Protein 9JF7 (pdb70)

Solvent-accessible surface area: 44446 Å² total; per-residue (Å²): 119,106,138,130,4,57,123,19,30,131,125,3,19,42,8,0,67,81,58,44,122,190,47,90,25,21,24,49,8,42,34,42,124,55,76,40,10,134,13,1,0,0,2,0,0,0,21,6,1,1,46,2,5,64,2,23,113,90,42,115,103,90,0,70,11,106,42,1,16,102,26,0,75,90,78,121,38,92,0,41,108,0,0,65,49,0,25,96,12,0,97,63,75,42,0,27,16,43,66,36,8,4,26,63,19,90,113,176,77,53,69,92,11,145,5,78,42,112,17,50,0,0,0,0,20,0,9,18,0,28,38,148,128,41,22,72,24,27,25,14,33,5,6,0,16,0,8,0,44,26,103,136,111,38,162,59,18,36,0,2,0,4,9,13,8,59,72,38,90,52,20,16,16,1,21,1,2,26,58,0,2,40,0,50,6,5,16,50,2,13,0,0,0,26,6,4,32,50,28,13,45,96,29,118,134,56,60,2,61,145,21,104,77,2,6,100,20,35,10,111,31,2,4,48,52,0,36,118,12,0,41,167,58,89,104,8,31,0,2,5,3,88,92,6,106,127,27,86,79,5,65,67,72,24,1,18,110,0,0,70,67,0,11,124,19,8,44,50,8,32,86,104,115,9,170,28,39,78,34,34,151,17,25,38,22,19,9,4,1,6,12,38,25,56,51,123,52,106,44,0,38,0,26,0,5,4,43,14,8,8,14,25,5,34,24,88,111,90,39,30,93,66,17,5,36,1,11,25,0,0,0,10,3,9,31,39,37,18,2,55,51,74,141,109,120,103,139,130,3,57,126,19,31,130,127,2,18,43,8,1,67,83,57,44,121,188,46,90,23,21,22,49,8,42,35,41,124,55,77,41,11,133,13,0,0,0,2,0,0,0,20,6,2,1,45,2,6,63,3,24,116,89,42,117,102,87,0,69,11,105,41,0,15,102,26,0,75,92,77,120,38,92,0,41,108,0,0,65,50,0,25,96,12,0,97,63,77,42,0,27,15,42,65,37,8,4,26,63,19,91,112,173,76,53,70,92,11,144,5,78,42,112,17,50,0,0,0,0,18,0,10,18,0,28,37,146,130,42,22,71,24,26,25,14,32,5,5,0,16,0,7,0,44,26,103,136,111,38,163,60,18,36,0,2,0,4,8,13,8,60,72,37,90,53,19,17,16,2,20,0,2,24,57,0,2,40,0,51,6,4,16,51,2,12,0,0,0,24,5,3,32,51,29,13,44,99,28,118,134,57,61,2,62,142,21,103,76,1,5,101,20,36,10,112,32,2,5,48,53,0,38,119,12,0,43,167,61,90,104,7,31,0,2,5,2,88,92,7,105,129,28,85,77,5,64,68,72,24,0,17,112,0,0,71,65,0,11,124,19,8,42,50,8,32,86,106,116,8,171,27,38,77,35,34,153,17,25,37,21,18,8,4,1,6,10,39,25,56,52,122,54,106,43,0,38,0,26,0,5,4,42,13,9,8,13,24,5,34,25,87,113,88,37,32,92,68,18,6,37,1,10,25,0,0,0,10,4,10,33,38,36,18,2,56,51,75,141,108,121,104,138,130,3,58,124,19,31,130,124,3,18,44,9,1,66,83,60,44,121,187,46,90,25,22,22,51,7,41,34,41,127,55,77,40,10,133,12,0,0,0,2,0,0,0,20,6,1,1,46,2,6,65,2,24,112,90,44,115,102,90,0,70,12,106,43,0,16,100,26,0,74,93,80,121,38,93,1,41,108,0,0,64,48,0,26,96,12,0,98,64,75,43,0,29,16,42,65,37,9,4,27,63,20,90,112,174,78,53,68,92,11,144,6,78,43,112,18,50,0,0,0,0,18,0,9,20,0,31,38,148,130,40,22,70,24,26,24,12,32,6,5,0,15,0,8,0,45,26,102,134,110,37,164,59,16,35,0,2,0,4,9,12,6,60,70,38,90,53,19,17,16,2,20,0,1,25,58,0,2,42,0,50,6,5,16,51,2,13,0,0,0,24,6,3,33,49,29,13,44,98,29,117,136,57,60,2,59,142,21,103,77,2,6,99,20,36,10,112,31,2,5,47,53,0,36,118,12,0,42,167,62,89,105,8,32,0,3,6,3,87,93,7,107,127,28,86,78,5,65,67,73,25,0,17,109,0,0,70,66,0,11,125,20,8,43,51,7,31,88,106,115,9,170,27,39,77,34,35,152,17,26,37,22,18,9,4,1,5,11,38,24,56,51,122,52,106,42,0,37,0,25,0,5,4,42,13,9,9,13,25,4,34,24,89,114,90,38,32,93,67,17,5,37,1,11,24,0,0,0,10,4,8,33,39,38,17,2,56,50,74,142,108

Secondary structure (DSSP, 8-state):
-HHHHHHHHHHHHHHHHHHHHSSPPEEEEEEE--SEE-PPEEEEEE--GGG-HHHHTTSSS---HHHHHHHHHHTT--HHHHHHHHGGGT-EEEEEEE---SS---SSSSEEP-----EEETTEEEEEE--SSPEE-SS---EEEEEEE-SS--SS-EEEEEEE-GGG-SSSGGGHHHHSEEEETTS-EEEEEEEEEEEPPP-SSS--B-HHHHHHHHHHHHHHHHHHHHHHHTS-B-TT--SSSSSPBP-TTTHHHHHHHHHHHHHS--TTTS----BSEEEEEEEEEEEE-SS--SEEEEEEE--S-EEEEEEE-S--HHHHHHHHHHHHHHHT---HHHH-/-HHHHHHHHHHHHHHHHHHHHSSPPEEEEEEE--SEE-PPEEEEEE--GGG-HHHHTTSSS---HHHHHHHHHHTT--HHHHHHHHGGGT-EEEEEEE---SS---SSSSEEP-----EEETTEEEEEE--SSPEE-SS---EEEEEEE-SS--SS-EEEEEEE-GGG-SSSGGGHHHHSEEEETTS-EEEEEEEEEEEPPP-SSS--B-HHHHHHHHHHHHHHHHHHHHHHHTS-B-TT--SSSSSPBP-TTTHHHHHHHHHHHHHS--TTTS----BSEEEEEEEEEEEE-SS--SEEEEEEE--S-EEEEEEE-S--HHHHHHHHHHHHHHHT---HHHH-/-HHHHHHHHHHHHHHHHHHHHSSPPEEEEEEE--SEE-PPEEEEEE--GGG-HHHHTTSSS---HHHHHHHHHHTT--HHHHHHHHGGGT-EEEEEEE---SS---SSSSEEP-----EEETTEEEEEE--SSPEE-SS---EEEEEEE-SS--SS-EEEEEEE-GGG-SSSGGGHHHHSEEEETTS-EEEEEEEEEEEPPP-SSS--B-HHHHHHHHHHHHHHHHHHHHHHHTS-B-TT--SSSSSPBP-TTTHHHHHHHHHHHHHS--TTTS----BSEEEEEEEEEEEE-SS--SEEEEEEE--S-EEEEEEE-S--HHHHHHHHHHHHHHHT---HHHH-

Sequence (1032 aa):
IIIISCIGMFWNVVENIKLYFYSSPSVKFEYIKNDSLYFPAITICPFLLNWNPFFTESISFFPEMNDIFEIIETNEYDMLYLWNKTDEYFQYDDSYVYQDALIEEDEFDRSSIIPNTEIMSVSGKCHMYSLEEPVYIGNAIPNILIVYNHSKIYKDKWIKVLIHSIEDKLTSHFFAINVGVDSLLQQMTEVNFQVIQKINLNLSNNPCLFPEEVDKCFKKCLDNFMFKDLSRIHKCRLPFMDYPPDIPYCNYTNFPQMYTRFNKILKGFNKTNCLCPRKCRETRYEIQYQFNIGGFNNQTFIKITSRNSITLETEYWSYNFYSLLSDIGGSLGLFLGASILSMCIIIISCIGMFWNVVENIKLYFYSSPSVKFEYIKNDSLYFPAITICPFLLNWNPFFTESISFFPEMNDIFEIIETNEYDMLYLWNKTDEYFQYDDSYVYQDALIEEDEFDRSSIIPNTEIMSVSGKCHMYSLEEPVYIGNAIPNILIVYNHSKIYKDKWIKVLIHSIEDKLTSHFFAINVGVDSLLQQMTEVNFQVIQKINLNLSNNPCLFPEEVDKCFKKCLDNFMFKDLSRIHKCRLPFMDYPPDIPYCNYTNFPQMYTRFNKILKGFNKTNCLCPRKCRETRYEIQYQFNIGGFNNQTFIKITSRNSITLETEYWSYNFYSLLSDIGGSLGLFLGASILSMCIIIISCIGMFWNVVENIKLYFYSSPSVKFEYIKNDSLYFPAITICPFLLNWNPFFTESISFFPEMNDIFEIIETNEYDMLYLWNKTDEYFQYDDSYVYQDALIEEDEFDRSSIIPNTEIMSVSGKCHMYSLEEPVYIGNAIPNILIVYNHSKIYKDKWIKVLIHSIEDKLTSHFFAINVGVDSLLQQMTEVNFQVIQKINLNLSNNPCLFPEEVDKCFKKCLDNFMFKDLSRIHKCRLPFMDYPPDIPYCNYTNFPQMYTRFNKILKGFNKTNCLCPRKCRETRYEIQYQFNIGGFNNQTFIKITSRNSITLETEYWSYNFYSLLSDIGGSLGLFLGASILSMC

B-factor: mean 58.02, std 14.56, range [14.7, 104.11]

Radius of gyration: 32.79 Å; Cα contacts (8 Å, |Δi|>4): 2276; chains: 3; bounding box: 78×84×92 Å

Structure (mmCIF, N/CA/C/O backbone):
data_9JF7
#
_entry.id   9JF7
#
loop_
_atom_site.group_PDB
_atom_site.id
_atom_site.type_symbol
_atom_site.label_atom_id
_atom_site.label_alt_id
_atom_site.label_comp_id
_atom_site.label_asym_id
_atom_site.label_entity_id
_atom_site.label_seq_id
_atom_site.pdbx_PDB_ins_code
_atom_site.Cartn_x
_atom_site.Cartn_y
_atom_site.Cartn_z
_atom_site.occupancy
_atom_site.B_iso_or_equiv
_atom_site.auth_seq_id
_atom_site.auth_comp_id
_atom_site.auth_asym_id
_atom_site.auth_atom_id
_atom_site.pdbx_PDB_model_num
ATOM 1 N N . ILE A 1 46 ? 132.658 107.384 88.535 1.00 30.00 46 ILE A N 1
ATOM 2 C CA . ILE A 1 46 ? 132.193 108.462 89.389 1.00 30.00 46 ILE A CA 1
ATOM 3 C C . ILE A 1 46 ? 130.720 108.360 89.602 1.00 30.00 46 ILE A C 1
ATOM 4 O O . ILE A 1 46 ? 130.200 108.779 90.644 1.00 30.00 46 ILE A O 1
ATOM 9 N N . ILE A 1 47 ? 130.007 107.807 88.640 1.00 30.00 47 ILE A N 1
ATOM 10 C CA . ILE A 1 47 ? 128.582 107.637 88.804 1.00 30.00 47 ILE A CA 1
ATOM 11 C C . ILE A 1 47 ? 128.365 106.506 89.770 1.00 30.00 47 ILE A C 1
ATOM 12 O O . ILE A 1 47 ? 127.475 106.571 90.602 1.00 30.00 47 ILE A O 1
ATOM 17 N N . ILE A 1 48 ? 129.193 105.475 89.687 1.00 30.00 48 ILE A N 1
ATOM 18 C CA . ILE A 1 48 ? 129.022 104.308 90.554 1.00 30.00 48 ILE A CA 1
ATOM 19 C C . ILE A 1 48 ? 129.415 104.601 92.001 1.00 30.00 48 ILE A C 1
ATOM 20 O O . ILE A 1 48 ? 128.740 104.171 92.922 1.00 30.00 48 ILE A O 1
ATOM 25 N N . ILE A 1 49 ? 130.495 105.342 92.200 1.00 30.00 49 ILE A N 1
ATOM 26 C CA . ILE A 1 49 ? 130.916 105.696 93.551 1.00 30.00 49 ILE A CA 1
ATOM 27 C C . ILE A 1 49 ? 129.965 106.717 94.160 1.00 30.00 49 ILE A C 1
ATOM 28 O O . ILE A 1 49 ? 129.645 106.620 95.341 1.00 30.00 49 ILE A O 1
ATOM 33 N N . SER A 1 50 ? 129.503 107.695 93.382 1.00 85.75 50 SER A N 1
ATOM 34 C CA . SER A 1 50 ? 128.504 108.606 93.907 1.00 85.24 50 SER A CA 1
ATOM 35 C C . SER A 1 50 ? 127.161 108.044 94.224 1.00 85.57 50 SER A C 1
ATOM 36 O O . SER A 1 50 ? 126.417 108.607 95.018 1.00 87.56 50 SER A O 1
ATOM 44 N N . CYS A 1 51 ? 126.857 106.916 93.604 1.00 91.54 51 CYS A N 1
ATOM 45 C CA . CYS A 1 51 ? 125.581 106.282 93.842 1.00 92.01 51 CYS A CA 1
ATOM 46 C C . CYS A 1 51 ? 125.693 105.395 95.058 1.00 95.35 51 CYS A C 1
ATOM 47 O O . CYS A 1 51 ? 124.714 105.213 95.775 1.00 96.70 51 CYS A O 1
ATOM 55 N N . ILE A 1 52 ? 126.866 104.817 95.295 1.00 96.15 52 ILE A N 1
ATOM 56 C CA . ILE A 1 52 ? 127.040 104.025 96.508 1.00 95.83 52 ILE A CA 1
ATOM 57 C C . ILE A 1 52 ? 127.048 105.026 97.653 1.00 93.55 52 ILE A C 1
ATOM 58 O O . ILE A 1 52 ? 126.576 104.713 98.740 1.00 90.95 52 ILE A O 1
ATOM 74 N N . GLY A 1 53 ? 127.545 106.241 97.412 1.00 88.97 53 GLY A N 1
ATOM 75 C CA . GLY A 1 53 ? 127.510 107.272 98.443 1.00 90.87 53 GLY A CA 1
ATOM 76 C C . GLY A 1 53 ? 126.115 107.796 98.721 1.00 89.64 53 GLY A C 1
ATOM 77 O O . GLY A 1 53 ? 125.720 107.848 99.867 1.00 89.77 53 GLY A O 1
ATOM 81 N N . MET A 1 54 ? 125.386 108.209 97.697 1.00 84.19 54 MET A N 1
ATOM 82 C CA . MET A 1 54 ? 124.022 108.651 97.846 1.00 81.27 54 MET A CA 1
ATOM 83 C C . MET A 1 54 ? 123.246 107.659 98.662 1.00 82.61 54 MET A C 1
ATOM 84 O O . MET A 1 54 ? 122.565 108.037 99.589 1.00 84.75 54 MET A O 1
ATOM 98 N N . PHE A 1 55 ? 123.336 106.386 98.331 1.00 89.51 55 PHE A N 1
ATOM 99 C CA . PHE A 1 55 ? 122.540 105.378 99.025 1.00 91.18 55 PHE A CA 1
ATOM 100 C C . PHE A 1 55 ? 122.946 105.253 100.479 1.00 89.83 55 PHE A C 1
ATOM 101 O O . PHE A 1 55 ? 122.098 105.037 101.334 1.00 90.46 55 PHE A O 1
ATOM 118 N N . TRP A 1 56 ? 124.233 105.401 100.764 1.00 84.03 56 TRP A N 1
ATOM 119 C CA . TRP A 1 56 ? 124.712 105.300 102.133 1.00 84.76 56 TRP A CA 1
ATOM 120 C C . TRP A 1 56 ? 124.349 106.515 102.985 1.00 85.57 56 TRP A C 1
ATOM 121 O O . TRP A 1 56 ? 124.021 106.361 104.150 1.00 87.45 56 TRP A O 1
ATOM 142 N N . ASN A 1 57 ? 124.379 107.712 102.414 1.00 75.72 57 ASN A N 1
ATOM 143 C CA . ASN A 1 57 ? 123.993 108.897 103.162 1.00 71.41 57 ASN A CA 1
ATOM 144 C C . ASN A 1 57 ? 122.506 108.843 103.356 1.00 74.79 57 ASN A C 1
ATOM 145 O O . ASN A 1 57 ? 122.017 109.385 104.343 1.00 77.57 57 ASN A O 1
ATOM 156 N N . VAL A 1 58 ? 121.766 108.172 102.466 1.00 74.89 58 VAL A N 1
ATOM 157 C CA . VAL A 1 58 ? 120.321 108.074 102.718 1.00 74.39 58 VAL A CA 1
ATOM 158 C C . VAL A 1 58 ? 120.032 107.042 103.810 1.00 78.09 58 VAL A C 1
ATOM 159 O O . VAL A 1 58 ? 119.076 107.199 104.563 1.00 82.51 58 VAL A O 1
ATOM 172 N N . VAL A 1 59 ? 120.860 106.016 103.941 1.00 81.50 59 VAL A N 1
ATOM 173 C CA . VAL A 1 59 ? 120.699 105.028 105.012 1.00 80.90 59 VAL A CA 1
ATOM 174 C C . VAL A 1 59 ? 120.951 105.704 106.344 1.00 79.30 59 VAL A C 1
ATOM 175 O O . VAL A 1 59 ? 120.137 105.619 107.225 1.00 80.27 59 VAL A O 1
ATOM 188 N N . GLU A 1 60 ? 122.072 106.384 106.489 1.00 77.03 60 GLU A N 1
ATOM 189 C CA . GLU A 1 60 ? 122.427 107.051 107.738 1.00 76.57 60 GLU A CA 1
ATOM 190 C C . GLU A 1 60 ? 121.303 107.966 108.201 1.00 77.32 60 GLU A C 1
ATOM 191 O O . GLU A 1 60 ? 120.963 107.997 109.387 1.00 81.01 60 GLU A O 1
ATOM 203 N N . ASN A 1 61 ? 120.714 108.726 107.278 1.00 73.36 61 ASN A N 1
ATOM 204 C CA . ASN A 1 61 ? 119.605 109.600 107.652 1.00 74.42 61 ASN A CA 1
ATOM 205 C C . ASN A 1 61 ? 118.428 108.786 108.178 1.00 78.04 61 ASN A C 1
ATOM 206 O O . ASN A 1 61 ? 117.808 109.144 109.189 1.00 79.61 61 ASN A O 1
ATOM 217 N N . ILE A 1 62 ? 118.024 107.761 107.445 1.00 76.23 62 ILE A N 1
ATOM 218 C CA . ILE A 1 62 ? 116.845 107.000 107.824 1.00 77.37 62 ILE A CA 1
ATOM 219 C C . ILE A 1 62 ? 117.162 106.290 109.109 1.00 79.15 62 ILE A C 1
ATOM 220 O O . ILE A 1 62 ? 116.270 106.008 109.898 1.00 82.35 62 ILE A O 1
ATOM 236 N N . LYS A 1 63 ? 118.431 106.019 109.350 1.00 30.00 63 LYS A N 1
ATOM 237 C CA . LYS A 1 63 ? 118.794 105.437 110.615 1.00 30.00 63 LYS A CA 1
ATOM 238 C C . LYS A 1 63 ? 118.528 106.472 111.669 1.00 30.00 63 LYS A C 1
ATOM 239 O O . LYS A 1 63 ? 117.661 106.291 112.491 1.00 30.00 63 LYS A O 1
ATOM 245 N N . LEU A 1 64 ? 119.245 107.579 111.649 1.00 73.79 64 LEU A N 1
ATOM 246 C CA . LEU A 1 64 ? 119.103 108.570 112.703 1.00 69.79 64 LEU A CA 1
ATOM 247 C C . LEU A 1 64 ? 117.685 109.005 112.945 1.00 70.51 64 LEU A C 1
ATOM 248 O O . LEU A 1 64 ? 117.383 109.446 114.034 1.00 76.44 64 LEU A O 1
ATOM 264 N N . TYR A 1 65 ? 116.810 108.927 111.955 1.00 70.69 65 TYR A N 1
ATOM 265 C CA . TYR A 1 65 ? 115.407 109.260 112.186 1.00 75.70 65 TYR A CA 1
ATOM 266 C C . TYR A 1 65 ? 114.700 108.164 112.973 1.00 73.65 65 TYR A C 1
ATOM 267 O O . TYR A 1 65 ? 114.213 108.396 114.085 1.00 75.68 65 TYR A O 1
ATOM 285 N N . PHE A 1 66 ? 114.632 106.956 112.411 1.00 77.62 66 PHE A N 1
ATOM 286 C CA . PHE A 1 66 ? 113.864 105.888 113.044 1.00 78.56 66 PHE A CA 1
ATOM 287 C C . PHE A 1 66 ? 114.645 105.225 114.171 1.00 79.47 66 PHE A C 1
ATOM 288 O O . PHE A 1 66 ? 114.175 105.168 115.312 1.00 80.11 66 PHE A O 1
ATOM 305 N N . TYR A 1 67 ? 115.840 104.721 113.871 1.00 76.96 67 TYR A N 1
ATOM 306 C CA . TYR A 1 67 ? 116.614 103.940 114.837 1.00 77.88 67 TYR A CA 1
ATOM 307 C C . TYR A 1 67 ? 117.544 104.848 115.646 1.00 77.08 67 TYR A C 1
ATOM 308 O O . TYR A 1 67 ? 118.768 104.808 115.531 1.00 77.30 67 TYR A O 1
ATOM 326 N N . SER A 1 68 ? 116.926 105.680 116.484 1.00 76.85 68 SER A N 1
ATOM 327 C CA . SER A 1 68 ? 117.655 106.556 117.387 1.00 81.49 68 SER A CA 1
ATOM 328 C C . SER A 1 68 ? 116.866 106.698 118.680 1.00 83.03 68 SER A C 1
ATOM 329 O O . SER A 1 68 ? 115.636 106.597 118.698 1.00 79.10 68 SER A O 1
ATOM 337 N N . SER A 1 69 ? 117.592 106.936 119.777 1.00 81.87 69 SER A N 1
ATOM 338 C CA . SER A 1 69 ? 116.939 107.069 121.069 1.00 80.65 69 SER A CA 1
ATOM 339 C C . SER A 1 69 ? 116.257 108.429 121.188 1.00 81.55 69 SER A C 1
ATOM 340 O O . SER A 1 69 ? 116.771 109.433 120.684 1.00 85.23 69 SER A O 1
ATOM 348 N N . PRO A 1 70 ? 115.101 108.501 121.847 1.00 68.96 70 PRO A N 1
ATOM 349 C CA . PRO A 1 70 ? 114.453 109.804 122.030 1.00 66.03 70 PRO A CA 1
ATOM 350 C C . PRO A 1 70 ? 115.294 110.707 122.916 1.00 66.57 70 PRO A C 1
ATOM 351 O O . PRO A 1 70 ? 115.887 110.262 123.902 1.00 67.76 70 PRO A O 1
ATOM 362 N N . SER A 1 71 ? 115.341 111.983 122.555 1.00 67.74 71 SER A N 1
ATOM 363 C CA . SER A 1 71 ? 116.115 112.941 123.324 1.00 65.48 71 SER A CA 1
ATOM 364 C C . SER A 1 71 ? 115.291 113.449 124.509 1.00 63.88 71 SER A C 1
ATOM 365 O O . SER A 1 71 ? 114.071 113.280 124.570 1.00 62.91 71 SER A O 1
ATOM 373 N N . VAL A 1 72 ? 115.977 114.061 125.472 1.00 62.23 72 VAL A N 1
ATOM 374 C CA . VAL A 1 72 ? 115.381 114.432 126.751 1.00 60.70 72 VAL A CA 1
ATOM 375 C C . VAL A 1 72 ? 115.575 115.923 126.985 1.00 59.56 72 VAL A C 1
ATOM 376 O O . VAL A 1 72 ? 116.683 116.448 126.832 1.00 56.33 72 VAL A O 1
ATOM 389 N N . LYS A 1 73 ? 114.495 116.601 127.365 1.00 57.32 73 LYS A N 1
ATOM 390 C CA . LYS A 1 73 ? 114.516 118.009 127.737 1.00 60.39 73 LYS A CA 1
ATOM 391 C C . LYS A 1 73 ? 114.409 118.103 129.252 1.00 61.38 73 LYS A C 1
ATOM 392 O O . LYS A 1 73 ? 113.485 117.539 129.850 1.00 58.48 73 LYS A O 1
ATOM 411 N N . PHE A 1 74 ? 115.350 118.817 129.861 1.00 65.83 74 PHE A N 1
ATOM 412 C CA . PHE A 1 74 ? 115.437 118.962 131.307 1.00 59.63 74 PHE A CA 1
ATOM 413 C C . PHE A 1 74 ? 115.052 120.379 131.709 1.00 63.23 74 PHE A C 1
ATOM 414 O O . PHE A 1 74 ? 115.576 121.353 131.162 1.00 70.22 74 PHE A O 1
ATOM 431 N N . GLU A 1 75 ? 114.134 120.489 132.666 1.00 62.17 75 GLU A N 1
ATOM 432 C CA . GLU A 1 75 ? 113.645 121.783 133.117 1.00 64.47 75 GLU A CA 1
ATOM 433 C C . GLU A 1 75 ? 113.549 121.793 134.634 1.00 65.26 75 GLU A C 1
ATOM 434 O O . GLU A 1 75 ? 113.351 120.757 135.273 1.00 70.52 75 GLU A O 1
ATOM 446 N N . TYR A 1 76 ? 113.680 122.990 135.203 1.00 60.51 76 TYR A N 1
ATOM 447 C CA . TYR A 1 76 ? 113.420 123.234 136.618 1.00 60.69 76 TYR A CA 1
ATOM 448 C C . TYR A 1 76 ? 112.209 124.166 136.696 1.00 57.48 76 TYR A C 1
ATOM 449 O O . TYR A 1 76 ? 112.339 125.390 136.753 1.00 56.28 76 TYR A O 1
ATOM 467 N N . ILE A 1 77 ? 111.017 123.568 136.694 1.00 53.54 77 ILE A N 1
ATOM 468 C CA . ILE A 1 77 ? 109.796 124.342 136.534 1.00 58.50 77 ILE A CA 1
ATOM 469 C C . ILE A 1 77 ? 109.211 124.695 137.896 1.00 55.56 77 ILE A C 1
ATOM 470 O O . ILE A 1 77 ? 109.425 123.998 138.899 1.00 54.79 77 ILE A O 1
ATOM 486 N N . LYS A 1 78 ? 108.457 125.791 137.924 1.00 55.46 78 LYS A N 1
ATOM 487 C CA . LYS A 1 78 ? 107.755 126.266 139.114 1.00 53.47 78 LYS A CA 1
ATOM 488 C C . LYS A 1 78 ? 106.264 126.147 138.812 1.00 57.11 78 LYS A C 1
ATOM 489 O O . LYS A 1 78 ? 105.643 127.096 138.325 1.00 57.38 78 LYS A O 1
ATOM 508 N N . ASN A 1 79 ? 105.691 124.979 139.090 1.00 63.57 79 ASN A N 1
ATOM 509 C CA . ASN A 1 79 ? 104.295 124.704 138.777 1.00 63.79 79 ASN A CA 1
ATOM 510 C C . ASN A 1 79 ? 103.404 125.409 139.792 1.00 62.89 79 ASN A C 1
ATOM 511 O O . ASN A 1 79 ? 103.580 125.242 141.003 1.00 66.57 79 ASN A O 1
ATOM 522 N N . ASP A 1 80 ? 102.444 126.195 139.295 1.00 55.53 80 ASP A N 1
ATOM 523 C CA . ASP A 1 80 ? 101.548 126.924 140.185 1.00 60.16 80 ASP A CA 1
ATOM 524 C C . ASP A 1 80 ? 100.689 125.992 141.026 1.00 64.43 80 ASP A C 1
ATOM 525 O O . ASP A 1 80 ? 100.231 126.391 142.101 1.00 62.81 80 ASP A O 1
ATOM 534 N N . SER A 1 81 ? 100.453 124.767 140.562 1.00 59.28 81 SER A N 1
ATOM 535 C CA . SER A 1 81 ? 99.715 123.763 141.314 1.00 57.20 81 SER A CA 1
ATOM 536 C C . SER A 1 81 ? 100.508 122.465 141.294 1.00 57.98 81 SER A C 1
ATOM 537 O O . SER A 1 81 ? 100.962 122.031 140.231 1.00 60.26 81 SER A O 1
ATOM 545 N N . LEU A 1 82 ? 100.678 121.854 142.463 1.00 52.50 82 LEU A N 1
ATOM 546 C CA . LEU A 1 82 ? 101.484 120.652 142.614 1.00 49.56 82 LEU A CA 1
ATOM 547 C C . LEU A 1 82 ? 100.679 119.577 143.327 1.00 51.63 82 LEU A C 1
ATOM 548 O O . LEU A 1 82 ? 99.959 119.861 144.289 1.00 60.51 82 LEU A O 1
ATOM 564 N N . TYR A 1 83 ? 100.808 118.340 142.851 1.00 42.51 83 TYR A N 1
ATOM 565 C CA . TYR A 1 83 ? 100.190 117.192 143.504 1.00 46.68 83 TYR A CA 1
ATOM 566 C C . TYR A 1 83 ? 101.063 116.782 144.684 1.00 48.97 83 TYR A C 1
ATOM 567 O O . TYR A 1 83 ? 102.186 116.304 144.496 1.00 46.93 83 TYR A O 1
ATOM 585 N N . PHE A 1 84 ? 100.557 116.969 145.899 1.00 40.31 84 PHE A N 1
ATOM 586 C CA . PHE A 1 84 ? 101.321 116.573 147.069 1.00 35.36 84 PHE A CA 1
ATOM 587 C C . PHE A 1 84 ? 101.451 115.052 147.137 1.00 42.67 84 PHE A C 1
ATOM 588 O O . PHE A 1 84 ? 100.553 114.322 146.710 1.00 43.34 84 PHE A O 1
ATOM 605 N N . PRO A 1 85 ? 102.562 114.552 147.670 1.00 40.50 85 PRO A N 1
ATOM 606 C CA . PRO A 1 85 ? 102.746 113.104 147.771 1.00 37.63 85 PRO A CA 1
ATOM 607 C C . PRO A 1 85 ? 101.881 112.500 148.863 1.00 37.12 85 PRO A C 1
ATOM 608 O O . PRO A 1 85 ? 101.428 113.168 149.794 1.00 45.28 85 PRO A O 1
ATOM 619 N N . ALA A 1 86 ? 101.652 111.203 148.728 1.00 28.61 86 ALA A N 1
ATOM 620 C CA . ALA A 1 86 ? 101.163 110.401 149.832 1.00 29.35 86 ALA A CA 1
ATOM 621 C C . ALA A 1 86 ? 102.287 110.181 150.838 1.00 36.56 86 ALA A C 1
ATOM 622 O O . ALA A 1 86 ? 103.456 110.004 150.480 1.00 46.89 86 ALA A O 1
ATOM 629 N N . ILE A 1 87 ? 101.918 110.215 152.114 1.00 37.75 87 ILE A N 1
ATOM 630 C CA . ILE A 1 87 ? 102.852 110.034 153.217 1.00 38.91 87 ILE A CA 1
ATOM 631 C C . ILE A 1 87 ? 102.413 108.793 153.975 1.00 36.70 87 ILE A C 1
ATOM 632 O O . ILE A 1 87 ? 101.316 108.767 154.544 1.00 45.32 87 ILE A O 1
ATOM 648 N N . THR A 1 88 ? 103.256 107.766 153.980 1.00 30.16 88 THR A N 1
ATOM 649 C CA . THR A 1 88 ? 102.974 106.541 154.713 1.00 30.40 88 THR A CA 1
ATOM 650 C C . THR A 1 88 ? 103.780 106.542 156.006 1.00 32.60 88 THR A C 1
ATOM 651 O O . THR A 1 88 ? 105.016 106.570 155.974 1.00 43.42 88 THR A O 1
ATOM 662 N N . ILE A 1 89 ? 103.079 106.531 157.132 1.00 31.74 89 ILE A N 1
ATOM 663 C CA . ILE A 1 89 ? 103.689 106.414 158.448 1.00 31.69 89 ILE A CA 1
ATOM 664 C C . ILE A 1 89 ? 103.608 104.947 158.840 1.00 37.24 89 ILE A C 1
ATOM 665 O O . ILE A 1 89 ? 102.514 104.383 158.961 1.00 42.65 89 ILE A O 1
ATOM 681 N N . CYS A 1 90 ? 104.768 104.330 159.024 1.00 38.44 90 CYS A N 1
ATOM 682 C CA . CYS A 1 90 ? 104.890 102.923 159.338 1.00 36.68 90 CYS A CA 1
ATOM 683 C C . CYS A 1 90 ? 105.592 102.734 160.677 1.00 34.65 90 CYS A C 1
ATOM 684 O O . CYS A 1 90 ? 106.428 103.555 161.065 1.00 43.56 90 CYS A O 1
ATOM 691 N N . PRO A 1 91 ? 105.273 101.675 161.413 1.00 29.66 91 PRO A N 1
ATOM 692 C CA . PRO A 1 91 ? 106.040 101.376 162.623 1.00 37.86 91 PRO A CA 1
ATOM 693 C C . PRO A 1 91 ? 107.439 100.897 162.278 1.00 48.82 91 PRO A C 1
ATOM 694 O O . PRO A 1 91 ? 107.688 100.342 161.206 1.00 45.81 91 PRO A O 1
ATOM 705 N N . PHE A 1 92 ? 108.362 101.125 163.205 1.00 51.69 92 PHE A N 1
ATOM 706 C CA . PHE A 1 92 ? 109.736 100.697 163.019 1.00 48.60 92 PHE A CA 1
ATOM 707 C C . PHE A 1 92 ? 109.830 99.179 163.192 1.00 50.63 92 PHE A C 1
ATOM 708 O O . PHE A 1 92 ? 108.833 98.494 163.432 1.00 48.39 92 PHE A O 1
ATOM 725 N N . LEU A 1 93 ? 111.048 98.653 163.055 1.00 49.75 93 LEU A N 1
ATOM 726 C CA . LEU A 1 93 ? 111.307 97.220 163.141 1.00 48.50 93 LEU A CA 1
ATOM 727 C C . LEU A 1 93 ? 110.504 96.560 164.256 1.00 48.32 93 LEU A C 1
ATOM 728 O O . LEU A 1 93 ? 110.393 97.108 165.356 1.00 53.13 93 LEU A O 1
ATOM 744 N N . LEU A 1 94 ? 109.940 95.384 163.979 1.00 49.77 94 LEU A N 1
ATOM 745 C CA . LEU A 1 94 ? 109.185 94.651 164.988 1.00 50.67 94 LEU A CA 1
ATOM 746 C C . LEU A 1 94 ? 110.022 94.295 166.206 1.00 54.29 94 LEU A C 1
ATOM 747 O O . LEU A 1 94 ? 109.457 94.107 167.288 1.00 51.70 94 LEU A O 1
ATOM 754 N N . ASN A 1 95 ? 111.319 94.570 166.229 1.00 66.35 95 ASN A N 1
ATOM 755 C CA . ASN A 1 95 ? 112.080 94.374 167.487 1.00 61.07 95 ASN A CA 1
ATOM 756 C C . ASN A 1 95 ? 112.017 95.587 168.372 1.00 58.31 95 ASN A C 1
ATOM 757 O O . ASN A 1 95 ? 112.499 95.550 169.493 1.00 66.04 95 ASN A O 1
ATOM 762 N N . TRP A 1 96 ? 111.500 96.687 167.853 1.00 65.64 96 TRP A N 1
ATOM 763 C CA . TRP A 1 96 ? 111.487 97.936 168.588 1.00 69.48 96 TRP A CA 1
ATOM 764 C C . TRP A 1 96 ? 110.088 98.418 168.878 1.00 68.86 96 TRP A C 1
ATOM 765 O O . TRP A 1 96 ? 109.929 99.525 169.373 1.00 75.53 96 TRP A O 1
ATOM 776 N N . ASN A 1 97 ? 109.068 97.624 168.590 1.00 64.47 97 ASN A N 1
ATOM 777 C CA . ASN A 1 97 ? 107.711 98.089 168.768 1.00 64.94 97 ASN A CA 1
ATOM 778 C C . ASN A 1 97 ? 107.486 98.135 170.237 1.00 71.39 97 ASN A C 1
ATOM 779 O O . ASN A 1 97 ? 107.873 97.217 170.939 1.00 79.20 97 ASN A O 1
ATOM 784 N N . PRO A 1 98 ? 106.876 99.218 170.725 1.00 30.00 98 PRO A N 1
ATOM 785 C CA . PRO A 1 98 ? 106.717 99.354 172.160 1.00 30.00 98 PRO A CA 1
ATOM 786 C C . PRO A 1 98 ? 105.742 98.339 172.716 1.00 30.00 98 PRO A C 1
ATOM 787 O O . PRO A 1 98 ? 105.593 98.271 173.927 1.00 30.00 98 PRO A O 1
ATOM 791 N N . PHE A 1 99 ? 105.101 97.552 171.865 1.00 30.00 99 PHE A N 1
ATOM 792 C CA . PHE A 1 99 ? 104.179 96.503 172.293 1.00 30.00 99 PHE A CA 1
ATOM 793 C C . PHE A 1 99 ? 104.990 95.325 172.767 1.00 30.00 99 PHE A C 1
ATOM 794 O O . PHE A 1 99 ? 104.551 94.570 173.621 1.00 30.00 99 PHE A O 1
ATOM 802 N N . PHE A 1 100 ? 106.223 95.232 172.292 1.00 30.00 100 PHE A N 1
ATOM 803 C CA . PHE A 1 100 ? 107.125 94.189 172.720 1.00 30.00 100 PHE A CA 1
ATOM 804 C C . PHE A 1 100 ? 108.136 94.839 173.637 1.00 30.00 100 PHE A C 1
ATOM 805 O O . PHE A 1 100 ? 108.311 94.401 174.767 1.00 30.00 100 PHE A O 1
ATOM 813 N N . THR A 1 101 ? 108.853 95.844 173.167 1.00 30.00 101 THR A N 1
ATOM 814 C CA . THR A 1 101 ? 109.925 96.407 173.970 1.00 30.00 101 THR A CA 1
ATOM 815 C C . THR A 1 101 ? 109.511 96.775 175.366 1.00 30.00 101 THR A C 1
ATOM 816 O O . THR A 1 101 ? 110.210 96.451 176.323 1.00 30.00 101 THR A O 1
ATOM 820 N N . GLU A 1 102 ? 108.382 97.443 175.510 1.00 30.00 102 GLU A N 1
ATOM 821 C CA . GLU A 1 102 ? 107.989 97.929 176.822 1.00 30.00 102 GLU A CA 1
ATOM 822 C C . GLU A 1 102 ? 107.723 96.870 177.861 1.00 30.00 102 GLU A C 1
ATOM 823 O O . GLU A 1 102 ? 108.150 97.004 179.004 1.00 30.00 102 GLU A O 1
ATOM 829 N N . SER A 1 103 ? 107.036 95.814 177.480 1.00 90.92 103 SER A N 1
ATOM 830 C CA . SER A 1 103 ? 106.676 94.817 178.461 1.00 92.20 103 SER A CA 1
ATOM 831 C C . SER A 1 103 ? 107.897 94.166 179.061 1.00 93.91 103 SER A C 1
ATOM 832 O O . SER A 1 103 ? 108.104 94.236 180.266 1.00 93.34 103 SER A O 1
ATOM 835 N N . ILE A 1 104 ? 108.709 93.534 178.236 1.00 93.59 104 ILE A N 1
ATOM 836 C CA . ILE A 1 104 ? 109.888 92.834 178.708 1.00 90.35 104 ILE A CA 1
ATOM 837 C C . ILE A 1 104 ? 110.968 93.728 179.287 1.00 90.30 104 ILE A C 1
ATOM 838 O O . ILE A 1 104 ? 110.881 94.944 179.219 1.00 90.74 104 ILE A O 1
ATOM 843 N N . SER A 1 105 ? 112.003 93.128 179.850 1.00 94.46 105 SER A N 1
ATOM 844 C CA . SER A 1 105 ? 113.045 93.904 180.511 1.00 97.51 105 SER A CA 1
ATOM 845 C C . SER A 1 105 ? 114.157 94.414 179.608 1.00 97.39 105 SER A C 1
ATOM 846 O O . SER A 1 105 ? 114.454 95.606 179.614 1.00 95.61 105 SER A O 1
ATOM 849 N N . PHE A 1 106 ? 114.783 93.523 178.849 1.00 90.88 106 PHE A N 1
ATOM 850 C CA . PHE A 1 106 ? 115.895 93.910 177.987 1.00 88.25 106 PHE A CA 1
ATOM 851 C C . PHE A 1 106 ? 115.419 94.604 176.724 1.00 89.84 106 PHE A C 1
ATOM 852 O O . PHE A 1 106 ? 114.225 94.788 176.527 1.00 90.40 106 PHE A O 1
ATOM 860 N N . PHE A 1 107 ? 116.350 94.999 175.866 1.00 76.63 107 PHE A N 1
ATOM 861 C CA . PHE A 1 107 ? 115.946 95.584 174.602 1.00 73.02 107 PHE A CA 1
ATOM 862 C C . PHE A 1 107 ? 115.832 94.412 173.667 1.00 72.47 107 PHE A C 1
ATOM 863 O O . PHE A 1 107 ? 116.842 93.824 173.306 1.00 75.37 107 PHE A O 1
ATOM 871 N N . PRO A 1 108 ? 114.598 94.055 173.274 1.00 30.00 108 PRO A N 1
ATOM 872 C CA . PRO A 1 108 ? 114.480 92.848 172.478 1.00 30.00 108 PRO A CA 1
ATOM 873 C C . PRO A 1 108 ? 115.352 92.860 171.268 1.00 30.00 108 PRO A C 1
ATOM 874 O O . PRO A 1 108 ? 115.583 93.911 170.693 1.00 30.00 108 PRO A O 1
ATOM 878 N N . GLU A 1 109 ? 115.829 91.685 170.884 1.00 74.90 109 GLU A N 1
ATOM 879 C CA . GLU A 1 109 ? 116.267 91.443 169.527 1.00 71.70 109 GLU A CA 1
ATOM 880 C C . GLU A 1 109 ? 115.236 90.650 168.733 1.00 71.77 109 GLU A C 1
ATOM 881 O O . GLU A 1 109 ? 114.277 90.201 169.305 1.00 72.83 109 GLU A O 1
ATOM 887 N N . MET A 1 110 ? 115.432 90.443 167.447 1.00 58.16 110 MET A N 1
ATOM 888 C CA . MET A 1 110 ? 114.442 89.820 166.574 1.00 55.99 110 MET A CA 1
ATOM 889 C C . MET A 1 110 ? 114.162 88.382 166.995 1.00 57.20 110 MET A C 1
ATOM 890 O O . MET A 1 110 ? 113.008 87.940 166.987 1.00 63.54 110 MET A O 1
ATOM 904 N N . ASN A 1 111 ? 115.201 87.632 167.366 1.00 63.18 111 ASN A N 1
ATOM 905 C CA . ASN A 1 111 ? 114.983 86.268 167.839 1.00 66.04 111 ASN A CA 1
ATOM 906 C C . ASN A 1 111 ? 114.197 86.249 169.144 1.00 66.06 111 ASN A C 1
ATOM 907 O O . ASN A 1 111 ? 113.360 85.363 169.347 1.00 69.21 111 ASN A O 1
ATOM 918 N N . ASP A 1 112 ? 114.452 87.205 170.038 1.00 63.91 112 ASP A N 1
ATOM 919 C CA . ASP A 1 112 ? 113.649 87.303 171.252 1.00 66.65 112 ASP A CA 1
ATOM 920 C C . ASP A 1 112 ? 112.192 87.590 170.917 1.00 65.99 112 ASP A C 1
ATOM 921 O O . ASP A 1 112 ? 111.283 87.055 171.560 1.00 63.29 112 ASP A O 1
ATOM 930 N N . ILE A 1 113 ? 111.952 88.432 169.913 1.00 65.89 113 ILE A N 1
ATOM 931 C CA . ILE A 1 113 ? 110.584 88.709 169.487 1.00 63.41 113 ILE A CA 1
ATOM 932 C C . ILE A 1 113 ? 109.934 87.448 168.932 1.00 65.35 113 ILE A C 1
ATOM 933 O O . ILE A 1 113 ? 108.753 87.185 169.181 1.00 67.72 113 ILE A O 1
ATOM 949 N N . PHE A 1 114 ? 110.685 86.660 168.158 1.00 61.67 114 PHE A N 1
ATOM 950 C CA . PHE A 1 114 ? 110.139 85.410 167.639 1.00 56.96 114 PHE A CA 1
ATOM 951 C C . PHE A 1 114 ? 109.796 84.451 168.772 1.00 55.83 114 PHE A C 1
ATOM 952 O O . PHE A 1 114 ? 108.757 83.783 168.734 1.00 62.91 114 PHE A O 1
ATOM 969 N N . GLU A 1 115 ? 110.659 84.365 169.785 1.00 58.37 115 GLU A N 1
ATOM 970 C CA . GLU A 1 115 ? 110.357 83.522 170.936 1.00 64.89 115 GLU A CA 1
ATOM 971 C C . GLU A 1 115 ? 109.108 84.010 171.661 1.00 65.68 115 GLU A C 1
ATOM 972 O O . GLU A 1 115 ? 108.260 83.205 172.067 1.00 68.83 115 GLU A O 1
ATOM 984 N N . ILE A 1 116 ? 108.976 85.326 171.829 1.00 64.03 116 ILE A N 1
ATOM 985 C CA . ILE A 1 116 ? 107.792 85.882 172.481 1.00 67.81 116 ILE A CA 1
ATOM 986 C C . ILE A 1 116 ? 106.540 85.535 171.687 1.00 67.40 116 ILE A C 1
ATOM 987 O O . ILE A 1 116 ? 105.509 85.160 172.255 1.00 68.99 116 ILE A O 1
ATOM 1003 N N . ILE A 1 117 ? 106.598 85.685 170.352 1.00 61.76 117 ILE A N 1
ATOM 1004 C CA . ILE A 1 117 ? 105.464 85.340 169.472 1.00 60.33 117 ILE A CA 1
ATOM 1005 C C . ILE A 1 117 ? 105.173 83.845 169.560 1.00 65.90 117 ILE A C 1
ATOM 1006 O O . ILE A 1 117 ? 104.035 83.429 169.382 1.00 69.57 117 ILE A O 1
ATOM 1022 N N . GLU A 1 118 ? 106.177 83.029 169.848 1.00 68.70 118 GLU A N 1
ATOM 1023 C CA . GLU A 1 118 ? 105.950 81.602 170.046 1.00 64.21 118 GLU A CA 1
ATOM 1024 C C . GLU A 1 118 ? 105.369 81.333 171.4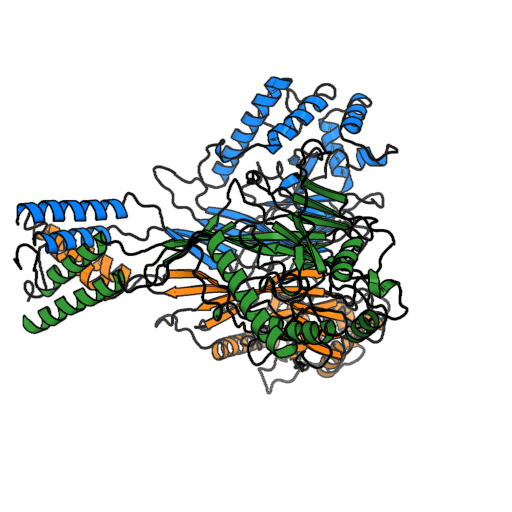20 1.00 67.39 118 GLU A C 1
ATOM 1025 O O . GLU A 1 118 ? 104.543 80.440 171.557 1.00 74.10 118 GLU A O 1
ATOM 1037 N N . THR A 1 119 ? 105.769 82.090 172.434 1.00 68.02 119 THR A N 1
ATOM 1038 C CA . THR A 1 119 ? 105.288 81.855 173.787 1.00 72.98 119 THR A CA 1
ATOM 1039 C C . THR A 1 119 ? 103.849 82.286 173.891 1.00 72.42 119 THR A C 1
ATOM 1040 O O . THR A 1 119 ? 102.972 81.445 174.054 1.00 72.42 119 THR A O 1
ATOM 1051 N N . ASN A 1 120 ? 103.587 83.578 173.809 1.00 74.11 120 ASN A N 1
ATOM 1052 C CA . ASN A 1 120 ? 102.225 84.048 173.806 1.00 75.10 120 ASN A CA 1
ATOM 1053 C C . ASN A 1 120 ? 101.849 83.709 172.407 1.00 74.01 120 ASN A C 1
ATOM 1054 O O . ASN A 1 120 ? 102.497 84.176 171.487 1.00 73.72 120 ASN A O 1
ATOM 1065 N N . GLU A 1 121 ? 100.825 82.902 172.209 1.00 76.21 121 GLU A N 1
ATOM 1066 C CA . GLU A 1 121 ? 100.481 82.456 170.870 1.00 80.82 121 GLU A CA 1
ATOM 1067 C C . GLU A 1 121 ? 99.615 83.452 170.116 1.00 78.54 121 GLU A C 1
ATOM 1068 O O . GLU A 1 121 ? 98.400 83.315 170.076 1.00 77.86 121 GLU A O 1
ATOM 1080 N N . TYR A 1 122 ? 100.235 84.461 169.515 1.00 67.24 122 TYR A N 1
ATOM 1081 C CA . TYR A 1 122 ? 99.482 85.432 168.723 1.00 65.66 122 TYR A CA 1
ATOM 1082 C C . TYR A 1 122 ? 98.953 85.156 167.350 1.00 67.96 122 TYR A C 1
ATOM 1083 O O . TYR A 1 122 ? 99.642 84.543 166.541 1.00 74.76 122 TYR A O 1
ATOM 1101 N N . ASP A 1 123 ? 97.735 85.594 167.077 1.00 63.11 123 ASP A N 1
ATOM 1102 C CA . ASP A 1 123 ? 97.211 85.491 165.731 1.00 62.68 123 ASP A CA 1
ATOM 1103 C C . ASP A 1 123 ? 98.065 86.533 165.075 1.00 63.57 123 ASP A C 1
ATOM 1104 O O . ASP A 1 123 ? 98.219 87.599 165.629 1.00 65.39 123 ASP A O 1
ATOM 1113 N N . MET A 1 124 ? 98.649 86.253 163.924 1.00 62.15 124 MET A N 1
ATOM 1114 C CA . MET A 1 124 ? 99.571 87.203 163.321 1.00 64.14 124 MET A CA 1
ATOM 1115 C C . MET A 1 124 ? 98.807 88.418 162.864 1.00 65.56 124 MET A C 1
ATOM 1116 O O . MET A 1 124 ? 99.399 89.454 162.632 1.00 65.98 124 MET A O 1
ATOM 1130 N N . LEU A 1 125 ? 97.500 88.304 162.711 1.00 57.91 125 LEU A N 1
ATOM 1131 C CA . LEU A 1 125 ? 96.700 89.476 162.415 1.00 52.93 125 LEU A CA 1
ATOM 1132 C C . LEU A 1 125 ? 96.377 90.318 163.605 1.00 57.95 125 LEU A C 1
ATOM 1133 O O . LEU A 1 125 ? 96.182 91.498 163.468 1.00 61.30 125 LEU A O 1
ATOM 1149 N N . TYR A 1 126 ? 96.349 89.714 164.786 1.00 56.62 126 TYR A N 1
ATOM 1150 C CA . TYR A 1 126 ? 96.180 90.464 166.015 1.00 57.34 126 TYR A CA 1
ATOM 1151 C C . TYR A 1 126 ? 97.484 91.155 166.230 1.00 58.12 126 TYR A C 1
ATOM 1152 O O . TYR A 1 126 ? 97.503 92.295 166.603 1.00 62.46 126 TYR A O 1
ATOM 1170 N N . LEU A 1 127 ? 98.591 90.478 165.969 1.00 61.49 127 LEU A N 1
ATOM 1171 C CA . LEU A 1 127 ? 99.876 91.069 166.226 1.00 63.06 127 LEU A CA 1
ATOM 1172 C C . LEU A 1 127 ? 100.079 92.235 165.288 1.00 64.39 127 LEU A C 1
ATOM 1173 O O . LEU A 1 127 ? 100.593 93.244 165.727 1.00 68.11 127 LEU A O 1
ATOM 1189 N N . TRP A 1 128 ? 99.661 92.149 164.030 1.00 51.78 128 TRP A N 1
ATOM 1190 C CA . TRP A 1 128 ? 99.776 93.299 163.133 1.00 51.10 128 TRP A CA 1
ATOM 1191 C C . TRP A 1 128 ? 98.896 94.465 163.586 1.00 51.76 128 TRP A C 1
ATOM 1192 O O . TRP A 1 128 ? 99.278 95.610 163.443 1.00 52.22 128 TRP A O 1
ATOM 1213 N N . ASN A 1 129 ? 97.705 94.191 164.089 1.00 52.33 129 ASN A N 1
ATOM 1214 C CA . ASN A 1 129 ? 96.836 95.245 164.621 1.00 54.57 129 ASN A CA 1
ATOM 1215 C C . ASN A 1 129 ? 97.441 95.947 165.816 1.00 51.84 129 ASN A C 1
ATOM 1216 O O . ASN A 1 129 ? 97.349 97.152 165.914 1.00 48.63 129 ASN A O 1
ATOM 1227 N N . LYS A 1 130 ? 98.051 95.203 166.730 1.00 52.91 130 LYS A N 1
ATOM 1228 C CA . LYS A 1 130 ? 98.575 95.822 167.958 1.00 53.32 130 LYS A CA 1
ATOM 1229 C C . LYS A 1 130 ? 99.797 96.721 167.765 1.00 54.65 130 LYS A C 1
ATOM 1230 O O . LYS A 1 130 ? 100.117 97.496 168.641 1.00 53.08 130 LYS A O 1
ATOM 1249 N N . THR A 1 131 ? 100.494 96.631 166.650 1.00 55.46 131 THR A N 1
ATOM 1250 C CA . THR A 1 131 ? 101.721 97.389 166.420 1.00 58.71 131 THR A CA 1
ATOM 1251 C C . THR A 1 131 ? 101.436 98.876 166.236 1.00 59.80 131 THR A C 1
ATOM 1252 O O . THR A 1 131 ? 102.154 99.725 166.774 1.00 61.24 131 THR A O 1
ATOM 1263 N N . ASP A 1 132 ? 100.390 99.211 165.478 1.00 56.98 132 ASP A N 1
ATOM 1264 C CA . ASP A 1 132 ? 100.127 100.608 165.146 1.00 44.16 132 ASP A CA 1
ATOM 1265 C C . ASP A 1 132 ? 99.651 101.417 166.343 1.00 49.96 132 ASP A C 1
ATOM 1266 O O . ASP A 1 132 ? 99.544 102.645 166.244 1.00 51.03 132 ASP A O 1
ATOM 1275 N N . GLU A 1 133 ? 99.362 100.765 167.468 1.00 56.47 133 GLU A N 1
ATOM 1276 C CA . GLU A 1 133 ? 98.709 101.454 168.575 1.00 56.88 133 GLU A CA 1
ATOM 1277 C C . GLU A 1 133 ? 99.592 102.534 169.188 1.00 59.88 133 GLU A C 1
ATOM 1278 O O . GLU A 1 133 ? 99.101 103.354 169.973 1.00 63.17 133 GLU A O 1
ATOM 1284 N N . TYR A 1 134 ? 100.883 102.561 168.856 1.00 53.75 134 TYR A N 1
ATOM 1285 C CA . TYR A 1 134 ? 101.793 103.426 169.594 1.00 49.30 134 TYR A CA 1
ATOM 1286 C C . TYR A 1 134 ? 102.007 104.793 168.951 1.00 52.84 134 TYR A C 1
ATOM 1287 O O . TYR A 1 134 ? 102.822 105.568 169.460 1.00 60.15 134 TYR A O 1
ATOM 1296 N N . PHE A 1 135 ? 101.312 105.118 167.858 1.00 47.87 135 PHE A N 1
ATOM 1297 C CA . PHE A 1 135 ? 101.323 106.515 167.429 1.00 48.42 135 PHE A CA 1
ATOM 1298 C C . PHE A 1 135 ? 99.949 107.167 167.539 1.00 52.76 135 PHE A C 1
ATOM 1299 O O . PHE A 1 135 ? 99.863 108.375 167.775 1.00 59.22 135 PHE A O 1
ATOM 1307 N N . GLN A 1 136 ? 98.872 106.398 167.365 1.00 49.31 136 GLN A N 1
ATOM 1308 C CA . GLN A 1 136 ? 97.529 106.872 167.686 1.00 47.91 136 GLN A CA 1
ATOM 1309 C C . GLN A 1 136 ? 97.241 108.221 167.032 1.00 50.24 136 GLN A C 1
ATOM 1310 O O . GLN A 1 136 ? 97.162 109.246 167.716 1.00 58.36 136 GLN A O 1
ATOM 1316 N N . TYR A 1 137 ? 97.136 108.234 165.704 1.00 49.33 137 TYR A N 1
ATOM 1317 C CA . TYR A 1 137 ? 96.872 109.464 164.964 1.00 49.17 137 TYR A CA 1
ATOM 1318 C C . TYR A 1 137 ? 95.829 110.320 165.671 1.00 45.81 137 TYR A C 1
ATOM 1319 O O . TYR A 1 137 ? 94.761 109.829 166.048 1.00 45.59 137 TYR A O 1
ATOM 1328 N N . ASP A 1 138 ? 96.139 111.603 165.850 1.00 51.51 138 ASP A N 1
ATOM 1329 C CA . ASP A 1 138 ? 95.236 112.559 166.475 1.00 50.84 138 ASP A CA 1
ATOM 1330 C C . ASP A 1 138 ? 94.740 113.633 165.522 1.00 52.05 138 ASP A C 1
ATOM 1331 O O . ASP A 1 138 ? 93.583 114.045 165.616 1.00 64.17 138 ASP A O 1
ATOM 1336 N N . ASP A 1 139 ? 95.585 114.099 164.605 1.00 41.82 139 ASP A N 1
ATOM 1337 C CA . ASP A 1 139 ? 95.169 115.125 163.659 1.00 45.75 139 ASP A CA 1
ATOM 1338 C C . ASP A 1 139 ? 96.173 115.274 162.523 1.00 45.83 139 ASP A C 1
ATOM 1339 O O . ASP A 1 139 ? 97.385 115.176 162.737 1.00 54.42 139 ASP A O 1
ATOM 1344 N N . SER A 1 140 ? 95.673 115.507 161.314 1.00 36.85 140 SER A N 1
ATOM 1345 C CA . SER A 1 140 ? 96.505 115.762 160.147 1.00 35.16 140 SER A CA 1
ATOM 1346 C C . SER A 1 140 ? 95.783 116.756 159.254 1.00 41.31 140 SER A C 1
ATOM 1347 O O . SER A 1 140 ? 94.600 116.576 158.954 1.00 54.34 140 SER A O 1
ATOM 1350 N N . TYR A 1 141 ? 96.488 117.798 158.826 1.00 38.75 141 TYR A N 1
ATOM 1351 C CA . TYR A 1 141 ? 95.861 118.813 157.994 1.00 33.96 141 TYR A CA 1
ATOM 1352 C C . TYR A 1 141 ? 96.903 119.493 157.122 1.00 34.47 141 TYR A C 1
ATOM 1353 O O . TYR A 1 141 ? 98.069 119.620 157.498 1.00 43.35 141 TYR A O 1
ATOM 1362 N N . VAL A 1 142 ? 96.457 119.923 155.948 1.00 39.52 142 VAL A N 1
ATOM 1363 C CA . VAL A 1 142 ? 97.241 120.783 155.072 1.00 36.12 142 VAL A CA 1
ATOM 1364 C C . VAL A 1 142 ? 96.973 122.225 155.477 1.00 40.85 142 VAL A C 1
ATOM 1365 O O . VAL A 1 142 ? 95.820 122.671 155.492 1.00 50.99 142 VAL A O 1
ATOM 1369 N N . TYR A 1 143 ? 98.035 122.949 155.816 1.00 39.77 143 TYR A N 1
ATOM 1370 C CA . TYR A 1 143 ? 97.938 124.338 156.230 1.00 41.66 143 TYR A CA 1
ATOM 1371 C C . TYR A 1 143 ? 99.049 125.144 155.577 1.00 44.84 143 TYR A C 1
ATOM 1372 O O . TYR A 1 143 ? 100.109 124.612 155.238 1.00 45.61 143 TYR A O 1
ATOM 1381 N N . GLN A 1 144 ? 98.792 126.434 155.403 1.00 56.27 144 GLN A N 1
ATOM 1382 C CA . GLN A 1 144 ? 99.754 127.359 154.827 1.00 48.69 144 GLN A CA 1
ATOM 1383 C C . GLN A 1 144 ? 100.428 128.169 155.925 1.00 53.75 144 GLN A C 1
ATOM 1384 O O . GLN A 1 144 ? 99.861 128.411 156.992 1.00 61.86 144 GLN A O 1
ATOM 1390 N N . ASP A 1 145 ? 101.661 128.584 155.651 1.00 50.87 145 ASP A N 1
ATOM 1391 C CA . ASP A 1 145 ? 102.407 129.449 156.561 1.00 49.50 145 ASP A CA 1
ATOM 1392 C C . ASP A 1 145 ? 102.069 130.890 156.205 1.00 47.86 145 ASP A C 1
ATOM 1393 O O . ASP A 1 145 ? 102.704 131.495 155.339 1.00 52.17 145 ASP A O 1
ATOM 1398 N N . ALA A 1 146 ? 101.061 131.440 156.872 1.00 39.48 146 ALA A N 1
ATOM 1399 C CA . ALA A 1 146 ? 100.575 132.785 156.617 1.00 41.17 146 ALA A CA 1
ATOM 1400 C C . ALA A 1 146 ? 100.965 133.705 157.773 1.00 47.23 146 ALA A C 1
ATOM 1401 O O . ALA A 1 146 ? 101.518 133.268 158.788 1.00 49.89 146 ALA A O 1
ATOM 1403 N N . LEU A 1 147 ? 100.672 134.995 157.612 1.00 49.87 147 LEU A N 1
ATOM 1404 C CA . LEU A 1 147 ? 100.958 135.992 158.635 1.00 46.35 147 LEU A CA 1
ATOM 1405 C C . LEU A 1 147 ? 99.930 136.004 159.758 1.00 49.20 147 LEU A C 1
ATOM 1406 O O . LEU A 1 147 ? 100.152 136.674 160.772 1.00 53.60 147 LEU A O 1
ATOM 1411 N N . ILE A 1 148 ? 98.819 135.290 159.601 1.00 44.03 148 ILE A N 1
ATOM 1412 C CA . ILE A 1 148 ? 97.856 135.056 160.672 1.00 46.09 148 ILE A CA 1
ATOM 1413 C C . ILE A 1 148 ? 97.644 133.548 160.705 1.00 49.60 148 ILE A C 1
ATOM 1414 O O . ILE A 1 148 ? 96.984 132.989 159.823 1.00 52.23 148 ILE A O 1
ATOM 1419 N N . GLU A 1 149 ? 98.204 132.884 161.717 1.00 63.78 149 GLU A N 1
ATOM 1420 C CA . GLU A 1 149 ? 98.237 131.429 161.737 1.00 66.23 149 GLU A CA 1
ATOM 1421 C C . GLU A 1 149 ? 96.835 130.846 161.608 1.00 71.19 149 GLU A C 1
ATOM 1422 O O . GLU A 1 149 ? 95.896 131.285 162.277 1.00 73.78 149 GLU A O 1
ATOM 1428 N N . GLU A 1 150 ? 96.708 129.858 160.727 1.00 68.84 150 GLU A N 1
ATOM 1429 C CA . GLU A 1 150 ? 95.427 129.208 160.493 1.00 68.17 150 GLU A CA 1
ATOM 1430 C C . GLU A 1 150 ? 95.012 128.396 161.714 1.00 70.04 150 GLU A C 1
ATOM 1431 O O . GLU A 1 150 ? 95.837 127.759 162.374 1.00 65.71 150 GLU A O 1
ATOM 1437 N N . ASP A 1 151 ? 93.707 128.421 162.018 1.00 88.39 151 ASP A N 1
ATOM 1438 C CA . ASP A 1 151 ? 93.209 127.737 163.214 1.00 90.49 151 ASP A CA 1
ATOM 1439 C C . ASP A 1 151 ? 91.896 127.026 162.865 1.00 89.99 151 ASP A C 1
ATOM 1440 O O . ASP A 1 151 ? 90.803 127.591 162.942 1.00 91.69 151 ASP A O 1
ATOM 1445 N N . GLU A 1 152 ? 92.020 125.766 162.455 1.00 84.64 152 GLU A N 1
ATOM 1446 C CA . GLU A 1 152 ? 90.955 124.773 162.317 1.00 83.20 152 GLU A CA 1
ATOM 1447 C C . GLU A 1 152 ? 89.860 125.185 161.339 1.00 86.14 152 GLU A C 1
ATOM 1448 O O . GLU A 1 152 ? 88.890 124.434 161.183 1.00 86.49 152 GLU A O 1
ATOM 1454 N N . PHE A 1 153 ? 89.970 126.333 160.679 1.00 97.79 153 PHE A N 1
ATOM 1455 C CA . PHE A 1 153 ? 88.975 126.761 159.704 1.00 96.64 153 PHE A CA 1
ATOM 1456 C C . PHE A 1 153 ? 89.501 126.814 158.280 1.00 94.70 153 PHE A C 1
ATOM 1457 O O . PHE A 1 153 ? 88.735 126.566 157.347 1.00 93.27 153 PHE A O 1
ATOM 1465 N N . ASP A 1 154 ? 90.780 127.129 158.089 1.00 85.15 154 ASP A N 1
ATOM 1466 C CA . ASP A 1 154 ? 91.371 127.194 156.748 1.00 83.24 154 ASP A CA 1
ATOM 1467 C C . ASP A 1 154 ? 92.061 125.875 156.412 1.00 85.62 154 ASP A C 1
ATOM 1468 O O . ASP A 1 154 ? 91.923 125.356 155.302 1.00 85.08 154 ASP A O 1
ATOM 1473 N N . ARG A 1 155 ? 92.804 125.325 157.371 1.00 69.01 155 ARG A N 1
ATOM 1474 C CA . ARG A 1 155 ? 93.518 124.073 157.161 1.00 61.98 155 ARG A CA 1
ATOM 1475 C C . ARG A 1 155 ? 92.557 122.961 156.763 1.00 63.22 155 ARG A C 1
ATOM 1476 O O . ARG A 1 155 ? 91.497 122.791 157.370 1.00 61.00 155 ARG A O 1
ATOM 1484 N N . SER A 1 156 ? 92.935 122.206 155.736 1.00 60.29 156 SER A N 1
ATOM 1485 C CA . SER A 1 156 ? 92.104 121.109 155.262 1.00 61.28 156 SER A CA 1
ATOM 1486 C C . SER A 1 156 ? 92.478 119.814 155.972 1.00 59.51 156 SER A C 1
ATOM 1487 O O . SER A 1 156 ? 93.646 119.428 156.022 1.00 54.24 156 SER A O 1
ATOM 1490 N N . SER A 1 157 ? 91.471 119.132 156.508 1.00 60.37 157 SER A N 1
ATOM 1491 C CA . SER A 1 157 ? 91.674 117.979 157.378 1.00 58.43 157 SER A CA 1
ATOM 1492 C C . SER A 1 157 ? 91.780 116.715 156.534 1.00 50.91 157 SER A C 1
ATOM 1493 O O . SER A 1 157 ? 90.905 116.442 155.707 1.00 49.92 157 SER A O 1
ATOM 1501 N N . ILE A 1 158 ? 92.852 115.946 156.751 1.00 46.51 158 ILE A N 1
ATOM 1502 C CA . ILE A 1 158 ? 93.077 114.674 156.073 1.00 47.35 158 ILE A CA 1
ATOM 1503 C C . ILE A 1 158 ? 92.627 113.546 156.987 1.00 47.00 158 ILE A C 1
ATOM 1504 O O . ILE A 1 158 ? 92.697 113.644 158.217 1.00 47.06 158 ILE A O 1
ATOM 1520 N N . ILE A 1 159 ? 92.162 112.460 156.379 1.00 44.71 159 ILE A N 1
ATOM 1521 C CA . ILE A 1 159 ? 91.793 111.249 157.108 1.00 48.76 159 ILE A CA 1
ATOM 1522 C C . ILE A 1 159 ? 92.677 110.114 156.596 1.00 49.76 159 ILE A C 1
ATOM 1523 O O . ILE A 1 159 ? 92.479 109.643 155.468 1.00 48.85 159 ILE A O 1
ATOM 1539 N N . PRO A 1 160 ? 93.659 109.652 157.369 1.00 41.81 160 PRO A N 1
ATOM 1540 C CA . PRO A 1 160 ? 94.545 108.594 156.872 1.00 34.85 160 PRO A CA 1
ATOM 1541 C C . PRO A 1 160 ? 93.802 107.290 156.639 1.00 45.20 160 PRO A C 1
ATOM 1542 O O . PRO A 1 160 ? 92.752 107.019 157.225 1.00 44.85 160 PRO A O 1
ATOM 1553 N N . ASN A 1 161 ? 94.454 106.423 155.831 1.00 46.66 161 ASN A N 1
ATOM 1554 C CA . ASN A 1 161 ? 93.960 105.070 155.594 1.00 44.17 161 ASN A CA 1
ATOM 1555 C C . ASN A 1 161 ? 94.006 104.178 156.801 1.00 44.06 161 ASN A C 1
ATOM 1556 O O . ASN A 1 161 ? 93.063 103.465 157.077 1.00 53.75 161 ASN A O 1
ATOM 1567 N N . THR A 1 162 ? 95.100 104.224 157.530 1.00 30.00 162 THR A N 1
ATOM 1568 C CA . THR A 1 162 ? 95.226 103.490 158.774 1.00 30.00 162 THR A CA 1
ATOM 1569 C C . THR A 1 162 ? 95.133 101.993 158.771 1.00 30.00 162 THR A C 1
ATOM 1570 O O . THR A 1 162 ? 95.318 101.398 159.821 1.00 30.00 162 THR A O 1
ATOM 1574 N N . GLU A 1 163 ? 94.923 101.378 157.622 1.00 51.43 163 GLU A N 1
ATOM 1575 C CA . GLU A 1 163 ? 94.727 99.939 157.532 1.00 46.97 163 GLU A CA 1
ATOM 1576 C C . GLU A 1 163 ? 95.662 99.322 156.515 1.00 47.38 163 GLU A C 1
ATOM 1577 O O . GLU A 1 163 ? 95.382 98.254 156.004 1.00 47.45 163 GLU A O 1
ATOM 1589 N N . ILE A 1 164 ? 96.786 99.970 156.236 1.00 45.92 164 ILE A N 1
ATOM 1590 C CA . ILE A 1 164 ? 97.754 99.362 155.330 1.00 44.63 164 ILE A CA 1
ATOM 1591 C C . ILE A 1 164 ? 98.515 98.287 156.086 1.00 51.49 164 ILE A C 1
ATOM 1592 O O . ILE A 1 164 ? 98.829 98.448 157.267 1.00 58.01 164 ILE A O 1
ATOM 1608 N N . MET A 1 165 ? 98.808 97.179 155.417 1.00 55.22 165 MET A N 1
ATOM 1609 C CA . MET A 1 165 ? 99.631 96.121 155.984 1.00 51.37 165 MET A CA 1
ATOM 1610 C C . MET A 1 165 ? 100.980 96.129 155.283 1.00 54.16 165 MET A C 1
ATOM 1611 O O . MET A 1 165 ? 101.045 96.037 154.053 1.00 62.27 165 MET A O 1
ATOM 1625 N N . SER A 1 166 ? 102.052 96.246 156.065 1.00 35.31 166 SER A N 1
ATOM 1626 C CA . SER A 1 166 ? 103.393 96.393 155.534 1.00 38.74 166 SER A CA 1
ATOM 1627 C C . SER A 1 166 ? 104.331 95.507 156.340 1.00 49.84 166 SER A C 1
ATOM 1628 O O . SER A 1 166 ? 103.962 94.957 157.383 1.00 55.43 166 SER A O 1
ATOM 1636 N N . VAL A 1 167 ? 105.573 95.414 155.864 1.00 41.71 167 VAL A N 1
ATOM 1637 C CA . VAL A 1 167 ? 106.518 94.443 156.403 1.00 39.60 167 VAL A CA 1
ATOM 1638 C C . VAL A 1 167 ? 106.707 94.621 157.903 1.00 46.91 167 VAL A C 1
ATOM 1639 O O . VAL A 1 167 ? 107.042 93.662 158.609 1.00 48.95 167 VAL A O 1
ATOM 1652 N N . SER A 1 168 ? 106.496 95.832 158.417 1.00 43.45 168 SER A N 1
ATOM 1653 C CA . SER A 1 168 ? 106.739 96.129 159.821 1.00 36.06 168 SER A CA 1
ATOM 1654 C C . SER A 1 168 ? 105.476 96.145 160.670 1.00 45.09 168 SER A C 1
ATOM 1655 O O . SER A 1 168 ? 105.583 96.186 161.900 1.00 46.19 168 SER A O 1
ATOM 1663 N N . GLY A 1 169 ? 104.296 96.116 160.063 1.00 47.37 169 GLY A N 1
ATOM 1664 C CA . GLY A 1 169 ? 103.062 96.157 160.814 1.00 38.91 169 GLY A CA 1
ATOM 1665 C C . GLY A 1 169 ? 102.008 96.941 160.068 1.00 40.79 169 GLY A C 1
ATOM 1666 O O . GLY A 1 169 ? 101.978 96.962 158.841 1.00 47.86 169 GLY A O 1
ATOM 1670 N N . LYS A 1 170 ? 101.128 97.596 160.816 1.00 45.56 170 LYS A N 1
ATOM 1671 C CA . LYS A 1 170 ? 100.039 98.354 160.217 1.00 43.47 170 LYS A CA 1
ATOM 1672 C C . LYS A 1 170 ? 100.464 99.806 160.032 1.00 43.64 170 LYS A C 1
ATOM 1673 O O . LYS A 1 170 ? 100.909 100.459 160.981 1.00 53.97 170 LYS A O 1
ATOM 1692 N N . CYS A 1 171 ? 100.321 100.300 158.807 1.00 37.34 171 CYS A N 1
ATOM 1693 C CA . CYS A 1 171 ? 100.757 101.624 158.396 1.00 38.88 171 CYS A CA 1
ATOM 1694 C C . CYS A 1 171 ? 99.563 102.483 158.000 1.00 49.66 171 CYS A C 1
ATOM 1695 O O . CYS A 1 171 ? 98.508 101.985 157.587 1.00 55.69 171 CYS A O 1
ATOM 1702 N N . HIS A 1 172 ? 99.759 103.798 158.124 1.00 43.39 172 HIS A N 1
ATOM 1703 C CA . HIS A 1 172 ? 98.734 104.797 157.838 1.00 36.02 172 HIS A CA 1
ATOM 1704 C C . HIS A 1 172 ? 99.181 105.610 156.631 1.00 40.42 172 HIS A C 1
ATOM 1705 O O . HIS A 1 172 ? 100.283 106.162 156.634 1.00 52.48 172 HIS A O 1
ATOM 1719 N N . MET A 1 173 ? 98.330 105.710 155.614 1.00 35.50 173 MET A N 1
ATOM 1720 C CA . MET A 1 173 ? 98.624 106.530 154.445 1.00 31.51 173 MET A CA 1
ATOM 1721 C C . MET A 1 173 ? 97.783 107.801 154.479 1.00 42.22 173 MET A C 1
ATOM 1722 O O . MET A 1 173 ? 96.557 107.738 154.617 1.00 50.00 173 MET A O 1
ATOM 1736 N N . TYR A 1 174 ? 98.445 108.946 154.351 1.00 37.96 174 TYR A N 1
ATOM 1737 C CA . TYR A 1 174 ? 97.793 110.238 154.201 1.00 31.05 174 TYR A CA 1
ATOM 1738 C C . TYR A 1 174 ? 97.964 110.707 152.765 1.00 37.96 174 TYR A C 1
ATOM 1739 O O . TYR A 1 174 ? 99.050 110.585 152.193 1.00 35.20 174 TYR A O 1
ATOM 1757 N N . SER A 1 175 ? 96.896 111.243 152.183 1.00 44.82 175 SER A N 1
ATOM 1758 C CA . SER A 1 175 ? 96.947 111.669 150.793 1.00 39.85 175 SER A CA 1
ATOM 1759 C C . SER A 1 175 ? 95.950 112.795 150.570 1.00 47.78 175 SER A C 1
ATOM 1760 O O . SER A 1 175 ? 95.019 112.993 151.355 1.00 46.97 175 SER A O 1
ATOM 1768 N N . LEU A 1 176 ? 96.162 113.529 149.482 1.00 51.52 176 LEU A N 1
ATOM 1769 C CA . LEU A 1 176 ? 95.267 114.588 149.043 1.00 45.32 176 LEU A CA 1
ATOM 1770 C C . LEU A 1 176 ? 94.636 114.208 147.711 1.00 48.10 176 LEU A C 1
ATOM 1771 O O . LEU A 1 176 ? 95.245 113.514 146.893 1.00 52.91 176 LEU A O 1
ATOM 1787 N N . GLU A 1 177 ? 93.406 114.671 147.502 1.00 66.18 177 GLU A N 1
ATOM 1788 C CA . GLU A 1 177 ? 92.670 114.342 146.288 1.00 69.61 177 GLU A CA 1
ATOM 1789 C C . GLU A 1 177 ? 92.817 115.330 145.136 1.00 66.66 177 GLU A C 1
ATOM 1790 O O . GLU A 1 177 ? 92.602 114.945 143.981 1.00 68.65 177 GLU A O 1
ATOM 1802 N N . GLU A 1 178 ? 93.180 116.584 145.415 1.00 59.75 178 GLU A N 1
ATOM 1803 C CA . GLU A 1 178 ? 93.310 117.601 144.385 1.00 60.26 178 GLU A CA 1
ATOM 1804 C C . GLU A 1 178 ? 94.509 118.484 144.712 1.00 60.59 178 GLU A C 1
ATOM 1805 O O . GLU A 1 178 ? 94.781 118.742 145.893 1.00 61.12 178 GLU A O 1
ATOM 1817 N N . PRO A 1 179 ? 95.239 118.962 143.702 1.00 58.41 179 PRO A N 1
ATOM 1818 C CA . PRO A 1 179 ? 96.437 119.765 143.983 1.00 53.29 179 PRO A CA 1
ATOM 1819 C C . PRO A 1 179 ? 96.270 121.076 144.742 1.00 50.79 179 PRO A C 1
ATOM 1820 O O . PRO A 1 179 ? 95.245 121.754 144.646 1.00 54.99 179 PRO A O 1
ATOM 1831 N N . VAL A 1 180 ? 97.300 121.416 145.510 1.00 50.13 180 VAL A N 1
ATOM 1832 C CA . VAL A 1 180 ? 97.346 122.674 146.238 1.00 53.12 180 VAL A CA 1
ATOM 1833 C C . VAL A 1 180 ? 98.015 123.730 145.367 1.00 53.58 180 VAL A C 1
ATOM 1834 O O . VAL A 1 180 ? 98.678 123.423 144.374 1.00 53.08 180 VAL A O 1
ATOM 1847 N N . TYR A 1 181 ? 97.838 124.994 145.744 1.00 51.97 181 TYR A N 1
ATOM 1848 C CA . TYR A 1 181 ? 98.364 126.121 144.979 1.00 54.98 181 TYR A CA 1
ATOM 1849 C C . TYR A 1 181 ? 99.774 126.434 145.475 1.00 56.94 181 TYR A C 1
ATOM 1850 O O . TYR A 1 181 ? 99.994 126.592 146.679 1.00 59.50 181 TYR A O 1
ATOM 1868 N N . ILE A 1 182 ? 100.724 126.528 144.544 1.00 56.45 182 ILE A N 1
ATOM 1869 C CA . ILE A 1 182 ? 102.135 126.708 144.876 1.00 56.93 182 ILE A CA 1
ATOM 1870 C C . ILE A 1 182 ? 102.615 128.086 144.438 1.00 58.04 182 ILE A C 1
ATOM 1871 O O . ILE A 1 182 ? 103.817 128.372 144.467 1.00 59.65 182 ILE A O 1
ATOM 1887 N N . GLY A 1 183 ? 101.689 128.954 144.034 1.00 54.80 183 GLY A N 1
ATOM 1888 C CA . GLY A 1 183 ? 102.095 130.231 143.471 1.00 56.52 183 GLY A CA 1
ATOM 1889 C C . GLY A 1 183 ? 102.955 131.049 144.412 1.00 58.17 183 GLY A C 1
ATOM 1890 O O . GLY A 1 183 ? 104.003 131.569 144.019 1.00 59.95 183 GLY A O 1
ATOM 1894 N N . ASN A 1 184 ? 102.535 131.168 145.671 1.00 61.61 184 ASN A N 1
ATOM 1895 C CA . ASN A 1 184 ? 103.274 131.957 146.647 1.00 58.09 184 ASN A CA 1
ATOM 1896 C C . ASN A 1 184 ? 104.276 131.115 147.426 1.00 58.90 184 ASN A C 1
ATOM 1897 O O . ASN A 1 184 ? 105.427 131.526 147.603 1.00 58.27 184 ASN A O 1
ATOM 1908 N N . ALA A 1 185 ? 103.856 129.943 147.890 1.00 57.81 185 ALA A N 1
ATOM 1909 C CA . ALA A 1 185 ? 104.721 129.037 148.631 1.00 51.97 185 ALA A CA 1
ATOM 1910 C C . ALA A 1 185 ? 104.069 127.663 148.609 1.00 57.31 185 ALA A C 1
ATOM 1911 O O . ALA A 1 185 ? 102.919 127.507 148.195 1.00 63.01 185 ALA A O 1
ATOM 1918 N N . ILE A 1 186 ? 104.822 126.665 149.059 1.00 58.27 186 ILE A N 1
ATOM 1919 C CA . ILE A 1 186 ? 104.344 125.291 149.127 1.00 52.67 186 ILE A CA 1
ATOM 1920 C C . ILE A 1 186 ? 103.699 125.086 150.496 1.00 53.06 186 ILE A C 1
ATOM 1921 O O . ILE A 1 186 ? 104.386 125.246 151.516 1.00 55.77 186 ILE A O 1
ATOM 1937 N N . PRO A 1 187 ? 102.404 124.745 150.569 1.00 42.44 187 PRO A N 1
ATOM 1938 C CA . PRO A 1 187 ? 101.778 124.548 151.884 1.00 45.80 187 PRO A CA 1
ATOM 1939 C C . PRO A 1 187 ? 102.406 123.395 152.650 1.00 44.78 187 PRO A C 1
ATOM 1940 O O . PRO A 1 187 ? 103.180 122.616 152.088 1.00 43.71 187 PRO A O 1
ATOM 1951 N N . ASN A 1 188 ? 102.076 123.282 153.932 1.00 45.58 188 ASN A N 1
ATOM 1952 C CA . ASN A 1 188 ? 102.680 122.303 154.823 1.00 35.38 188 ASN A CA 1
ATOM 1953 C C . ASN A 1 188 ? 101.630 121.290 155.256 1.00 43.44 188 ASN A C 1
ATOM 1954 O O . ASN A 1 188 ? 100.520 121.667 155.640 1.00 56.61 188 ASN A O 1
ATOM 1965 N N . ILE A 1 189 ? 101.976 120.008 155.193 1.00 31.82 189 ILE A N 1
ATOM 1966 C CA . ILE A 1 189 ? 101.157 118.963 155.796 1.00 32.65 189 ILE A CA 1
ATOM 1967 C C . ILE A 1 189 ? 101.685 118.701 157.195 1.00 34.21 189 ILE A C 1
ATOM 1968 O O . ILE A 1 189 ? 102.895 118.592 157.402 1.00 41.36 189 ILE A O 1
ATOM 1984 N N . LEU A 1 190 ? 100.781 118.605 158.166 1.00 35.96 190 LEU A N 1
ATOM 1985 C CA . LEU A 1 190 ? 101.156 118.367 159.558 1.00 35.29 190 LEU A CA 1
ATOM 1986 C C . LEU A 1 190 ? 100.383 117.155 160.062 1.00 42.01 190 LEU A C 1
ATOM 1987 O O . LEU A 1 190 ? 99.151 117.181 160.133 1.00 46.36 190 LEU A O 1
ATOM 2003 N N . ILE A 1 191 ? 101.106 116.096 160.414 1.00 46.67 191 ILE A N 1
ATOM 2004 C CA . ILE A 1 191 ? 100.509 114.889 160.972 1.00 42.40 191 ILE A CA 1
ATOM 2005 C C . ILE A 1 191 ? 100.828 114.867 162.462 1.00 42.66 191 ILE A C 1
ATOM 2006 O O . ILE A 1 191 ? 101.994 114.941 162.858 1.00 48.54 191 ILE A O 1
ATOM 2022 N N . VAL A 1 192 ? 99.794 114.765 163.288 1.00 37.62 192 VAL A N 1
ATOM 2023 C CA . VAL A 1 192 ? 99.938 114.775 164.738 1.00 35.13 192 VAL A CA 1
ATOM 2024 C C . VAL A 1 192 ? 99.631 113.385 165.274 1.00 39.75 192 VAL A C 1
ATOM 2025 O O . VAL A 1 192 ? 98.630 112.757 164.911 1.00 53.73 192 VAL A O 1
ATOM 2038 N N . TYR A 1 193 ? 100.503 112.899 166.153 1.00 35.56 193 TYR A N 1
ATOM 2039 C CA . TYR A 1 193 ? 100.352 111.580 166.745 1.00 35.66 193 TYR A CA 1
ATOM 2040 C C . TYR A 1 193 ? 100.416 111.694 168.260 1.00 42.06 193 TYR A C 1
ATOM 2041 O O . TYR A 1 193 ? 101.247 112.430 168.800 1.00 52.16 193 TYR A O 1
ATOM 2059 N N . ASN A 1 194 ? 99.537 110.962 168.937 1.00 46.65 194 ASN A N 1
ATOM 2060 C CA . ASN A 1 194 ? 99.473 110.929 170.390 1.00 52.46 194 ASN A CA 1
ATOM 2061 C C . ASN A 1 194 ? 99.948 109.578 170.911 1.00 48.93 194 ASN A C 1
ATOM 2062 O O . ASN A 1 194 ? 99.791 108.542 170.261 1.00 55.07 194 ASN A O 1
ATOM 2073 N N . HIS A 1 195 ? 100.532 109.599 172.107 1.00 50.93 195 HIS A N 1
ATOM 2074 C CA . HIS A 1 195 ? 101.047 108.389 172.733 1.00 56.69 195 HIS A CA 1
ATOM 2075 C C . HIS A 1 195 ? 100.543 108.332 174.169 1.00 58.24 195 HIS A C 1
ATOM 2076 O O . HIS A 1 195 ? 100.041 109.318 174.714 1.00 58.11 195 HIS A O 1
ATOM 2090 N N . SER A 1 196 ? 100.683 107.157 174.784 1.00 56.84 196 SER A N 1
ATOM 2091 C CA . SER A 1 196 ? 100.257 106.941 176.162 1.00 58.58 196 SER A CA 1
ATOM 2092 C C . SER A 1 196 ? 101.379 107.241 177.152 1.00 63.29 196 SER A C 1
ATOM 2093 O O . SER A 1 196 ? 101.218 108.079 178.043 1.00 62.62 196 SER A O 1
ATOM 2101 N N . LYS A 1 197 ? 102.515 106.567 177.008 1.00 59.38 197 LYS A N 1
ATOM 2102 C CA . LYS A 1 197 ? 103.659 106.799 177.871 1.00 57.49 197 LYS A CA 1
ATOM 2103 C C . LYS A 1 197 ? 104.634 107.774 177.210 1.00 59.77 197 LYS A C 1
ATOM 2104 O O . LYS A 1 197 ? 104.548 108.069 176.015 1.00 60.42 197 LYS A O 1
ATOM 2110 N N . ILE A 1 198 ? 105.565 108.287 178.009 1.00 59.01 198 ILE A N 1
ATOM 2111 C CA . ILE A 1 198 ? 106.633 109.158 177.489 1.00 56.39 198 ILE A CA 1
ATOM 2112 C C . ILE A 1 198 ? 107.696 108.215 176.937 1.00 60.90 198 ILE A C 1
ATOM 2113 O O . ILE A 1 198 ? 108.628 107.787 177.622 1.00 61.17 198 ILE A O 1
ATOM 2129 N N . TYR A 1 199 ? 107.542 107.872 175.662 1.00 60.42 199 TYR A N 1
ATOM 2130 C CA . TYR A 1 199 ? 108.411 106.880 175.044 1.00 56.98 199 TYR A CA 1
ATOM 2131 C C . TYR A 1 199 ? 109.805 107.449 174.819 1.00 56.62 199 TYR A C 1
ATOM 2132 O O . TYR A 1 199 ? 109.964 108.612 174.434 1.00 57.45 199 TYR A O 1
ATOM 2150 N N . LYS A 1 200 ? 110.818 106.621 175.060 1.00 60.33 200 LYS A N 1
ATOM 2151 C CA . LYS A 1 200 ? 112.217 106.990 174.881 1.00 66.26 200 LYS A CA 1
ATOM 2152 C C . LYS A 1 200 ? 112.809 106.094 173.798 1.00 63.52 200 LYS A C 1
ATOM 2153 O O . LYS A 1 200 ? 112.637 104.872 173.837 1.00 62.04 200 LYS A O 1
ATOM 2172 N N . ASP A 1 201 ? 113.501 106.708 172.832 1.00 61.26 201 ASP A N 1
ATOM 2173 C CA . ASP A 1 201 ? 114.169 105.985 171.743 1.00 59.96 201 ASP A CA 1
ATOM 2174 C C . ASP A 1 201 ? 113.192 105.116 170.956 1.00 61.56 201 ASP A C 1
ATOM 2175 O O . ASP A 1 201 ? 113.516 103.995 170.565 1.00 62.23 201 ASP A O 1
ATOM 2184 N N . LYS A 1 202 ? 111.993 105.637 170.713 1.00 61.62 202 LYS A N 1
ATOM 2185 C CA . LYS A 1 202 ? 111.004 104.981 169.872 1.00 60.08 202 LYS A CA 1
ATOM 2186 C C . LYS A 1 202 ? 110.869 105.753 168.568 1.00 61.33 202 LYS A C 1
ATOM 2187 O O . LYS A 1 202 ? 110.788 106.985 168.571 1.00 64.75 202 LYS A O 1
ATOM 2206 N N . TRP A 1 203 ? 110.846 105.024 167.455 1.00 56.15 203 TRP A N 1
ATOM 2207 C CA . TRP A 1 203 ? 110.927 105.613 166.128 1.00 52.92 203 TRP A CA 1
ATOM 2208 C C . TRP A 1 203 ? 109.783 105.111 165.259 1.00 52.33 203 TRP A C 1
ATOM 2209 O O . TRP A 1 203 ? 109.190 104.059 165.511 1.00 53.38 203 TRP A O 1
ATOM 2230 N N . ILE A 1 204 ? 109.476 105.892 164.226 1.00 55.05 204 ILE A N 1
ATOM 2231 C CA . ILE A 1 204 ? 108.554 105.512 163.167 1.00 49.66 204 ILE A CA 1
ATOM 2232 C C . ILE A 1 204 ? 109.211 105.865 161.839 1.00 50.16 204 ILE A C 1
ATOM 2233 O O . ILE A 1 204 ? 110.291 106.458 161.799 1.00 54.33 204 ILE A O 1
ATOM 2249 N N . LYS A 1 205 ? 108.557 105.501 160.739 1.00 39.72 205 LYS A N 1
ATOM 2250 C CA . LYS A 1 205 ? 109.121 105.715 159.410 1.00 37.08 205 LYS A CA 1
ATOM 2251 C C . LYS A 1 205 ? 108.127 106.504 158.574 1.00 34.14 205 LYS A C 1
ATOM 2252 O O . LYS A 1 205 ? 106.983 106.077 158.402 1.00 49.06 205 LYS A O 1
ATOM 2271 N N . VAL A 1 206 ? 108.565 107.645 158.052 1.00 33.41 206 VAL A N 1
ATOM 2272 C CA . VAL A 1 206 ? 107.760 108.487 157.178 1.00 32.92 206 VAL A CA 1
ATOM 2273 C C . VAL A 1 206 ? 108.283 108.294 155.762 1.00 37.11 206 VAL A C 1
ATOM 2274 O O . VAL A 1 206 ? 109.399 108.717 155.441 1.00 50.47 206 VAL A O 1
ATOM 2287 N N . LEU A 1 207 ? 107.482 107.665 154.906 1.00 33.65 207 LEU A N 1
ATOM 2288 C CA . LEU A 1 207 ? 107.855 107.418 153.520 1.00 31.84 207 LEU A CA 1
ATOM 2289 C C . LEU A 1 207 ? 107.019 108.323 152.627 1.00 34.35 207 LEU A C 1
ATOM 2290 O O . LEU A 1 207 ? 105.786 108.288 152.680 1.00 31.77 207 LEU A O 1
ATOM 2306 N N . ILE A 1 208 ? 107.689 109.131 151.812 1.00 37.86 208 ILE A N 1
ATOM 2307 C CA . ILE A 1 208 ? 107.029 110.036 150.880 1.00 39.25 208 ILE A CA 1
ATOM 2308 C C . ILE A 1 208 ? 107.018 109.368 149.513 1.00 40.26 208 ILE A C 1
ATOM 2309 O O . ILE A 1 208 ? 108.077 109.035 148.968 1.00 36.00 208 ILE A O 1
ATOM 2314 N N . HIS A 1 209 ? 105.826 109.167 148.958 1.00 32.35 209 HIS A N 1
ATOM 2315 C CA . HIS A 1 209 ? 105.699 108.484 147.680 1.00 41.30 209 HIS A CA 1
ATOM 2316 C C . HIS A 1 209 ? 104.560 109.117 146.898 1.00 37.62 209 HIS A C 1
ATOM 2317 O O . HIS A 1 209 ? 103.890 110.036 147.369 1.00 35.86 209 HIS A O 1
ATOM 2324 N N . SER A 1 210 ? 104.358 108.625 145.682 1.00 46.67 210 SER A N 1
ATOM 2325 C CA . SER A 1 210 ? 103.252 109.072 144.851 1.00 45.06 210 SER A CA 1
ATOM 2326 C C . SER A 1 210 ? 102.022 108.216 145.115 1.00 44.66 210 SER A C 1
ATOM 2327 O O . SER A 1 210 ? 102.121 107.012 145.364 1.00 51.32 210 SER A O 1
ATOM 2330 N N . ILE A 1 211 ? 100.850 108.854 145.062 1.00 43.53 211 ILE A N 1
ATOM 2331 C CA . ILE A 1 211 ? 99.606 108.121 145.251 1.00 46.70 211 ILE A CA 1
ATOM 2332 C C . ILE A 1 211 ? 99.431 107.051 144.187 1.00 49.93 211 ILE A C 1
ATOM 2333 O O . ILE A 1 211 ? 98.780 106.031 144.435 1.00 52.37 211 ILE A O 1
ATOM 2338 N N . GLU A 1 212 ? 100.005 107.255 143.003 1.00 57.54 212 GLU A N 1
ATOM 2339 C CA . GLU A 1 212 ? 99.969 106.268 141.933 1.00 52.71 212 GLU A CA 1
ATOM 2340 C C . GLU A 1 212 ? 100.898 105.093 142.190 1.00 57.88 212 GLU A C 1
ATOM 2341 O O . GLU A 1 212 ? 101.000 104.199 141.344 1.00 64.90 212 GLU A O 1
ATOM 2347 N N . ASP A 1 213 ? 101.579 105.080 143.334 1.00 56.31 213 ASP A N 1
ATOM 2348 C CA . ASP A 1 213 ? 102.452 103.984 143.732 1.00 57.19 213 ASP A CA 1
ATOM 2349 C C . ASP A 1 213 ? 102.120 103.543 145.150 1.00 50.54 213 ASP A C 1
ATOM 2350 O O . ASP A 1 213 ? 102.999 103.151 145.922 1.00 48.21 213 ASP A O 1
ATOM 2355 N N . LYS A 1 214 ? 100.838 103.596 145.507 1.00 49.96 214 LYS A N 1
ATOM 2356 C CA . LYS A 1 214 ? 100.387 103.313 146.862 1.00 46.28 214 LYS A CA 1
ATOM 2357 C C . LYS A 1 214 ? 100.227 101.825 147.139 1.00 49.99 214 LYS A C 1
ATOM 2358 O O . LYS A 1 214 ? 99.870 101.456 148.263 1.00 52.23 214 LYS A O 1
ATOM 2364 N N . LEU A 1 215 ? 100.478 100.969 146.152 1.00 52.28 215 LEU A N 1
ATOM 2365 C CA . LEU A 1 215 ? 100.345 99.529 146.318 1.00 50.46 215 LEU A CA 1
ATOM 2366 C C . LEU A 1 215 ? 101.664 98.816 146.558 1.00 47.69 215 LEU A C 1
ATOM 2367 O O . LEU A 1 215 ? 101.667 97.736 147.152 1.00 44.90 215 LEU A O 1
ATOM 2372 N N . THR A 1 216 ? 102.783 99.390 146.117 1.00 50.19 216 THR A N 1
ATOM 2373 C CA . THR A 1 216 ? 104.087 98.744 146.206 1.00 56.97 216 THR A CA 1
ATOM 2374 C C . THR A 1 216 ? 105.137 99.675 146.799 1.00 53.00 216 THR A C 1
ATOM 2375 O O . THR A 1 216 ? 106.333 99.513 146.548 1.00 54.29 216 THR A O 1
ATOM 2379 N N . SER A 1 217 ? 104.710 100.654 147.589 1.00 40.19 217 SER A N 1
ATOM 2380 C CA . SER A 1 217 ? 105.615 101.643 148.160 1.00 41.09 217 SER A CA 1
ATOM 2381 C C . SER A 1 217 ? 105.898 101.424 149.635 1.00 48.97 217 SER A C 1
ATOM 2382 O O . SER A 1 217 ? 107.043 101.576 150.065 1.00 56.53 217 SER A O 1
ATOM 2385 N N . HIS A 1 218 ? 104.885 101.068 150.428 1.00 51.85 218 HIS A N 1
ATOM 2386 C CA . HIS A 1 218 ? 105.094 100.874 151.857 1.00 47.04 218 HIS A CA 1
ATOM 2387 C C . HIS A 1 218 ? 106.043 99.721 152.159 1.00 54.51 218 HIS A C 1
ATOM 2388 O O . HIS A 1 218 ? 106.724 99.753 153.188 1.00 60.54 218 HIS A O 1
ATOM 2395 N N . PHE A 1 219 ? 106.110 98.712 151.286 1.00 48.18 219 PHE A N 1
ATOM 2396 C CA . PHE A 1 219 ? 106.973 97.566 151.554 1.00 43.06 219 PHE A CA 1
ATOM 2397 C C . PHE A 1 219 ? 108.422 97.985 151.750 1.00 46.98 219 PHE A C 1
ATOM 2398 O O . PHE A 1 219 ? 109.139 97.374 152.549 1.00 53.99 219 PHE A O 1
ATOM 2406 N N . PHE A 1 220 ? 108.869 99.020 151.041 1.00 40.23 220 PHE A N 1
ATOM 2407 C CA . PHE A 1 220 ? 110.243 99.496 151.131 1.00 41.55 220 PHE A CA 1
ATOM 2408 C C . PHE A 1 220 ? 110.374 100.697 152.059 1.00 46.75 220 PHE A C 1
ATOM 2409 O O . PHE A 1 220 ? 111.443 101.312 152.125 1.00 54.95 220 PHE A O 1
ATOM 2417 N N . ALA A 1 221 ? 109.308 101.032 152.790 1.00 44.77 221 ALA A N 1
ATOM 2418 C CA . ALA A 1 221 ? 109.360 102.176 153.692 1.00 37.91 221 ALA A CA 1
ATOM 2419 C C . ALA A 1 221 ? 110.513 102.061 154.679 1.00 40.23 221 ALA A C 1
ATOM 2420 O O . ALA A 1 221 ? 111.101 103.075 155.067 1.00 40.44 221 ALA A O 1
ATOM 2422 N N . ILE A 1 222 ? 110.863 100.837 155.083 1.00 43.01 222 ILE A N 1
ATOM 2423 C CA . ILE A 1 222 ? 111.934 100.655 156.055 1.00 39.87 222 ILE A CA 1
ATOM 2424 C C . ILE A 1 222 ? 113.266 101.131 155.487 1.00 43.72 222 ILE A C 1
ATOM 2425 O O . ILE A 1 222 ? 114.114 101.654 156.220 1.00 46.29 222 ILE A O 1
ATOM 2430 N N . ASN A 1 223 ? 113.482 100.948 154.185 1.00 31.36 223 ASN A N 1
ATOM 2431 C CA . ASN A 1 223 ? 114.744 101.362 153.583 1.00 31.97 223 ASN A CA 1
ATOM 2432 C C . ASN A 1 223 ? 114.631 102.687 152.839 1.00 42.98 223 ASN A C 1
ATOM 2433 O O . ASN A 1 223 ? 115.579 103.479 152.841 1.00 49.57 223 ASN A O 1
ATOM 2438 N N . VAL A 1 224 ? 113.487 102.950 152.200 1.00 35.49 224 VAL A N 1
ATOM 2439 C CA . VAL A 1 224 ? 113.293 104.211 151.490 1.00 27.86 224 VAL A CA 1
ATOM 2440 C C . VAL A 1 224 ? 112.649 105.283 152.356 1.00 32.02 224 VAL A C 1
ATOM 2441 O O . VAL A 1 224 ? 112.548 106.439 151.919 1.00 37.55 224 VAL A O 1
ATOM 2445 N N . GLY A 1 225 ? 112.219 104.945 153.569 1.00 36.36 225 GLY A N 1
ATOM 2446 C CA . GLY A 1 225 ? 111.585 105.904 154.444 1.00 34.31 225 GLY A CA 1
ATOM 2447 C C . GLY A 1 225 ? 112.584 106.782 155.173 1.00 42.29 225 GLY A C 1
ATOM 2448 O O . GLY A 1 225 ? 113.800 106.680 155.011 1.00 48.21 225 GLY A O 1
ATOM 2449 N N . VAL A 1 226 ? 112.041 107.670 155.998 1.00 39.46 226 VAL A N 1
ATOM 2450 C CA . VAL A 1 226 ? 112.823 108.606 156.796 1.00 31.69 226 VAL A CA 1
ATOM 2451 C C . VAL A 1 226 ? 112.483 108.346 158.256 1.00 42.00 226 VAL A C 1
ATOM 2452 O O . VAL A 1 226 ? 111.305 108.321 158.629 1.00 49.30 226 VAL A O 1
ATOM 2456 N N . ASP A 1 227 ? 113.505 108.144 159.080 1.00 49.10 227 ASP A N 1
ATOM 2457 C CA . ASP A 1 227 ? 113.276 107.866 160.491 1.00 47.64 227 ASP A CA 1
ATOM 2458 C C . ASP A 1 227 ? 112.797 109.115 161.214 1.00 44.50 227 ASP A C 1
ATOM 2459 O O . ASP A 1 227 ? 113.443 110.165 161.158 1.00 43.10 227 ASP A O 1
ATOM 2464 N N . SER A 1 228 ? 111.660 109.000 161.894 1.00 38.71 228 SER A N 1
ATOM 2465 C CA . SER A 1 228 ? 111.095 110.084 162.682 1.00 44.19 228 SER A CA 1
ATOM 2466 C C . SER A 1 228 ? 111.043 109.663 164.142 1.00 49.09 228 SER A C 1
ATOM 2467 O O . SER A 1 228 ? 110.472 108.619 164.473 1.00 55.52 228 SER A O 1
ATOM 2470 N N . LEU A 1 229 ? 111.638 110.474 165.010 1.00 46.18 229 LEU A N 1
ATOM 2471 C CA . LEU A 1 229 ? 111.656 110.171 166.431 1.00 45.57 229 LEU A CA 1
ATOM 2472 C C . LEU A 1 229 ? 110.317 110.527 167.066 1.00 44.25 229 LEU A C 1
ATOM 2473 O O . LEU A 1 229 ? 109.731 111.576 166.787 1.00 52.38 229 LEU A O 1
ATOM 2478 N N . LEU A 1 230 ? 109.835 109.636 167.925 1.00 45.60 230 LEU A N 1
ATOM 2479 C CA . LEU A 1 230 ? 108.561 109.858 168.590 1.00 51.07 230 LEU A CA 1
ATOM 2480 C C . LEU A 1 230 ? 108.647 111.043 169.544 1.00 49.81 230 LEU A C 1
ATOM 2481 O O . LEU A 1 230 ? 109.705 111.345 170.103 1.00 51.03 230 LEU A O 1
ATOM 2486 N N . GLN A 1 231 ? 107.514 111.717 169.724 1.00 46.59 231 GLN A N 1
ATOM 2487 C CA . GLN A 1 231 ? 107.409 112.849 170.641 1.00 50.03 231 GLN A CA 1
ATOM 2488 C C . GLN A 1 231 ? 108.452 113.917 170.321 1.00 48.70 231 GLN A C 1
ATOM 2489 O O . GLN A 1 231 ? 109.100 114.478 171.206 1.00 49.81 231 GLN A O 1
ATOM 2495 N N . GLN A 1 232 ? 108.612 114.197 169.030 1.00 47.82 232 GLN A N 1
ATOM 2496 C CA . GLN A 1 232 ? 109.565 115.204 168.584 1.00 50.77 232 GLN A CA 1
ATOM 2497 C C . GLN A 1 232 ? 109.221 115.690 167.184 1.00 53.18 232 GLN A C 1
ATOM 2498 O O . GLN A 1 232 ? 109.229 114.905 166.230 1.00 53.14 232 GLN A O 1
ATOM 2504 N N . MET A 1 233 ? 108.921 116.979 167.047 1.00 46.72 233 MET A N 1
ATOM 2505 C CA . MET A 1 233 ? 108.606 117.549 165.742 1.00 44.18 233 MET A CA 1
ATOM 2506 C C . MET A 1 233 ? 109.703 117.371 164.698 1.00 47.55 233 MET A C 1
ATOM 2507 O O . MET A 1 233 ? 110.879 117.631 164.966 1.00 51.98 233 MET A O 1
ATOM 2521 N N . THR A 1 234 ? 109.309 116.928 163.510 1.00 42.07 234 THR A N 1
ATOM 2522 C CA . THR A 1 234 ? 110.228 116.724 162.403 1.00 41.06 234 THR A CA 1
ATOM 2523 C C . THR A 1 234 ? 109.662 117.362 161.141 1.00 41.07 234 THR A C 1
ATOM 2524 O O . THR A 1 234 ? 108.448 117.425 160.934 1.00 51.46 234 THR A O 1
ATOM 2535 N N . GLU A 1 235 ? 110.570 117.840 160.296 1.00 36.21 235 GLU A N 1
ATOM 2536 C CA . GLU A 1 235 ? 110.233 118.441 159.017 1.00 31.86 235 GLU A CA 1
ATOM 2537 C C . GLU A 1 235 ? 110.907 117.622 157.931 1.00 35.38 235 GLU A C 1
ATOM 2538 O O . GLU A 1 235 ? 112.123 117.427 157.974 1.00 53.49 235 GLU A O 1
ATOM 2550 N N . VAL A 1 236 ? 110.129 117.138 156.969 1.00 20.19 236 VAL A N 1
ATOM 2551 C CA . VAL A 1 236 ? 110.647 116.332 155.867 1.00 25.62 236 VAL A CA 1
ATOM 2552 C C . VAL A 1 236 ? 110.339 117.095 154.587 1.00 28.41 236 VAL A C 1
ATOM 2553 O O . VAL A 1 236 ? 109.241 116.974 154.035 1.00 39.27 236 VAL A O 1
ATOM 2566 N N . ASN A 1 237 ? 111.299 117.880 154.109 1.00 29.40 237 ASN A N 1
ATOM 2567 C CA . ASN A 1 237 ? 111.132 118.653 152.887 1.00 35.43 237 ASN A CA 1
ATOM 2568 C C . ASN A 1 237 ? 111.530 117.774 151.710 1.00 33.73 237 ASN A C 1
ATOM 2569 O O . ASN A 1 237 ? 112.672 117.307 151.639 1.00 40.72 237 ASN A O 1
ATOM 2580 N N . PHE A 1 238 ? 110.588 117.543 150.801 1.00 27.84 238 PHE A N 1
ATOM 2581 C CA . PHE A 1 238 ? 110.786 116.664 149.660 1.00 28.19 238 PHE A CA 1
ATOM 2582 C C . PHE A 1 238 ? 111.012 117.473 148.388 1.00 34.75 238 PHE A C 1
ATOM 2583 O O . PHE A 1 238 ? 110.865 118.697 148.358 1.00 39.65 238 PHE A O 1
ATOM 2600 N N . GLN A 1 239 ? 111.379 116.763 147.325 1.00 28.48 239 GLN A N 1
ATOM 2601 C CA . GLN A 1 239 ? 111.550 117.340 146.000 1.00 33.33 239 GLN A CA 1
ATOM 2602 C C . GLN A 1 239 ? 110.834 116.458 144.989 1.00 39.44 239 GLN A C 1
ATOM 2603 O O . GLN A 1 239 ? 110.787 115.236 145.146 1.00 51.33 239 GLN A O 1
ATOM 2617 N N . VAL A 1 240 ? 110.282 117.081 143.951 1.00 42.74 240 VAL A N 1
ATOM 2618 C CA . VAL A 1 240 ? 109.411 116.409 142.993 1.00 40.33 240 VAL A CA 1
ATOM 2619 C C . VAL A 1 240 ? 110.144 116.255 141.669 1.00 38.16 240 VAL A C 1
ATOM 2620 O O . VAL A 1 240 ? 110.725 117.216 141.151 1.00 41.62 240 VAL A O 1
ATOM 2633 N N . ILE A 1 241 ? 110.110 115.040 141.123 1.00 39.78 241 ILE A N 1
ATOM 2634 C CA . ILE A 1 241 ? 110.751 114.732 139.850 1.00 47.35 241 ILE A CA 1
ATOM 2635 C C . ILE A 1 241 ? 109.719 114.150 138.893 1.00 46.33 241 ILE A C 1
ATOM 2636 O O . ILE A 1 241 ? 109.389 112.961 138.963 1.00 51.24 241 ILE A O 1
ATOM 2652 N N . GLN A 1 242 ? 109.208 114.981 137.990 1.00 45.30 242 GLN A N 1
ATOM 2653 C CA . GLN A 1 242 ? 108.298 114.512 136.959 1.00 54.74 242 GLN A CA 1
ATOM 2654 C C . GLN A 1 242 ? 109.077 114.074 135.721 1.00 60.90 242 GLN A C 1
ATOM 2655 O O . GLN A 1 242 ? 110.062 114.697 135.317 1.00 58.03 242 GLN A O 1
ATOM 2669 N N . LYS A 1 243 ? 108.611 112.987 135.110 1.00 59.33 243 LYS A N 1
ATOM 2670 C CA . LYS A 1 243 ? 109.258 112.457 133.913 1.00 52.34 243 LYS A CA 1
ATOM 2671 C C . LYS A 1 243 ? 108.177 112.012 132.943 1.00 52.39 243 LYS A C 1
ATOM 2672 O O . LYS A 1 243 ? 107.432 111.072 133.235 1.00 57.99 243 LYS A O 1
ATOM 2691 N N . ILE A 1 244 ? 108.093 112.684 131.800 1.00 54.66 244 ILE A N 1
ATOM 2692 C CA . ILE A 1 244 ? 107.116 112.374 130.764 1.00 56.37 244 ILE A CA 1
ATOM 2693 C C . ILE A 1 244 ? 107.819 111.480 129.751 1.00 60.10 244 ILE A C 1
ATOM 2694 O O . ILE A 1 244 ? 108.660 111.939 128.972 1.00 62.16 244 ILE A O 1
ATOM 2710 N N . ASN A 1 245 ? 107.482 110.195 129.765 1.00 58.11 245 ASN A N 1
ATOM 2711 C CA . ASN A 1 245 ? 108.050 109.257 128.812 1.00 58.25 245 ASN A CA 1
ATOM 2712 C C . ASN A 1 245 ? 107.190 109.193 127.553 1.00 66.32 245 ASN A C 1
ATOM 2713 O O . ASN A 1 245 ? 105.985 109.457 127.574 1.00 70.05 245 ASN A O 1
ATOM 2724 N N . LEU A 1 246 ? 107.831 108.841 126.442 1.00 64.98 246 LEU A N 1
ATOM 2725 C CA . LEU A 1 246 ? 107.144 108.692 125.169 1.00 66.03 246 LEU A CA 1
ATOM 2726 C C . LEU A 1 246 ? 106.683 107.251 125.005 1.00 64.32 246 LEU A C 1
ATOM 2727 O O . LEU A 1 246 ? 107.452 106.315 125.246 1.00 62.31 246 LEU A O 1
ATOM 2743 N N . ASN A 1 247 ? 105.429 107.075 124.596 1.00 65.86 247 ASN A N 1
ATOM 2744 C CA . ASN A 1 247 ? 104.909 105.742 124.329 1.00 68.64 247 ASN A CA 1
ATOM 2745 C C . ASN A 1 247 ? 105.545 105.206 123.052 1.00 68.53 247 ASN A C 1
ATOM 2746 O O . ASN A 1 247 ? 105.361 105.775 121.972 1.00 68.17 247 ASN A O 1
ATOM 2757 N N . LEU A 1 248 ? 106.295 104.116 123.179 1.00 72.89 248 LEU A N 1
ATOM 2758 C CA . LEU A 1 248 ? 107.027 103.526 122.069 1.00 72.92 248 LEU A CA 1
ATOM 2759 C C . LEU A 1 248 ? 106.452 102.153 121.759 1.00 73.74 248 LEU A C 1
ATOM 2760 O O . LEU A 1 248 ? 105.999 101.442 122.660 1.00 75.02 248 LEU A O 1
ATOM 2776 N N . SER A 1 249 ? 106.468 101.783 120.477 1.00 76.70 249 SER A N 1
ATOM 2777 C CA . SER A 1 249 ? 105.939 100.481 120.084 1.00 77.57 249 SER A CA 1
ATOM 2778 C C . SER A 1 249 ? 106.690 99.355 120.786 1.00 79.78 249 SER A C 1
ATOM 2779 O O . SER A 1 249 ? 106.079 98.428 121.328 1.00 76.52 249 SER A O 1
ATOM 2787 N N . ASN A 1 250 ? 108.023 99.424 120.786 1.00 82.81 250 ASN A N 1
ATOM 2788 C CA . ASN A 1 250 ? 108.813 98.402 121.465 1.00 85.15 250 ASN A CA 1
ATOM 2789 C C . ASN A 1 250 ? 108.662 98.489 122.978 1.00 85.46 250 ASN A C 1
ATOM 2790 O O . ASN A 1 250 ? 108.614 97.458 123.658 1.00 83.70 250 ASN A O 1
ATOM 2801 N N . ASN A 1 251 ? 108.586 99.703 123.522 1.00 77.97 251 ASN A N 1
ATOM 2802 C CA . ASN A 1 251 ? 108.473 99.925 124.965 1.00 73.32 251 ASN A CA 1
ATOM 2803 C C . ASN A 1 251 ? 107.295 100.851 125.228 1.00 76.44 251 ASN A C 1
ATOM 2804 O O . ASN A 1 251 ? 107.465 102.047 125.492 1.00 74.88 251 ASN A O 1
ATOM 2815 N N . PRO A 1 252 ? 106.070 100.327 125.165 1.00 82.40 252 PRO A N 1
ATOM 2816 C CA . PRO A 1 252 ? 104.887 101.182 125.350 1.00 79.92 252 PRO A CA 1
ATOM 2817 C C . PRO A 1 252 ? 104.645 101.468 126.824 1.00 77.92 252 PRO A C 1
ATOM 2818 O O . PRO A 1 252 ? 104.456 100.550 127.624 1.00 77.60 252 PRO A O 1
ATOM 2829 N N . CYS A 1 253 ? 104.651 102.750 127.179 1.00 69.57 253 CYS A N 1
ATOM 2830 C CA . CYS A 1 253 ? 104.369 103.147 128.548 1.00 65.35 253 CYS A CA 1
ATOM 2831 C C . CYS A 1 253 ? 102.880 102.972 128.839 1.00 67.55 253 CYS A C 1
ATOM 2832 O O . CYS A 1 253 ? 102.036 102.964 127.938 1.00 73.94 253 CYS A O 1
ATOM 2839 N N . LEU A 1 254 ? 102.553 102.838 130.122 1.00 64.70 254 LEU A N 1
ATOM 2840 C CA . LEU A 1 254 ? 101.179 102.667 130.568 1.00 65.65 254 LEU A CA 1
ATOM 2841 C C . LEU A 1 254 ? 100.869 103.715 131.625 1.00 61.05 254 LEU A C 1
ATOM 2842 O O . LEU A 1 254 ? 101.755 104.420 132.113 1.00 62.69 254 LEU A O 1
ATOM 2858 N N . PHE A 1 255 ? 99.591 103.813 131.976 1.00 63.52 255 PHE A N 1
ATOM 2859 C CA . PHE A 1 255 ? 99.184 104.729 133.024 1.00 64.73 255 PHE A CA 1
ATOM 2860 C C . PHE A 1 255 ? 99.783 104.292 134.361 1.00 67.95 255 PHE A C 1
ATOM 2861 O O . PHE A 1 255 ? 100.016 103.101 134.585 1.00 73.83 255 PHE A O 1
ATOM 2878 N N . PRO A 1 256 ? 100.044 105.237 135.268 1.00 67.13 256 PRO A N 1
ATOM 2879 C CA . PRO A 1 256 ? 100.642 104.851 136.557 1.00 66.67 256 PRO A CA 1
ATOM 2880 C C . PRO A 1 256 ? 99.846 103.797 137.303 1.00 66.77 256 PRO A C 1
ATOM 2881 O O . PRO A 1 256 ? 100.433 102.971 138.012 1.00 66.19 256 PRO A O 1
ATOM 2892 N N . GLU A 1 257 ? 98.520 103.801 137.166 1.00 71.47 257 GLU A N 1
ATOM 2893 C CA . GLU A 1 257 ? 97.697 102.794 137.825 1.00 71.40 257 GLU A CA 1
ATOM 2894 C C . GLU A 1 257 ? 98.086 101.390 137.370 1.00 69.64 257 GLU A C 1
ATOM 2895 O O . GLU A 1 257 ? 98.278 100.484 138.189 1.00 68.87 257 GLU A O 1
ATOM 2907 N N . GLU A 1 258 ? 98.221 101.199 136.056 1.00 70.50 258 GLU A N 1
ATOM 2908 C CA . GLU A 1 258 ? 98.531 99.872 135.536 1.00 67.60 258 GLU A CA 1
ATOM 2909 C C . GLU A 1 258 ? 99.958 99.453 135.865 1.00 63.87 258 GLU A C 1
ATOM 2910 O O . GLU A 1 258 ? 100.204 98.275 136.137 1.00 66.22 258 GLU A O 1
ATOM 2922 N N . VAL A 1 259 ? 100.907 100.388 135.843 1.00 57.82 259 VAL A N 1
ATOM 2923 C CA . VAL A 1 259 ? 102.274 100.049 136.223 1.00 60.41 259 VAL A CA 1
ATOM 2924 C C . VAL A 1 259 ? 102.332 99.654 137.693 1.00 67.22 259 VAL A C 1
ATOM 2925 O O . VAL A 1 259 ? 103.026 98.701 138.070 1.00 74.80 259 VAL A O 1
ATOM 2938 N N . ASP A 1 260 ? 101.613 100.383 138.548 1.00 67.81 260 ASP A N 1
ATOM 2939 C CA . ASP A 1 260 ? 101.566 100.033 139.962 1.00 64.02 260 ASP A CA 1
ATOM 2940 C C . ASP A 1 260 ? 100.926 98.667 140.169 1.00 57.70 260 ASP A C 1
ATOM 2941 O O . ASP A 1 260 ? 101.392 97.878 140.997 1.00 57.21 260 ASP A O 1
ATOM 2950 N N . LYS A 1 261 ? 99.852 98.372 139.432 1.00 61.77 261 LYS A N 1
ATOM 2951 C CA . LYS A 1 261 ? 99.240 97.050 139.525 1.00 60.66 261 LYS A CA 1
ATOM 2952 C C . LYS A 1 261 ? 100.193 95.955 139.066 1.00 66.37 261 LYS A C 1
ATOM 2953 O O . LYS A 1 261 ? 100.262 94.893 139.694 1.00 73.57 261 LYS A O 1
ATOM 2972 N N . CYS A 1 262 ? 100.929 96.189 137.977 1.00 63.44 262 CYS A N 1
ATOM 2973 C CA . CYS A 1 262 ? 101.902 95.206 137.512 1.00 58.94 262 CYS A CA 1
ATOM 2974 C C . CYS A 1 262 ? 102.978 94.966 138.559 1.00 62.38 262 CYS A C 1
ATOM 2975 O O . CYS A 1 262 ? 103.345 93.815 138.830 1.00 69.00 262 CYS A O 1
ATOM 2982 N N . PHE A 1 263 ? 103.495 96.038 139.160 1.00 61.45 263 PHE A N 1
ATOM 2983 C CA . PHE A 1 263 ? 104.519 95.878 140.186 1.00 60.80 263 PHE A CA 1
ATOM 2984 C C . PHE A 1 263 ? 103.973 95.159 141.411 1.00 62.89 263 PHE A C 1
ATOM 2985 O O . PHE A 1 263 ? 104.666 94.316 141.987 1.00 66.70 263 PHE A O 1
ATOM 3002 N N . LYS A 1 264 ? 102.743 95.473 141.823 1.00 60.40 264 LYS A N 1
ATOM 3003 C CA . LYS A 1 264 ? 102.142 94.775 142.954 1.00 54.33 264 LYS A CA 1
ATOM 3004 C C . LYS A 1 264 ? 101.980 93.291 142.659 1.00 58.39 264 LYS A C 1
ATOM 3005 O O . LYS A 1 264 ? 102.296 92.447 143.506 1.00 66.98 264 LYS A O 1
ATOM 3024 N N . LYS A 1 265 ? 101.498 92.952 141.463 1.00 58.60 265 LYS A N 1
ATOM 3025 C CA . LYS A 1 265 ? 101.328 91.547 141.113 1.00 59.61 265 LYS A CA 1
ATOM 3026 C C . LYS A 1 265 ? 102.670 90.827 141.101 1.00 62.08 265 LYS A C 1
ATOM 3027 O O . LYS A 1 265 ? 102.800 89.721 141.640 1.00 65.14 265 LYS A O 1
ATOM 3046 N N . CYS A 1 266 ? 103.685 91.443 140.489 1.00 63.93 266 CYS A N 1
ATOM 3047 C CA . CYS A 1 266 ? 104.996 90.808 140.430 1.00 62.18 266 CYS A CA 1
ATOM 3048 C C . CYS A 1 266 ? 105.581 90.625 141.822 1.00 60.51 266 CYS A C 1
ATOM 3049 O O . CYS A 1 266 ? 106.152 89.573 142.126 1.00 67.98 266 CYS A O 1
ATOM 3056 N N . LEU A 1 267 ? 105.449 91.636 142.683 1.00 51.34 267 LEU A N 1
ATOM 3057 C CA . LEU A 1 267 ? 105.931 91.506 144.052 1.00 52.21 267 LEU A CA 1
ATOM 3058 C C . LEU A 1 267 ? 105.209 90.381 144.775 1.00 53.20 267 LEU A C 1
ATOM 3059 O O . LEU A 1 267 ? 105.829 89.614 145.517 1.00 57.34 267 LEU A O 1
ATOM 3075 N N . ASP A 1 268 ? 103.896 90.266 144.573 1.00 58.65 268 ASP A N 1
ATOM 3076 C CA . ASP A 1 268 ? 103.145 89.216 145.249 1.00 59.10 268 ASP A CA 1
ATOM 3077 C C . ASP A 1 268 ? 103.589 87.834 144.790 1.00 59.81 268 ASP A C 1
ATOM 3078 O O . ASP A 1 268 ? 103.812 86.944 145.618 1.00 59.39 268 ASP A O 1
ATOM 3087 N N . ASN A 1 269 ? 103.732 87.630 143.476 1.00 60.89 269 ASN A N 1
ATOM 3088 C CA . ASN A 1 269 ? 104.195 86.328 142.999 1.00 57.29 269 ASN A CA 1
ATOM 3089 C C . ASN A 1 269 ? 105.609 86.029 143.478 1.00 59.94 269 ASN A C 1
ATOM 3090 O O . ASN A 1 269 ? 105.905 84.893 143.867 1.00 63.43 269 ASN A O 1
ATOM 3101 N N . PHE A 1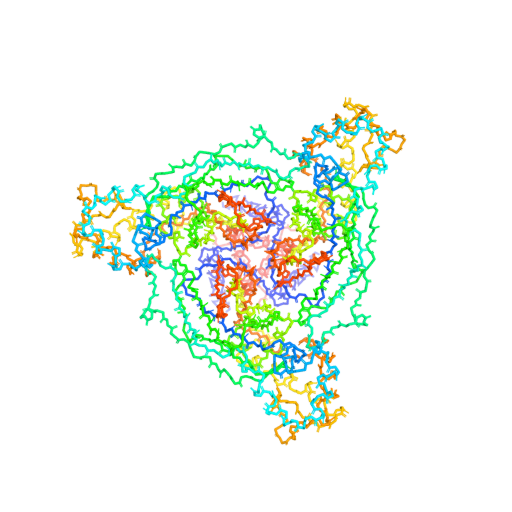 270 ? 106.494 87.025 143.457 1.00 58.79 270 PHE A N 1
ATOM 3102 C CA . PHE A 1 270 ? 107.880 86.831 143.853 1.00 58.17 270 PHE A CA 1
ATOM 3103 C C . PHE A 1 270 ? 108.020 86.561 145.345 1.00 57.11 270 PHE A C 1
ATOM 3104 O O . PHE A 1 270 ? 108.920 85.815 145.748 1.00 57.73 270 PHE A O 1
ATOM 3121 N N . MET A 1 271 ? 107.155 87.150 146.170 1.00 57.83 271 MET A N 1
ATOM 3122 C CA . MET A 1 271 ? 107.109 86.790 147.582 1.00 52.22 271 MET A CA 1
ATOM 3123 C C . MET A 1 271 ? 106.579 85.375 147.760 1.00 53.08 271 MET A C 1
ATOM 3124 O O . MET A 1 271 ? 107.171 84.562 148.482 1.00 61.74 271 MET A O 1
ATOM 3129 N N . PHE A 1 272 ? 105.460 85.063 147.097 1.00 53.41 272 PHE A N 1
ATOM 3130 C CA . PHE A 1 272 ? 104.782 83.797 147.344 1.00 58.55 272 PHE A CA 1
ATOM 3131 C C . PHE A 1 272 ? 105.611 82.610 146.883 1.00 62.23 272 PHE A C 1
ATOM 3132 O O . PHE A 1 272 ? 105.549 81.538 147.485 1.00 62.68 272 PHE A O 1
ATOM 3140 N N . LYS A 1 273 ? 106.389 82.770 145.812 1.00 58.95 273 LYS A N 1
ATOM 3141 C CA . LYS A 1 273 ? 107.227 81.664 145.365 1.00 53.38 273 LYS A CA 1
ATOM 3142 C C . LYS A 1 273 ? 108.168 81.212 146.478 1.00 60.63 273 LYS A C 1
ATOM 3143 O O . LYS A 1 273 ? 108.176 80.041 146.878 1.00 67.96 273 LYS A O 1
ATOM 3149 N N . ASP A 1 274 ? 108.940 82.154 147.023 1.00 64.69 274 ASP A N 1
ATOM 3150 C CA . ASP A 1 274 ? 109.879 81.816 148.086 1.00 69.07 274 ASP A CA 1
ATOM 3151 C C . ASP A 1 274 ? 109.160 81.399 149.362 1.00 68.84 274 ASP A C 1
ATOM 3152 O O . ASP A 1 274 ? 109.621 80.490 150.061 1.00 73.64 274 ASP A O 1
ATOM 3157 N N . LEU A 1 275 ? 108.037 82.041 149.682 1.00 53.51 275 LEU A N 1
ATOM 3158 C CA . LEU A 1 275 ? 107.338 81.736 150.920 1.00 52.97 275 LEU A CA 1
ATOM 3159 C C . LEU A 1 275 ? 106.581 80.416 150.858 1.00 58.78 275 LEU A C 1
ATOM 3160 O O . LEU A 1 275 ? 106.242 79.861 151.908 1.00 65.44 275 LEU A O 1
ATOM 3165 N N . SER A 1 276 ? 106.304 79.908 149.656 1.00 55.83 276 SER A N 1
ATOM 3166 C CA . SER A 1 276 ? 105.781 78.558 149.508 1.00 57.97 276 SER A CA 1
ATOM 3167 C C . SER A 1 276 ? 106.914 77.546 149.492 1.00 57.42 276 SER A C 1
ATOM 3168 O O . SER A 1 276 ? 106.747 76.413 149.954 1.00 58.64 276 SER A O 1
ATOM 3171 N N . ARG A 1 277 ? 108.073 77.939 148.959 1.00 68.42 277 ARG A N 1
ATOM 3172 C CA . ARG A 1 277 ? 109.267 77.125 149.141 1.00 69.01 277 ARG A CA 1
ATOM 3173 C C . ARG A 1 277 ? 109.526 76.887 150.624 1.00 69.60 277 ARG A C 1
ATOM 3174 O O . ARG A 1 277 ? 109.842 75.768 151.043 1.00 69.83 277 ARG A O 1
ATOM 3182 N N . ILE A 1 278 ? 109.385 77.936 151.435 1.00 67.45 278 ILE A N 1
ATOM 3183 C CA . ILE A 1 278 ? 109.702 77.824 152.857 1.00 65.52 278 ILE A CA 1
ATOM 3184 C C . ILE A 1 278 ? 108.621 77.034 153.587 1.00 66.07 278 ILE A C 1
ATOM 3185 O O . ILE A 1 278 ? 108.861 75.923 154.072 1.00 67.06 278 ILE A O 1
ATOM 3190 N N . HIS A 1 279 ? 107.406 77.595 153.674 1.00 69.56 279 HIS A N 1
ATOM 3191 C CA . HIS A 1 279 ? 106.371 76.908 154.438 1.00 66.55 279 HIS A CA 1
ATOM 3192 C C . HIS A 1 279 ? 104.969 76.978 153.839 1.00 65.07 279 HIS A C 1
ATOM 3193 O O . HIS A 1 279 ? 104.035 76.463 154.467 1.00 65.03 279 HIS A O 1
ATOM 3200 N N . LYS A 1 280 ? 104.773 77.581 152.669 1.00 59.13 280 LYS A N 1
ATOM 3201 C CA . LYS A 1 280 ? 103.491 77.511 151.968 1.00 59.61 280 LYS A CA 1
ATOM 3202 C C . LYS A 1 280 ? 102.386 78.222 152.756 1.00 60.93 280 LYS A C 1
ATOM 3203 O O . LYS A 1 280 ? 101.340 77.648 153.061 1.00 57.28 280 LYS A O 1
ATOM 3209 N N . CYS A 1 281 ? 102.630 79.484 153.107 1.00 63.08 281 CYS A N 1
ATOM 3210 C CA . CYS A 1 281 ? 101.633 80.327 153.756 1.00 57.06 281 CYS A CA 1
ATOM 3211 C C . CYS A 1 281 ? 101.964 81.778 153.449 1.00 56.58 281 CYS A C 1
ATOM 3212 O O . CYS A 1 281 ? 103.029 82.088 152.908 1.00 60.06 281 CYS A O 1
ATOM 3219 N N . ARG A 1 282 ? 101.049 82.681 153.797 1.00 55.57 282 ARG A N 1
ATOM 3220 C CA . ARG A 1 282 ? 101.236 84.098 153.515 1.00 59.90 282 ARG A CA 1
ATOM 3221 C C . ARG A 1 282 ? 101.242 84.917 154.798 1.00 56.56 282 ARG A C 1
ATOM 3222 O O . ARG A 1 282 ? 100.442 84.681 155.707 1.00 50.68 282 ARG A O 1
ATOM 3243 N N . LEU A 1 283 ? 102.157 85.884 154.854 1.00 49.69 283 LEU A N 1
ATOM 3244 C CA . LEU A 1 283 ? 102.284 86.795 155.978 1.00 51.32 283 LEU A CA 1
ATOM 3245 C C . LEU A 1 283 ? 101.185 87.853 155.947 1.00 58.70 283 LEU A C 1
ATOM 3246 O O . LEU A 1 283 ? 100.517 88.043 154.929 1.00 61.66 283 LEU A O 1
ATOM 3262 N N . PRO A 1 284 ? 100.981 88.565 157.060 1.00 56.75 284 PRO A N 1
ATOM 3263 C CA . PRO A 1 284 ? 99.869 89.528 157.128 1.00 53.75 284 PRO A CA 1
ATOM 3264 C C . PRO A 1 284 ? 99.945 90.656 156.112 1.00 49.76 284 PRO A C 1
ATOM 3265 O O . PRO A 1 284 ? 98.931 91.331 155.899 1.00 56.48 284 PRO A O 1
ATOM 3276 N N . PHE A 1 285 ? 101.098 90.895 155.488 1.00 46.02 285 PHE A N 1
ATOM 3277 C CA . PHE A 1 285 ? 101.274 92.035 154.597 1.00 49.99 285 PHE A CA 1
ATOM 3278 C C . PHE A 1 285 ? 101.205 91.660 153.122 1.00 54.07 285 PHE A C 1
ATOM 3279 O O . PHE A 1 285 ? 101.552 92.487 152.272 1.00 54.39 285 PHE A O 1
ATOM 3296 N N . MET A 1 286 ? 100.781 90.444 152.791 1.00 56.11 286 MET A N 1
ATOM 3297 C CA . MET A 1 286 ? 100.629 90.027 151.401 1.00 54.24 286 MET A CA 1
ATOM 3298 C C . MET A 1 286 ? 99.190 89.596 151.161 1.00 59.70 286 MET A C 1
ATOM 3299 O O . MET A 1 286 ? 98.671 88.725 151.867 1.00 54.64 286 MET A O 1
ATOM 3313 N N . ASP A 1 287 ? 98.594 90.038 150.053 1.00 62.77 287 ASP A N 1
ATOM 3314 C CA . ASP A 1 287 ? 97.207 89.704 149.759 1.00 61.21 287 ASP A CA 1
ATOM 3315 C C . ASP A 1 287 ? 97.010 88.752 148.593 1.00 60.52 287 ASP A C 1
ATOM 3316 O O . ASP A 1 287 ? 95.891 88.347 148.342 1.00 60.66 287 ASP A O 1
ATOM 3325 N N . TYR A 1 288 ? 98.070 88.373 147.888 1.00 62.22 288 TYR A N 1
ATOM 3326 C CA . TYR A 1 288 ? 97.906 87.570 146.649 1.00 61.49 288 TYR A CA 1
ATOM 3327 C C . TYR A 1 288 ? 97.408 86.177 146.537 1.00 60.21 288 TYR A C 1
ATOM 3328 O O . TYR A 1 288 ? 96.571 85.974 145.705 1.00 63.59 288 TYR A O 1
ATOM 3346 N N . PRO A 1 289 ? 97.913 85.226 147.324 1.00 30.00 289 PRO A N 1
ATOM 3347 C CA . PRO A 1 289 ? 97.316 83.907 147.138 1.00 30.00 289 PRO A CA 1
ATOM 3348 C C . PRO A 1 289 ? 96.138 84.060 148.045 1.00 30.00 289 PRO A C 1
ATOM 3349 O O . PRO A 1 289 ? 96.332 84.041 149.241 1.00 30.00 289 PRO A O 1
ATOM 3353 N N . PRO A 1 290 ? 94.911 84.144 147.496 1.00 54.33 290 PRO A N 1
ATOM 3354 C CA . PRO A 1 290 ? 93.827 84.518 148.407 1.00 56.57 290 PRO A CA 1
ATOM 3355 C C . PRO A 1 290 ? 93.339 83.364 149.210 1.00 55.83 290 PRO A C 1
ATOM 3356 O O . PRO A 1 290 ? 92.984 83.555 150.362 1.00 58.32 290 PRO A O 1
ATOM 3367 N N . ASP A 1 291 ? 93.249 82.193 148.612 1.00 61.63 291 ASP A N 1
ATOM 3368 C CA . ASP A 1 291 ? 92.891 81.015 149.370 1.00 62.08 291 ASP A CA 1
ATOM 3369 C C . ASP A 1 291 ? 93.961 80.629 150.363 1.00 63.00 291 ASP A C 1
ATOM 3370 O O . ASP A 1 291 ? 93.650 80.245 151.485 1.00 61.75 291 ASP A O 1
ATOM 3379 N N . ILE A 1 292 ? 95.224 80.739 149.972 1.00 61.54 292 ILE A N 1
ATOM 3380 C CA . ILE A 1 292 ? 96.301 80.259 150.831 1.00 58.59 292 ILE A CA 1
ATOM 3381 C C . ILE A 1 292 ? 96.257 80.876 152.222 1.00 60.17 292 ILE A C 1
ATOM 3382 O O . ILE A 1 292 ? 96.389 82.057 152.343 1.00 64.33 292 ILE A O 1
ATOM 3398 N N . PRO A 1 293 ? 96.081 80.073 153.279 1.00 55.55 293 PRO A N 1
ATOM 3399 C CA . PRO A 1 293 ? 95.924 80.644 154.628 1.00 53.41 293 PRO A CA 1
ATOM 3400 C C . PRO A 1 293 ? 97.011 81.541 155.196 1.00 55.92 293 PRO A C 1
ATOM 3401 O O . PRO A 1 293 ? 98.156 81.331 154.846 1.00 64.53 293 PRO A O 1
ATOM 3412 N N . TYR A 1 294 ? 96.689 82.497 156.074 1.00 56.42 294 TYR A N 1
ATOM 3413 C CA . TYR A 1 294 ? 97.722 83.285 156.730 1.00 56.21 294 TYR A CA 1
ATOM 3414 C C . TYR A 1 294 ? 98.590 82.401 157.617 1.00 59.00 294 TYR A C 1
ATOM 3415 O O . TYR A 1 294 ? 98.133 81.399 158.174 1.00 56.71 294 TYR A O 1
ATOM 3433 N N . CYS A 1 295 ? 99.858 82.785 157.749 1.00 64.05 295 CYS A N 1
ATOM 3434 C CA . CYS A 1 295 ? 100.780 82.043 158.592 1.00 62.11 295 CYS A CA 1
ATOM 3435 C C . CYS A 1 295 ? 100.415 82.208 160.064 1.00 64.90 295 CYS A C 1
ATOM 3436 O O . CYS A 1 295 ? 99.791 83.189 160.475 1.00 66.94 295 CYS A O 1
ATOM 3443 N N . ASN A 1 296 ? 100.813 81.223 160.860 1.00 63.03 296 ASN A N 1
ATOM 3444 C CA . ASN A 1 296 ? 100.594 81.225 162.298 1.00 63.49 296 ASN A CA 1
ATOM 3445 C C . ASN A 1 296 ? 101.909 81.495 163.019 1.00 65.63 296 ASN A C 1
ATOM 3446 O O . ASN A 1 296 ? 102.960 81.683 162.402 1.00 67.85 296 ASN A O 1
ATOM 3457 N N . TYR A 1 297 ? 101.837 81.513 164.352 1.00 66.13 297 TYR A N 1
ATOM 3458 C CA . TYR A 1 297 ? 103.012 81.851 165.148 1.00 62.94 297 TYR A CA 1
ATOM 3459 C C . TYR A 1 297 ? 104.133 80.835 164.966 1.00 65.42 297 TYR A C 1
ATOM 3460 O O . TYR A 1 297 ? 105.312 81.194 165.057 1.00 69.59 297 TYR A O 1
ATOM 3478 N N . THR A 1 298 ? 103.795 79.567 164.720 1.00 62.98 298 THR A N 1
ATOM 3479 C CA . THR A 1 298 ? 104.833 78.557 164.541 1.00 62.43 298 THR A CA 1
ATOM 3480 C C . THR A 1 298 ? 105.662 78.831 163.293 1.00 62.35 298 THR A C 1
ATOM 3481 O O . THR A 1 298 ? 106.891 78.694 163.316 1.00 67.35 298 THR A O 1
ATOM 3492 N N . ASN A 1 299 ? 105.014 79.218 162.197 1.00 61.37 299 ASN A N 1
ATOM 3493 C CA . ASN A 1 299 ? 105.693 79.396 160.922 1.00 61.82 299 ASN A CA 1
ATOM 3494 C C . ASN A 1 299 ? 106.120 80.833 160.660 1.00 58.77 299 ASN A C 1
ATOM 3495 O O . ASN A 1 299 ? 106.958 81.061 159.781 1.00 60.66 299 ASN A O 1
ATOM 3506 N N . PHE A 1 300 ? 105.569 81.803 161.387 1.00 57.62 300 PHE A N 1
ATOM 3507 C CA . PHE A 1 300 ? 105.888 83.200 161.104 1.00 56.56 300 PHE A CA 1
ATOM 3508 C C . PHE A 1 300 ? 107.371 83.509 161.254 1.00 54.37 300 PHE A C 1
ATOM 3509 O O . PHE A 1 300 ? 107.912 84.239 160.407 1.00 57.72 300 PHE A O 1
ATOM 3526 N N . PRO A 1 301 ? 108.070 83.045 162.292 1.00 47.80 301 PRO A N 1
ATOM 3527 C CA . PRO A 1 301 ? 109.499 83.390 162.409 1.00 52.46 301 PRO A CA 1
ATOM 3528 C C . PRO A 1 301 ? 110.321 83.016 161.187 1.00 54.83 301 PRO A C 1
ATOM 3529 O O . PRO A 1 301 ? 111.071 83.850 160.664 1.00 52.14 301 PRO A O 1
ATOM 3540 N N . GLN A 1 302 ? 110.200 81.772 160.717 1.00 53.32 302 GLN A N 1
ATOM 3541 C CA . GLN A 1 302 ? 110.975 81.338 159.560 1.00 49.74 302 GLN A CA 1
ATOM 3542 C C . GLN A 1 302 ? 110.623 82.160 158.330 1.00 50.26 302 GLN A C 1
ATOM 3543 O O . GLN A 1 302 ? 111.506 82.581 157.575 1.00 57.63 302 GLN A O 1
ATOM 3557 N N . MET A 1 303 ? 109.330 82.398 158.112 1.00 47.25 303 MET A N 1
ATOM 3558 C CA . MET A 1 303 ? 108.899 83.145 156.936 1.00 49.23 303 MET A CA 1
ATOM 3559 C C . MET A 1 303 ? 109.436 84.570 156.965 1.00 52.89 303 MET A C 1
ATOM 3560 O O . MET A 1 303 ? 109.934 85.078 155.955 1.00 52.63 303 MET A O 1
ATOM 3574 N N . TYR A 1 304 ? 109.339 85.230 158.119 1.00 53.25 304 TYR A N 1
ATOM 3575 C CA . TYR A 1 304 ? 109.822 86.602 158.235 1.00 48.27 304 TYR A CA 1
ATOM 3576 C C . TYR A 1 304 ? 111.330 86.670 158.046 1.00 51.87 304 TYR A C 1
ATOM 3577 O O . TYR A 1 304 ? 111.841 87.568 157.362 1.00 50.32 304 TYR A O 1
ATOM 3595 N N . THR A 1 305 ? 112.062 85.730 158.647 1.00 56.28 305 THR A N 1
ATOM 3596 C CA . THR A 1 305 ? 113.511 85.704 158.478 1.00 47.80 305 THR A CA 1
ATOM 3597 C C . THR A 1 305 ? 113.877 85.498 157.016 1.00 52.84 305 THR A C 1
ATOM 3598 O O . THR A 1 305 ? 114.806 86.130 156.501 1.00 59.85 305 THR A O 1
ATOM 3609 N N . ARG A 1 306 ? 113.149 84.677 156.306 1.00 49.18 306 ARG A N 1
ATOM 3610 C CA . ARG A 1 306 ? 113.420 84.506 154.905 1.00 49.09 306 ARG A CA 1
ATOM 3611 C C . ARG A 1 306 ? 113.066 85.754 154.185 1.00 47.24 306 ARG A C 1
ATOM 3612 O O . ARG A 1 306 ? 113.891 86.283 153.498 1.00 51.56 306 ARG A O 1
ATOM 3620 N N . PHE A 1 307 ? 111.854 86.244 154.358 1.00 41.45 307 PHE A N 1
ATOM 3621 C CA . PHE A 1 307 ? 111.394 87.420 153.636 1.00 43.67 307 PHE A CA 1
ATOM 3622 C C . PHE A 1 307 ? 112.270 88.654 153.805 1.00 50.40 307 PHE A C 1
ATOM 3623 O O . PHE A 1 307 ? 112.342 89.464 152.907 1.00 52.98 307 PHE A O 1
ATOM 3640 N N . ASN A 1 308 ? 112.922 88.835 154.937 1.00 49.93 308 ASN A N 1
ATOM 3641 C CA . ASN A 1 308 ? 113.859 89.944 155.083 1.00 46.46 308 ASN A CA 1
ATOM 3642 C C . ASN A 1 308 ? 114.990 89.832 154.065 1.00 49.16 308 ASN A C 1
ATOM 3643 O O . ASN A 1 308 ? 115.284 90.781 153.328 1.00 51.25 308 ASN A O 1
ATOM 3654 N N . LYS A 1 309 ? 115.622 88.658 154.000 1.00 50.88 309 LYS A N 1
ATOM 3655 C CA . LYS A 1 309 ? 116.688 88.437 153.031 1.00 50.13 309 LYS A CA 1
ATOM 3656 C C . LYS A 1 309 ? 116.164 88.528 151.605 1.00 47.67 309 LYS A C 1
ATOM 3657 O O . LYS A 1 309 ? 116.838 89.063 150.717 1.00 51.40 309 LYS A O 1
ATOM 3676 N N . ILE A 1 310 ? 114.962 88.002 151.365 1.00 48.99 310 ILE A N 1
ATOM 3677 C CA . ILE A 1 310 ? 114.371 88.068 150.030 1.00 50.43 310 ILE A CA 1
ATOM 3678 C C . ILE A 1 310 ? 114.224 89.519 149.587 1.00 46.26 310 ILE A C 1
ATOM 3679 O O . ILE A 1 310 ? 114.577 89.883 148.459 1.00 52.50 310 ILE A O 1
ATOM 3695 N N . LEU A 1 311 ? 113.708 90.370 150.472 1.00 40.07 311 LEU A N 1
ATOM 3696 C CA . LEU A 1 311 ? 113.498 91.776 150.157 1.00 41.34 311 LEU A CA 1
ATOM 3697 C C . LEU A 1 311 ? 114.796 92.565 150.088 1.00 43.01 311 LEU A C 1
ATOM 3698 O O . LEU A 1 311 ? 114.831 93.612 149.435 1.00 38.53 311 LEU A O 1
ATOM 3714 N N . LYS A 1 312 ? 115.858 92.097 150.748 1.00 53.85 312 LYS A N 1
ATOM 3715 C CA . LYS A 1 312 ? 117.125 92.817 150.674 1.00 47.46 312 LYS A CA 1
ATOM 3716 C C . LYS A 1 312 ? 117.635 92.905 149.242 1.00 52.11 312 LYS A C 1
ATOM 3717 O O . LYS A 1 312 ? 118.119 93.962 148.821 1.00 54.69 312 LYS A O 1
ATOM 3736 N N . GLY A 1 313 ? 117.535 91.817 148.479 1.00 54.37 313 GLY A N 1
ATOM 3737 C CA . GLY A 1 313 ? 118.016 91.779 147.112 1.00 55.80 313 GLY A CA 1
ATOM 3738 C C . GLY A 1 313 ? 116.964 91.880 146.032 1.00 54.25 313 GLY A C 1
ATOM 3739 O O . GLY A 1 313 ? 117.304 91.740 144.849 1.00 55.75 313 GLY A O 1
ATOM 3743 N N . PHE A 1 314 ? 115.699 92.117 146.377 1.00 51.64 314 PHE A N 1
ATOM 3744 C CA . PHE A 1 314 ? 114.662 92.227 145.361 1.00 49.00 314 PHE A CA 1
ATOM 3745 C C . PHE A 1 314 ? 114.969 93.388 144.426 1.00 54.43 314 PHE A C 1
ATOM 3746 O O . PHE A 1 314 ? 115.193 94.518 144.873 1.00 56.21 314 PHE A O 1
ATOM 3763 N N . ASN A 1 315 ? 114.977 93.110 143.125 1.00 60.47 315 ASN A N 1
ATOM 3764 C CA . ASN A 1 315 ? 115.287 94.106 142.107 1.00 63.39 315 ASN A CA 1
ATOM 3765 C C . ASN A 1 315 ? 114.114 94.223 141.146 1.00 59.26 315 ASN A C 1
ATOM 3766 O O . ASN A 1 315 ? 113.575 93.211 140.686 1.00 56.96 315 ASN A O 1
ATOM 3777 N N . LYS A 1 316 ? 113.719 95.463 140.852 1.00 64.99 316 LYS A N 1
ATOM 3778 C CA . LYS A 1 316 ? 112.566 95.706 139.996 1.00 63.40 316 LYS A CA 1
ATOM 3779 C C . LYS A 1 316 ? 112.855 95.410 138.531 1.00 69.66 316 LYS A C 1
ATOM 3780 O O . LYS A 1 316 ? 111.913 95.240 137.749 1.00 72.07 316 LYS A O 1
ATOM 3799 N N . THR A 1 317 ? 114.129 95.346 138.138 1.00 70.33 317 THR A N 1
ATOM 3800 C CA . THR A 1 317 ? 114.452 95.048 136.747 1.00 69.69 317 THR A CA 1
ATOM 3801 C C . THR A 1 317 ? 113.935 93.670 136.352 1.00 67.77 317 THR A C 1
ATOM 3802 O O . THR A 1 317 ? 113.416 93.488 135.244 1.00 69.83 317 THR A O 1
ATOM 3813 N N . ASN A 1 318 ? 114.068 92.687 137.245 1.00 66.51 318 ASN A N 1
ATOM 3814 C CA . ASN A 1 318 ? 113.536 91.359 136.961 1.00 66.10 318 ASN A CA 1
ATOM 3815 C C . ASN A 1 318 ? 112.032 91.414 136.730 1.00 69.57 318 ASN A C 1
ATOM 3816 O O . ASN A 1 318 ? 111.503 90.710 135.861 1.00 74.37 318 ASN A O 1
ATOM 3827 N N . CYS A 1 319 ? 111.327 92.243 137.498 1.00 75.18 319 CYS A N 1
ATOM 3828 C CA . CYS A 1 319 ? 109.895 92.460 137.297 1.00 75.61 319 CYS A CA 1
ATOM 3829 C C . CYS A 1 319 ? 109.722 93.332 136.059 1.00 77.21 319 CYS A C 1
ATOM 3830 O O . CYS A 1 319 ? 109.651 94.562 136.121 1.00 79.85 319 CYS A O 1
ATOM 3837 N N . LEU A 1 320 ? 109.655 92.671 134.905 1.00 71.22 320 LEU A N 1
ATOM 3838 C CA . LEU A 1 320 ? 109.506 93.379 133.642 1.00 69.97 320 LEU A CA 1
ATOM 3839 C C . LEU A 1 320 ? 108.096 93.938 133.508 1.00 71.57 320 LEU A C 1
ATOM 3840 O O . LEU A 1 320 ? 107.189 93.245 133.039 1.00 71.00 320 LEU A O 1
ATOM 3856 N N . CYS A 1 321 ? 107.909 95.190 133.919 1.00 73.19 321 CYS A N 1
ATOM 3857 C CA . CYS A 1 321 ? 106.644 95.887 133.779 1.00 71.96 321 CYS A CA 1
ATOM 3858 C C . CYS A 1 321 ? 106.828 97.117 132.898 1.00 72.06 321 CYS A C 1
ATOM 3859 O O . CYS A 1 321 ? 107.922 97.688 132.844 1.00 69.89 321 CYS A O 1
ATOM 3866 N N . PRO A 1 322 ? 105.784 97.547 132.196 1.00 71.92 322 PRO A N 1
ATOM 3867 C CA . PRO A 1 322 ? 105.917 98.715 131.322 1.00 69.73 322 PRO A CA 1
ATOM 3868 C C . PRO A 1 322 ? 106.160 99.990 132.114 1.00 69.86 322 PRO A C 1
ATOM 3869 O O . PRO A 1 322 ? 105.771 100.124 133.276 1.00 74.93 322 PRO A O 1
ATOM 3880 N N . ARG A 1 323 ? 106.826 100.937 131.460 1.00 64.06 323 ARG A N 1
ATOM 3881 C CA . ARG A 1 323 ? 107.115 102.221 132.074 1.00 63.49 323 ARG A CA 1
ATOM 3882 C C . ARG A 1 323 ? 105.830 103.029 132.231 1.00 61.49 323 ARG A C 1
ATOM 3883 O O . ARG A 1 323 ? 104.738 102.602 131.846 1.00 68.76 323 ARG A O 1
ATOM 3904 N N . LYS A 1 324 ? 105.966 104.218 132.810 1.00 56.15 324 LYS A N 1
ATOM 3905 C CA . LYS A 1 324 ? 104.847 105.125 133.024 1.00 58.77 324 LYS A CA 1
ATOM 3906 C C . LYS A 1 324 ? 104.960 106.302 132.067 1.00 60.12 324 LYS A C 1
ATOM 3907 O O . LYS A 1 324 ? 106.018 106.932 131.973 1.00 66.79 324 LYS A O 1
ATOM 3926 N N . CYS A 1 325 ? 103.869 106.597 131.357 1.00 67.70 325 CYS A N 1
ATOM 3927 C CA . CYS A 1 325 ? 103.884 107.729 130.436 1.00 70.01 325 CYS A CA 1
ATOM 3928 C C . CYS A 1 325 ? 104.072 109.042 131.184 1.00 69.82 325 CYS A C 1
ATOM 3929 O O . CYS A 1 325 ? 104.821 109.918 130.735 1.00 74.09 325 CYS A O 1
ATOM 3936 N N . ARG A 1 326 ? 103.402 109.198 132.327 1.00 60.60 326 ARG A N 1
ATOM 3937 C CA . ARG A 1 326 ? 103.534 110.397 133.160 1.00 62.04 326 ARG A CA 1
ATOM 3938 C C . ARG A 1 326 ? 103.777 109.926 134.593 1.00 63.69 326 ARG A C 1
ATOM 3939 O O . ARG A 1 326 ? 102.833 109.630 135.331 1.00 64.98 326 ARG A O 1
ATOM 3960 N N . GLU A 1 327 ? 105.047 109.862 134.978 1.00 58.72 327 GLU A N 1
ATOM 3961 C CA . GLU A 1 327 ? 105.436 109.411 136.305 1.00 59.32 327 GLU A CA 1
ATOM 3962 C C . GLU A 1 327 ? 105.914 110.579 137.157 1.00 58.27 327 GLU A C 1
ATOM 3963 O O . GLU A 1 327 ? 106.657 111.446 136.690 1.00 48.17 327 GLU A O 1
ATOM 3975 N N . THR A 1 328 ? 105.461 110.604 138.408 1.00 54.04 328 THR A N 1
ATOM 3976 C CA . THR A 1 328 ? 105.854 111.622 139.371 1.00 49.90 328 THR A CA 1
ATOM 3977 C C . THR A 1 328 ? 106.510 110.941 140.561 1.00 46.46 328 THR A C 1
ATOM 3978 O O . THR A 1 328 ? 105.904 110.071 141.193 1.00 53.92 328 THR A O 1
ATOM 3989 N N . ARG A 1 329 ? 107.744 111.337 140.859 1.00 42.56 329 ARG A N 1
ATOM 3990 C CA . ARG A 1 329 ? 108.483 110.821 141.998 1.00 40.90 329 ARG A CA 1
ATOM 3991 C C . ARG A 1 329 ? 108.718 111.939 143.002 1.00 45.89 329 ARG A C 1
ATOM 3992 O O . ARG A 1 329 ? 108.773 113.121 142.649 1.00 52.83 329 ARG A O 1
ATOM 4013 N N . TYR A 1 330 ? 108.856 111.549 144.263 1.00 39.63 330 TYR A N 1
ATOM 4014 C CA . TYR A 1 330 ? 109.107 112.482 145.351 1.00 37.24 330 TYR A CA 1
ATOM 4015 C C . TYR A 1 330 ? 110.297 111.990 146.158 1.00 45.63 330 TYR A C 1
ATOM 4016 O O . TYR A 1 330 ? 110.202 110.972 146.851 1.00 55.02 330 TYR A O 1
ATOM 4034 N N . GLU A 1 331 ? 111.407 112.706 146.062 1.00 37.89 331 GLU A N 1
ATOM 4035 C CA . GLU A 1 331 ? 112.605 112.421 146.834 1.00 34.24 331 GLU A CA 1
ATOM 4036 C C . GLU A 1 331 ? 112.658 113.346 148.044 1.00 38.05 331 GLU A C 1
ATOM 4037 O O . GLU A 1 331 ? 112.037 114.412 148.071 1.00 46.50 331 GLU A O 1
ATOM 4043 N N . ILE A 1 332 ? 113.409 112.927 149.056 1.00 28.58 332 ILE A N 1
ATOM 4044 C CA . ILE A 1 332 ? 113.554 113.685 150.292 1.00 35.09 332 ILE A CA 1
ATOM 4045 C C . ILE A 1 332 ? 114.683 114.689 150.116 1.00 31.21 332 ILE A C 1
ATOM 4046 O O . ILE A 1 332 ? 115.860 114.311 150.080 1.00 37.77 332 ILE A O 1
ATOM 4051 N N . GLN A 1 333 ? 114.326 115.966 149.997 1.00 33.90 333 GLN A N 1
ATOM 4052 C CA . GLN A 1 333 ? 115.305 117.038 149.886 1.00 21.67 333 GLN A CA 1
ATOM 4053 C C . GLN A 1 333 ? 116.138 117.203 151.145 1.00 24.90 333 GLN A C 1
ATOM 4054 O O . GLN A 1 333 ? 117.360 117.349 151.059 1.00 39.05 333 GLN A O 1
ATOM 4060 N N . TYR A 1 334 ? 115.506 117.184 152.314 1.00 14.70 334 TYR A N 1
ATOM 4061 C CA . TYR A 1 334 ? 116.248 117.197 153.568 1.00 17.83 334 TYR A CA 1
ATOM 4062 C C . TYR A 1 334 ? 115.277 116.995 154.725 1.00 19.55 334 TYR A C 1
ATOM 4063 O O . TYR A 1 334 ? 114.055 117.020 154.555 1.00 21.08 334 TYR A O 1
ATOM 4072 N N . GLN A 1 335 ? 115.848 116.763 155.904 1.00 33.97 335 GLN A N 1
ATOM 4073 C CA . GLN A 1 335 ? 115.090 116.506 157.120 1.00 25.74 335 GLN A CA 1
ATOM 4074 C C . GLN A 1 335 ? 115.641 117.389 158.227 1.00 28.92 335 GLN A C 1
ATOM 4075 O O . GLN A 1 335 ? 116.859 117.452 158.427 1.00 41.58 335 GLN A O 1
ATOM 4081 N N . PHE A 1 336 ? 114.749 118.064 158.941 1.00 24.23 336 PHE A N 1
ATOM 4082 C CA . PHE A 1 336 ? 115.104 118.999 159.993 1.00 37.31 336 PHE A CA 1
ATOM 4083 C C . PHE A 1 336 ? 114.375 118.623 161.276 1.00 42.67 336 PHE A C 1
ATOM 4084 O O . PHE A 1 336 ? 113.274 118.068 161.241 1.00 50.15 336 PHE A O 1
ATOM 4092 N N . ASN A 1 337 ? 114.998 118.916 162.410 1.00 40.84 337 ASN A N 1
ATOM 4093 C CA . ASN A 1 337 ? 114.414 118.640 163.715 1.00 40.49 337 ASN A CA 1
ATOM 4094 C C . ASN A 1 337 ? 114.116 119.958 164.415 1.00 48.03 337 ASN A C 1
ATOM 4095 O O . ASN A 1 337 ? 115.006 120.803 164.560 1.00 54.37 337 ASN A O 1
ATOM 4100 N N . ILE A 1 338 ? 112.869 120.132 164.843 1.00 41.61 338 ILE A N 1
ATOM 4101 C CA . ILE A 1 338 ? 112.410 121.371 165.461 1.00 46.32 338 ILE A CA 1
ATOM 4102 C C . ILE A 1 338 ? 112.119 121.096 166.929 1.00 48.49 338 ILE A C 1
ATOM 4103 O O . ILE A 1 338 ? 111.312 120.218 167.257 1.00 50.98 338 ILE A O 1
ATOM 4108 N N . GLY A 1 339 ? 112.772 121.847 167.808 1.00 50.69 339 GLY A N 1
ATOM 4109 C CA . GLY A 1 339 ? 112.502 121.745 169.225 1.00 48.22 339 GLY A CA 1
ATOM 4110 C C . GLY A 1 339 ? 113.053 120.472 169.846 1.00 50.53 339 GLY A C 1
ATOM 4111 O O . GLY A 1 339 ? 113.794 119.701 169.237 1.00 52.18 339 GLY A O 1
ATOM 4112 N N . GLY A 1 340 ? 112.662 120.267 171.101 1.00 58.69 340 GLY A N 1
ATOM 4113 C CA . GLY A 1 340 ? 113.080 119.096 171.844 1.00 62.03 340 GLY A CA 1
ATOM 4114 C C . GLY A 1 340 ? 111.944 118.130 172.104 1.00 60.37 340 GLY A C 1
ATOM 4115 O O . GLY A 1 340 ? 111.133 117.859 171.212 1.00 59.34 340 GLY A O 1
ATOM 4116 N N . PHE A 1 341 ? 111.873 117.604 173.323 1.00 63.54 341 PHE A N 1
ATOM 4117 C CA . PHE A 1 341 ? 110.822 116.655 173.660 1.00 62.08 341 PHE A CA 1
ATOM 4118 C C . PHE A 1 341 ? 109.453 117.315 173.564 1.00 63.11 341 PHE A C 1
ATOM 4119 O O . PHE A 1 341 ? 109.291 118.501 173.861 1.00 62.34 341 PHE A O 1
ATOM 4127 N N . ASN A 1 342 ? 108.465 116.534 173.139 1.00 59.12 342 ASN A N 1
ATOM 4128 C CA . ASN A 1 342 ? 107.083 116.976 173.057 1.00 56.86 342 ASN A CA 1
ATOM 4129 C C . ASN A 1 342 ? 106.170 115.839 173.490 1.00 60.05 342 ASN A C 1
ATOM 4130 O O . ASN A 1 342 ? 106.552 114.667 173.462 1.00 63.90 342 ASN A O 1
ATOM 4135 N N . ASN A 1 343 ? 104.958 116.196 173.900 1.00 60.24 343 ASN A N 1
ATOM 4136 C CA . ASN A 1 343 ? 103.949 115.207 174.252 1.00 56.72 343 ASN A CA 1
ATOM 4137 C C . ASN A 1 343 ? 103.243 114.634 173.031 1.00 55.77 343 ASN A C 1
ATOM 4138 O O . ASN A 1 343 ? 102.442 113.706 173.173 1.00 59.24 343 ASN A O 1
ATOM 4143 N N . GLN A 1 344 ? 103.522 115.165 171.843 1.00 48.02 344 GLN A N 1
ATOM 4144 C CA . GLN A 1 344 ? 102.923 114.685 170.611 1.00 40.56 344 GLN A CA 1
ATOM 4145 C C . GLN A 1 344 ? 103.997 114.636 169.536 1.00 42.56 344 GLN A C 1
ATOM 4146 O O . GLN A 1 344 ? 104.930 115.442 169.539 1.00 52.02 344 GLN A O 1
ATOM 4160 N N . THR A 1 345 ? 103.858 113.687 168.618 1.00 37.10 345 THR A N 1
ATOM 4161 C CA . THR A 1 345 ? 104.763 113.579 167.483 1.00 41.54 345 THR A CA 1
ATOM 4162 C C . THR A 1 345 ? 104.190 114.383 166.324 1.00 42.89 345 THR A C 1
ATOM 4163 O O . THR A 1 345 ? 103.141 114.029 165.777 1.00 49.62 345 THR A O 1
ATOM 4174 N N . PHE A 1 346 ? 104.866 115.469 165.965 1.00 41.47 346 PHE A N 1
ATOM 4175 C CA . PHE A 1 346 ? 104.476 116.299 164.835 1.00 37.40 346 PHE A CA 1
ATOM 4176 C C . PHE A 1 346 ? 105.392 115.993 163.660 1.00 38.05 346 PHE A C 1
ATOM 4177 O O . PHE A 1 346 ? 106.614 116.132 163.769 1.00 46.23 346 PHE A O 1
ATOM 4194 N N . ILE A 1 347 ? 104.802 115.579 162.546 1.00 36.54 347 ILE A N 1
ATOM 4195 C CA . ILE A 1 347 ? 105.540 115.267 161.329 1.00 36.69 347 ILE A CA 1
ATOM 4196 C C . ILE A 1 347 ? 105.120 116.306 160.300 1.00 39.25 347 ILE A C 1
ATOM 4197 O O . ILE A 1 347 ? 103.955 116.347 159.887 1.00 50.45 347 ILE A O 1
ATOM 4213 N N . LYS A 1 348 ? 106.058 117.154 159.891 1.00 39.47 348 LYS A N 1
ATOM 4214 C CA . LYS A 1 348 ? 105.768 118.185 158.909 1.00 41.79 348 LYS A CA 1
ATOM 4215 C C . LYS A 1 348 ? 106.362 117.807 157.560 1.00 38.48 348 LYS A C 1
ATOM 4216 O O . LYS A 1 348 ? 107.559 117.528 157.444 1.00 50.61 348 LYS A O 1
ATOM 4235 N N . ILE A 1 349 ? 105.511 117.797 156.540 1.00 31.87 349 ILE A N 1
ATOM 4236 C CA . ILE A 1 349 ? 105.894 117.459 155.177 1.00 32.64 349 ILE A CA 1
ATOM 4237 C C . ILE A 1 349 ? 105.752 118.714 154.329 1.00 36.23 349 ILE A C 1
ATOM 4238 O O . ILE A 1 349 ? 104.710 119.380 154.361 1.00 45.86 349 ILE A O 1
ATOM 4254 N N . THR A 1 350 ? 106.801 119.041 153.580 1.00 34.77 350 THR A N 1
ATOM 4255 C CA . THR A 1 350 ? 106.850 120.288 152.830 1.00 35.99 350 THR A CA 1
ATOM 4256 C C . THR A 1 350 ? 107.757 120.114 151.622 1.00 43.41 350 THR A C 1
ATOM 4257 O O . THR A 1 350 ? 108.370 119.062 151.420 1.00 51.59 350 THR A O 1
ATOM 4268 N N . SER A 1 351 ? 107.826 121.165 150.810 1.00 37.09 351 SER A N 1
ATOM 4269 C CA . SER A 1 351 ? 108.816 121.286 149.753 1.00 40.74 351 SER A CA 1
ATOM 4270 C C . SER A 1 351 ? 109.287 122.732 149.734 1.00 42.43 351 SER A C 1
ATOM 4271 O O . SER A 1 351 ? 108.486 123.649 149.924 1.00 45.47 351 SER A O 1
ATOM 4279 N N . ARG A 1 352 ? 110.582 122.977 149.690 1.00 45.50 352 ARG A N 1
ATOM 4280 C CA . ARG A 1 352 ? 111.105 124.321 149.575 1.00 41.51 352 ARG A CA 1
ATOM 4281 C C . ARG A 1 352 ? 111.689 124.445 148.202 1.00 41.97 352 ARG A C 1
ATOM 4282 O O . ARG A 1 352 ? 112.311 125.440 147.888 1.00 50.57 352 ARG A O 1
ATOM 4303 N N . ASN A 1 353 ? 111.473 123.449 147.362 1.00 40.61 353 ASN A N 1
ATOM 4304 C CA . ASN A 1 353 ? 112.050 123.426 146.038 1.00 44.14 353 ASN A CA 1
ATOM 4305 C C . ASN A 1 353 ? 111.143 123.437 144.827 1.00 47.55 353 ASN A C 1
ATOM 4306 O O . ASN A 1 353 ? 109.935 123.416 145.001 1.00 49.30 353 ASN A O 1
ATOM 4317 N N . SER A 1 354 ? 111.702 123.441 143.624 1.00 50.86 354 SER A N 1
ATOM 4318 C CA . SER A 1 354 ? 110.918 123.423 142.412 1.00 49.94 354 SER A CA 1
ATOM 4319 C C . SER A 1 354 ? 110.878 122.048 141.803 1.00 55.00 354 SER A C 1
ATOM 4320 O O . SER A 1 354 ? 111.607 121.176 142.251 1.00 56.64 354 SER A O 1
ATOM 4328 N N . ILE A 1 355 ? 110.041 121.841 140.794 1.00 51.05 355 ILE A N 1
ATOM 4329 C CA . ILE A 1 355 ? 109.847 120.520 140.208 1.00 46.08 355 ILE A CA 1
ATOM 4330 C C . ILE A 1 355 ? 110.877 120.305 139.110 1.00 49.41 355 ILE A C 1
ATOM 4331 O O . ILE A 1 355 ? 111.206 121.218 138.350 1.00 52.06 355 ILE A O 1
ATOM 4347 N N . THR A 1 356 ? 111.399 119.085 139.028 1.00 51.38 356 THR A N 1
ATOM 4348 C CA . THR A 1 356 ? 112.376 118.717 138.013 1.00 47.93 356 THR A CA 1
ATOM 4349 C C . THR A 1 356 ? 111.681 117.925 136.916 1.00 47.94 356 THR A C 1
ATOM 4350 O O . THR A 1 356 ? 111.256 116.791 137.143 1.00 52.08 356 THR A O 1
ATOM 4361 N N . LEU A 1 357 ? 111.577 118.517 135.729 1.00 57.06 357 LEU A N 1
ATOM 4362 C CA . LEU A 1 357 ? 110.811 117.950 134.629 1.00 56.30 357 LEU A CA 1
ATOM 4363 C C . LEU A 1 357 ? 111.758 117.358 133.596 1.00 59.55 357 LEU A C 1
ATOM 4364 O O . LEU A 1 357 ? 112.687 118.033 133.141 1.00 66.84 357 LEU A O 1
ATOM 4380 N N . GLU A 1 358 ? 111.522 116.101 133.229 1.00 53.03 358 GLU A N 1
ATOM 4381 C CA . GLU A 1 358 ? 112.296 115.399 132.205 1.00 55.55 358 GLU A CA 1
ATOM 4382 C C . GLU A 1 358 ? 111.319 114.922 131.136 1.00 56.98 358 GLU A C 1
ATOM 4383 O O . GLU A 1 358 ? 110.640 113.910 131.316 1.00 53.98 358 GLU A O 1
ATOM 4395 N N . THR A 1 359 ? 111.253 115.639 130.019 1.00 62.57 359 THR A N 1
ATOM 4396 C CA . THR A 1 359 ? 110.298 115.327 128.962 1.00 61.12 359 THR A CA 1
ATOM 4397 C C . THR A 1 359 ? 111.020 114.656 127.799 1.00 58.34 359 THR A C 1
ATOM 4398 O O . THR A 1 359 ? 112.005 115.192 127.285 1.00 54.71 359 THR A O 1
ATOM 4409 N N . GLU A 1 360 ? 110.529 113.494 127.377 1.00 59.67 360 GLU A N 1
ATOM 4410 C CA . GLU A 1 360 ? 111.102 112.835 126.212 1.00 59.36 360 GLU A CA 1
ATOM 4411 C C . GLU A 1 360 ? 110.447 113.353 124.938 1.00 62.58 360 GLU A C 1
ATOM 4412 O O . GLU A 1 360 ? 109.219 113.413 124.828 1.00 60.51 360 GLU A O 1
ATOM 4424 N N . TYR A 1 361 ? 111.280 113.732 123.974 1.00 67.02 361 TYR A N 1
ATOM 4425 C CA . TYR A 1 361 ? 110.811 114.249 122.698 1.00 65.09 361 TYR A CA 1
ATOM 4426 C C . TYR A 1 361 ? 111.773 113.837 121.595 1.00 64.63 361 TYR A C 1
ATOM 4427 O O . TYR A 1 361 ? 112.940 113.518 121.848 1.00 65.27 361 TYR A O 1
ATOM 4445 N N . TRP A 1 362 ? 111.255 113.825 120.367 1.00 68.14 362 TRP A N 1
ATOM 4446 C CA . TRP A 1 362 ? 112.031 113.465 119.188 1.00 69.34 362 TRP A CA 1
ATOM 4447 C C . TRP A 1 362 ? 112.622 114.727 118.575 1.00 70.13 362 TRP A C 1
ATOM 4448 O O . TRP A 1 362 ? 111.883 115.634 118.175 1.00 67.62 362 TRP A O 1
ATOM 4469 N N . SER A 1 363 ? 113.953 114.787 118.500 1.00 65.06 363 SER A N 1
ATOM 4470 C CA . SER A 1 363 ? 114.601 115.939 117.886 1.00 67.82 363 SER A CA 1
ATOM 4471 C C . SER A 1 363 ? 114.500 115.898 116.367 1.00 71.38 363 SER A C 1
ATOM 4472 O O . SER A 1 363 ? 114.591 116.944 115.714 1.00 69.63 363 SER A O 1
ATOM 4480 N N . TYR A 1 364 ? 114.258 114.724 115.765 1.00 75.45 364 TYR A N 1
ATOM 4481 C CA . TYR A 1 364 ? 114.168 114.581 114.308 1.00 70.57 364 TYR A CA 1
ATOM 4482 C C . TYR A 1 364 ? 112.722 114.429 113.865 1.00 70.99 364 TYR A C 1
ATOM 4483 O O . TYR A 1 364 ? 112.053 113.510 114.314 1.00 72.62 364 TYR A O 1
ATOM 4501 N N . ASN A 1 365 ? 112.239 115.311 112.994 1.00 67.03 365 ASN A N 1
ATOM 4502 C CA . ASN A 1 365 ? 110.875 115.220 112.452 1.00 68.25 365 ASN A CA 1
ATOM 4503 C C . ASN A 1 365 ? 110.915 114.614 111.054 1.00 72.61 365 ASN A C 1
ATOM 4504 O O . ASN A 1 365 ? 111.966 114.599 110.427 1.00 72.81 365 ASN A O 1
ATOM 4515 N N . PHE A 1 366 ? 109.786 114.098 110.560 1.00 69.51 366 PHE A N 1
ATOM 4516 C CA . PHE A 1 366 ? 109.735 113.472 109.230 1.00 67.74 366 PHE A CA 1
ATOM 4517 C C . PHE A 1 366 ? 110.036 114.471 108.170 1.00 69.68 366 PHE A C 1
ATOM 4518 O O . PHE A 1 366 ? 110.696 114.157 107.208 1.00 71.54 366 PHE A O 1
ATOM 4535 N N . TYR A 1 367 ? 109.602 115.702 108.372 1.00 71.48 367 TYR A N 1
ATOM 4536 C CA . TYR A 1 367 ? 109.822 116.758 107.393 1.00 72.29 367 TYR A CA 1
ATOM 4537 C C . TYR A 1 367 ? 111.266 117.200 107.329 1.00 68.97 367 TYR A C 1
ATOM 4538 O O . TYR A 1 367 ? 111.581 118.004 106.492 1.00 73.43 367 TYR A O 1
ATOM 4556 N N . SER A 1 368 ? 112.119 116.747 108.236 1.00 62.43 368 SER A N 1
ATOM 4557 C CA . SER A 1 368 ? 113.550 117.035 108.177 1.00 66.27 368 SER A CA 1
ATOM 4558 C C . SER A 1 368 ? 114.234 115.817 107.591 1.00 67.88 368 SER A C 1
ATOM 4559 O O . SER A 1 368 ? 115.258 115.960 106.960 1.00 70.81 368 SER A O 1
ATOM 4567 N N . LEU A 1 369 ? 113.719 114.617 107.815 1.00 67.93 369 LEU A N 1
ATOM 4568 C CA . LEU A 1 369 ? 114.234 113.414 107.168 1.00 68.67 369 LEU A CA 1
ATOM 4569 C C . LEU A 1 369 ? 114.124 113.521 105.654 1.00 70.32 369 LEU A C 1
ATOM 4570 O O . LEU A 1 369 ? 115.072 113.208 104.923 1.00 73.39 369 LEU A O 1
ATOM 4586 N N . LEU A 1 370 ? 112.960 113.951 105.163 1.00 67.94 370 LEU A N 1
ATOM 4587 C CA . LEU A 1 370 ? 112.781 114.103 103.723 1.00 65.69 370 LEU A CA 1
ATOM 4588 C C . LEU A 1 370 ? 113.729 115.156 103.167 1.00 64.25 370 LEU A C 1
ATOM 4589 O O . LEU A 1 370 ? 114.316 114.976 102.094 1.00 66.90 370 LEU A O 1
ATOM 4605 N N . SER A 1 371 ? 113.894 116.266 103.889 1.00 57.79 371 SER A N 1
ATOM 4606 C CA . SER A 1 371 ? 114.796 117.315 103.428 1.00 57.99 371 SER A CA 1
ATOM 4607 C C . SER A 1 371 ? 116.233 116.814 103.360 1.00 61.47 371 SER A C 1
ATOM 4608 O O . SER A 1 371 ? 116.959 117.122 102.410 1.00 68.89 371 SER A O 1
ATOM 4616 N N . ASP A 1 372 ? 116.662 116.038 104.356 1.00 65.18 372 ASP A N 1
ATOM 4617 C CA . ASP A 1 372 ? 118.027 115.521 104.351 1.00 70.12 372 ASP A CA 1
ATOM 4618 C C . ASP A 1 372 ? 118.233 114.485 103.254 1.00 71.69 372 ASP A C 1
ATOM 4619 O O . ASP A 1 372 ? 119.295 114.459 102.621 1.00 70.21 372 ASP A O 1
ATOM 4628 N N . ILE A 1 373 ? 117.243 113.624 103.010 1.00 70.05 373 ILE A N 1
ATOM 4629 C CA . ILE A 1 373 ? 117.356 112.681 101.902 1.00 72.00 373 ILE A CA 1
ATOM 4630 C C . ILE A 1 373 ? 117.437 113.429 100.578 1.00 71.43 373 ILE A C 1
ATOM 4631 O O . ILE A 1 373 ? 118.237 113.084 99.700 1.00 74.76 373 ILE A O 1
ATOM 4647 N N . GLY A 1 374 ? 116.608 114.460 100.409 1.00 64.71 374 GLY A N 1
ATOM 4648 C CA . GLY A 1 374 ? 116.685 115.266 99.205 1.00 66.10 374 GLY A CA 1
ATOM 4649 C C . GLY A 1 374 ? 118.030 115.949 99.050 1.00 67.66 374 GLY A C 1
ATOM 4650 O O . GLY A 1 374 ? 118.558 116.053 97.944 1.00 70.64 374 GLY A O 1
ATOM 4654 N N . GLY A 1 375 ? 118.596 116.432 100.155 1.00 66.57 375 GLY A N 1
ATOM 4655 C CA . GLY A 1 375 ? 119.915 117.038 100.092 1.00 65.40 375 GLY A CA 1
ATOM 4656 C C . GLY A 1 375 ? 120.987 116.043 99.696 1.00 70.63 375 GLY A C 1
ATOM 4657 O O . GLY A 1 375 ? 121.883 116.360 98.909 1.00 75.74 375 GLY A O 1
ATOM 4661 N N . SER A 1 376 ? 120.914 114.825 100.236 1.00 71.72 376 SER A N 1
ATOM 4662 C CA . SER A 1 376 ? 121.857 113.786 99.837 1.00 73.64 376 SER A CA 1
ATOM 4663 C C . SER A 1 376 ? 121.732 113.484 98.350 1.00 78.81 376 SER A C 1
ATOM 4664 O O . SER A 1 376 ? 122.739 113.358 97.639 1.00 80.35 376 SER A O 1
ATOM 4672 N N . LEU A 1 377 ? 120.496 113.370 97.858 1.00 78.03 377 LEU A N 1
ATOM 4673 C CA . LEU A 1 377 ? 120.284 113.105 96.438 1.00 71.07 377 LEU A CA 1
ATOM 4674 C C . LEU A 1 377 ? 120.807 114.250 95.579 1.00 72.63 377 LEU A C 1
ATOM 4675 O O . LEU A 1 377 ? 121.427 114.020 94.535 1.00 78.22 377 LEU A O 1
ATOM 4691 N N . GLY A 1 378 ? 120.564 115.490 96.001 1.00 70.08 378 GLY A N 1
ATOM 4692 C CA . GLY A 1 378 ? 121.005 116.652 95.256 1.00 71.39 378 GLY A CA 1
ATOM 4693 C C . GLY A 1 378 ? 122.485 116.925 95.331 1.00 70.18 378 GLY A C 1
ATOM 4694 O O . GLY A 1 378 ? 123.008 117.679 94.506 1.00 71.79 378 GLY A O 1
ATOM 4698 N N . LEU A 1 379 ? 123.171 116.341 96.313 1.00 66.23 379 LEU A N 1
ATOM 4699 C CA . LEU A 1 379 ? 124.623 116.447 96.391 1.00 72.83 379 LEU A CA 1
ATOM 4700 C C . LEU A 1 379 ? 125.298 115.345 95.579 1.00 75.86 379 LEU A C 1
ATOM 4701 O O . LEU A 1 379 ? 126.160 115.624 94.738 1.00 76.42 379 LEU A O 1
ATOM 4717 N N . PHE A 1 380 ? 124.915 114.089 95.818 1.00 75.62 380 PHE A N 1
ATOM 4718 C CA . PHE A 1 380 ? 125.615 112.974 95.181 1.00 76.85 380 PHE A CA 1
ATOM 4719 C C . PHE A 1 380 ? 125.281 112.802 93.699 1.00 77.68 380 PHE A C 1
ATOM 4720 O O . PHE A 1 380 ? 126.170 112.535 92.883 1.00 79.20 380 PHE A O 1
ATOM 4737 N N . LEU A 1 381 ? 124.004 112.949 93.331 1.00 78.55 381 LEU A N 1
ATOM 4738 C CA . LEU A 1 381 ? 123.577 112.703 91.959 1.00 78.69 381 LEU A CA 1
ATOM 4739 C C . LEU A 1 381 ? 122.721 113.805 91.355 1.00 76.38 381 LEU A C 1
ATOM 4740 O O . LEU A 1 381 ? 122.447 113.748 90.151 1.00 80.26 381 LEU A O 1
ATOM 4756 N N . GLY A 1 382 ? 122.290 114.795 92.131 1.00 72.95 382 GLY A N 1
ATOM 4757 C CA . GLY A 1 382 ? 121.357 115.772 91.599 1.00 76.65 382 GLY A CA 1
ATOM 4758 C C . GLY A 1 382 ? 120.033 115.164 91.199 1.00 78.98 382 GLY A C 1
ATOM 4759 O O . GLY A 1 382 ? 119.404 115.632 90.244 1.00 79.08 382 GLY A O 1
ATOM 4763 N N . ALA A 1 383 ? 119.591 114.131 91.910 1.00 77.12 383 ALA A N 1
ATOM 4764 C CA . ALA A 1 383 ? 118.378 113.411 91.564 1.00 78.26 383 ALA A CA 1
ATOM 4765 C C . ALA A 1 383 ? 117.175 114.074 92.233 1.00 79.65 383 ALA A C 1
ATOM 4766 O O . ALA A 1 383 ? 117.290 115.117 92.881 1.00 78.88 383 ALA A O 1
ATOM 4773 N N . SER A 1 384 ? 116.003 113.468 92.078 1.00 83.80 384 SER A N 1
ATOM 4774 C CA . SER A 1 384 ? 114.768 113.993 92.648 1.00 82.20 384 SER A CA 1
ATOM 4775 C C . SER A 1 384 ? 113.672 112.964 92.414 1.00 83.99 384 SER A C 1
ATOM 4776 O O . SER A 1 384 ? 113.902 111.907 91.819 1.00 86.17 384 SER A O 1
ATOM 4784 N N . ILE A 1 385 ? 112.492 113.239 92.968 1.00 92.38 385 ILE A N 1
ATOM 4785 C CA . ILE A 1 385 ? 111.376 112.326 92.788 1.00 94.29 385 ILE A CA 1
ATOM 4786 C C . ILE A 1 385 ? 111.127 112.351 91.308 1.00 95.34 385 ILE A C 1
ATOM 4787 O O . ILE A 1 385 ? 111.235 111.326 90.670 1.00 94.78 385 ILE A O 1
ATOM 4803 N N . LEU A 1 386 ? 110.858 113.529 90.760 1.00 95.61 386 LEU A N 1
ATOM 4804 C CA . LEU A 1 386 ? 110.590 113.643 89.341 1.00 95.54 386 LEU A CA 1
ATOM 4805 C C . LEU A 1 386 ? 111.664 112.897 88.603 1.00 97.12 386 LEU A C 1
ATOM 4806 O O . LEU A 1 386 ? 111.345 112.027 87.827 1.00 98.19 386 LEU A O 1
ATOM 4822 N N . SER A 1 387 ? 112.936 113.189 88.850 1.00 89.92 387 SER A N 1
ATOM 4823 C CA . SER A 1 387 ? 114.008 112.555 88.067 1.00 88.91 387 SER A CA 1
ATOM 4824 C C . SER A 1 387 ? 113.892 111.069 88.097 1.00 93.27 387 SER A C 1
ATOM 4825 O O . SER A 1 387 ? 113.719 110.442 87.061 1.00 95.02 387 SER A O 1
ATOM 4833 N N . MET A 1 388 ? 113.979 110.492 89.275 1.00 99.12 388 MET A N 1
ATOM 4834 C CA . MET A 1 388 ? 113.968 109.049 89.374 1.00 98.90 388 MET A CA 1
ATOM 4835 C C . MET A 1 388 ? 112.784 108.514 88.600 1.00 99.53 388 MET A C 1
ATOM 4836 O O . MET A 1 388 ? 112.940 107.668 87.703 1.00 98.72 388 MET A O 1
ATOM 4850 N N . CYS A 1 389 ? 111.605 109.038 88.907 1.00 99.48 389 CYS A N 1
ATOM 4851 C CA . CYS A 1 389 ? 110.393 108.573 88.258 1.00 100.77 389 CYS A CA 1
ATOM 4852 C C . CYS A 1 389 ? 110.530 108.569 86.748 1.00 101.12 389 CYS A C 1
ATOM 4853 O O . CYS A 1 389 ? 110.450 107.510 86.140 1.00 98.87 389 CYS A O 1
ATOM 4861 N N . ILE B 1 46 ? 101.988 113.071 88.537 1.00 30.00 46 ILE B N 1
ATOM 4862 C CA . ILE B 1 46 ? 103.155 112.933 89.390 1.00 30.00 46 ILE B CA 1
ATOM 4863 C C . ILE B 1 46 ? 103.805 114.261 89.602 1.00 30.00 46 ILE B C 1
ATOM 4864 O O . ILE B 1 46 ? 104.429 114.501 90.643 1.00 30.00 46 ILE B O 1
ATOM 4869 N N . ILE B 1 47 ? 103.710 115.145 88.629 1.00 30.00 47 ILE B N 1
ATOM 4870 C CA . ILE B 1 47 ? 104.290 116.449 88.799 1.00 30.00 47 ILE B CA 1
ATOM 4871 C C . ILE B 1 47 ? 103.409 117.197 89.762 1.00 30.00 47 ILE B C 1
ATOM 4872 O O . ILE B 1 47 ? 103.902 117.942 90.594 1.00 30.00 47 ILE B O 1
ATOM 4877 N N . ILE B 1 48 ? 102.103 116.978 89.681 1.00 30.00 48 ILE B N 1
ATOM 4878 C CA . ILE B 1 48 ? 101.168 117.708 90.542 1.00 30.00 48 ILE B CA 1
ATOM 4879 C C . ILE B 1 48 ? 101.210 117.232 91.994 1.00 30.00 48 ILE B C 1
ATOM 4880 O O . ILE B 1 48 ? 101.134 118.036 92.911 1.00 30.00 48 ILE B O 1
ATOM 4885 N N . ILE B 1 49 ? 101.342 115.931 92.206 1.00 30.00 49 ILE B N 1
ATOM 4886 C CA . ILE B 1 49 ? 101.416 115.407 93.561 1.00 30.00 49 ILE B CA 1
ATOM 4887 C C . ILE B 1 49 ? 102.771 115.721 94.170 1.00 30.00 49 ILE B C 1
ATOM 4888 O O . ILE B 1 49 ? 102.852 116.024 95.357 1.00 30.00 49 ILE B O 1
ATOM 4893 N N . SER B 1 50 ? 103.842 115.648 93.382 1.00 85.75 50 SER B N 1
ATOM 4894 C CA . SER B 1 50 ? 105.131 116.057 93.905 1.00 85.24 50 SER B CA 1
ATOM 4895 C C . SER B 1 50 ? 105.316 117.502 94.222 1.00 85.57 50 SER B C 1
ATOM 4896 O O . SER B 1 50 ? 106.177 117.863 95.015 1.00 87.56 50 SER B O 1
ATOM 4904 N N . CYS B 1 51 ? 104.492 118.329 93.602 1.00 91.54 51 CYS B N 1
ATOM 4905 C CA . CYS B 1 51 ? 104.583 119.751 93.839 1.00 92.01 51 CYS B CA 1
ATOM 4906 C C . CYS B 1 51 ? 103.759 120.097 95.057 1.00 95.35 51 CYS B C 1
ATOM 4907 O O . CYS B 1 51 ? 104.093 121.037 95.773 1.00 96.70 51 CYS B O 1
ATOM 4915 N N . ILE B 1 52 ? 102.672 119.372 95.295 1.00 96.15 52 ILE B N 1
ATOM 4916 C CA . ILE B 1 52 ? 101.900 119.618 96.509 1.00 95.83 52 ILE B CA 1
ATOM 4917 C C . ILE B 1 52 ? 102.764 119.110 97.653 1.00 93.55 52 ILE B C 1
ATOM 4918 O O . ILE B 1 52 ? 102.730 119.676 98.740 1.00 90.95 52 ILE B O 1
ATOM 4934 N N . GLY B 1 53 ? 103.566 118.071 97.411 1.00 88.97 53 GLY B N 1
ATOM 4935 C CA . GLY B 1 53 ? 104.478 117.586 98.441 1.00 90.87 53 GLY B CA 1
ATOM 4936 C C . GLY B 1 53 ? 105.630 118.531 98.718 1.00 89.64 53 GLY B C 1
ATOM 4937 O O . GLY B 1 53 ? 105.874 118.848 99.863 1.00 89.77 53 GLY B O 1
ATOM 4941 N N . MET B 1 54 ? 106.352 118.956 97.694 1.00 84.19 54 MET B N 1
ATOM 4942 C CA . MET B 1 54 ? 107.417 119.916 97.841 1.00 81.27 54 MET B CA 1
ATOM 4943 C C . MET B 1 54 ? 106.948 121.084 98.658 1.00 82.61 54 MET B C 1
ATOM 4944 O O . MET B 1 54 ? 107.616 121.485 99.583 1.00 84.75 54 MET B O 1
ATOM 4958 N N . PHE B 1 55 ? 105.800 121.644 98.327 1.00 89.51 55 PHE B N 1
ATOM 4959 C CA . PHE B 1 55 ? 105.327 122.837 99.021 1.00 91.18 55 PHE B CA 1
ATOM 4960 C C . PHE B 1 55 ? 105.016 122.548 100.476 1.00 89.83 55 PHE B C 1
ATOM 4961 O O . PHE B 1 55 ? 105.255 123.390 101.330 1.00 90.46 55 PHE B O 1
ATOM 4978 N N . TRP B 1 56 ? 104.501 121.359 100.762 1.00 84.03 56 TRP B N 1
ATOM 4979 C CA . TRP B 1 56 ? 104.175 120.997 102.131 1.00 84.76 56 TRP B CA 1
ATOM 4980 C C . TRP B 1 56 ? 105.410 120.702 102.981 1.00 85.57 56 TRP B C 1
ATOM 4981 O O . TRP B 1 56 ? 105.441 121.064 104.147 1.00 87.45 56 TRP B O 1
ATOM 5002 N N . ASN B 1 57 ? 106.430 120.078 102.410 1.00 75.72 57 ASN B N 1
ATOM 5003 C CA . ASN B 1 57 ? 107.649 119.818 103.157 1.00 71.41 57 ASN B CA 1
ATOM 5004 C C . ASN B 1 57 ? 108.348 121.133 103.349 1.00 74.79 57 ASN B C 1
ATOM 5005 O O . ASN B 1 57 ? 109.062 121.285 104.336 1.00 77.57 57 ASN B O 1
ATOM 5016 N N . VAL B 1 58 ? 108.136 122.109 102.460 1.00 74.89 58 VAL B N 1
ATOM 5017 C CA . VAL B 1 58 ? 108.774 123.409 102.712 1.00 74.39 58 VAL B CA 1
ATOM 5018 C C . VAL B 1 58 ? 108.027 124.176 103.803 1.00 78.09 58 VAL B C 1
ATOM 5019 O O . VAL B 1 58 ? 108.643 124.925 104.556 1.00 82.51 58 VAL B O 1
ATOM 5032 N N . VAL B 1 59 ? 106.724 123.973 103.936 1.00 81.50 59 VAL B N 1
ATOM 5033 C CA . VAL B 1 59 ? 105.950 124.607 105.008 1.00 80.90 59 VAL B CA 1
ATOM 5034 C C . VAL B 1 59 ? 106.410 124.051 106.339 1.00 79.30 59 VAL B C 1
ATOM 5035 O O . VAL B 1 59 ? 106.746 124.798 107.219 1.00 80.27 59 VAL B O 1
ATOM 5048 N N . GLU B 1 60 ? 106.439 122.741 106.485 1.00 77.03 60 GLU B N 1
ATOM 5049 C CA . GLU B 1 60 ? 106.839 122.100 107.733 1.00 76.57 60 GLU B CA 1
ATOM 5050 C C . GLU B 1 60 ? 108.195 122.614 108.195 1.00 77.32 60 GLU B C 1
ATOM 5051 O O . GLU B 1 60 ? 108.393 122.894 109.381 1.00 81.01 60 GLU B O 1
ATOM 5063 N N . ASN B 1 61 ? 109.147 122.743 107.271 1.00 73.36 61 ASN B N 1
ATOM 5064 C CA . ASN B 1 61 ? 110.458 123.266 107.644 1.00 74.42 61 ASN B CA 1
ATOM 5065 C C . ASN B 1 61 ? 110.344 124.693 108.170 1.00 78.04 61 ASN B C 1
ATOM 5066 O O . ASN B 1 61 ? 110.965 125.051 109.180 1.00 79.61 61 ASN B O 1
ATOM 5077 N N . ILE B 1 62 ? 109.657 125.556 107.437 1.00 76.23 62 ILE B N 1
ATOM 5078 C CA . ILE B 1 62 ? 109.589 126.957 107.815 1.00 77.37 62 ILE B CA 1
ATOM 5079 C C . ILE B 1 62 ? 108.817 127.039 109.101 1.00 79.15 62 ILE B C 1
ATOM 5080 O O . ILE B 1 62 ? 109.021 127.952 109.890 1.00 82.35 62 ILE B O 1
ATOM 5096 N N . LYS B 1 63 ? 107.948 126.076 109.343 1.00 30.00 63 LYS B N 1
ATOM 5097 C CA . LYS B 1 63 ? 107.263 126.053 110.609 1.00 30.00 63 LYS B CA 1
ATOM 5098 C C . LYS B 1 63 ? 108.293 125.765 111.661 1.00 30.00 63 LYS B C 1
ATOM 5099 O O . LYS B 1 63 ? 108.571 126.606 112.484 1.00 30.00 63 LYS B O 1
ATOM 5105 N N . LEU B 1 64 ? 108.893 124.591 111.642 1.00 73.79 64 LEU B N 1
ATOM 5106 C CA . LEU B 1 64 ? 109.823 124.218 112.695 1.00 69.79 64 LEU B CA 1
ATOM 5107 C C . LEU B 1 64 ? 110.909 125.228 112.936 1.00 70.51 64 LEU B C 1
ATOM 5108 O O . LEU B 1 64 ? 111.443 125.269 114.024 1.00 76.44 64 LEU B O 1
ATOM 5124 N N . TYR B 1 65 ? 111.279 126.023 111.945 1.00 70.69 65 TYR B N 1
ATOM 5125 C CA . TYR B 1 65 ? 112.270 127.071 112.175 1.00 75.70 65 TYR B CA 1
ATOM 5126 C C . TYR B 1 65 ? 111.676 128.232 112.963 1.00 73.65 65 TYR B C 1
ATOM 5127 O O . TYR B 1 65 ? 112.121 128.538 114.074 1.00 75.68 65 TYR B O 1
ATOM 5145 N N . PHE B 1 66 ? 110.663 128.896 112.401 1.00 77.62 66 PHE B N 1
ATOM 5146 C CA . PHE B 1 66 ? 110.124 130.096 113.034 1.00 78.56 66 PHE B CA 1
ATOM 5147 C C . PHE B 1 66 ? 109.161 129.751 114.163 1.00 79.47 66 PHE B C 1
ATOM 5148 O O . PHE B 1 66 ? 109.347 130.187 115.303 1.00 80.11 66 PHE B O 1
ATOM 5165 N N . TYR B 1 67 ? 108.124 128.969 113.864 1.00 76.96 67 TYR B N 1
ATOM 5166 C CA . TYR B 1 67 ? 107.062 128.690 114.831 1.00 77.88 67 TYR B CA 1
ATOM 5167 C C . TYR B 1 67 ? 107.384 127.432 115.639 1.00 77.08 67 TYR B C 1
ATOM 5168 O O . TYR B 1 67 ? 106.736 126.392 115.525 1.00 77.30 67 TYR B O 1
ATOM 5186 N N . SER B 1 68 ? 108.414 127.550 116.476 1.00 76.85 68 SER B N 1
ATOM 5187 C CA . SER B 1 68 ? 108.809 126.480 117.379 1.00 81.49 68 SER B CA 1
ATOM 5188 C C . SER B 1 68 ? 109.328 127.093 118.671 1.00 83.03 68 SER B C 1
ATOM 5189 O O . SER B 1 68 ? 109.857 128.208 118.689 1.00 79.10 68 SER B O 1
ATOM 5197 N N . SER B 1 69 ? 109.172 126.346 119.769 1.00 81.87 69 SER B N 1
ATOM 5198 C CA . SER B 1 69 ? 109.615 126.845 121.060 1.00 80.65 69 SER B CA 1
ATOM 5199 C C . SER B 1 69 ? 111.133 126.754 121.178 1.00 81.55 69 SER B C 1
ATOM 5200 O O . SER B 1 69 ? 111.745 125.806 120.674 1.00 85.23 69 SER B O 1
ATOM 5208 N N . PRO B 1 70 ? 111.776 127.718 121.836 1.00 68.96 70 PRO B N 1
ATOM 5209 C CA . PRO B 1 70 ? 113.228 127.627 122.018 1.00 66.03 70 PRO B CA 1
ATOM 5210 C C . PRO B 1 70 ? 113.589 126.448 122.904 1.00 66.57 70 PRO B C 1
ATOM 5211 O O . PRO B 1 70 ? 112.909 126.157 123.890 1.00 67.76 70 PRO B O 1
ATOM 5222 N N . SER B 1 71 ? 114.670 125.768 122.542 1.00 67.74 71 SER B N 1
ATOM 5223 C CA . SER B 1 71 ? 115.112 124.619 123.311 1.00 65.48 71 SER B CA 1
ATOM 5224 C C . SER B 1 71 ? 115.966 125.078 124.495 1.00 63.88 71 SER B C 1
ATOM 5225 O O . SER B 1 71 ? 116.430 126.219 124.556 1.00 62.91 71 SER B O 1
ATOM 5233 N N . VAL B 1 72 ? 116.153 124.178 125.459 1.00 62.23 72 VAL B N 1
ATOM 5234 C CA . VAL B 1 72 ? 116.774 124.510 126.737 1.00 60.70 72 VAL B CA 1
ATOM 5235 C C . VAL B 1 72 ? 117.968 123.595 126.970 1.00 59.56 72 VAL B C 1
ATOM 5236 O O . VAL B 1 72 ? 117.867 122.373 126.817 1.00 56.33 72 VAL B O 1
ATOM 5249 N N . LYS B 1 73 ? 119.096 124.191 127.348 1.00 57.32 73 LYS B N 1
ATOM 5250 C CA . LYS B 1 73 ? 120.304 123.467 127.720 1.00 60.39 73 LYS B CA 1
ATOM 5251 C C . LYS B 1 73 ? 120.441 123.514 129.234 1.00 61.38 73 LYS B C 1
ATOM 5252 O O . LYS B 1 73 ? 120.416 124.596 129.832 1.00 58.48 73 LYS B O 1
ATOM 5271 N N . PHE B 1 74 ? 120.588 122.341 129.844 1.00 65.83 74 PHE B N 1
ATOM 5272 C CA . PHE B 1 74 ? 120.672 122.194 131.289 1.00 59.63 74 PHE B CA 1
ATOM 5273 C C . PHE B 1 74 ? 122.092 121.818 131.689 1.00 63.23 74 PHE B C 1
ATOM 5274 O O . PHE B 1 74 ? 122.672 120.876 131.143 1.00 70.22 74 PHE B O 1
ATOM 5291 N N . GLU B 1 75 ? 122.647 122.557 132.646 1.00 62.17 75 GLU B N 1
ATOM 5292 C CA . GLU B 1 75 ? 124.013 122.333 133.096 1.00 64.47 75 GLU B CA 1
ATOM 5293 C C . GLU B 1 75 ? 124.071 122.412 134.613 1.00 65.26 75 GLU B C 1
ATOM 5294 O O . GLU B 1 75 ? 123.274 123.102 135.252 1.00 70.52 75 GLU B O 1
ATOM 5306 N N . TYR B 1 76 ? 125.041 121.700 135.182 1.00 60.51 76 TYR B N 1
ATOM 5307 C CA . TYR B 1 76 ? 125.384 121.803 136.596 1.00 60.69 76 TYR B CA 1
ATOM 5308 C C . TYR B 1 76 ? 126.798 122.384 136.672 1.00 57.48 76 TYR B C 1
ATOM 5309 O O . TYR B 1 76 ? 127.792 121.660 136.728 1.00 56.28 76 TYR B O 1
ATOM 5327 N N . ILE B 1 77 ? 126.877 123.716 136.670 1.00 53.54 77 ILE B N 1
ATOM 5328 C CA . ILE B 1 77 ? 128.158 124.385 136.508 1.00 58.50 77 ILE B CA 1
ATOM 5329 C C . ILE B 1 77 ? 128.758 124.715 137.870 1.00 55.56 77 ILE B C 1
ATOM 5330 O O . ILE B 1 77 ? 128.048 124.880 138.874 1.00 54.79 77 ILE B O 1
ATOM 5346 N N . LYS B 1 78 ? 130.085 124.820 137.897 1.00 55.46 78 LYS B N 1
ATOM 5347 C CA . LYS B 1 78 ? 130.847 125.190 139.086 1.00 53.47 78 LYS B CA 1
ATOM 5348 C C . LYS B 1 78 ? 131.490 126.540 138.782 1.00 57.11 78 LYS B C 1
ATOM 5349 O O . LYS B 1 78 ? 132.623 126.603 138.295 1.00 57.38 78 LYS B O 1
ATOM 5368 N N . ASN B 1 79 ? 130.766 127.620 139.062 1.00 63.57 79 ASN B N 1
ATOM 5369 C CA . ASN B 1 79 ? 131.227 128.967 138.748 1.00 63.79 79 ASN B CA 1
ATOM 5370 C C . ASN B 1 79 ? 132.285 129.386 139.761 1.00 62.89 79 ASN B C 1
ATOM 5371 O O . ASN B 1 79 ? 132.053 129.317 140.973 1.00 66.57 79 ASN B O 1
ATOM 5382 N N . ASP B 1 80 ? 133.444 129.823 139.264 1.00 55.53 80 ASP B N 1
ATOM 5383 C CA . ASP B 1 80 ? 134.526 130.234 140.152 1.00 60.16 80 ASP B CA 1
ATOM 5384 C C . ASP B 1 80 ? 134.149 131.445 140.993 1.00 64.43 80 ASP B C 1
ATOM 5385 O O . ASP B 1 80 ? 134.724 131.641 142.069 1.00 62.81 80 ASP B O 1
ATOM 5394 N N . SER B 1 81 ? 133.206 132.261 140.529 1.00 59.28 81 SER B N 1
ATOM 5395 C CA . SER B 1 81 ? 132.707 133.404 141.283 1.00 57.20 81 SER B CA 1
ATOM 5396 C C . SER B 1 81 ? 131.187 133.366 141.264 1.00 57.98 81 SER B C 1
ATOM 5397 O O . SER B 1 81 ? 130.584 133.191 140.201 1.00 60.26 81 SER B O 1
ATOM 5405 N N . LEU B 1 82 ? 130.574 133.526 142.434 1.00 52.50 82 LEU B N 1
ATOM 5406 C CA . LEU B 1 82 ? 129.130 133.430 142.585 1.00 49.56 82 LEU B CA 1
ATOM 5407 C C . LEU B 1 82 ? 128.603 134.664 143.299 1.00 51.63 82 LEU B C 1
ATOM 5408 O O . LEU B 1 82 ? 129.209 135.146 144.260 1.00 60.51 82 LEU B O 1
ATOM 5424 N N . TYR B 1 83 ? 127.468 135.172 142.824 1.00 42.51 83 TYR B N 1
ATOM 5425 C CA . TYR B 1 83 ? 126.783 136.282 143.478 1.00 46.68 83 TYR B CA 1
ATOM 5426 C C . TYR B 1 83 ? 125.993 135.732 144.658 1.00 48.97 83 TYR B C 1
ATOM 5427 O O . TYR B 1 83 ? 125.017 134.998 144.471 1.00 46.93 83 TYR B O 1
ATOM 5445 N N . PHE B 1 84 ? 126.409 136.077 145.873 1.00 40.31 84 PHE B N 1
ATOM 5446 C CA . PHE B 1 84 ? 125.684 135.613 147.043 1.00 35.36 84 PHE B CA 1
ATOM 5447 C C . PHE B 1 84 ? 124.303 136.262 147.113 1.00 42.67 84 PHE B C 1
ATOM 5448 O O . PHE B 1 84 ? 124.120 137.405 146.686 1.00 43.34 84 PHE B O 1
ATOM 5465 N N . PRO B 1 85 ? 123.314 135.551 147.646 1.00 40.50 85 PRO B N 1
ATOM 5466 C CA . PRO B 1 85 ? 121.969 136.117 147.748 1.00 37.63 85 PRO B CA 1
ATOM 5467 C C . PRO B 1 85 ? 121.880 137.168 148.840 1.00 37.12 85 PRO B C 1
ATOM 5468 O O . PRO B 1 85 ? 122.686 137.226 149.770 1.00 45.28 85 PRO B O 1
ATOM 5479 N N . ALA B 1 86 ? 120.872 138.016 148.706 1.00 28.61 86 ALA B N 1
ATOM 5480 C CA . ALA B 1 86 ? 120.423 138.840 149.811 1.00 29.35 86 ALA B CA 1
ATOM 5481 C C . ALA B 1 86 ? 119.670 137.977 150.817 1.00 36.56 86 ALA B C 1
ATOM 5482 O O . ALA B 1 86 ? 118.932 137.053 150.461 1.00 46.89 86 ALA B O 1
ATOM 5489 N N . ILE B 1 87 ? 119.886 138.280 152.093 1.00 37.75 87 ILE B N 1
ATOM 5490 C CA . ILE B 1 87 ? 119.262 137.563 153.197 1.00 38.91 87 ILE B CA 1
ATOM 5491 C C . ILE B 1 87 ? 118.409 138.564 153.956 1.00 36.70 87 ILE B C 1
ATOM 5492 O O . ILE B 1 87 ? 118.936 139.527 154.523 1.00 45.32 87 ILE B O 1
ATOM 5508 N N . THR B 1 88 ? 117.098 138.349 153.962 1.00 30.16 88 THR B N 1
ATOM 5509 C CA . THR B 1 88 ? 116.180 139.206 154.695 1.00 30.40 88 THR B CA 1
ATOM 5510 C C . THR B 1 88 ? 115.778 138.508 155.989 1.00 32.60 88 THR B C 1
ATOM 5511 O O . THR B 1 88 ? 115.184 137.424 155.959 1.00 43.42 88 THR B O 1
ATOM 5522 N N . ILE B 1 89 ? 116.121 139.121 157.114 1.00 31.74 89 ILE B N 1
ATOM 5523 C CA . ILE B 1 89 ? 115.715 138.651 158.431 1.00 31.69 89 ILE B CA 1
ATOM 5524 C C . ILE B 1 89 ? 114.486 139.455 158.823 1.00 37.24 89 ILE B C 1
ATOM 5525 O O . ILE B 1 89 ? 114.546 140.685 158.945 1.00 42.65 89 ILE B O 1
ATOM 5541 N N . CYS B 1 90 ? 113.372 138.761 159.009 1.00 38.44 90 CYS B N 1
ATOM 5542 C CA . CYS B 1 90 ? 112.093 139.359 159.324 1.00 36.68 90 CYS B CA 1
ATOM 5543 C C . CYS B 1 90 ? 111.579 138.846 160.663 1.00 34.65 90 CYS B C 1
ATOM 5544 O O . CYS B 1 90 ? 111.871 137.712 161.052 1.00 43.56 90 CYS B O 1
ATOM 5551 N N . PRO B 1 91 ? 110.822 139.653 161.401 1.00 29.66 91 PRO B N 1
ATOM 5552 C CA . PRO B 1 91 ? 110.181 139.139 162.611 1.00 37.86 91 PRO B CA 1
ATOM 5553 C C . PRO B 1 91 ? 109.065 138.167 162.267 1.00 48.82 91 PRO B C 1
ATOM 5554 O O . PRO B 1 91 ? 108.459 138.229 161.196 1.00 45.81 91 PRO B O 1
ATOM 5565 N N . PHE B 1 92 ? 108.801 137.254 163.195 1.00 51.69 92 PHE B N 1
ATOM 5566 C CA . PHE B 1 92 ? 107.744 136.279 163.011 1.00 48.60 92 PHE B CA 1
ATOM 5567 C C . PHE B 1 92 ? 106.382 136.957 163.185 1.00 50.63 92 PHE B C 1
ATOM 5568 O O . PHE B 1 92 ? 106.288 138.164 163.424 1.00 48.39 92 PHE B O 1
ATOM 5585 N N . LEU B 1 93 ? 105.317 136.167 163.048 1.00 49.75 93 LEU B N 1
ATOM 5586 C CA . LEU B 1 93 ? 103.947 136.660 163.136 1.00 48.50 93 LEU B CA 1
ATOM 5587 C C . LEU B 1 93 ? 103.778 137.686 164.251 1.00 48.32 93 LEU B C 1
ATOM 5588 O O . LEU B 1 93 ? 104.310 137.508 165.351 1.00 53.13 93 LEU B O 1
ATOM 5604 N N . LEU B 1 94 ? 103.043 138.762 163.974 1.00 49.77 94 LEU B N 1
ATOM 5605 C CA . LEU B 1 94 ? 102.787 139.783 164.983 1.00 50.67 94 LEU B CA 1
ATOM 5606 C C . LEU B 1 94 ? 102.061 139.237 166.202 1.00 54.29 94 LEU B C 1
ATOM 5607 O O . LEU B 1 94 ? 102.182 139.820 167.283 1.00 51.70 94 LEU B O 1
ATOM 5614 N N . ASN B 1 95 ? 101.649 137.977 166.226 1.00 66.35 95 ASN B N 1
ATOM 5615 C CA . ASN B 1 95 ? 101.101 137.416 167.484 1.00 61.07 95 ASN B CA 1
ATOM 5616 C C . ASN B 1 95 ? 102.183 136.864 168.368 1.00 58.31 95 ASN B C 1
ATOM 5617 O O . ASN B 1 95 ? 101.910 136.465 169.490 1.00 66.04 95 ASN B O 1
ATOM 5622 N N . TRP B 1 96 ? 103.394 136.760 167.848 1.00 65.64 96 TRP B N 1
ATOM 5623 C CA . TRP B 1 96 ? 104.482 136.147 168.581 1.00 69.48 96 TRP B CA 1
ATOM 5624 C C . TRP B 1 96 ? 105.600 137.117 168.871 1.00 68.86 96 TRP B C 1
ATOM 5625 O O . TRP B 1 96 ? 106.638 136.700 169.365 1.00 75.53 96 TRP B O 1
ATOM 5636 N N . ASN B 1 97 ? 105.423 138.396 168.583 1.00 64.47 97 ASN B N 1
ATOM 5637 C CA . ASN B 1 97 ? 106.505 139.338 168.760 1.00 64.94 97 ASN B CA 1
ATOM 5638 C C . ASN B 1 97 ? 106.659 139.511 170.229 1.00 71.39 97 ASN B C 1
ATOM 5639 O O . ASN B 1 97 ? 105.670 139.636 170.931 1.00 79.20 97 ASN B O 1
ATOM 5644 N N . PRO B 1 98 ? 107.902 139.497 170.715 1.00 30.00 98 PRO B N 1
ATOM 5645 C CA . PRO B 1 98 ? 108.101 139.567 172.150 1.00 30.00 98 PRO B CA 1
ATOM 5646 C C . PRO B 1 98 ? 107.710 140.919 172.707 1.00 30.00 98 PRO B C 1
ATOM 5647 O O . PRO B 1 98 ? 107.727 141.083 173.917 1.00 30.00 98 PRO B O 1
ATOM 5651 N N . PHE B 1 99 ? 107.350 141.868 171.855 1.00 30.00 99 PHE B N 1
ATOM 5652 C CA . PHE B 1 99 ? 106.903 143.191 172.283 1.00 30.00 99 PHE B CA 1
ATOM 5653 C C . PHE B 1 99 ? 105.477 143.080 172.759 1.00 30.00 99 PHE B C 1
ATOM 5654 O O . PHE B 1 99 ? 105.045 143.837 173.613 1.00 30.00 99 PHE B O 1
ATOM 5662 N N . PHE B 1 100 ? 104.780 142.058 172.285 1.00 30.00 100 PHE B N 1
ATOM 5663 C CA . PHE B 1 100 ? 103.426 141.799 172.714 1.00 30.00 100 PHE B CA 1
ATOM 5664 C C . PHE B 1 100 ? 103.482 140.599 173.632 1.00 30.00 100 PHE B C 1
ATOM 5665 O O . PHE B 1 100 ? 103.018 140.667 174.761 1.00 30.00 100 PHE B O 1
ATOM 5673 N N . THR B 1 101 ? 103.994 139.475 173.160 1.00 30.00 101 THR B N 1
ATOM 5674 C CA . THR B 1 101 ? 103.946 138.266 173.964 1.00 30.00 101 THR B CA 1
ATOM 5675 C C . THR B 1 101 ? 104.472 138.440 175.360 1.00 30.00 101 THR B C 1
ATOM 5676 O O . THR B 1 101 ? 103.844 137.997 176.317 1.00 30.00 101 THR B O 1
ATOM 5680 N N . GLU B 1 102 ? 105.615 139.082 175.502 1.00 30.00 102 GLU B N 1
ATOM 5681 C CA . GLU B 1 102 ? 106.234 139.180 176.814 1.00 30.00 102 GLU B CA 1
ATOM 5682 C C . GLU B 1 102 ? 105.452 139.941 177.854 1.00 30.00 102 GLU B C 1
ATOM 5683 O O . GLU B 1 102 ? 105.354 139.504 178.996 1.00 30.00 102 GLU B O 1
ATOM 5689 N N . SER B 1 103 ? 104.881 141.065 177.472 1.00 90.92 103 SER B N 1
ATOM 5690 C CA . SER B 1 103 ? 104.199 141.875 178.454 1.00 92.20 103 SER B CA 1
ATOM 5691 C C . SER B 1 103 ? 103.026 141.144 179.055 1.00 93.91 103 SER B C 1
ATOM 5692 O O . SER B 1 103 ? 102.983 140.929 180.261 1.00 93.34 103 SER B O 1
ATOM 5695 N N . ILE B 1 104 ? 102.070 140.757 178.232 1.00 93.59 104 ILE B N 1
ATOM 5696 C CA . ILE B 1 104 ? 100.875 140.087 178.705 1.00 90.35 104 ILE B CA 1
ATOM 5697 C C . ILE B 1 104 ? 101.109 138.705 179.284 1.00 90.30 104 ILE B C 1
ATOM 5698 O O . ILE B 1 104 ? 102.205 138.172 179.215 1.00 90.74 104 ILE B O 1
ATOM 5703 N N . SER B 1 105 ? 100.072 138.108 179.848 1.00 94.46 105 SER B N 1
ATOM 5704 C CA . SER B 1 105 ? 100.223 136.819 180.509 1.00 97.51 105 SER B CA 1
ATOM 5705 C C . SER B 1 105 ? 100.106 135.601 179.607 1.00 97.39 105 SER B C 1
ATOM 5706 O O . SER B 1 105 ? 100.989 134.747 179.611 1.00 95.61 105 SER B O 1
ATOM 5709 N N . PHE B 1 106 ? 99.021 135.505 178.848 1.00 90.88 106 PHE B N 1
ATOM 5710 C CA . PHE B 1 106 ? 98.799 134.348 177.988 1.00 88.25 106 PHE B CA 1
ATOM 5711 C C . PHE B 1 106 ? 99.637 134.413 176.723 1.00 89.84 106 PHE B C 1
ATOM 5712 O O . PHE B 1 106 ? 100.395 135.354 176.526 1.00 90.40 106 PHE B O 1
ATOM 5720 N N . PHE B 1 107 ? 99.512 133.409 175.865 1.00 76.63 107 PHE B N 1
ATOM 5721 C CA . PHE B 1 107 ? 100.219 133.465 174.601 1.00 73.02 107 PHE B CA 1
ATOM 5722 C C . PHE B 1 107 ? 99.261 134.150 173.667 1.00 72.47 107 PHE B C 1
ATOM 5723 O O . PHE B 1 107 ? 98.246 133.569 173.307 1.00 75.37 107 PHE B O 1
ATOM 5731 N N . PRO B 1 108 ? 99.570 135.398 173.273 1.00 30.00 108 PRO B N 1
ATOM 5732 C CA . PRO B 1 108 ? 98.583 136.103 172.479 1.00 30.00 108 PRO B CA 1
ATOM 5733 C C . PRO B 1 108 ? 98.155 135.342 171.268 1.00 30.00 108 PRO B C 1
ATOM 5734 O O . PRO B 1 108 ? 98.950 134.615 170.693 1.00 30.00 108 PRO B O 1
ATOM 5738 N N . GLU B 1 109 ? 96.899 135.518 170.885 1.00 74.90 109 GLU B N 1
ATOM 5739 C CA . GLU B 1 109 ? 96.470 135.259 169.529 1.00 71.70 109 GLU B CA 1
ATOM 5740 C C . GLU B 1 109 ? 96.298 136.549 168.735 1.00 71.77 109 GLU B C 1
ATOM 5741 O O . GLU B 1 109 ? 96.390 137.603 169.307 1.00 72.83 109 GLU B O 1
ATOM 5747 N N . MET B 1 110 ? 96.019 136.481 167.449 1.00 58.16 110 MET B N 1
ATOM 5748 C CA . MET B 1 110 ? 95.975 137.650 166.576 1.00 55.99 110 MET B CA 1
ATOM 5749 C C . MET B 1 110 ? 94.870 138.613 166.998 1.00 57.20 110 MET B C 1
ATOM 5750 O O . MET B 1 110 ? 95.066 139.834 166.989 1.00 63.54 110 MET B O 1
ATOM 5764 N N . ASN B 1 111 ? 93.701 138.088 167.369 1.00 63.18 111 ASN B N 1
ATOM 5765 C CA . ASN B 1 111 ? 92.631 138.960 167.844 1.00 66.04 111 ASN B CA 1
ATOM 5766 C C . ASN B 1 111 ? 93.008 139.650 169.148 1.00 66.06 111 ASN B C 1
ATOM 5767 O O . ASN B 1 111 ? 92.661 140.819 169.352 1.00 69.21 111 ASN B O 1
ATOM 5778 N N . ASP B 1 112 ? 93.709 138.952 170.042 1.00 63.91 112 ASP B N 1
ATOM 5779 C CA . ASP B 1 112 ? 94.197 139.598 171.255 1.00 66.65 112 ASP B CA 1
ATOM 5780 C C . ASP B 1 112 ? 95.174 140.716 170.919 1.00 65.99 112 ASP B C 1
ATOM 5781 O O . ASP B 1 112 ? 95.167 141.771 171.562 1.00 63.29 112 ASP B O 1
ATOM 5790 N N . ILE B 1 113 ? 96.023 140.502 169.914 1.00 65.89 113 ILE B N 1
ATOM 5791 C CA . ILE B 1 113 ? 96.946 141.547 169.486 1.00 63.41 113 ILE B CA 1
ATOM 5792 C C . ILE B 1 113 ? 96.181 142.740 168.932 1.00 65.35 113 ILE B C 1
ATOM 5793 O O . ILE B 1 113 ? 96.543 143.895 169.181 1.00 67.72 113 ILE B O 1
ATOM 5809 N N . PHE B 1 114 ? 95.122 142.485 168.160 1.00 61.67 114 PHE B N 1
ATOM 5810 C CA . PHE B 1 114 ? 94.312 143.583 167.641 1.00 56.96 114 PHE B CA 1
ATOM 5811 C C . PHE B 1 114 ? 93.655 144.360 168.774 1.00 55.83 114 PHE B C 1
ATOM 5812 O O . PHE B 1 114 ? 93.596 145.595 168.736 1.00 62.91 114 PHE B O 1
ATOM 5829 N N . GLU B 1 115 ? 93.149 143.657 169.788 1.00 58.37 115 GLU B N 1
ATOM 5830 C CA . GLU B 1 115 ? 92.571 144.341 170.939 1.00 64.89 115 GLU B CA 1
ATOM 5831 C C . GLU B 1 115 ? 93.620 145.178 171.664 1.00 65.68 115 GLU B C 1
ATOM 5832 O O . GLU B 1 115 ? 93.348 146.314 172.069 1.00 68.83 115 GLU B O 1
ATOM 5844 N N . ILE B 1 116 ? 94.826 144.633 171.831 1.00 64.03 116 ILE B N 1
ATOM 5845 C CA . ILE B 1 116 ? 95.900 145.380 172.481 1.00 67.81 116 ILE B CA 1
ATOM 5846 C C . ILE B 1 116 ? 96.226 146.637 171.686 1.00 67.40 116 ILE B C 1
ATOM 5847 O O . ILE B 1 116 ? 96.417 147.719 172.255 1.00 68.99 116 ILE B O 1
ATOM 5863 N N . ILE B 1 117 ? 96.326 146.511 170.352 1.00 61.76 117 ILE B N 1
ATOM 5864 C CA . ILE B 1 117 ? 96.593 147.666 169.471 1.00 60.33 117 ILE B CA 1
ATOM 5865 C C . ILE B 1 117 ? 95.444 148.666 169.560 1.00 65.90 117 ILE B C 1
ATOM 5866 O O . ILE B 1 117 ? 95.654 149.860 169.382 1.00 69.57 117 ILE B O 1
ATOM 5882 N N . GLU B 1 118 ? 94.236 148.205 169.850 1.00 68.70 118 GLU B N 1
ATOM 5883 C CA . GLU B 1 118 ? 93.115 149.116 170.048 1.00 64.21 118 GLU B CA 1
ATOM 5884 C C . GLU B 1 118 ? 93.175 149.754 171.421 1.00 67.39 118 GLU B C 1
ATOM 5885 O O . GLU B 1 118 ? 92.814 150.916 171.559 1.00 74.10 118 GLU B O 1
ATOM 5897 N N . THR B 1 119 ? 93.630 149.029 172.435 1.00 68.02 119 THR B N 1
ATOM 5898 C CA . THR B 1 119 ? 93.668 149.564 173.789 1.00 72.98 119 THR B CA 1
ATOM 5899 C C . THR B 1 119 ? 94.762 150.594 173.891 1.00 72.42 119 THR B C 1
ATOM 5900 O O . THR B 1 119 ? 94.473 151.774 174.054 1.00 72.42 119 THR B O 1
ATOM 5911 N N . ASN B 1 120 ? 96.011 150.173 173.808 1.00 74.11 120 ASN B N 1
ATOM 5912 C CA . ASN B 1 120 ? 97.101 151.118 173.804 1.00 75.10 120 ASN B CA 1
ATOM 5913 C C . ASN B 1 120 ? 96.994 151.612 172.404 1.00 74.01 120 ASN B C 1
ATOM 5914 O O . ASN B 1 120 ? 97.072 150.819 171.485 1.00 73.72 120 ASN B O 1
ATOM 5925 N N . GLU B 1 121 ? 96.807 152.903 172.207 1.00 76.21 121 GLU B N 1
ATOM 5926 C CA . GLU B 1 121 ? 96.591 153.423 170.868 1.00 80.82 121 GLU B CA 1
ATOM 5927 C C . GLU B 1 121 ? 97.887 153.675 170.112 1.00 78.54 121 GLU B C 1
ATOM 5928 O O . GLU B 1 121 ? 98.377 154.795 170.072 1.00 77.86 121 GLU B O 1
ATOM 5940 N N . TYR B 1 122 ? 98.450 152.633 169.512 1.00 67.24 122 TYR B N 1
ATOM 5941 C CA . TYR B 1 122 ? 99.667 152.799 168.718 1.00 65.66 122 TYR B CA 1
ATOM 5942 C C . TYR B 1 122 ? 99.691 153.395 167.345 1.00 67.96 122 TYR B C 1
ATOM 5943 O O . TYR B 1 122 ? 98.815 153.104 166.537 1.00 74.76 122 TYR B O 1
ATOM 5961 N N . ASP B 1 123 ? 100.680 154.230 167.071 1.00 63.11 123 ASP B N 1
ATOM 5962 C CA . ASP B 1 123 ? 100.852 154.734 165.725 1.00 62.68 123 ASP B CA 1
ATOM 5963 C C . ASP B 1 123 ? 101.326 153.473 165.068 1.00 63.57 123 ASP B C 1
ATOM 5964 O O . ASP B 1 123 ? 102.172 152.807 165.621 1.00 65.39 123 ASP B O 1
ATOM 5973 N N . MET B 1 124 ? 100.790 153.108 163.917 1.00 62.15 124 MET B N 1
ATOM 5974 C CA . MET B 1 124 ? 101.150 151.834 163.315 1.00 64.14 124 MET B CA 1
ATOM 5975 C C . MET B 1 124 ? 102.583 151.887 162.857 1.00 65.56 124 MET B C 1
ATOM 5976 O O . MET B 1 124 ? 103.184 150.856 162.624 1.00 65.98 124 MET B O 1
ATOM 5990 N N . LEU B 1 125 ? 103.139 153.075 162.702 1.00 57.91 125 LEU B N 1
ATOM 5991 C CA . LEU B 1 125 ? 104.555 153.181 162.405 1.00 52.93 125 LEU B CA 1
ATOM 5992 C C . LEU B 1 125 ? 105.447 153.039 163.595 1.00 57.95 125 LEU B C 1
ATOM 5993 O O . LEU B 1 125 ? 106.565 152.618 163.456 1.00 61.30 125 LEU B O 1
ATOM 6009 N N . TYR B 1 126 ? 104.938 153.367 164.775 1.00 56.62 126 TYR B N 1
ATOM 6010 C CA . TYR B 1 126 ? 105.674 153.138 166.004 1.00 57.34 126 TYR B CA 1
ATOM 6011 C C . TYR B 1 126 ? 105.618 151.662 166.219 1.00 58.12 126 TYR B C 1
ATOM 6012 O O . TYR B 1 126 ? 106.596 151.076 166.591 1.00 62.46 126 TYR B O 1
ATOM 6030 N N . LEU B 1 127 ? 104.479 151.043 165.960 1.00 61.49 127 LEU B N 1
ATOM 6031 C CA . LEU B 1 127 ? 104.347 149.635 166.218 1.00 63.06 127 LEU B CA 1
ATOM 6032 C C . LEU B 1 127 ? 105.254 148.875 165.278 1.00 64.39 127 LEU B C 1
ATOM 6033 O O . LEU B 1 127 ? 105.871 147.925 165.717 1.00 68.11 127 LEU B O 1
ATOM 6049 N N . TRP B 1 128 ? 105.387 149.280 164.020 1.00 51.78 128 TRP B N 1
ATOM 6050 C CA . TRP B 1 128 ? 106.325 148.604 163.122 1.00 51.10 128 TRP B CA 1
ATOM 6051 C C . TRP B 1 128 ? 107.775 148.782 163.575 1.00 51.76 128 TRP B C 1
ATOM 6052 O O . TRP B 1 128 ? 108.574 147.879 163.431 1.00 52.22 128 TRP B O 1
ATOM 6073 N N . ASN B 1 129 ? 108.134 149.951 164.077 1.00 52.33 129 ASN B N 1
ATOM 6074 C CA . ASN B 1 129 ? 109.482 150.176 164.607 1.00 54.57 129 ASN B CA 1
ATOM 6075 C C . ASN B 1 129 ? 109.787 149.301 165.802 1.00 51.84 129 ASN B C 1
ATOM 6076 O O . ASN B 1 129 ? 110.878 148.777 165.899 1.00 48.63 129 ASN B O 1
ATOM 6087 N N . LYS B 1 130 ? 108.839 149.145 166.717 1.00 52.91 130 LYS B N 1
ATOM 6088 C CA . LYS B 1 130 ? 109.115 148.383 167.946 1.00 53.32 130 LYS B CA 1
ATOM 6089 C C . LYS B 1 130 ? 109.281 146.874 167.752 1.00 54.65 130 LYS B C 1
ATOM 6090 O O . LYS B 1 130 ? 109.793 146.210 168.628 1.00 53.08 130 LYS B O 1
ATOM 6109 N N . THR B 1 131 ? 108.853 146.317 166.637 1.00 55.46 131 THR B N 1
ATOM 6110 C CA . THR B 1 131 ? 108.895 144.874 166.408 1.00 58.71 131 THR B CA 1
ATOM 6111 C C . THR B 1 131 ? 110.325 144.377 166.223 1.00 59.80 131 THR B C 1
ATOM 6112 O O . THR B 1 131 ? 110.700 143.330 166.761 1.00 61.24 131 THR B O 1
ATOM 6123 N N . ASP B 1 132 ? 111.137 145.114 165.464 1.00 56.98 132 ASP B N 1
ATOM 6124 C CA . ASP B 1 132 ? 112.479 144.642 165.130 1.00 44.16 132 ASP B CA 1
ATOM 6125 C C . ASP B 1 132 ? 113.418 144.650 166.326 1.00 49.96 132 ASP B C 1
ATOM 6126 O O . ASP B 1 132 ? 114.534 144.128 166.227 1.00 51.03 132 ASP B O 1
ATOM 6135 N N . GLU B 1 133 ? 112.999 145.227 167.452 1.00 56.47 133 GLU B N 1
ATOM 6136 C CA . GLU B 1 133 ? 113.924 145.448 168.558 1.00 56.88 133 GLU B CA 1
ATOM 6137 C C . GLU B 1 133 ? 114.418 144.142 169.171 1.00 59.88 133 GLU B C 1
ATOM 6138 O O . GLU B 1 133 ? 115.373 144.157 169.955 1.00 63.17 133 GLU B O 1
ATOM 6144 N N . TYR B 1 134 ? 113.794 143.011 168.839 1.00 53.75 134 TYR B N 1
ATOM 6145 C CA . TYR B 1 134 ? 114.088 141.791 169.578 1.00 49.30 134 TYR B CA 1
ATOM 6146 C C . TYR B 1 134 ? 115.163 140.922 168.934 1.00 52.84 134 TYR B C 1
ATOM 6147 O O . TYR B 1 134 ? 115.427 139.828 169.444 1.00 60.15 134 TYR B O 1
ATOM 6156 N N . PHE B 1 135 ? 115.792 141.360 167.840 1.00 47.87 135 PHE B N 1
ATOM 6157 C CA . PHE B 1 135 ? 116.995 140.651 167.410 1.00 48.42 135 PHE B CA 1
ATOM 6158 C C . PHE B 1 135 ? 118.248 141.514 167.519 1.00 52.76 135 PHE B C 1
ATOM 6159 O O . PHE B 1 135 ? 119.337 140.984 167.754 1.00 59.22 135 PHE B O 1
ATOM 6167 N N . GLN B 1 136 ? 118.121 142.831 167.345 1.00 49.31 136 GLN B N 1
ATOM 6168 C CA . GLN B 1 136 ? 119.204 143.756 167.665 1.00 47.91 136 GLN B CA 1
ATOM 6169 C C . GLN B 1 136 ? 120.516 143.331 167.010 1.00 50.24 136 GLN B C 1
ATOM 6170 O O . GLN B 1 136 ? 121.442 142.887 167.693 1.00 58.36 136 GLN B O 1
ATOM 6176 N N . TYR B 1 137 ? 120.578 143.414 165.682 1.00 49.33 137 TYR B N 1
ATOM 6177 C CA . TYR B 1 137 ? 121.773 143.027 164.941 1.00 49.17 137 TYR B CA 1
ATOM 6178 C C . TYR B 1 137 ? 123.037 143.503 165.646 1.00 45.81 137 TYR B C 1
ATOM 6179 O O . TYR B 1 137 ? 123.148 144.673 166.023 1.00 45.59 137 TYR B O 1
ATOM 6188 N N . ASP B 1 138 ? 123.993 142.591 165.825 1.00 51.51 138 ASP B N 1
ATOM 6189 C CA . ASP B 1 138 ? 125.274 142.895 166.448 1.00 50.84 138 ASP B CA 1
ATOM 6190 C C . ASP B 1 138 ? 126.451 142.787 165.494 1.00 52.05 138 ASP B C 1
ATOM 6191 O O . ASP B 1 138 ? 127.387 143.582 165.586 1.00 64.17 138 ASP B O 1
ATOM 6196 N N . ASP B 1 139 ? 126.431 141.821 164.578 1.00 41.82 139 ASP B N 1
ATOM 6197 C CA . ASP B 1 139 ? 127.526 141.668 163.630 1.00 45.75 139 ASP B CA 1
ATOM 6198 C C . ASP B 1 139 ? 127.151 140.724 162.495 1.00 45.83 139 ASP B C 1
ATOM 6199 O O . ASP B 1 139 ? 126.460 139.724 162.710 1.00 54.42 139 ASP B O 1
ATOM 6204 N N . SER B 1 140 ? 127.602 141.040 161.286 1.00 36.85 140 SER B N 1
ATOM 6205 C CA . SER B 1 140 ? 127.406 140.192 160.118 1.00 35.16 140 SER B CA 1
ATOM 6206 C C . SER B 1 140 ? 128.627 140.319 159.224 1.00 41.31 140 SER B C 1
ATOM 6207 O O . SER B 1 140 ? 129.063 141.433 158.924 1.00 54.34 140 SER B O 1
ATOM 6210 N N . TYR B 1 141 ? 129.176 139.186 158.796 1.00 38.75 141 TYR B N 1
ATOM 6211 C CA . TYR B 1 141 ? 130.367 139.222 157.963 1.00 33.96 141 TYR B CA 1
ATOM 6212 C C . TYR B 1 141 ? 130.433 137.979 157.091 1.00 34.47 141 TYR B C 1
ATOM 6213 O O . TYR B 1 141 ? 129.960 136.906 157.468 1.00 43.35 141 TYR B O 1
ATOM 6222 N N . VAL B 1 142 ? 131.028 138.149 155.917 1.00 39.52 142 VAL B N 1
ATOM 6223 C CA . VAL B 1 142 ? 131.379 137.041 155.041 1.00 36.12 142 VAL B CA 1
ATOM 6224 C C . VAL B 1 142 ? 132.761 136.551 155.445 1.00 40.85 142 VAL B C 1
ATOM 6225 O O . VAL B 1 142 ? 133.725 137.325 155.458 1.00 50.99 142 VAL B O 1
ATOM 6229 N N . TYR B 1 143 ? 132.857 135.269 155.784 1.00 39.77 143 TYR B N 1
ATOM 6230 C CA . TYR B 1 143 ? 134.108 134.658 156.197 1.00 41.66 143 TYR B CA 1
ATOM 6231 C C . TYR B 1 143 ? 134.250 133.292 155.544 1.00 44.84 143 TYR B C 1
ATOM 6232 O O . TYR B 1 143 ? 133.258 132.640 155.206 1.00 45.61 143 TYR B O 1
ATOM 6241 N N . GLN B 1 144 ? 135.495 132.868 155.369 1.00 56.27 144 GLN B N 1
ATOM 6242 C CA . GLN B 1 144 ? 135.813 131.573 154.792 1.00 48.69 144 GLN B CA 1
ATOM 6243 C C . GLN B 1 144 ? 136.179 130.584 155.891 1.00 53.75 144 GLN B C 1
ATOM 6244 O O . GLN B 1 144 ? 136.673 130.955 156.958 1.00 61.86 144 GLN B O 1
ATOM 6250 N N . ASP B 1 145 ? 135.920 129.309 155.617 1.00 50.87 145 ASP B N 1
ATOM 6251 C CA . ASP B 1 145 ? 136.297 128.231 156.527 1.00 49.50 145 ASP B CA 1
ATOM 6252 C C . ASP B 1 145 ? 137.713 127.801 156.170 1.00 47.86 145 ASP B C 1
ATOM 6253 O O . ASP B 1 145 ? 137.918 126.948 155.304 1.00 52.17 145 ASP B O 1
ATOM 6258 N N . ALA B 1 146 ? 138.694 128.399 156.836 1.00 39.48 146 ALA B N 1
ATOM 6259 C CA . ALA B 1 146 ? 140.102 128.146 156.580 1.00 41.17 146 ALA B CA 1
ATOM 6260 C C . ALA B 1 146 ? 140.704 127.348 157.735 1.00 47.23 146 ALA B C 1
ATOM 6261 O O . ALA B 1 146 ? 140.049 127.088 158.750 1.00 49.89 146 ALA B O 1
ATOM 6263 N N . LEU B 1 147 ? 141.968 126.957 157.573 1.00 49.87 147 LEU B N 1
ATOM 6264 C CA . LEU B 1 147 ? 142.688 126.210 158.596 1.00 46.35 147 LEU B CA 1
ATOM 6265 C C . LEU B 1 147 ? 143.214 127.094 159.718 1.00 49.20 147 LEU B C 1
ATOM 6266 O O . LEU B 1 147 ? 143.684 126.567 160.731 1.00 53.60 147 LEU B O 1
ATOM 6271 N N . ILE B 1 148 ? 143.152 128.413 159.561 1.00 44.03 148 ILE B N 1
ATOM 6272 C CA . ILE B 1 148 ? 143.432 129.364 160.631 1.00 46.09 148 ILE B CA 1
ATOM 6273 C C . ILE B 1 148 ? 142.233 130.302 160.666 1.00 49.60 148 ILE B C 1
ATOM 6274 O O . ILE B 1 148 ? 142.078 131.154 159.783 1.00 52.23 148 ILE B O 1
ATOM 6279 N N . GLU B 1 149 ? 141.379 130.151 161.677 1.00 63.78 149 GLU B N 1
ATOM 6280 C CA . GLU B 1 149 ? 140.103 130.851 161.699 1.00 66.23 149 GLU B CA 1
ATOM 6281 C C . GLU B 1 149 ? 140.300 132.356 161.570 1.00 71.19 149 GLU B C 1
ATOM 6282 O O . GLU B 1 149 ? 141.150 132.949 162.237 1.00 73.78 149 GLU B O 1
ATOM 6288 N N . GLU B 1 150 ? 139.507 132.960 160.689 1.00 68.84 150 GLU B N 1
ATOM 6289 C CA . GLU B 1 150 ? 139.586 134.395 160.454 1.00 68.17 150 GLU B CA 1
ATOM 6290 C C . GLU B 1 150 ? 139.091 135.160 161.676 1.00 70.04 150 GLU B C 1
ATOM 6291 O O . GLU B 1 150 ? 138.128 134.765 162.338 1.00 65.71 150 GLU B O 1
ATOM 6297 N N . ASP B 1 151 ? 139.767 136.278 161.980 1.00 88.39 151 ASP B N 1
ATOM 6298 C CA . ASP B 1 151 ? 139.425 137.052 163.175 1.00 90.49 151 ASP B CA 1
ATOM 6299 C C . ASP B 1 151 ? 139.466 138.544 162.825 1.00 89.99 151 ASP B C 1
ATOM 6300 O O . ASP B 1 151 ? 140.503 139.207 162.902 1.00 91.69 151 ASP B O 1
ATOM 6305 N N . GLU B 1 152 ? 138.312 139.067 162.417 1.00 84.64 152 GLU B N 1
ATOM 6306 C CA . GLU B 1 152 ? 137.987 140.487 162.279 1.00 83.20 152 GLU B CA 1
ATOM 6307 C C . GLU B 1 152 ? 138.891 141.227 161.300 1.00 86.14 152 GLU B C 1
ATOM 6308 O O . GLU B 1 152 ? 138.726 142.443 161.144 1.00 86.49 152 GLU B O 1
ATOM 6314 N N . PHE B 1 153 ? 139.828 140.558 160.639 1.00 97.79 153 PHE B N 1
ATOM 6315 C CA . PHE B 1 153 ? 140.696 141.204 159.663 1.00 96.64 153 PHE B CA 1
ATOM 6316 C C . PHE B 1 153 ? 140.478 140.722 158.240 1.00 94.70 153 PHE B C 1
ATOM 6317 O O . PHE B 1 153 ? 140.645 141.509 157.306 1.00 93.27 153 PHE B O 1
ATOM 6325 N N . ASP B 1 154 ? 140.109 139.457 158.048 1.00 85.15 154 ASP B N 1
ATOM 6326 C CA . ASP B 1 154 ? 139.869 138.913 156.708 1.00 83.24 154 ASP B CA 1
ATOM 6327 C C . ASP B 1 154 ? 138.381 138.976 156.374 1.00 85.62 154 ASP B C 1
ATOM 6328 O O . ASP B 1 154 ? 138.000 139.355 155.264 1.00 85.08 154 ASP B O 1
ATOM 6333 N N . ARG B 1 155 ? 137.534 138.608 157.334 1.00 69.01 155 ARG B N 1
ATOM 6334 C CA . ARG B 1 155 ? 136.093 138.617 157.125 1.00 61.98 155 ARG B CA 1
ATOM 6335 C C . ARG B 1 155 ? 135.611 140.006 156.727 1.00 63.22 155 ARG B C 1
ATOM 6336 O O . ARG B 1 155 ? 135.994 141.008 157.334 1.00 61.00 155 ARG B O 1
ATOM 6344 N N . SER B 1 156 ? 134.766 140.055 155.700 1.00 60.29 156 SER B N 1
ATOM 6345 C CA . SER B 1 156 ? 134.233 141.324 155.227 1.00 61.28 156 SER B CA 1
ATOM 6346 C C . SER B 1 156 ? 132.925 141.648 155.938 1.00 59.51 156 SER B C 1
ATOM 6347 O O . SER B 1 156 ? 132.006 140.830 155.989 1.00 54.24 156 SER B O 1
ATOM 6350 N N . SER B 1 157 ? 132.839 142.862 156.474 1.00 60.37 157 SER B N 1
ATOM 6351 C CA . SER B 1 157 ? 131.740 143.264 157.345 1.00 58.43 157 SER B CA 1
ATOM 6352 C C . SER B 1 157 ? 130.592 143.804 156.503 1.00 50.91 157 SER B C 1
ATOM 6353 O O . SER B 1 157 ? 130.793 144.698 155.674 1.00 49.92 157 SER B O 1
ATOM 6361 N N . ILE B 1 158 ? 129.390 143.262 156.720 1.00 46.51 158 ILE B N 1
ATOM 6362 C CA . ILE B 1 158 ? 128.175 143.702 156.044 1.00 47.35 158 ILE B CA 1
ATOM 6363 C C . ILE B 1 158 ? 127.425 144.657 156.958 1.00 47.00 158 ILE B C 1
ATOM 6364 O O . ILE B 1 158 ? 127.476 144.548 158.188 1.00 47.06 158 ILE B O 1
ATOM 6380 N N . ILE B 1 159 ? 126.717 145.603 156.350 1.00 44.71 159 ILE B N 1
ATOM 6381 C CA . ILE B 1 159 ? 125.854 146.529 157.080 1.00 48.76 159 ILE B CA 1
ATOM 6382 C C . ILE B 1 159 ? 124.429 146.333 156.570 1.00 49.76 159 ILE B C 1
ATOM 6383 O O . ILE B 1 159 ? 124.119 146.738 155.441 1.00 48.85 159 ILE B O 1
ATOM 6399 N N . PRO B 1 160 ? 123.538 145.714 157.343 1.00 41.81 160 PRO B N 1
ATOM 6400 C CA . PRO B 1 160 ? 122.178 145.475 156.847 1.00 34.85 160 PRO B CA 1
ATOM 6401 C C . PRO B 1 160 ? 121.420 146.771 156.615 1.00 45.20 160 PRO B C 1
ATOM 6402 O O . PRO B 1 160 ? 121.712 147.816 157.201 1.00 44.85 160 PRO B O 1
ATOM 6413 N N . ASN B 1 161 ? 120.343 146.641 155.809 1.00 46.66 161 ASN B N 1
ATOM 6414 C CA . ASN B 1 161 ? 119.419 147.746 155.572 1.00 44.17 161 ASN B CA 1
ATOM 6415 C C . ASN B 1 161 ? 118.624 148.152 156.779 1.00 44.06 161 ASN B C 1
ATOM 6416 O O . ASN B 1 161 ? 118.479 149.326 157.054 1.00 53.75 161 ASN B O 1
ATOM 6427 N N . THR B 1 162 ? 118.117 147.183 157.509 1.00 30.00 162 THR B N 1
ATOM 6428 C CA . THR B 1 162 ? 117.420 147.442 158.754 1.00 30.00 162 THR B CA 1
ATOM 6429 C C . THR B 1 162 ? 116.171 148.271 158.751 1.00 30.00 162 THR B C 1
ATOM 6430 O O . THR B 1 162 ? 115.564 148.409 159.801 1.00 30.00 162 THR B O 1
ATOM 6434 N N . GLU B 1 163 ? 115.743 148.761 157.602 1.00 51.43 163 GLU B N 1
ATOM 6435 C CA . GLU B 1 163 ? 114.595 149.650 157.513 1.00 46.97 163 GLU B CA 1
ATOM 6436 C C . GLU B 1 163 ? 113.592 149.150 156.497 1.00 47.38 163 GLU B C 1
ATOM 6437 O O . GLU B 1 163 ? 112.806 149.927 155.987 1.00 47.45 163 GLU B O 1
ATOM 6449 N N . ILE B 1 164 ? 113.590 147.852 156.219 1.00 45.92 164 ILE B N 1
ATOM 6450 C CA . ILE B 1 164 ? 112.578 147.319 155.315 1.00 44.63 164 ILE B CA 1
ATOM 6451 C C . ILE B 1 164 ? 111.266 147.198 156.071 1.00 51.49 164 ILE B C 1
ATOM 6452 O O . ILE B 1 164 ? 111.251 146.845 157.252 1.00 58.01 164 ILE B O 1
ATOM 6468 N N . MET B 1 165 ? 110.161 147.499 155.403 1.00 55.22 165 MET B N 1
ATOM 6469 C CA . MET B 1 165 ? 108.833 147.316 155.971 1.00 51.37 165 MET B CA 1
ATOM 6470 C C . MET B 1 165 ? 108.165 146.144 155.271 1.00 54.16 165 MET B C 1
ATOM 6471 O O . MET B 1 165 ? 108.051 146.134 154.041 1.00 62.27 165 MET B O 1
ATOM 6485 N N . SER B 1 166 ? 107.730 145.158 156.054 1.00 35.31 166 SER B N 1
ATOM 6486 C CA . SER B 1 166 ? 107.186 143.923 155.524 1.00 38.74 166 SER B CA 1
ATOM 6487 C C . SER B 1 166 ? 105.950 143.555 156.330 1.00 49.84 166 SER B C 1
ATOM 6488 O O . SER B 1 166 ? 105.659 144.149 157.374 1.00 55.43 166 SER B O 1
ATOM 6496 N N . VAL B 1 167 ? 105.247 142.526 155.856 1.00 41.71 167 VAL B N 1
ATOM 6497 C CA . VAL B 1 167 ? 103.933 142.194 156.397 1.00 39.60 167 VAL B CA 1
ATOM 6498 C C . VAL B 1 167 ? 103.994 141.941 157.896 1.00 46.91 167 VAL B C 1
ATOM 6499 O O . VAL B 1 167 ? 102.997 142.132 158.604 1.00 48.95 167 VAL B O 1
ATOM 6512 N N . SER B 1 168 ? 105.149 141.518 158.409 1.00 43.45 168 SER B N 1
ATOM 6513 C CA . SER B 1 168 ? 105.286 141.159 159.813 1.00 36.06 168 SER B CA 1
ATOM 6514 C C . SER B 1 168 ? 105.933 142.245 160.661 1.00 45.09 168 SER B C 1
ATOM 6515 O O . SER B 1 168 ? 105.917 142.132 161.891 1.00 46.19 168 SER B O 1
ATOM 6523 N N . GLY B 1 169 ? 106.498 143.281 160.053 1.00 47.37 169 GLY B N 1
ATOM 6524 C CA . GLY B 1 169 ? 107.151 144.330 160.805 1.00 38.91 169 GLY B CA 1
ATOM 6525 C C . GLY B 1 169 ? 108.358 144.849 160.057 1.00 40.79 169 GLY B C 1
ATOM 6526 O O . GLY B 1 169 ? 108.389 144.864 158.830 1.00 47.86 169 GLY B O 1
ATOM 6530 N N . LYS B 1 170 ? 109.366 145.283 160.804 1.00 45.56 170 LYS B N 1
ATOM 6531 C CA . LYS B 1 170 ? 110.567 145.846 160.203 1.00 43.47 170 LYS B CA 1
ATOM 6532 C C . LYS B 1 170 ? 111.611 144.751 160.018 1.00 43.64 170 LYS B C 1
ATOM 6533 O O . LYS B 1 170 ? 111.954 144.040 160.967 1.00 53.97 170 LYS B O 1
ATOM 6552 N N . CYS B 1 171 ? 112.109 144.628 158.793 1.00 37.34 171 CYS B N 1
ATOM 6553 C CA . CYS B 1 171 ? 113.036 143.587 158.381 1.00 38.88 171 CYS B CA 1
ATOM 6554 C C . CYS B 1 171 ? 114.377 144.191 157.983 1.00 49.66 171 CYS B C 1
ATOM 6555 O O . CYS B 1 171 ? 114.474 145.353 157.570 1.00 55.69 171 CYS B O 1
ATOM 6562 N N . HIS B 1 172 ? 115.417 143.363 158.107 1.00 43.39 172 HIS B N 1
ATOM 6563 C CA . HIS B 1 172 ? 116.795 143.751 157.818 1.00 36.02 172 HIS B CA 1
ATOM 6564 C C . HIS B 1 172 ? 117.274 142.956 156.612 1.00 40.42 172 HIS B C 1
ATOM 6565 O O . HIS B 1 172 ? 117.200 141.725 156.614 1.00 52.48 172 HIS B O 1
ATOM 6579 N N . MET B 1 173 ? 117.786 143.642 155.594 1.00 35.50 173 MET B N 1
ATOM 6580 C CA . MET B 1 173 ? 118.347 142.977 154.424 1.00 31.51 173 MET B CA 1
ATOM 6581 C C . MET B 1 173 ? 119.868 143.070 154.457 1.00 42.22 173 MET B C 1
ATOM 6582 O O . MET B 1 173 ? 120.428 144.162 154.594 1.00 50.00 173 MET B O 1
ATOM 6596 N N . TYR B 1 174 ? 120.528 141.922 154.329 1.00 37.96 174 TYR B N 1
ATOM 6597 C CA . TYR B 1 174 ? 121.972 141.841 154.177 1.00 31.05 174 TYR B CA 1
ATOM 6598 C C . TYR B 1 174 ? 122.292 141.457 152.742 1.00 37.96 174 TYR B C 1
ATOM 6599 O O . TYR B 1 174 ? 121.642 140.579 152.170 1.00 35.20 174 TYR B O 1
ATOM 6617 N N . SER B 1 175 ? 123.290 142.114 152.158 1.00 44.82 175 SER B N 1
ATOM 6618 C CA . SER B 1 175 ? 123.633 141.856 150.767 1.00 39.85 175 SER B CA 1
ATOM 6619 C C . SER B 1 175 ? 125.106 142.155 150.544 1.00 47.78 175 SER B C 1
ATOM 6620 O O . SER B 1 175 ? 125.743 142.862 151.328 1.00 46.97 175 SER B O 1
ATOM 6628 N N . LEU B 1 176 ? 125.633 141.604 149.455 1.00 51.52 176 LEU B N 1
ATOM 6629 C CA . LEU B 1 176 ? 126.998 141.848 149.014 1.00 45.32 176 LEU B CA 1
ATOM 6630 C C . LEU B 1 176 ? 126.983 142.585 147.683 1.00 48.10 176 LEU B C 1
ATOM 6631 O O . LEU B 1 176 ? 126.078 142.405 146.865 1.00 52.91 176 LEU B O 1
ATOM 6647 N N . GLU B 1 177 ? 128.000 143.417 147.473 1.00 66.18 177 GLU B N 1
ATOM 6648 C CA . GLU B 1 177 ? 128.083 144.219 146.258 1.00 69.61 177 GLU B CA 1
ATOM 6649 C C . GLU B 1 177 ? 128.862 143.597 145.106 1.00 66.66 177 GLU B C 1
ATOM 6650 O O . GLU B 1 177 ? 128.637 143.977 143.951 1.00 68.65 177 GLU B O 1
ATOM 6662 N N . GLU B 1 178 ? 129.767 142.655 145.384 1.00 59.75 178 GLU B N 1
ATOM 6663 C CA . GLU B 1 178 ? 130.582 142.033 144.354 1.00 60.26 178 GLU B CA 1
ATOM 6664 C C . GLU B 1 178 ? 130.746 140.554 144.681 1.00 60.59 178 GLU B C 1
ATOM 6665 O O . GLU B 1 178 ? 130.835 140.189 145.862 1.00 61.12 178 GLU B O 1
ATOM 6677 N N . PRO B 1 179 ? 130.794 139.682 143.671 1.00 58.41 179 PRO B N 1
ATOM 6678 C CA . PRO B 1 179 ? 130.889 138.243 143.952 1.00 53.29 179 PRO B CA 1
ATOM 6679 C C . PRO B 1 179 ? 132.108 137.732 144.709 1.00 50.79 179 PRO B C 1
ATOM 6680 O O . PRO B 1 179 ? 133.209 138.279 144.614 1.00 54.99 179 PRO B O 1
ATOM 6691 N N . VAL B 1 180 ? 131.889 136.670 145.479 1.00 50.13 180 VAL B N 1
ATOM 6692 C CA . VAL B 1 180 ? 132.956 136.000 146.206 1.00 53.12 180 VAL B CA 1
ATOM 6693 C C . VAL B 1 180 ? 133.533 134.892 145.334 1.00 53.58 180 VAL B C 1
ATOM 6694 O O . VAL B 1 180 ? 132.935 134.472 144.342 1.00 53.08 180 VAL B O 1
ATOM 6707 N N . TYR B 1 181 ? 134.717 134.413 145.710 1.00 51.97 181 TYR B N 1
ATOM 6708 C CA . TYR B 1 181 ? 135.428 133.393 144.945 1.00 54.98 181 TYR B CA 1
ATOM 6709 C C . TYR B 1 181 ? 134.994 132.017 145.441 1.00 56.94 181 TYR B C 1
ATOM 6710 O O . TYR B 1 181 ? 135.022 131.747 146.646 1.00 59.50 181 TYR B O 1
ATOM 6728 N N . ILE B 1 182 ? 134.600 131.147 144.512 1.00 56.45 182 ILE B N 1
ATOM 6729 C CA . ILE B 1 182 ? 134.049 129.835 144.844 1.00 56.93 182 ILE B CA 1
ATOM 6730 C C . ILE B 1 182 ? 135.001 128.730 144.405 1.00 58.04 182 ILE B C 1
ATOM 6731 O O . ILE B 1 182 ? 134.646 127.546 144.434 1.00 59.65 182 ILE B O 1
ATOM 6747 N N . GLY B 1 183 ? 136.215 129.097 144.000 1.00 54.80 183 GLY B N 1
ATOM 6748 C CA . GLY B 1 183 ? 137.117 128.106 143.436 1.00 56.52 183 GLY B CA 1
ATOM 6749 C C . GLY B 1 183 ? 137.396 126.952 144.377 1.00 58.17 183 GLY B C 1
ATOM 6750 O O . GLY B 1 183 ? 137.321 125.785 143.985 1.00 59.95 183 GLY B O 1
ATOM 6754 N N . ASN B 1 184 ? 137.710 127.256 145.636 1.00 61.61 184 ASN B N 1
ATOM 6755 C CA . ASN B 1 184 ? 138.024 126.222 146.612 1.00 58.09 184 ASN B CA 1
ATOM 6756 C C . ASN B 1 184 ? 136.794 125.777 147.392 1.00 58.90 184 ASN B C 1
ATOM 6757 O O . ASN B 1 184 ? 136.575 124.574 147.570 1.00 58.27 184 ASN B O 1
ATOM 6768 N N . ALA B 1 185 ? 135.991 126.726 147.856 1.00 57.81 185 ALA B N 1
ATOM 6769 C CA . ALA B 1 185 ? 134.774 126.432 148.599 1.00 51.97 185 ALA B CA 1
ATOM 6770 C C . ALA B 1 185 ? 133.911 127.683 148.577 1.00 57.31 185 ALA B C 1
ATOM 6771 O O . ALA B 1 185 ? 134.351 128.757 148.163 1.00 63.01 185 ALA B O 1
ATOM 6778 N N . ILE B 1 186 ? 132.671 127.531 149.030 1.00 58.27 186 ILE B N 1
ATOM 6779 C CA . ILE B 1 186 ? 131.720 128.632 149.098 1.00 52.67 186 ILE B CA 1
ATOM 6780 C C . ILE B 1 186 ? 131.867 129.294 150.466 1.00 53.06 186 ILE B C 1
ATOM 6781 O O . ILE B 1 186 ? 131.663 128.620 151.487 1.00 55.77 186 ILE B O 1
ATOM 6797 N N . PRO B 1 187 ? 132.220 130.586 150.539 1.00 42.44 187 PRO B N 1
ATOM 6798 C CA . PRO B 1 187 ? 132.364 131.227 151.853 1.00 45.80 187 PRO B CA 1
ATOM 6799 C C . PRO B 1 187 ? 131.053 131.261 152.620 1.00 44.78 187 PRO B C 1
ATOM 6800 O O . PRO B 1 187 ? 129.9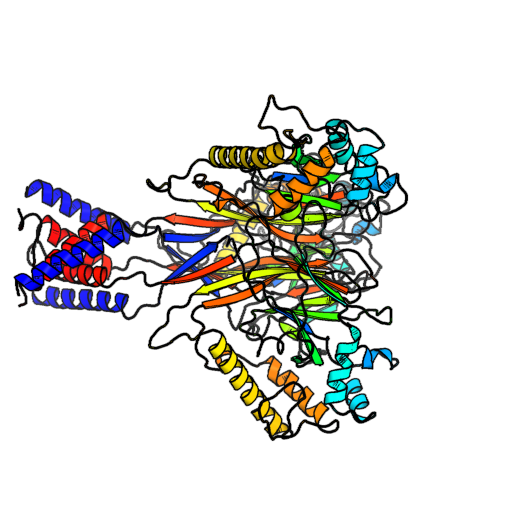90 130.980 152.060 1.00 43.71 187 PRO B O 1
ATOM 6811 N N . ASN B 1 188 ? 131.121 131.603 153.902 1.00 45.58 188 ASN B N 1
ATOM 6812 C CA . ASN B 1 188 ? 129.972 131.570 154.794 1.00 35.38 188 ASN B CA 1
ATOM 6813 C C . ASN B 1 188 ? 129.622 132.986 155.227 1.00 43.44 188 ASN B C 1
ATOM 6814 O O . ASN B 1 188 ? 130.503 133.760 155.611 1.00 56.61 188 ASN B O 1
ATOM 6825 N N . ILE B 1 189 ? 128.337 133.328 155.166 1.00 31.82 189 ILE B N 1
ATOM 6826 C CA . ILE B 1 189 ? 127.844 134.561 155.769 1.00 32.65 189 ILE B CA 1
ATOM 6827 C C . ILE B 1 189 ? 127.354 134.236 157.168 1.00 34.21 189 ILE B C 1
ATOM 6828 O O . ILE B 1 189 ? 126.654 133.242 157.376 1.00 41.36 189 ILE B O 1
ATOM 6844 N N . LEU B 1 190 ? 127.724 135.067 158.139 1.00 35.96 190 LEU B N 1
ATOM 6845 C CA . LEU B 1 190 ? 127.332 134.861 159.532 1.00 35.29 190 LEU B CA 1
ATOM 6846 C C . LEU B 1 190 ? 126.670 136.137 160.036 1.00 42.01 190 LEU B C 1
ATOM 6847 O O . LEU B 1 190 ? 127.310 137.190 160.105 1.00 46.36 190 LEU B O 1
ATOM 6863 N N . ILE B 1 191 ? 125.392 136.041 160.388 1.00 46.67 191 ILE B N 1
ATOM 6864 C CA . ILE B 1 191 ? 124.647 137.162 160.947 1.00 42.40 191 ILE B CA 1
ATOM 6865 C C . ILE B 1 191 ? 124.469 136.898 162.437 1.00 42.66 191 ILE B C 1
ATOM 6866 O O . ILE B 1 191 ? 123.949 135.852 162.834 1.00 48.54 191 ILE B O 1
ATOM 6882 N N . VAL B 1 192 ? 124.899 137.844 163.262 1.00 37.62 192 VAL B N 1
ATOM 6883 C CA . VAL B 1 192 ? 124.837 137.715 164.713 1.00 35.13 192 VAL B CA 1
ATOM 6884 C C . VAL B 1 192 ? 123.787 138.676 165.249 1.00 39.75 192 VAL B C 1
ATOM 6885 O O . VAL B 1 192 ? 123.745 139.857 164.886 1.00 53.73 192 VAL B O 1
ATOM 6898 N N . TYR B 1 193 ? 122.931 138.164 166.130 1.00 35.56 193 TYR B N 1
ATOM 6899 C CA . TYR B 1 193 ? 121.865 138.956 166.722 1.00 35.66 193 TYR B CA 1
ATOM 6900 C C . TYR B 1 193 ? 121.933 138.844 168.237 1.00 42.06 193 TYR B C 1
ATOM 6901 O O . TYR B 1 193 ? 122.156 137.757 168.778 1.00 52.16 193 TYR B O 1
ATOM 6919 N N . ASN B 1 194 ? 121.741 139.972 168.914 1.00 46.65 194 ASN B N 1
ATOM 6920 C CA . ASN B 1 194 ? 121.745 140.044 170.367 1.00 52.46 194 ASN B CA 1
ATOM 6921 C C . ASN B 1 194 ? 120.338 140.309 170.890 1.00 48.93 194 ASN B C 1
ATOM 6922 O O . ASN B 1 194 ? 119.520 140.963 170.240 1.00 55.07 194 ASN B O 1
ATOM 6933 N N . HIS B 1 195 ? 120.066 139.793 172.086 1.00 50.93 195 HIS B N 1
ATOM 6934 C CA . HIS B 1 195 ? 118.761 139.953 172.713 1.00 56.69 195 HIS B CA 1
ATOM 6935 C C . HIS B 1 195 ? 118.965 140.418 174.149 1.00 58.24 195 HIS B C 1
ATOM 6936 O O . HIS B 1 195 ? 120.071 140.359 174.692 1.00 58.11 195 HIS B O 1
ATOM 6950 N N . SER B 1 196 ? 117.879 140.885 174.765 1.00 56.84 196 SER B N 1
ATOM 6951 C CA . SER B 1 196 ? 117.906 141.363 176.143 1.00 58.58 196 SER B CA 1
ATOM 6952 C C . SER B 1 196 ? 117.605 140.242 177.132 1.00 63.29 196 SER B C 1
ATOM 6953 O O . SER B 1 196 ? 118.412 139.961 178.023 1.00 62.62 196 SER B O 1
ATOM 6961 N N . LYS B 1 197 ? 116.453 139.596 176.990 1.00 59.38 197 LYS B N 1
ATOM 6962 C CA . LYS B 1 197 ? 116.082 138.489 177.855 1.00 57.49 197 LYS B CA 1
ATOM 6963 C C . LYS B 1 197 ? 116.437 137.157 177.192 1.00 59.77 197 LYS B C 1
ATOM 6964 O O . LYS B 1 197 ? 116.734 137.084 175.998 1.00 60.42 197 LYS B O 1
ATOM 6970 N N . ILE B 1 198 ? 116.416 136.094 177.992 1.00 59.01 198 ILE B N 1
ATOM 6971 C CA . ILE B 1 198 ? 116.634 134.734 177.473 1.00 56.39 198 ILE B CA 1
ATOM 6972 C C . ILE B 1 198 ? 115.285 134.285 176.922 1.00 60.90 198 ILE B C 1
ATOM 6973 O O . ILE B 1 198 ? 114.449 133.693 177.607 1.00 61.17 198 ILE B O 1
ATOM 6989 N N . TYR B 1 199 ? 115.065 134.589 175.646 1.00 60.42 199 TYR B N 1
ATOM 6990 C CA . TYR B 1 199 ? 113.771 134.333 175.031 1.00 56.98 199 TYR B CA 1
ATOM 6991 C C . TYR B 1 199 ? 113.565 132.842 174.806 1.00 56.62 199 TYR B C 1
ATOM 6992 O O . TYR B 1 199 ? 114.493 132.123 174.420 1.00 57.45 199 TYR B O 1
ATOM 7010 N N . LYS B 1 200 ? 112.341 132.381 175.048 1.00 60.33 200 LYS B N 1
ATOM 7011 C CA . LYS B 1 200 ? 111.961 130.984 174.869 1.00 66.26 200 LYS B CA 1
ATOM 7012 C C . LYS B 1 200 ? 110.887 130.920 173.788 1.00 63.52 200 LYS B C 1
ATOM 7013 O O . LYS B 1 200 ? 109.916 131.681 173.827 1.00 62.04 200 LYS B O 1
ATOM 7032 N N . ASP B 1 201 ? 111.071 130.014 172.821 1.00 61.26 201 ASP B N 1
ATOM 7033 C CA . ASP B 1 201 ? 110.110 129.796 171.733 1.00 59.96 201 ASP B CA 1
ATOM 7034 C C . ASP B 1 201 ? 109.846 131.077 170.946 1.00 61.56 201 ASP B C 1
ATOM 7035 O O . ASP B 1 201 ? 108.713 131.358 170.557 1.00 62.23 201 ASP B O 1
ATOM 7044 N N . LYS B 1 202 ? 110.897 131.854 170.702 1.00 61.62 202 LYS B N 1
ATOM 7045 C CA . LYS B 1 202 ? 110.823 133.039 169.861 1.00 60.08 202 LYS B CA 1
ATOM 7046 C C . LYS B 1 202 ? 111.558 132.769 168.556 1.00 61.33 202 LYS B C 1
ATOM 7047 O O . LYS B 1 202 ? 112.666 132.222 168.558 1.00 64.75 202 LYS B O 1
ATOM 7066 N N . TRP B 1 203 ? 110.937 133.153 167.444 1.00 56.15 203 TRP B N 1
ATOM 7067 C CA . TRP B 1 203 ? 111.406 132.788 166.116 1.00 52.92 203 TRP B CA 1
ATOM 7068 C C . TRP B 1 203 ? 111.543 134.029 165.247 1.00 52.33 203 TRP B C 1
ATOM 7069 O O . TRP B 1 203 ? 110.930 135.069 165.500 1.00 53.38 203 TRP B O 1
ATOM 7090 N N . ILE B 1 204 ? 112.372 133.904 164.213 1.00 55.05 204 ILE B N 1
ATOM 7091 C CA . ILE B 1 204 ? 112.504 134.892 163.155 1.00 49.66 204 ILE B CA 1
ATOM 7092 C C . ILE B 1 204 ? 112.479 134.146 161.826 1.00 50.16 204 ILE B C 1
ATOM 7093 O O . ILE B 1 204 ? 112.452 132.914 161.787 1.00 54.33 204 ILE B O 1
ATOM 7109 N N . LYS B 1 205 ? 112.490 134.894 160.727 1.00 39.72 205 LYS B N 1
ATOM 7110 C CA . LYS B 1 205 ? 112.392 134.299 159.397 1.00 37.08 205 LYS B CA 1
ATOM 7111 C C . LYS B 1 205 ? 113.572 134.764 158.560 1.00 34.14 205 LYS B C 1
ATOM 7112 O O . LYS B 1 205 ? 113.775 135.969 158.388 1.00 49.06 205 LYS B O 1
ATOM 7131 N N . VAL B 1 206 ? 114.339 133.814 158.037 1.00 33.41 206 VAL B N 1
ATOM 7132 C CA . VAL B 1 206 ? 115.471 134.090 157.162 1.00 32.92 206 VAL B CA 1
ATOM 7133 C C . VAL B 1 206 ? 115.041 133.733 155.747 1.00 37.11 206 VAL B C 1
ATOM 7134 O O . VAL B 1 206 ? 114.849 132.555 155.427 1.00 50.47 206 VAL B O 1
ATOM 7147 N N . LEU B 1 207 ? 114.896 134.740 154.891 1.00 33.65 207 LEU B N 1
ATOM 7148 C CA . LEU B 1 207 ? 114.494 134.541 153.506 1.00 31.84 207 LEU B CA 1
ATOM 7149 C C . LEU B 1 207 ? 115.695 134.811 152.611 1.00 34.35 207 LEU B C 1
ATOM 7150 O O . LEU B 1 207 ? 116.282 135.897 152.663 1.00 31.77 207 LEU B O 1
ATOM 7166 N N . ILE B 1 208 ? 116.058 133.827 151.796 1.00 37.86 208 ILE B N 1
ATOM 7167 C CA . ILE B 1 208 ? 117.171 133.945 150.862 1.00 39.25 208 ILE B CA 1
ATOM 7168 C C . ILE B 1 208 ? 116.598 134.289 149.496 1.00 40.26 208 ILE B C 1
ATOM 7169 O O . ILE B 1 208 ? 115.779 133.538 148.952 1.00 36.00 208 ILE B O 1
ATOM 7174 N N . HIS B 1 209 ? 117.020 135.422 148.940 1.00 32.35 209 HIS B N 1
ATOM 7175 C CA . HIS B 1 209 ? 116.491 135.873 147.663 1.00 41.30 209 HIS B CA 1
ATOM 7176 C C . HIS B 1 209 ? 117.608 136.542 146.880 1.00 37.62 209 HIS B C 1
ATOM 7177 O O . HIS B 1 209 ? 118.740 136.662 147.350 1.00 35.86 209 HIS B O 1
ATOM 7184 N N . SER B 1 210 ? 117.282 136.963 145.664 1.00 46.67 210 SER B N 1
ATOM 7185 C CA . SER B 1 210 ? 118.222 137.697 144.832 1.00 45.06 210 SER B CA 1
ATOM 7186 C C . SER B 1 210 ? 118.097 139.189 145.096 1.00 44.66 210 SER B C 1
ATOM 7187 O O . SER B 1 210 ? 117.006 139.706 145.346 1.00 51.32 210 SER B O 1
ATOM 7190 N N . ILE B 1 211 ? 119.236 139.885 145.041 1.00 43.53 211 ILE B N 1
ATOM 7191 C CA . ILE B 1 211 ? 119.224 141.328 145.230 1.00 46.70 211 ILE B CA 1
ATOM 7192 C C . ILE B 1 211 ? 118.385 142.016 144.167 1.00 49.93 211 ILE B C 1
ATOM 7193 O O . ILE B 1 211 ? 117.827 143.089 144.415 1.00 52.37 211 ILE B O 1
ATOM 7198 N N . GLU B 1 212 ? 118.272 141.416 142.983 1.00 57.54 212 GLU B N 1
ATOM 7199 C CA . GLU B 1 212 ? 117.435 141.940 141.914 1.00 52.71 212 GLU B CA 1
ATOM 7200 C C . GLU B 1 212 ? 115.954 141.725 142.173 1.00 57.88 212 GLU B C 1
ATOM 7201 O O . GLU B 1 212 ? 115.127 142.084 141.327 1.00 64.90 212 GLU B O 1
ATOM 7207 N N . ASP B 1 213 ? 115.603 141.142 143.317 1.00 56.31 213 ASP B N 1
ATOM 7208 C CA . ASP B 1 213 ? 114.216 140.935 143.716 1.00 57.19 213 ASP B CA 1
ATOM 7209 C C . ASP B 1 213 ? 114.003 141.444 145.134 1.00 50.54 213 ASP B C 1
ATOM 7210 O O . ASP B 1 213 ? 113.224 140.879 145.907 1.00 48.21 213 ASP B O 1
ATOM 7215 N N . LYS B 1 214 ? 114.690 142.527 145.490 1.00 49.96 214 LYS B N 1
ATOM 7216 C CA . LYS B 1 214 ? 114.673 143.060 146.845 1.00 46.28 214 LYS B CA 1
ATOM 7217 C C . LYS B 1 214 ? 113.465 143.943 147.124 1.00 49.99 214 LYS B C 1
ATOM 7218 O O . LYS B 1 214 ? 113.325 144.437 148.246 1.00 52.23 214 LYS B O 1
ATOM 7224 N N . LEU B 1 215 ? 112.597 144.153 146.137 1.00 52.28 215 LEU B N 1
ATOM 7225 C CA . LEU B 1 215 ? 111.418 144.991 146.303 1.00 50.46 215 LEU B CA 1
ATOM 7226 C C . LEU B 1 215 ? 110.139 144.205 146.545 1.00 47.69 215 LEU B C 1
ATOM 7227 O O . LEU B 1 215 ? 109.203 144.743 147.139 1.00 44.90 215 LEU B O 1
ATOM 7232 N N . THR B 1 216 ? 110.076 142.949 146.105 1.00 50.19 216 THR B N 1
ATOM 7233 C CA . THR B 1 216 ? 108.865 142.143 146.195 1.00 56.97 216 THR B CA 1
ATOM 7234 C C . THR B 1 216 ? 109.145 140.768 146.788 1.00 53.00 216 THR B C 1
ATOM 7235 O O . THR B 1 216 ? 108.407 139.814 146.537 1.00 54.29 216 THR B O 1
ATOM 7239 N N . SER B 1 217 ? 110.208 140.648 147.577 1.00 40.19 217 SER B N 1
ATOM 7240 C CA . SER B 1 217 ? 110.611 139.370 148.148 1.00 41.09 217 SER B CA 1
ATOM 7241 C C . SER B 1 217 ? 110.281 139.234 149.623 1.00 48.97 217 SER B C 1
ATOM 7242 O O . SER B 1 217 ? 109.840 138.168 150.054 1.00 56.53 217 SER B O 1
ATOM 7245 N N . HIS B 1 218 ? 110.481 140.290 150.416 1.00 51.85 218 HIS B N 1
ATOM 7246 C CA . HIS B 1 218 ? 110.209 140.206 151.845 1.00 47.04 218 HIS B CA 1
ATOM 7247 C C . HIS B 1 218 ? 108.736 139.963 152.148 1.00 54.51 218 HIS B C 1
ATOM 7248 O O . HIS B 1 218 ? 108.424 139.357 153.179 1.00 60.54 218 HIS B O 1
ATOM 7255 N N . PHE B 1 219 ? 107.829 140.409 151.276 1.00 48.18 219 PHE B N 1
ATOM 7256 C CA . PHE B 1 219 ? 106.405 140.236 151.545 1.00 43.06 219 PHE B CA 1
ATOM 7257 C C . PHE B 1 219 ? 106.042 138.771 151.742 1.00 46.98 219 PHE B C 1
ATOM 7258 O O . PHE B 1 219 ? 105.156 138.456 152.543 1.00 53.99 219 PHE B O 1
ATOM 7266 N N . PHE B 1 220 ? 106.714 137.866 151.033 1.00 40.23 220 PHE B N 1
ATOM 7267 C CA . PHE B 1 220 ? 106.438 136.439 151.123 1.00 41.55 220 PHE B CA 1
ATOM 7268 C C . PHE B 1 220 ? 107.414 135.724 152.051 1.00 46.75 220 PHE B C 1
ATOM 7269 O O . PHE B 1 220 ? 107.411 134.491 152.117 1.00 54.95 220 PHE B O 1
ATOM 7277 N N . ALA B 1 221 ? 108.238 136.480 152.780 1.00 44.77 221 ALA B N 1
ATOM 7278 C CA . ALA B 1 221 ? 109.204 135.862 153.682 1.00 37.91 221 ALA B CA 1
ATOM 7279 C C . ALA B 1 221 ? 108.527 134.922 154.669 1.00 40.23 221 ALA B C 1
ATOM 7280 O O . ALA B 1 221 ? 109.112 133.905 155.058 1.00 40.44 221 ALA B O 1
ATOM 7282 N N . ILE B 1 222 ? 107.293 135.232 155.074 1.00 43.01 222 ILE B N 1
ATOM 7283 C CA . ILE B 1 222 ? 106.601 134.395 156.047 1.00 39.87 222 ILE B CA 1
ATOM 7284 C C . ILE B 1 222 ? 106.344 133.004 155.480 1.00 43.72 222 ILE B C 1
ATOM 7285 O O . ILE B 1 222 ? 106.374 132.009 156.213 1.00 46.29 222 ILE B O 1
ATOM 7290 N N . ASN B 1 223 ? 106.077 132.909 154.179 1.00 31.36 223 ASN B N 1
ATOM 7291 C CA . ASN B 1 223 ? 105.803 131.609 153.577 1.00 31.97 223 ASN B CA 1
ATOM 7292 C C . ASN B 1 223 ? 107.006 131.042 152.832 1.00 42.98 223 ASN B C 1
ATOM 7293 O O . ASN B 1 223 ? 107.217 129.826 152.834 1.00 49.57 223 ASN B O 1
ATOM 7298 N N . VAL B 1 224 ? 107.806 131.901 152.193 1.00 35.49 224 VAL B N 1
ATOM 7299 C CA . VAL B 1 224 ? 108.995 131.438 151.482 1.00 27.86 224 VAL B CA 1
ATOM 7300 C C . VAL B 1 224 ? 110.245 131.459 152.345 1.00 32.02 224 VAL B C 1
ATOM 7301 O O . VAL B 1 224 ? 111.297 130.968 151.908 1.00 37.55 224 VAL B O 1
ATOM 7305 N N . GLY B 1 225 ? 110.169 132.001 153.559 1.00 36.36 225 GLY B N 1
ATOM 7306 C CA . GLY B 1 225 ? 111.317 132.070 154.433 1.00 34.31 225 GLY B CA 1
ATOM 7307 C C . GLY B 1 225 ? 111.578 130.766 155.162 1.00 42.29 225 GLY B C 1
ATOM 7308 O O . GLY B 1 225 ? 110.881 129.765 155.000 1.00 48.21 225 GLY B O 1
ATOM 7309 N N . VA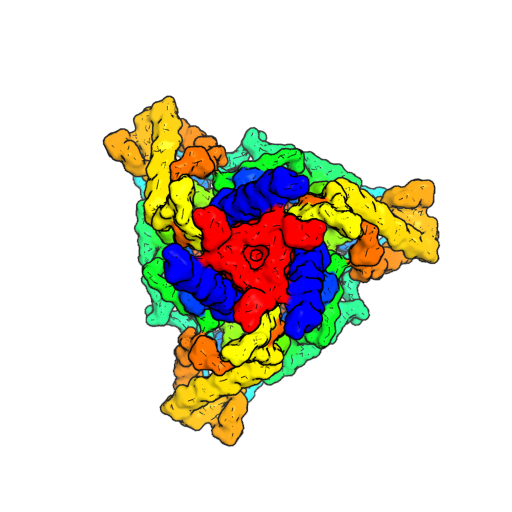L B 1 226 ? 112.620 130.791 155.986 1.00 39.46 226 VAL B N 1
ATOM 7310 C CA . VAL B 1 226 ? 113.039 129.646 156.783 1.00 31.69 226 VAL B CA 1
ATOM 7311 C C . VAL B 1 226 ? 112.986 130.071 158.244 1.00 42.00 226 VAL B C 1
ATOM 7312 O O . VAL B 1 226 ? 113.554 131.104 158.616 1.00 49.30 226 VAL B O 1
ATOM 7316 N N . ASP B 1 227 ? 112.300 129.288 159.068 1.00 49.10 227 ASP B N 1
ATOM 7317 C CA . ASP B 1 227 ? 112.175 129.625 160.479 1.00 47.64 227 ASP B CA 1
ATOM 7318 C C . ASP B 1 227 ? 113.497 129.414 161.201 1.00 44.50 227 ASP B C 1
ATOM 7319 O O . ASP B 1 227 ? 114.082 128.329 161.146 1.00 43.10 227 ASP B O 1
ATOM 7324 N N . SER B 1 228 ? 113.967 130.457 161.880 1.00 38.71 228 SER B N 1
ATOM 7325 C CA . SER B 1 228 ? 115.189 130.403 162.667 1.00 44.19 228 SER B CA 1
ATOM 7326 C C . SER B 1 228 ? 114.852 130.660 164.128 1.00 49.09 228 SER B C 1
ATOM 7327 O O . SER B 1 228 ? 114.234 131.677 164.459 1.00 55.52 228 SER B O 1
ATOM 7330 N N . LEU B 1 229 ? 115.258 129.739 164.995 1.00 46.18 229 LEU B N 1
ATOM 7331 C CA . LEU B 1 229 ? 114.988 129.875 166.416 1.00 45.57 229 LEU B CA 1
ATOM 7332 C C . LEU B 1 229 ? 115.966 130.857 167.051 1.00 44.25 229 LEU B C 1
ATOM 7333 O O . LEU B 1 229 ? 117.167 130.839 166.770 1.00 52.38 229 LEU B O 1
ATOM 7338 N N . LEU B 1 230 ? 115.437 131.720 167.910 1.00 45.60 230 LEU B N 1
ATOM 7339 C CA . LEU B 1 230 ? 116.267 132.712 168.573 1.00 51.07 230 LEU B CA 1
ATOM 7340 C C . LEU B 1 230 ? 117.250 132.044 169.527 1.00 49.81 230 LEU B C 1
ATOM 7341 O O . LEU B 1 230 ? 116.984 130.978 170.087 1.00 51.03 230 LEU B O 1
ATOM 7346 N N . GLN B 1 231 ? 118.402 132.688 169.706 1.00 46.59 231 GLN B N 1
ATOM 7347 C CA . GLN B 1 231 ? 119.436 132.212 170.622 1.00 50.03 231 GLN B CA 1
ATOM 7348 C C . GLN B 1 231 ? 119.837 130.775 170.302 1.00 48.70 231 GLN B C 1
ATOM 7349 O O . GLN B 1 231 ? 120.000 129.934 171.187 1.00 49.81 231 GLN B O 1
ATOM 7355 N N . GLN B 1 232 ? 119.998 130.496 169.011 1.00 47.82 232 GLN B N 1
ATOM 7356 C CA . GLN B 1 232 ? 120.392 129.167 168.565 1.00 50.77 232 GLN B CA 1
ATOM 7357 C C . GLN B 1 232 ? 120.985 129.220 167.164 1.00 53.18 232 GLN B C 1
ATOM 7358 O O . GLN B 1 232 ? 120.300 129.607 166.211 1.00 53.14 232 GLN B O 1
ATOM 7364 N N . MET B 1 233 ? 122.251 128.836 167.026 1.00 46.72 233 MET B N 1
ATOM 7365 C CA . MET B 1 233 ? 122.900 128.822 165.721 1.00 44.18 233 MET B CA 1
ATOM 7366 C C . MET B 1 233 ? 122.196 127.961 164.678 1.00 47.55 233 MET B C 1
ATOM 7367 O O . MET B 1 233 ? 121.833 126.814 164.946 1.00 51.98 233 MET B O 1
ATOM 7381 N N . THR B 1 234 ? 122.008 128.524 163.489 1.00 42.07 234 THR B N 1
ATOM 7382 C CA . THR B 1 234 ? 121.371 127.830 162.384 1.00 41.06 234 THR B CA 1
ATOM 7383 C C . THR B 1 234 ? 122.205 128.000 161.120 1.00 41.07 234 THR B C 1
ATOM 7384 O O . THR B 1 234 ? 122.867 129.020 160.912 1.00 51.46 234 THR B O 1
ATOM 7395 N N . GLU B 1 235 ? 122.164 126.975 160.276 1.00 36.21 235 GLU B N 1
ATOM 7396 C CA . GLU B 1 235 ? 122.851 126.966 158.996 1.00 31.86 235 GLU B CA 1
ATOM 7397 C C . GLU B 1 235 ? 121.804 126.793 157.911 1.00 35.38 235 GLU B C 1
ATOM 7398 O O . GLU B 1 235 ? 121.027 125.837 157.955 1.00 53.49 235 GLU B O 1
ATOM 7410 N N . VAL B 1 236 ? 121.774 127.708 156.949 1.00 20.19 236 VAL B N 1
ATOM 7411 C CA . VAL B 1 236 ? 120.816 127.663 155.848 1.00 25.62 236 VAL B CA 1
ATOM 7412 C C . VAL B 1 236 ? 121.629 127.547 154.567 1.00 28.41 236 VAL B C 1
ATOM 7413 O O . VAL B 1 236 ? 122.074 128.558 154.014 1.00 39.27 236 VAL B O 1
ATOM 7426 N N . ASN B 1 237 ? 121.827 126.323 154.089 1.00 29.40 237 ASN B N 1
ATOM 7427 C CA . ASN B 1 237 ? 122.579 126.080 152.866 1.00 35.43 237 ASN B CA 1
ATOM 7428 C C . ASN B 1 237 ? 121.618 126.176 151.691 1.00 33.73 237 ASN B C 1
ATOM 7429 O O . ASN B 1 237 ? 120.643 125.421 151.620 1.00 40.72 237 ASN B O 1
ATOM 7440 N N . PHE B 1 238 ? 121.889 127.106 150.781 1.00 27.84 238 PHE B N 1
ATOM 7441 C CA . PHE B 1 238 ? 121.028 127.375 149.641 1.00 28.19 238 PHE B CA 1
ATOM 7442 C C . PHE B 1 238 ? 121.615 126.774 148.368 1.00 34.75 238 PHE B C 1
ATOM 7443 O O . PHE B 1 238 ? 122.746 126.288 148.337 1.00 39.65 238 PHE B O 1
ATOM 7460 N N . GLN B 1 239 ? 120.815 126.811 147.305 1.00 28.48 239 GLN B N 1
ATOM 7461 C CA . GLN B 1 239 ? 121.227 126.375 145.981 1.00 33.33 239 GLN B CA 1
ATOM 7462 C C . GLN B 1 239 ? 120.821 127.435 144.970 1.00 39.44 239 GLN B C 1
ATOM 7463 O O . GLN B 1 239 ? 119.787 128.087 145.128 1.00 51.33 239 GLN B O 1
ATOM 7477 N N . VAL B 1 240 ? 121.636 127.601 143.931 1.00 42.74 240 VAL B N 1
ATOM 7478 C CA . VAL B 1 240 ? 121.489 128.691 142.973 1.00 40.33 240 VAL B CA 1
ATOM 7479 C C . VAL B 1 240 ? 120.988 128.133 141.649 1.00 38.16 240 VAL B C 1
ATOM 7480 O O . VAL B 1 240 ? 121.528 127.149 141.132 1.00 41.62 240 VAL B O 1
ATOM 7493 N N . ILE B 1 241 ? 119.952 128.771 141.104 1.00 39.78 241 ILE B N 1
ATOM 7494 C CA . ILE B 1 241 ? 119.363 128.370 139.832 1.00 47.35 241 ILE B CA 1
ATOM 7495 C C . ILE B 1 241 ? 119.375 129.555 138.874 1.00 46.33 241 ILE B C 1
ATOM 7496 O O . ILE B 1 241 ? 118.512 130.435 138.945 1.00 51.24 241 ILE B O 1
ATOM 7512 N N . GLN B 1 242 ? 120.350 129.581 137.971 1.00 45.30 242 GLN B N 1
ATOM 7513 C CA . GLN B 1 242 ? 120.398 130.603 136.939 1.00 54.74 242 GLN B CA 1
ATOM 7514 C C . GLN B 1 242 ? 119.628 130.148 135.702 1.00 60.90 242 GLN B C 1
ATOM 7515 O O . GLN B 1 242 ? 119.674 128.983 135.299 1.00 58.03 242 GLN B O 1
ATOM 7529 N N . LYS B 1 243 ? 118.920 131.094 135.091 1.00 59.33 243 LYS B N 1
ATOM 7530 C CA . LYS B 1 243 ? 118.136 130.800 133.895 1.00 52.34 243 LYS B CA 1
ATOM 7531 C C . LYS B 1 243 ? 118.291 131.958 132.925 1.00 52.39 243 LYS B C 1
ATOM 7532 O O . LYS B 1 243 ? 117.849 133.073 133.218 1.00 57.99 243 LYS B O 1
ATOM 7551 N N . ILE B 1 244 ? 118.913 131.694 131.782 1.00 54.66 244 ILE B N 1
ATOM 7552 C CA . ILE B 1 244 ? 119.133 132.695 130.746 1.00 56.37 244 ILE B CA 1
ATOM 7553 C C . ILE B 1 244 ? 118.007 132.533 129.733 1.00 60.10 244 ILE B C 1
ATOM 7554 O O . ILE B 1 244 ? 117.983 131.576 128.955 1.00 62.16 244 ILE B O 1
ATOM 7570 N N . ASN B 1 245 ? 117.062 133.468 129.748 1.00 58.11 245 ASN B N 1
ATOM 7571 C CA . ASN B 1 245 ? 115.967 133.447 128.796 1.00 58.25 245 ASN B CA 1
ATOM 7572 C C . ASN B 1 245 ? 116.340 134.222 127.536 1.00 66.32 245 ASN B C 1
ATOM 7573 O O . ASN B 1 245 ? 117.172 135.133 127.557 1.00 70.05 245 ASN B O 1
ATOM 7584 N N . LEU B 1 246 ? 115.713 133.844 126.427 1.00 64.98 246 LEU B N 1
ATOM 7585 C CA . LEU B 1 246 ? 115.926 134.513 125.152 1.00 66.03 246 LEU B CA 1
ATOM 7586 C C . LEU B 1 246 ? 114.910 135.633 124.989 1.00 64.32 246 LEU B C 1
ATOM 7587 O O . LEU B 1 246 ? 113.715 135.435 125.232 1.00 62.31 246 LEU B O 1
ATOM 7603 N N . ASN B 1 247 ? 115.384 136.806 124.580 1.00 65.86 247 ASN B N 1
ATOM 7604 C CA . ASN B 1 247 ? 114.491 137.923 124.313 1.00 68.64 247 ASN B CA 1
ATOM 7605 C C . ASN B 1 247 ? 113.707 137.641 123.038 1.00 68.53 247 ASN B C 1
ATOM 7606 O O . ASN B 1 247 ? 114.291 137.515 121.957 1.00 68.17 247 ASN B O 1
ATOM 7617 N N . LEU B 1 248 ? 112.388 137.537 123.165 1.00 72.89 248 LEU B N 1
ATOM 7618 C CA . LEU B 1 248 ? 111.509 137.199 122.056 1.00 72.92 248 LEU B CA 1
ATOM 7619 C C . LEU B 1 248 ? 110.609 138.384 121.747 1.00 73.74 248 LEU B C 1
ATOM 7620 O O . LEU B 1 248 ? 110.222 139.132 122.648 1.00 75.02 248 LEU B O 1
ATOM 7636 N N . SER B 1 249 ? 110.279 138.556 120.466 1.00 76.70 249 SER B N 1
ATOM 7637 C CA . SER B 1 249 ? 109.417 139.665 120.073 1.00 77.57 249 SER B CA 1
ATOM 7638 C C . SER B 1 249 ? 108.067 139.578 120.776 1.00 79.78 249 SER B C 1
ATOM 7639 O O . SER B 1 249 ? 107.570 140.571 121.319 1.00 76.52 249 SER B O 1
ATOM 7647 N N . ASN B 1 250 ? 107.459 138.389 120.777 1.00 82.81 250 ASN B N 1
ATOM 7648 C CA . ASN B 1 250 ? 106.179 138.218 121.457 1.00 85.15 250 ASN B CA 1
ATOM 7649 C C . ASN B 1 250 ? 106.333 138.306 122.970 1.00 85.46 250 ASN B C 1
ATOM 7650 O O . ASN B 1 250 ? 105.463 138.863 123.650 1.00 83.70 250 ASN B O 1
ATOM 7661 N N . ASN B 1 251 ? 107.421 137.763 123.513 1.00 77.97 251 ASN B N 1
ATOM 7662 C CA . ASN B 1 251 ? 107.672 137.750 124.956 1.00 73.32 251 ASN B CA 1
ATOM 7663 C C . ASN B 1 251 ? 109.063 138.307 125.217 1.00 76.44 251 ASN B C 1
ATOM 7664 O O . ASN B 1 251 ? 110.014 137.561 125.480 1.00 74.88 251 ASN B O 1
ATOM 7675 N N . PRO B 1 252 ? 109.223 139.630 125.154 1.00 82.40 252 PRO B N 1
ATOM 7676 C CA . PRO B 1 252 ? 110.555 140.226 125.338 1.00 79.92 252 PRO B CA 1
ATOM 7677 C C . PRO B 1 252 ? 110.926 140.293 126.811 1.00 77.92 252 PRO B C 1
ATOM 7678 O O . PRO B 1 252 ? 110.226 140.915 127.612 1.00 77.60 252 PRO B O 1
ATOM 7689 N N . CYS B 1 253 ? 112.033 139.645 127.165 1.00 69.57 253 CYS B N 1
ATOM 7690 C CA . CYS B 1 253 ? 112.519 139.691 128.534 1.00 65.35 253 CYS B CA 1
ATOM 7691 C C . CYS B 1 253 ? 113.113 141.068 128.824 1.00 67.55 253 CYS B C 1
ATOM 7692 O O . CYS B 1 253 ? 113.527 141.802 127.923 1.00 73.94 253 CYS B O 1
ATOM 7699 N N . LEU B 1 254 ? 113.161 141.418 130.107 1.00 64.70 254 LEU B N 1
ATOM 7700 C CA . LEU B 1 254 ? 113.702 142.694 130.551 1.00 65.65 254 LEU B CA 1
ATOM 7701 C C . LEU B 1 254 ? 114.765 142.438 131.608 1.00 61.05 254 LEU B C 1
ATOM 7702 O O . LEU B 1 254 ? 114.933 141.317 132.096 1.00 62.69 254 LEU B O 1
ATOM 7718 N N . PHE B 1 255 ? 115.489 143.494 131.959 1.00 63.52 255 PHE B N 1
ATOM 7719 C CA . PHE B 1 255 ? 116.488 143.389 133.004 1.00 64.73 255 PHE B CA 1
ATOM 7720 C C . PHE B 1 255 ? 115.811 143.089 134.343 1.00 67.95 255 PHE B C 1
ATOM 7721 O O . PHE B 1 255 ? 114.663 143.483 134.568 1.00 73.83 255 PHE B O 1
ATOM 7738 N N . PRO B 1 256 ? 116.500 142.391 135.250 1.00 67.13 256 PRO B N 1
ATOM 7739 C CA . PRO B 1 256 ? 115.866 142.066 136.539 1.00 66.67 256 PRO B CA 1
ATOM 7740 C C . PRO B 1 256 ? 115.354 143.284 137.286 1.00 66.77 256 PRO B C 1
ATOM 7741 O O . PRO B 1 256 ? 114.345 143.189 137.995 1.00 66.19 256 PRO B O 1
ATOM 7752 N N . GLU B 1 257 ? 116.020 144.429 137.148 1.00 71.47 257 GLU B N 1
ATOM 7753 C CA . GLU B 1 257 ? 115.561 145.645 137.807 1.00 71.40 257 GLU B CA 1
ATOM 7754 C C . GLU B 1 257 ? 114.151 146.012 137.353 1.00 69.64 257 GLU B C 1
ATOM 7755 O O . GLU B 1 257 ? 113.271 146.300 138.172 1.00 68.87 257 GLU B O 1
ATOM 7767 N N . GLU B 1 258 ? 113.917 145.990 136.039 1.00 70.50 258 GLU B N 1
ATOM 7768 C CA . GLU B 1 258 ? 112.612 146.386 135.520 1.00 67.60 258 GLU B CA 1
ATOM 7769 C C . GLU B 1 258 ? 111.536 145.360 135.850 1.00 63.87 258 GLU B C 1
ATOM 7770 O O . GLU B 1 258 ? 110.393 145.737 136.123 1.00 66.22 258 GLU B O 1
ATOM 7782 N N . VAL B 1 259 ? 111.870 144.071 135.829 1.00 57.82 259 VAL B N 1
ATOM 7783 C CA . VAL B 1 259 ? 110.892 143.058 136.210 1.00 60.41 259 VAL B CA 1
ATOM 7784 C C . VAL B 1 259 ? 110.522 143.205 137.681 1.00 67.22 259 VAL B C 1
ATOM 7785 O O . VAL B 1 259 ? 109.351 143.082 138.058 1.00 74.80 259 VAL B O 1
ATOM 7798 N N . ASP B 1 260 ? 111.515 143.463 138.534 1.00 67.81 260 ASP B N 1
ATOM 7799 C CA . ASP B 1 260 ? 111.236 143.679 139.948 1.00 64.02 260 ASP B CA 1
ATOM 7800 C C . ASP B 1 260 ? 110.374 144.917 140.156 1.00 57.70 260 ASP B C 1
ATOM 7801 O O . ASP B 1 260 ? 109.459 144.909 140.984 1.00 57.21 260 ASP B O 1
ATOM 7810 N N . LYS B 1 261 ? 110.656 145.994 139.418 1.00 61.77 261 LYS B N 1
ATOM 7811 C CA . LYS B 1 261 ? 109.818 147.185 139.511 1.00 60.66 261 LYS B CA 1
ATOM 7812 C C . LYS B 1 261 ? 108.392 146.909 139.054 1.00 66.37 261 LYS B C 1
ATOM 7813 O O . LYS B 1 261 ? 107.439 147.380 139.683 1.00 73.57 261 LYS B O 1
ATOM 7832 N N . CYS B 1 262 ? 108.226 146.154 137.965 1.00 63.44 262 CYS B N 1
ATOM 7833 C CA . CYS B 1 262 ? 106.887 145.804 137.502 1.00 58.94 262 CYS B CA 1
ATOM 7834 C C . CYS B 1 262 ? 106.141 144.992 138.549 1.00 62.38 262 CYS B C 1
ATOM 7835 O O . CYS B 1 262 ? 104.962 145.251 138.821 1.00 69.00 262 CYS B O 1
ATOM 7842 N N . PHE B 1 263 ? 106.812 144.008 139.151 1.00 61.45 263 PHE B N 1
ATOM 7843 C CA . PHE B 1 263 ? 106.162 143.202 140.178 1.00 60.80 263 PHE B CA 1
ATOM 7844 C C . PHE B 1 263 ? 105.813 144.036 141.402 1.00 62.89 263 PHE B C 1
ATOM 7845 O O . PHE B 1 263 ? 104.737 143.858 141.979 1.00 66.70 263 PHE B O 1
ATOM 7862 N N . LYS B 1 264 ? 106.701 144.943 141.813 1.00 60.40 264 LYS B N 1
ATOM 7863 C CA . LYS B 1 264 ? 106.399 145.813 142.945 1.00 54.33 264 LYS B CA 1
ATOM 7864 C C . LYS B 1 264 ? 105.195 146.696 142.650 1.00 58.39 264 LYS B C 1
ATOM 7865 O O . LYS B 1 264 ? 104.307 146.845 143.498 1.00 66.98 264 LYS B O 1
ATOM 7884 N N . LYS B 1 265 ? 105.141 147.283 141.454 1.00 58.60 265 LYS B N 1
ATOM 7885 C CA . LYS B 1 265 ? 104.011 148.133 141.105 1.00 59.61 265 LYS B CA 1
ATOM 7886 C C . LYS B 1 265 ? 102.715 147.332 141.095 1.00 62.08 265 LYS B C 1
ATOM 7887 O O . LYS B 1 265 ? 101.693 147.773 141.633 1.00 65.14 265 LYS B O 1
ATOM 7906 N N . CYS B 1 266 ? 102.740 146.144 140.483 1.00 63.93 266 CYS B N 1
ATOM 7907 C CA . CYS B 1 266 ? 101.534 145.327 140.425 1.00 62.18 266 CYS B CA 1
ATOM 7908 C C . CYS B 1 266 ? 101.084 144.914 141.817 1.00 60.51 266 CYS B C 1
ATOM 7909 O O . CYS B 1 266 ? 99.888 144.945 142.123 1.00 67.98 266 CYS B O 1
ATOM 7916 N N . LEU B 1 267 ? 102.026 144.521 142.677 1.00 51.34 267 LEU B N 1
ATOM 7917 C CA . LEU B 1 267 ? 101.674 144.170 144.047 1.00 52.21 267 LEU B CA 1
ATOM 7918 C C . LEU B 1 267 ? 101.061 145.357 144.770 1.00 53.20 267 LEU B C 1
ATOM 7919 O O . LEU B 1 267 ? 100.088 145.205 145.513 1.00 57.34 267 LEU B O 1
ATOM 7935 N N . ASP B 1 268 ? 101.619 146.551 144.567 1.00 58.65 268 ASP B N 1
ATOM 7936 C CA . ASP B 1 268 ? 101.087 147.728 145.244 1.00 59.10 268 ASP B CA 1
ATOM 7937 C C . ASP B 1 268 ? 99.668 148.035 144.786 1.00 59.81 268 ASP B C 1
ATOM 7938 O O . ASP B 1 268 ? 98.786 148.288 145.615 1.00 59.39 268 ASP B O 1
ATOM 7947 N N . ASN B 1 269 ? 99.418 148.012 143.472 1.00 60.89 269 ASN B N 1
ATOM 7948 C CA . ASN B 1 269 ? 98.059 148.264 142.996 1.00 57.29 269 ASN B CA 1
ATOM 7949 C C . ASN B 1 269 ? 97.093 147.190 143.477 1.00 59.94 269 ASN B C 1
ATOM 7950 O O . ASN B 1 269 ? 95.961 147.502 143.867 1.00 63.43 269 ASN B O 1
ATOM 7961 N N . PHE B 1 270 ? 97.512 145.925 143.455 1.00 58.79 270 PHE B N 1
ATOM 7962 C CA . PHE B 1 270 ? 96.651 144.821 143.853 1.00 58.17 270 PHE B CA 1
ATOM 7963 C C . PHE B 1 270 ? 96.348 144.837 145.344 1.00 57.11 270 PHE B C 1
ATOM 7964 O O . PHE B 1 270 ? 95.252 144.432 145.749 1.00 57.73 270 PHE B O 1
ATOM 7981 N N . MET B 1 271 ? 97.292 145.291 146.169 1.00 57.83 271 MET B N 1
ATOM 7982 C CA . MET B 1 271 ? 97.004 145.511 147.581 1.00 52.22 271 MET B CA 1
ATOM 7983 C C . MET B 1 271 ? 96.046 146.679 147.759 1.00 53.08 271 MET B C 1
ATOM 7984 O O . MET B 1 271 ? 95.046 146.573 148.483 1.00 61.74 271 MET B O 1
ATOM 7989 N N . PHE B 1 272 ? 96.334 147.803 147.096 1.00 53.41 272 PHE B N 1
ATOM 7990 C CA . PHE B 1 272 ? 95.578 149.025 147.344 1.00 58.55 272 PHE B CA 1
ATOM 7991 C C . PHE B 1 272 ? 94.135 148.900 146.883 1.00 62.23 272 PHE B C 1
ATOM 7992 O O . PHE B 1 272 ? 93.239 149.491 147.487 1.00 62.68 272 PHE B O 1
ATOM 8000 N N . LYS B 1 273 ? 93.883 148.146 145.814 1.00 58.95 273 LYS B N 1
ATOM 8001 C CA . LYS B 1 273 ? 92.506 147.975 145.368 1.00 53.38 273 LYS B CA 1
ATOM 8002 C C . LYS B 1 273 ? 91.645 147.387 146.482 1.00 60.63 273 LYS B C 1
ATOM 8003 O O . LYS B 1 273 ? 90.627 147.966 146.882 1.00 67.96 273 LYS B O 1
ATOM 8009 N N . ASP B 1 274 ? 92.074 146.247 147.027 1.00 64.69 274 ASP B N 1
ATOM 8010 C CA . ASP B 1 274 ? 91.313 145.603 148.091 1.00 69.07 274 ASP B CA 1
ATOM 8011 C C . ASP B 1 274 ? 91.312 146.434 149.366 1.00 68.84 274 ASP B C 1
ATOM 8012 O O . ASP B 1 274 ? 90.296 146.491 150.066 1.00 73.64 274 ASP B O 1
ATOM 8017 N N . LEU B 1 275 ? 92.431 147.085 149.685 1.00 53.51 275 LEU B N 1
ATOM 8018 C CA . LEU B 1 275 ? 92.518 147.843 150.922 1.00 52.97 275 LEU B CA 1
ATOM 8019 C C . LEU B 1 275 ? 91.754 149.159 150.861 1.00 58.78 275 LEU B C 1
ATOM 8020 O O . LEU B 1 275 ? 91.444 149.731 151.911 1.00 65.44 275 LEU B O 1
ATOM 8025 N N . SER B 1 276 ? 91.452 149.653 149.659 1.00 55.83 276 SER B N 1
ATOM 8026 C CA . SER B 1 276 ? 90.544 150.782 149.513 1.00 57.97 276 SER B CA 1
ATOM 8027 C C . SER B 1 276 ? 89.101 150.308 149.497 1.00 57.42 276 SER B C 1
ATOM 8028 O O . SER B 1 276 ? 88.205 151.020 149.961 1.00 58.64 276 SER B O 1
ATOM 8031 N N . ARG B 1 277 ? 88.861 149.107 148.965 1.00 68.42 277 ARG B N 1
ATOM 8032 C CA . ARG B 1 277 ? 87.559 148.481 149.149 1.00 69.01 277 ARG B CA 1
ATOM 8033 C C . ARG B 1 277 ? 87.224 148.377 150.631 1.00 69.60 277 ARG B C 1
ATOM 8034 O O . ARG B 1 277 ? 86.098 148.663 151.052 1.00 69.83 277 ARG B O 1
ATOM 8042 N N . ILE B 1 278 ? 88.204 147.974 151.442 1.00 67.45 278 ILE B N 1
ATOM 8043 C CA . ILE B 1 278 ? 87.950 147.755 152.864 1.00 65.52 278 ILE B CA 1
ATOM 8044 C C . ILE B 1 278 ? 87.807 149.087 153.593 1.00 66.07 278 ILE B C 1
ATOM 8045 O O . ILE B 1 278 ? 86.727 149.435 154.080 1.00 67.06 278 ILE B O 1
ATOM 8050 N N . HIS B 1 279 ? 88.902 149.859 153.680 1.00 69.56 279 HIS B N 1
ATOM 8051 C CA . HIS B 1 279 ? 88.825 151.098 154.444 1.00 66.55 279 HIS B CA 1
ATOM 8052 C C . HIS B 1 279 ? 89.587 152.277 153.844 1.00 65.07 279 HIS B C 1
ATOM 8053 O O . HIS B 1 279 ? 89.609 153.343 154.471 1.00 65.03 279 HIS B O 1
ATOM 8060 N N . LYS B 1 280 ? 90.206 152.144 152.673 1.00 59.13 280 LYS B N 1
ATOM 8061 C CA . LYS B 1 280 ? 90.787 153.289 151.971 1.00 59.61 280 LYS B CA 1
ATOM 8062 C C . LYS B 1 280 ? 91.956 153.889 152.758 1.00 60.93 280 LYS B C 1
ATOM 8063 O O . LYS B 1 280 ? 91.984 155.083 153.063 1.00 57.28 280 LYS B O 1
ATOM 8069 N N . CYS B 1 281 ? 92.927 153.046 153.109 1.00 63.08 281 CYS B N 1
ATOM 8070 C CA . CYS B 1 281 ? 94.156 153.488 153.756 1.00 57.06 281 CYS B CA 1
ATOM 8071 C C . CYS B 1 281 ? 95.247 152.475 153.448 1.00 56.58 281 CYS B C 1
ATOM 8072 O O . CYS B 1 281 ? 94.981 151.398 152.908 1.00 60.06 281 CYS B O 1
ATOM 8079 N N . ARG B 1 282 ? 96.487 152.816 153.795 1.00 55.57 282 ARG B N 1
ATOM 8080 C CA . ARG B 1 282 ? 97.619 151.944 153.512 1.00 59.90 282 ARG B CA 1
ATOM 8081 C C . ARG B 1 282 ? 98.327 151.529 154.795 1.00 56.56 282 ARG B C 1
ATOM 8082 O O . ARG B 1 282 ? 98.524 152.340 155.703 1.00 50.68 282 ARG B O 1
ATOM 8103 N N . LEU B 1 283 ? 98.706 150.254 154.850 1.00 49.69 283 LEU B N 1
ATOM 8104 C CA . LEU B 1 283 ? 99.432 149.687 155.974 1.00 51.32 283 LEU B CA 1
ATOM 8105 C C . LEU B 1 283 ? 100.897 150.110 155.941 1.00 58.70 283 LEU B C 1
ATOM 8106 O O . LEU B 1 283 ? 101.396 150.592 154.923 1.00 61.66 283 LEU B O 1
ATOM 8122 N N . PRO B 1 284 ? 101.618 149.930 157.053 1.00 56.75 284 PRO B N 1
ATOM 8123 C CA . PRO B 1 284 ? 103.008 150.410 157.121 1.00 53.75 284 PRO B CA 1
ATOM 8124 C C . PRO B 1 284 ? 103.945 149.779 156.103 1.00 49.76 284 PRO B C 1
ATOM 8125 O O . PRO B 1 284 ? 105.036 150.320 155.890 1.00 56.48 284 PRO B O 1
ATOM 8136 N N . PHE B 1 285 ? 103.574 148.662 155.481 1.00 46.02 285 PHE B N 1
ATOM 8137 C CA . PHE B 1 285 ? 104.473 147.939 154.589 1.00 49.99 285 PHE B CA 1
ATOM 8138 C C . PHE B 1 285 ? 104.181 148.185 153.114 1.00 54.07 285 PHE B C 1
ATOM 8139 O O . PHE B 1 285 ? 104.722 147.471 152.263 1.00 54.39 285 PHE B O 1
ATOM 8156 N N . MET B 1 286 ? 103.340 149.161 152.783 1.00 56.11 286 MET B N 1
ATOM 8157 C CA . MET B 1 286 ? 103.054 149.502 151.393 1.00 54.24 286 MET B CA 1
ATOM 8158 C C . MET B 1 286 ? 103.401 150.962 151.153 1.00 59.70 286 MET B C 1
ATOM 8159 O O . MET B 1 286 ? 102.907 151.849 151.860 1.00 54.64 286 MET B O 1
ATOM 8173 N N . ASP B 1 287 ? 104.081 151.257 150.045 1.00 62.77 287 ASP B N 1
ATOM 8174 C CA . ASP B 1 287 ? 104.485 152.625 149.749 1.00 61.21 287 ASP B CA 1
ATOM 8175 C C . ASP B 1 287 ? 103.760 153.272 148.585 1.00 60.52 287 ASP B C 1
ATOM 8176 O O . ASP B 1 287 ? 103.969 154.443 148.333 1.00 60.66 287 ASP B O 1
ATOM 8185 N N . TYR B 1 288 ? 102.900 152.544 147.880 1.00 62.22 288 TYR B N 1
ATOM 8186 C CA . TYR B 1 288 ? 102.285 153.088 146.641 1.00 61.49 288 TYR B CA 1
ATOM 8187 C C . TYR B 1 288 ? 101.329 154.216 146.530 1.00 60.21 288 TYR B C 1
ATOM 8188 O O . TYR B 1 288 ? 101.572 155.042 145.698 1.00 63.59 288 TYR B O 1
ATOM 8206 N N . PRO B 1 289 ? 100.254 154.255 147.319 1.00 30.00 289 PRO B N 1
ATOM 8207 C CA . PRO B 1 289 ? 99.411 155.431 147.133 1.00 30.00 289 PRO B CA 1
ATOM 8208 C C . PRO B 1 289 ? 100.133 156.376 148.038 1.00 30.00 289 PRO B C 1
ATOM 8209 O O . PRO B 1 289 ? 100.021 156.218 149.235 1.00 30.00 289 PRO B O 1
ATOM 8213 N N . PRO B 1 290 ? 100.820 157.395 147.488 1.00 54.33 290 PRO B N 1
ATOM 8214 C CA . PRO B 1 290 ? 101.687 158.147 148.399 1.00 56.57 290 PRO B CA 1
ATOM 8215 C C . PRO B 1 290 ? 100.932 159.147 149.202 1.00 55.83 290 PRO B C 1
ATOM 8216 O O . PRO B 1 290 ? 101.277 159.359 150.354 1.00 58.32 290 PRO B O 1
ATOM 8227 N N . ASP B 1 291 ? 99.964 159.811 148.605 1.00 61.63 291 ASP B N 1
ATOM 8228 C CA . ASP B 1 291 ? 99.124 160.711 149.364 1.00 62.08 291 ASP B CA 1
ATOM 8229 C C . ASP B 1 291 ? 98.255 159.977 150.357 1.00 63.00 291 ASP B C 1
ATOM 8230 O O . ASP B 1 291 ? 98.080 160.440 151.480 1.00 61.75 291 ASP B O 1
ATOM 8239 N N . ILE B 1 292 ? 97.718 158.829 149.967 1.00 61.54 292 ILE B N 1
ATOM 8240 C CA . ILE B 1 292 ? 96.763 158.137 150.828 1.00 58.59 292 ILE B CA 1
ATOM 8241 C C . ILE B 1 292 ? 97.321 157.868 152.218 1.00 60.17 292 ILE B C 1
ATOM 8242 O O . ILE B 1 292 ? 98.277 157.161 152.338 1.00 64.33 292 ILE B O 1
ATOM 8258 N N . PRO B 1 293 ? 96.715 158.421 153.276 1.00 55.55 293 PRO B N 1
ATOM 8259 C CA . PRO B 1 293 ? 97.289 158.272 154.624 1.00 53.41 293 PRO B CA 1
ATOM 8260 C C . PRO B 1 293 ? 97.522 156.882 155.192 1.00 55.92 293 PRO B C 1
ATOM 8261 O O . PRO B 1 293 ? 96.767 155.995 154.843 1.00 64.53 293 PRO B O 1
ATOM 8272 N N . TYR B 1 294 ? 98.512 156.682 156.069 1.00 56.42 294 TYR B N 1
ATOM 8273 C CA . TYR B 1 294 ? 98.678 155.394 156.725 1.00 56.21 294 TYR B CA 1
ATOM 8274 C C . TYR B 1 294 ? 97.479 155.085 157.614 1.00 59.00 294 TYR B C 1
ATOM 8275 O O . TYR B 1 294 ? 96.841 155.983 158.171 1.00 56.71 294 TYR B O 1
ATOM 8293 N N . CYS B 1 295 ? 97.177 153.795 157.745 1.00 64.05 295 CYS B N 1
ATOM 8294 C CA . CYS B 1 295 ? 96.073 153.369 158.590 1.00 62.11 295 CYS B CA 1
ATOM 8295 C C . CYS B 1 295 ? 96.400 153.603 160.062 1.00 64.90 295 CYS B C 1
ATOM 8296 O O . CYS B 1 295 ? 97.563 153.652 160.472 1.00 66.94 295 CYS B O 1
ATOM 8303 N N . ASN B 1 296 ? 95.348 153.752 160.859 1.00 63.03 296 ASN B N 1
ATOM 8304 C CA . ASN B 1 296 ? 95.462 153.940 162.297 1.00 63.49 296 ASN B CA 1
ATOM 8305 C C . ASN B 1 296 ? 95.038 152.666 163.019 1.00 65.63 296 ASN B C 1
ATOM 8306 O O . ASN B 1 296 ? 94.674 151.662 162.401 1.00 67.85 296 ASN B O 1
ATOM 8317 N N . TYR B 1 297 ? 95.090 152.721 164.352 1.00 66.13 297 TYR B N 1
ATOM 8318 C CA . TYR B 1 297 ? 94.796 151.533 165.147 1.00 62.94 297 TYR B CA 1
ATOM 8319 C C . TYR B 1 297 ? 93.355 151.073 164.967 1.00 65.42 297 TYR B C 1
ATOM 8320 O O . TYR B 1 297 ? 93.076 149.872 165.059 1.00 69.59 297 TYR B O 1
ATOM 8338 N N . THR B 1 298 ? 92.426 152.000 164.722 1.00 62.98 298 THR B N 1
ATOM 8339 C CA . THR B 1 298 ? 91.033 151.606 164.545 1.00 62.43 298 THR B CA 1
ATOM 8340 C C . THR B 1 298 ? 90.853 150.751 163.297 1.00 62.35 298 THR B C 1
ATOM 8341 O O . THR B 1 298 ? 90.120 149.755 163.320 1.00 67.35 298 THR B O 1
ATOM 8352 N N . ASN B 1 299 ? 91.512 151.118 162.200 1.00 61.37 299 ASN B N 1
ATOM 8353 C CA . ASN B 1 299 ? 91.325 150.441 160.925 1.00 61.82 299 ASN B CA 1
ATOM 8354 C C . ASN B 1 299 ? 92.355 149.352 160.662 1.00 58.77 299 ASN B C 1
ATOM 8355 O O . ASN B 1 299 ? 92.132 148.513 159.785 1.00 60.66 299 ASN B O 1
ATOM 8366 N N . PHE B 1 300 ? 93.471 149.344 161.389 1.00 57.62 300 PHE B N 1
ATOM 8367 C CA . PHE B 1 300 ? 94.521 148.368 161.105 1.00 56.56 300 PHE B CA 1
ATOM 8368 C C . PHE B 1 300 ? 94.046 146.930 161.255 1.00 54.37 300 PHE B C 1
ATOM 8369 O O . PHE B 1 300 ? 94.406 146.095 160.409 1.00 57.72 300 PHE B O 1
ATOM 8386 N N . PRO B 1 301 ? 93.295 146.558 162.294 1.00 47.80 301 PRO B N 1
ATOM 8387 C CA . PRO B 1 301 ? 92.879 145.148 162.413 1.00 52.46 301 PRO B CA 1
ATOM 8388 C C . PRO B 1 301 ? 92.142 144.623 161.191 1.00 54.83 301 PRO B C 1
ATOM 8389 O O . PRO B 1 301 ? 92.489 143.555 160.668 1.00 52.14 301 PRO B O 1
ATOM 8400 N N . GLN B 1 302 ? 91.126 145.350 160.722 1.00 53.32 302 GLN B N 1
ATOM 8401 C CA . GLN B 1 302 ? 90.361 144.896 159.565 1.00 49.74 302 GLN B CA 1
ATOM 8402 C C . GLN B 1 302 ? 91.247 144.789 158.334 1.00 50.26 302 GLN B C 1
ATOM 8403 O O . GLN B 1 302 ? 91.170 143.814 157.579 1.00 57.63 302 GLN B O 1
ATOM 8417 N N . MET B 1 303 ? 92.100 145.789 158.116 1.00 47.25 303 MET B N 1
ATOM 8418 C CA . MET B 1 303 ? 92.962 145.788 156.938 1.00 49.23 303 MET B CA 1
ATOM 8419 C C . MET B 1 303 ? 93.927 144.610 156.967 1.00 52.89 303 MET B C 1
ATOM 8420 O O . MET B 1 303 ? 94.116 143.924 155.957 1.00 52.63 303 MET B O 1
ATOM 8434 N N . TYR B 1 304 ? 94.548 144.364 158.121 1.00 53.25 304 TYR B N 1
ATOM 8435 C CA . TYR B 1 304 ? 95.494 143.259 158.237 1.00 48.27 304 TYR B CA 1
ATOM 8436 C C . TYR B 1 304 ? 94.798 141.919 158.048 1.00 51.87 304 TYR B C 1
ATOM 8437 O O . TYR B 1 304 ? 95.318 141.027 157.364 1.00 50.32 304 TYR B O 1
ATOM 8455 N N . THR B 1 305 ? 93.617 141.756 158.651 1.00 56.28 305 THR B N 1
ATOM 8456 C CA . THR B 1 305 ? 92.870 140.515 158.482 1.00 47.80 305 THR B CA 1
ATOM 8457 C C . THR B 1 305 ? 92.507 140.301 157.021 1.00 52.84 305 THR B C 1
ATOM 8458 O O . THR B 1 305 ? 92.588 139.180 156.506 1.00 59.85 305 THR B O 1
ATOM 8469 N N . ARG B 1 306 ? 92.159 141.342 156.310 1.00 49.18 306 ARG B N 1
ATOM 8470 C CA . ARG B 1 306 ? 91.874 141.192 154.910 1.00 49.09 306 ARG B CA 1
ATOM 8471 C C . ARG B 1 306 ? 93.133 140.874 154.189 1.00 47.24 306 ARG B C 1
ATOM 8472 O O . ARG B 1 306 ? 93.177 139.894 153.502 1.00 51.56 306 ARG B O 1
ATOM 8480 N N . PHE B 1 307 ? 94.163 141.679 154.361 1.00 41.45 307 PHE B N 1
ATOM 8481 C CA . PHE B 1 307 ? 95.411 141.488 153.638 1.00 43.67 307 PHE B CA 1
ATOM 8482 C C . PHE B 1 307 ? 96.041 140.112 153.806 1.00 50.40 307 PHE B C 1
ATOM 8483 O O . PHE B 1 307 ? 96.705 139.643 152.908 1.00 52.98 307 PHE B O 1
ATOM 8500 N N . ASN B 1 308 ? 95.872 139.457 154.939 1.00 49.93 308 ASN B N 1
ATOM 8501 C CA . ASN B 1 308 ? 96.363 138.091 155.085 1.00 46.46 308 ASN B CA 1
ATOM 8502 C C . ASN B 1 308 ? 95.699 137.168 154.067 1.00 49.16 308 ASN B C 1
ATOM 8503 O O . ASN B 1 308 ? 96.373 136.438 153.330 1.00 51.25 308 ASN B O 1
ATOM 8514 N N . LYS B 1 309 ? 94.367 137.208 154.004 1.00 50.88 309 LYS B N 1
ATOM 8515 C CA . LYS B 1 309 ? 93.640 136.395 153.035 1.00 50.13 309 LYS B CA 1
ATOM 8516 C C . LYS B 1 309 ? 93.981 136.803 151.609 1.00 47.67 309 LYS B C 1
ATOM 8517 O O . LYS B 1 309 ? 94.105 135.952 150.722 1.00 51.40 309 LYS B O 1
ATOM 8536 N N . ILE B 1 310 ? 94.126 138.106 151.369 1.00 48.99 310 ILE B N 1
ATOM 8537 C CA . ILE B 1 310 ? 94.478 138.586 150.034 1.00 50.43 310 ILE B CA 1
ATOM 8538 C C . ILE B 1 310 ? 95.807 137.986 149.589 1.00 46.26 310 ILE B C 1
ATOM 8539 O O . ILE B 1 310 ? 95.945 137.498 148.461 1.00 52.50 310 ILE B O 1
ATOM 8555 N N . LEU B 1 311 ? 96.803 138.007 150.473 1.00 40.07 311 LEU B N 1
ATOM 8556 C CA . LEU B 1 311 ? 98.126 137.485 150.157 1.00 41.34 311 LEU B CA 1
ATOM 8557 C C . LEU B 1 311 ? 98.159 135.966 150.089 1.00 43.01 311 LEU B C 1
ATOM 8558 O O . LEU B 1 311 ? 99.047 135.412 149.434 1.00 38.53 311 LEU B O 1
ATOM 8574 N N . LYS B 1 312 ? 97.223 135.281 150.748 1.00 53.85 312 LYS B N 1
ATOM 8575 C CA . LYS B 1 312 ? 97.211 133.824 150.675 1.00 47.46 312 LYS B CA 1
ATOM 8576 C C . LYS B 1 312 ? 97.031 133.338 149.244 1.00 52.11 312 LYS B C 1
ATOM 8577 O O . LYS B 1 312 ? 97.703 132.390 148.822 1.00 54.69 312 LYS B O 1
ATOM 8596 N N . GLY B 1 313 ? 96.138 133.969 148.482 1.00 54.37 313 GLY B N 1
ATOM 8597 C CA . GLY B 1 313 ? 95.863 133.571 147.116 1.00 55.80 313 GLY B CA 1
ATOM 8598 C C . GLY B 1 313 ? 96.476 134.432 146.034 1.00 54.25 313 GLY B C 1
ATOM 8599 O O . GLY B 1 313 ? 96.184 134.207 144.851 1.00 55.75 313 GLY B O 1
ATOM 8603 N N . PHE B 1 314 ? 97.314 135.408 146.377 1.00 51.64 314 PHE B N 1
ATOM 8604 C CA . PHE B 1 314 ? 97.929 136.250 145.361 1.00 49.00 314 PHE B CA 1
ATOM 8605 C C . PHE B 1 314 ? 98.779 135.402 144.426 1.00 54.43 314 PHE B C 1
ATOM 8606 O O . PHE B 1 314 ? 99.646 134.644 144.872 1.00 56.21 314 PHE B O 1
ATOM 8623 N N . ASN B 1 315 ? 98.533 135.535 143.125 1.00 60.47 315 ASN B N 1
ATOM 8624 C CA . ASN B 1 315 ? 99.239 134.768 142.107 1.00 63.39 315 ASN B CA 1
ATOM 8625 C C . ASN B 1 315 ? 99.926 135.725 141.145 1.00 59.26 315 ASN B C 1
ATOM 8626 O O . ASN B 1 315 ? 99.319 136.697 140.685 1.00 56.96 315 ASN B O 1
ATOM 8637 N N . LYS B 1 316 ? 101.197 135.445 140.849 1.00 64.99 316 LYS B N 1
ATOM 8638 C CA . LYS B 1 316 ? 101.984 136.322 139.993 1.00 63.40 316 LYS B CA 1
ATOM 8639 C C . LYS B 1 316 ? 101.582 136.220 138.528 1.00 69.66 316 LYS B C 1
ATOM 8640 O O . LYS B 1 316 ? 101.906 137.120 137.745 1.00 72.07 316 LYS B O 1
ATOM 8659 N N . THR B 1 317 ? 100.889 135.149 138.136 1.00 70.33 317 THR B N 1
ATOM 8660 C CA . THR B 1 317 ? 100.468 135.018 136.745 1.00 69.69 317 THR B CA 1
ATOM 8661 C C . THR B 1 317 ? 99.533 136.155 136.350 1.00 67.77 317 THR B C 1
ATOM 8662 O O . THR B 1 317 ? 99.635 136.696 135.243 1.00 69.83 317 THR B O 1
ATOM 8673 N N . ASN B 1 318 ? 98.617 136.533 137.244 1.00 66.51 318 ASN B N 1
ATOM 8674 C CA . ASN B 1 318 ? 97.733 137.658 136.962 1.00 66.10 318 ASN B CA 1
ATOM 8675 C C . ASN B 1 318 ? 98.533 138.932 136.729 1.00 69.57 318 ASN B C 1
ATOM 8676 O O . ASN B 1 318 ? 98.188 139.742 135.860 1.00 74.37 318 ASN B O 1
ATOM 8687 N N . CYS B 1 319 ? 99.604 139.128 137.496 1.00 75.18 319 CYS B N 1
ATOM 8688 C CA . CYS B 1 319 ? 100.509 140.259 137.295 1.00 75.61 319 CYS B CA 1
ATOM 8689 C C . CYS B 1 319 ? 101.349 139.972 136.056 1.00 77.21 319 CYS B C 1
ATOM 8690 O O . CYS B 1 319 ? 102.449 139.418 136.117 1.00 79.85 319 CYS B O 1
ATOM 8697 N N . LEU B 1 320 ? 100.809 140.361 134.902 1.00 71.22 320 LEU B N 1
ATOM 8698 C CA . LEU B 1 320 ? 101.496 140.134 133.638 1.00 69.97 320 LEU B CA 1
ATOM 8699 C C . LEU B 1 320 ? 102.685 141.075 133.503 1.00 71.57 320 LEU B C 1
ATOM 8700 O O . LEU B 1 320 ? 102.539 142.208 133.034 1.00 71.00 320 LEU B O 1
ATOM 8716 N N . CYS B 1 321 ? 103.863 140.611 133.913 1.00 73.19 321 CYS B N 1
ATOM 8717 C CA . CYS B 1 321 ? 105.099 141.357 133.771 1.00 71.96 321 CYS B CA 1
ATOM 8718 C C . CYS B 1 321 ? 106.072 140.582 132.890 1.00 72.06 321 CYS B C 1
ATOM 8719 O O . CYS B 1 321 ? 106.018 139.349 132.836 1.00 69.89 321 CYS B O 1
ATOM 8726 N N . PRO B 1 322 ? 106.966 141.270 132.187 1.00 71.92 322 PRO B N 1
ATOM 8727 C CA . PRO B 1 322 ? 107.909 140.570 131.312 1.00 69.73 322 PRO B CA 1
ATOM 8728 C C . PRO B 1 322 ? 108.892 139.722 132.103 1.00 69.86 322 PRO B C 1
ATOM 8729 O O . PRO B 1 322 ? 109.204 139.991 133.265 1.00 74.93 322 PRO B O 1
ATOM 8740 N N . ARG B 1 323 ? 109.378 138.672 131.449 1.00 64.06 323 ARG B N 1
ATOM 8741 C CA . ARG B 1 323 ? 110.346 137.778 132.062 1.00 63.49 323 ARG B CA 1
ATOM 8742 C C . ARG B 1 323 ? 111.689 138.486 132.219 1.00 61.49 323 ARG B C 1
ATOM 8743 O O . ARG B 1 323 ? 111.865 139.645 131.833 1.00 68.76 323 ARG B O 1
ATOM 8764 N N . LYS B 1 324 ? 112.650 137.774 132.796 1.00 56.15 324 LYS B N 1
ATOM 8765 C CA . LYS B 1 324 ? 113.995 138.289 133.009 1.00 58.77 324 LYS B CA 1
ATOM 8766 C C . LYS B 1 324 ? 114.957 137.601 132.050 1.00 60.12 324 LYS B C 1
ATOM 8767 O O . LYS B 1 324 ? 114.973 136.370 131.957 1.00 66.79 324 LYS B O 1
ATOM 8786 N N . CYS B 1 325 ? 115.758 138.397 131.340 1.00 67.70 325 CYS B N 1
ATOM 8787 C CA . CYS B 1 325 ? 116.729 137.817 130.418 1.00 70.01 325 CYS B CA 1
ATOM 8788 C C . CYS B 1 325 ? 117.773 136.998 131.165 1.00 69.82 325 CYS B C 1
ATOM 8789 O O . CYS B 1 325 ? 118.157 135.911 130.717 1.00 74.09 325 CYS B O 1
ATOM 8796 N N . ARG B 1 326 ? 118.244 137.500 132.308 1.00 60.60 326 ARG B N 1
ATOM 8797 C CA . ARG B 1 326 ? 119.217 136.787 133.140 1.00 62.04 326 ARG B CA 1
ATOM 8798 C C . ARG B 1 326 ? 118.689 136.812 134.574 1.00 63.69 326 ARG B C 1
ATOM 8799 O O . ARG B 1 326 ? 118.906 137.777 135.311 1.00 64.98 326 ARG B O 1
ATOM 8820 N N . GLU B 1 327 ? 117.998 135.744 134.960 1.00 58.72 327 GLU B N 1
ATOM 8821 C CA . GLU B 1 327 ? 117.414 135.634 136.287 1.00 59.32 327 GLU B CA 1
ATOM 8822 C C . GLU B 1 327 ? 118.187 134.635 137.139 1.00 58.27 327 GLU B C 1
ATOM 8823 O O . GLU B 1 327 ? 118.566 133.558 136.671 1.00 48.17 327 GLU B O 1
ATOM 8835 N N . THR B 1 328 ? 118.436 135.015 138.389 1.00 54.04 328 THR B N 1
ATOM 8836 C CA . THR B 1 328 ? 119.122 134.166 139.352 1.00 49.90 328 THR B CA 1
ATOM 8837 C C . THR B 1 328 ? 118.205 133.938 140.543 1.00 46.46 328 THR B C 1
ATOM 8838 O O . THR B 1 328 ? 117.756 134.899 141.175 1.00 53.92 328 THR B O 1
ATOM 8849 N N . ARG B 1 329 ? 117.931 132.673 140.841 1.00 42.56 329 ARG B N 1
ATOM 8850 C CA . ARG B 1 329 ? 117.115 132.291 141.981 1.00 40.90 329 ARG B CA 1
ATOM 8851 C C . ARG B 1 329 ? 117.967 131.528 142.985 1.00 45.89 329 ARG B C 1
ATOM 8852 O O . ARG B 1 329 ? 118.962 130.888 142.631 1.00 52.83 329 ARG B O 1
ATOM 8873 N N . TYR B 1 330 ? 117.561 131.605 144.247 1.00 39.63 330 TYR B N 1
ATOM 8874 C CA . TYR B 1 330 ? 118.244 130.921 145.333 1.00 37.24 330 TYR B CA 1
ATOM 8875 C C . TYR B 1 330 ? 117.223 130.137 146.142 1.00 45.63 330 TYR B C 1
ATOM 8876 O O . TYR B 1 330 ? 116.391 130.728 146.835 1.00 55.02 330 TYR B O 1
ATOM 8894 N N . GLU B 1 331 ? 117.287 128.817 146.046 1.00 37.89 331 GLU B N 1
ATOM 8895 C CA . GLU B 1 331 ? 116.441 127.923 146.819 1.00 34.24 331 GLU B CA 1
ATOM 8896 C C . GLU B 1 331 ? 117.217 127.414 148.028 1.00 38.05 331 GLU B C 1
ATOM 8897 O O . GLU B 1 331 ? 118.451 127.419 148.054 1.00 46.50 331 GLU B O 1
ATOM 8903 N N . ILE B 1 332 ? 116.479 126.974 149.041 1.00 28.58 332 ILE B N 1
ATOM 8904 C CA . ILE B 1 332 ? 117.064 126.470 150.277 1.00 35.09 332 ILE B CA 1
ATOM 8905 C C . ILE B 1 332 ? 117.368 124.990 150.101 1.00 31.21 332 ILE B C 1
ATOM 8906 O O . ILE B 1 332 ? 116.452 124.160 150.066 1.00 37.77 332 ILE B O 1
ATOM 8911 N N . GLN B 1 333 ? 118.652 124.659 149.980 1.00 33.90 333 GLN B N 1
ATOM 8912 C CA . GLN B 1 333 ? 119.090 123.275 149.869 1.00 21.67 333 GLN B CA 1
ATOM 8913 C C . GLN B 1 333 ? 118.817 122.473 151.129 1.00 24.90 333 GLN B C 1
ATOM 8914 O O . GLN B 1 333 ? 118.331 121.341 151.043 1.00 39.05 333 GLN B O 1
ATOM 8920 N N . TYR B 1 334 ? 119.118 123.030 152.297 1.00 14.70 334 TYR B N 1
ATOM 8921 C CA . TYR B 1 334 ? 118.759 122.381 153.553 1.00 17.83 334 TYR B CA 1
ATOM 8922 C C . TYR B 1 334 ? 119.071 123.322 154.708 1.00 19.55 334 TYR B C 1
ATOM 8923 O O . TYR B 1 334 ? 119.705 124.368 154.537 1.00 21.08 334 TYR B O 1
ATOM 8932 N N . GLN B 1 335 ? 118.585 122.944 155.887 1.00 33.97 335 GLN B N 1
ATOM 8933 C CA . GLN B 1 335 ? 118.744 123.729 157.104 1.00 25.74 335 GLN B CA 1
ATOM 8934 C C . GLN B 1 335 ? 119.233 122.810 158.211 1.00 28.92 335 GLN B C 1
ATOM 8935 O O . GLN B 1 335 ? 118.678 121.726 158.411 1.00 41.58 335 GLN B O 1
ATOM 8941 N N . PHE B 1 336 ? 120.265 123.246 158.924 1.00 24.23 336 PHE B N 1
ATOM 8942 C CA . PHE B 1 336 ? 120.897 122.471 159.975 1.00 37.31 336 PHE B CA 1
ATOM 8943 C C . PHE B 1 336 ? 120.938 123.289 161.258 1.00 42.67 336 PHE B C 1
ATOM 8944 O O . PHE B 1 336 ? 121.009 124.521 161.223 1.00 50.15 336 PHE B O 1
ATOM 8952 N N . ASN B 1 337 ? 120.881 122.604 162.392 1.00 40.84 337 ASN B N 1
ATOM 8953 C CA . ASN B 1 337 ? 120.936 123.247 163.697 1.00 40.49 337 ASN B CA 1
ATOM 8954 C C . ASN B 1 337 ? 122.227 122.846 164.396 1.00 48.03 337 ASN B C 1
ATOM 8955 O O . ASN B 1 337 ? 122.513 121.653 164.541 1.00 54.37 337 ASN B O 1
ATOM 8960 N N . ILE B 1 338 ? 123.002 123.838 164.823 1.00 41.61 338 ILE B N 1
ATOM 8961 C CA . ILE B 1 338 ? 124.305 123.617 165.440 1.00 46.32 338 ILE B CA 1
ATOM 8962 C C . ILE B 1 338 ? 124.214 124.006 166.907 1.00 48.49 338 ILE B C 1
ATOM 8963 O O . ILE B 1 338 ? 123.858 125.144 167.236 1.00 50.98 338 ILE B O 1
ATOM 8968 N N . GLY B 1 339 ? 124.537 123.065 167.786 1.00 50.69 339 GLY B N 1
ATOM 8969 C CA . GLY B 1 339 ? 124.586 123.351 169.204 1.00 48.22 339 GLY B CA 1
ATOM 8970 C C . GLY B 1 339 ? 123.209 123.511 169.825 1.00 50.53 339 GLY B C 1
ATOM 8971 O O . GLY B 1 339 ? 122.169 123.255 169.217 1.00 52.18 339 GLY B O 1
ATOM 8972 N N . GLY B 1 340 ? 123.228 123.952 171.081 1.00 58.69 340 GLY B N 1
ATOM 8973 C CA . GLY B 1 340 ? 122.006 124.176 171.824 1.00 62.03 340 GLY B CA 1
ATOM 8974 C C . GLY B 1 340 ? 121.738 125.644 172.084 1.00 60.37 340 GLY B C 1
ATOM 8975 O O . GLY B 1 340 ? 121.909 126.481 171.192 1.00 59.34 340 GLY B O 1
ATOM 8976 N N . PHE B 1 341 ? 121.320 125.968 173.304 1.00 63.54 341 PHE B N 1
ATOM 8977 C CA . PHE B 1 341 ? 121.025 127.353 173.641 1.00 62.08 341 PHE B CA 1
ATOM 8978 C C . PHE B 1 341 ? 122.281 128.208 173.543 1.00 63.11 341 PHE B C 1
ATOM 8979 O O . PHE B 1 341 ? 123.389 127.754 173.839 1.00 62.34 341 PHE B O 1
ATOM 8987 N N . ASN B 1 342 ? 122.100 129.455 173.118 1.00 59.12 342 ASN B N 1
ATOM 8988 C CA . ASN B 1 342 ? 123.174 130.429 173.036 1.00 56.86 342 ASN B CA 1
ATOM 8989 C C . ASN B 1 342 ? 122.647 131.789 173.469 1.00 60.05 342 ASN B C 1
ATOM 8990 O O . ASN B 1 342 ? 121.440 132.046 173.441 1.00 63.90 342 ASN B O 1
ATOM 8995 N N . ASN B 1 343 ? 123.562 132.660 173.877 1.00 60.24 343 ASN B N 1
ATOM 8996 C CA . ASN B 1 343 ? 123.212 134.028 174.229 1.00 56.72 343 ASN B CA 1
ATOM 8997 C C . ASN B 1 343 ? 123.068 134.926 173.009 1.00 55.77 343 ASN B C 1
ATOM 8998 O O . ASN B 1 343 ? 122.666 136.084 173.150 1.00 59.24 343 ASN B O 1
ATOM 9003 N N . GLN B 1 344 ? 123.387 134.419 171.820 1.00 48.02 344 GLN B N 1
ATOM 9004 C CA . GLN B 1 344 ? 123.270 135.177 170.587 1.00 40.56 344 GLN B CA 1
ATOM 9005 C C . GLN B 1 344 ? 122.690 134.272 169.514 1.00 42.56 344 GLN B C 1
ATOM 9006 O O . GLN B 1 344 ? 122.920 133.061 169.516 1.00 52.02 344 GLN B O 1
ATOM 9020 N N . THR B 1 345 ? 121.937 134.867 168.596 1.00 37.10 345 THR B N 1
ATOM 9021 C CA . THR B 1 345 ? 121.389 134.137 167.461 1.00 41.54 345 THR B CA 1
ATOM 9022 C C . THR B 1 345 ? 122.371 134.231 166.302 1.00 42.89 345 THR B C 1
ATOM 9023 O O . THR B 1 345 ? 122.589 135.316 165.754 1.00 49.62 345 THR B O 1
ATOM 9034 N N . PHE B 1 346 ? 122.971 133.102 165.942 1.00 41.47 346 PHE B N 1
ATOM 9035 C CA . PHE B 1 346 ? 123.885 133.024 164.812 1.00 37.40 346 PHE B CA 1
ATOM 9036 C C . PHE B 1 346 ? 123.161 132.383 163.637 1.00 38.05 346 PHE B C 1
ATOM 9037 O O . PHE B 1 346 ? 122.669 131.256 163.747 1.00 46.23 346 PHE B O 1
ATOM 9054 N N . ILE B 1 347 ? 123.096 133.101 162.523 1.00 36.54 347 ILE B N 1
ATOM 9055 C CA . ILE B 1 347 ? 122.455 132.618 161.307 1.00 36.69 347 ILE B CA 1
ATOM 9056 C C . ILE B 1 347 ? 123.565 132.462 160.277 1.00 39.25 347 ILE B C 1
ATOM 9057 O O . ILE B 1 347 ? 124.183 133.450 159.863 1.00 50.45 347 ILE B O 1
ATOM 9073 N N . LYS B 1 348 ? 123.828 131.225 159.869 1.00 39.47 348 LYS B N 1
ATOM 9074 C CA . LYS B 1 348 ? 124.865 130.960 158.885 1.00 41.79 348 LYS B CA 1
ATOM 9075 C C . LYS B 1 348 ? 124.240 130.633 157.537 1.00 38.48 348 LYS B C 1
ATOM 9076 O O . LYS B 1 348 ? 123.399 129.738 157.422 1.00 50.61 348 LYS B O 1
ATOM 9095 N N . ILE B 1 349 ? 124.655 131.375 156.517 1.00 31.87 349 ILE B N 1
ATOM 9096 C CA . ILE B 1 349 ? 124.171 131.212 155.154 1.00 32.64 349 ILE B CA 1
ATOM 9097 C C . ILE B 1 349 ? 125.327 130.708 154.305 1.00 36.23 349 ILE B C 1
ATOM 9098 O O . ILE B 1 349 ? 126.425 131.276 154.336 1.00 45.86 349 ILE B O 1
ATOM 9114 N N . THR B 1 350 ? 125.084 129.636 153.557 1.00 34.77 350 THR B N 1
ATOM 9115 C CA . THR B 1 350 ? 126.138 128.969 152.806 1.00 35.99 350 THR B CA 1
ATOM 9116 C C . THR B 1 350 ? 125.532 128.270 151.598 1.00 43.41 350 THR B C 1
ATOM 9117 O O . THR B 1 350 ? 124.315 128.266 151.397 1.00 51.59 350 THR B O 1
ATOM 9128 N N . SER B 1 351 ? 126.408 127.685 150.786 1.00 37.09 351 SER B N 1
ATOM 9129 C CA . SER B 1 351 ? 126.015 126.766 149.729 1.00 40.74 351 SER B CA 1
ATOM 9130 C C . SER B 1 351 ? 127.031 125.635 149.710 1.00 42.43 351 SER B C 1
ATOM 9131 O O . SER B 1 351 ? 128.226 125.869 149.897 1.00 45.47 351 SER B O 1
ATOM 9139 N N . ARG B 1 352 ? 126.595 124.391 149.666 1.00 45.50 352 ARG B N 1
ATOM 9140 C CA . ARG B 1 352 ? 127.497 123.265 149.550 1.00 41.51 352 ARG B CA 1
ATOM 9141 C C . ARG B 1 352 ? 127.311 122.698 148.178 1.00 41.97 352 ARG B C 1
ATOM 9142 O O . ARG B 1 352 ? 127.860 121.662 147.863 1.00 50.57 352 ARG B O 1
ATOM 9163 N N . ASN B 1 353 ? 126.556 123.383 147.338 1.00 40.61 353 ASN B N 1
ATOM 9164 C CA . ASN B 1 353 ? 126.245 122.894 146.015 1.00 44.14 353 ASN B CA 1
ATOM 9165 C C . ASN B 1 353 ? 126.708 123.675 144.803 1.00 47.55 353 ASN B C 1
ATOM 9166 O O . ASN B 1 353 ? 127.295 124.731 144.976 1.00 49.30 353 ASN B O 1
ATOM 9177 N N . SER B 1 354 ? 126.430 123.188 143.601 1.00 50.86 354 SER B N 1
ATOM 9178 C CA . SER B 1 354 ? 126.806 123.875 142.388 1.00 49.94 354 SER B CA 1
ATOM 9179 C C . SER B 1 354 ? 125.635 124.598 141.780 1.00 55.00 354 SER B C 1
ATOM 9180 O O . SER B 1 354 ? 124.516 124.404 142.229 1.00 56.64 354 SER B O 1
ATOM 9188 N N . ILE B 1 355 ? 125.874 125.426 140.770 1.00 51.05 355 ILE B N 1
ATOM 9189 C CA . ILE B 1 355 ? 124.827 126.256 140.186 1.00 46.08 355 ILE B CA 1
ATOM 9190 C C . ILE B 1 355 ? 124.124 125.471 139.089 1.00 49.41 355 ILE B C 1
ATOM 9191 O O . ILE B 1 355 ? 124.750 124.729 138.328 1.00 52.06 355 ILE B O 1
ATOM 9207 N N . THR B 1 356 ? 122.807 125.630 139.008 1.00 51.38 356 THR B N 1
ATOM 9208 C CA . THR B 1 356 ? 121.999 124.967 137.993 1.00 47.93 356 THR B CA 1
ATOM 9209 C C . THR B 1 356 ? 121.661 125.966 136.896 1.00 47.94 356 THR B C 1
ATOM 9210 O O . THR B 1 356 ? 120.891 126.901 137.123 1.00 52.08 356 THR B O 1
ATOM 9221 N N . LEU B 1 357 ? 122.223 125.759 135.710 1.00 57.06 357 LEU B N 1
ATOM 9222 C CA . LEU B 1 357 ? 122.115 126.706 134.609 1.00 56.30 357 LEU B CA 1
ATOM 9223 C C . LEU B 1 357 ? 121.127 126.182 133.577 1.00 59.55 357 LEU B C 1
ATOM 9224 O O . LEU B 1 357 ? 121.246 125.040 133.122 1.00 66.84 357 LEU B O 1
ATOM 9240 N N . GLU B 1 358 ? 120.157 127.016 133.210 1.00 53.03 358 GLU B N 1
ATOM 9241 C CA . GLU B 1 358 ? 119.160 126.696 132.188 1.00 55.55 358 GLU B CA 1
ATOM 9242 C C . GLU B 1 358 ? 119.236 127.780 131.118 1.00 56.98 358 GLU B C 1
ATOM 9243 O O . GLU B 1 358 ? 118.699 128.875 131.298 1.00 53.98 358 GLU B O 1
ATOM 9255 N N . THR B 1 359 ? 119.889 127.479 130.001 1.00 62.57 359 THR B N 1
ATOM 9256 C CA . THR B 1 359 ? 120.096 128.462 128.943 1.00 61.12 359 THR B CA 1
ATOM 9257 C C . THR B 1 359 ? 119.153 128.172 127.782 1.00 58.34 359 THR B C 1
ATOM 9258 O O . THR B 1 359 ? 119.122 127.051 127.268 1.00 54.71 359 THR B O 1
ATOM 9269 N N . GLU B 1 360 ? 118.392 129.179 127.359 1.00 59.67 360 GLU B N 1
ATOM 9270 C CA . GLU B 1 360 ? 117.534 129.013 126.196 1.00 59.36 360 GLU B CA 1
ATOM 9271 C C . GLU B 1 360 ? 118.308 129.320 124.921 1.00 62.58 360 GLU B C 1
ATOM 9272 O O . GLU B 1 360 ? 118.974 130.353 124.810 1.00 60.51 360 GLU B O 1
ATOM 9284 N N . TYR B 1 361 ? 118.218 128.408 123.957 1.00 67.02 361 TYR B N 1
ATOM 9285 C CA . TYR B 1 361 ? 118.899 128.555 122.681 1.00 65.09 361 TYR B CA 1
ATOM 9286 C C . TYR B 1 361 ? 118.060 127.929 121.579 1.00 64.63 361 TYR B C 1
ATOM 9287 O O . TYR B 1 361 ? 117.199 127.079 121.833 1.00 65.27 361 TYR B O 1
ATOM 9305 N N . TRP B 1 362 ? 118.308 128.382 120.351 1.00 68.14 362 TRP B N 1
ATOM 9306 C CA . TRP B 1 362 ? 117.607 127.892 119.171 1.00 69.34 362 TRP B CA 1
ATOM 9307 C C . TRP B 1 362 ? 118.403 126.747 118.558 1.00 70.13 362 TRP B C 1
ATOM 9308 O O . TRP B 1 362 ? 119.558 126.933 118.157 1.00 67.62 362 TRP B O 1
ATOM 9329 N N . SER B 1 363 ? 117.788 125.566 118.485 1.00 65.06 363 SER B N 1
ATOM 9330 C CA . SER B 1 363 ? 118.460 124.427 117.870 1.00 67.82 363 SER B CA 1
ATOM 9331 C C . SER B 1 363 ? 118.475 124.535 116.350 1.00 71.38 363 SER B C 1
ATOM 9332 O O . SER B 1 363 ? 119.333 123.933 115.696 1.00 69.63 363 SER B O 1
ATOM 9340 N N . TYR B 1 364 ? 117.579 125.332 115.750 1.00 75.45 364 TYR B N 1
ATOM 9341 C CA . TYR B 1 364 ? 117.499 125.481 114.293 1.00 70.57 364 TYR B CA 1
ATOM 9342 C C . TYR B 1 364 ? 118.090 126.810 113.849 1.00 70.99 364 TYR B C 1
ATOM 9343 O O . TYR B 1 364 ? 117.630 127.849 114.297 1.00 72.62 364 TYR B O 1
ATOM 9361 N N . ASN B 1 365 ? 119.095 126.786 112.977 1.00 67.03 365 ASN B N 1
ATOM 9362 C CA . ASN B 1 365 ? 119.699 128.012 112.434 1.00 68.25 365 ASN B CA 1
ATOM 9363 C C . ASN B 1 365 ? 119.152 128.281 111.037 1.00 72.61 365 ASN B C 1
ATOM 9364 O O . ASN B 1 365 ? 118.613 127.378 110.409 1.00 72.81 365 ASN B O 1
ATOM 9375 N N . PHE B 1 366 ? 119.270 129.517 110.542 1.00 69.51 366 PHE B N 1
ATOM 9376 C CA . PHE B 1 366 ? 118.753 129.873 109.213 1.00 67.74 366 PHE B CA 1
ATOM 9377 C C . PHE B 1 366 ? 119.465 129.113 108.152 1.00 69.68 366 PHE B C 1
ATOM 9378 O O . PHE B 1 366 ? 118.863 128.698 107.190 1.00 71.54 366 PHE B O 1
ATOM 9395 N N . TYR B 1 367 ? 120.749 128.872 108.352 1.00 71.48 367 TYR B N 1
ATOM 9396 C CA . TYR B 1 367 ? 121.552 128.153 107.373 1.00 72.29 367 TYR B CA 1
ATOM 9397 C C . TYR B 1 367 ? 121.211 126.681 107.310 1.00 68.97 367 TYR B C 1
ATOM 9398 O O . TYR B 1 367 ? 121.750 126.005 106.472 1.00 73.43 367 TYR B O 1
ATOM 9416 N N . SER B 1 368 ? 120.393 126.170 108.218 1.00 62.43 368 SER B N 1
ATOM 9417 C CA . SER B 1 368 ? 119.927 124.787 108.159 1.00 66.27 368 SER B CA 1
ATOM 9418 C C . SER B 1 368 ? 118.530 124.804 107.574 1.00 67.88 368 SER B C 1
ATOM 9419 O O . SER B 1 368 ? 118.140 123.846 106.945 1.00 70.81 368 SER B O 1
ATOM 9427 N N . LEU B 1 369 ? 117.749 125.851 107.799 1.00 67.93 369 LEU B N 1
ATOM 9428 C CA . LEU B 1 369 ? 116.448 126.006 107.154 1.00 68.67 369 LEU B CA 1
ATOM 9429 C C . LEU B 1 369 ? 116.595 126.048 105.640 1.00 70.32 369 LEU B C 1
ATOM 9430 O O . LEU B 1 369 ? 115.848 125.384 104.909 1.00 73.39 369 LEU B O 1
ATOM 9446 N N . LEU B 1 370 ? 117.550 126.840 105.147 1.00 67.94 370 LEU B N 1
ATOM 9447 C CA . LEU B 1 370 ? 117.770 126.919 103.707 1.00 65.69 370 LEU B CA 1
ATOM 9448 C C . LEU B 1 370 ? 118.206 125.571 103.151 1.00 64.25 370 LEU B C 1
ATOM 9449 O O . LEU B 1 370 ? 117.755 125.153 102.078 1.00 66.90 370 LEU B O 1
ATOM 9465 N N . SER B 1 371 ? 119.085 124.872 103.873 1.00 57.79 371 SER B N 1
ATOM 9466 C CA . SER B 1 371 ? 119.540 123.567 103.411 1.00 57.99 371 SER B CA 1
ATOM 9467 C C . SER B 1 371 ? 118.388 122.573 103.343 1.00 61.47 371 SER B C 1
ATOM 9468 O O . SER B 1 371 ? 118.289 121.791 102.395 1.00 68.89 371 SER B O 1
ATOM 9476 N N . ASP B 1 372 ? 117.503 122.591 104.341 1.00 65.18 372 ASP B N 1
ATOM 9477 C CA . ASP B 1 372 ? 116.372 121.668 104.337 1.00 70.12 372 ASP B CA 1
ATOM 9478 C C . ASP B 1 372 ? 115.370 122.008 103.240 1.00 71.69 372 ASP B C 1
ATOM 9479 O O . ASP B 1 372 ? 114.815 121.101 102.608 1.00 70.21 372 ASP B O 1
ATOM 9488 N N . ILE B 1 373 ? 115.121 123.296 102.998 1.00 70.05 373 ILE B N 1
ATOM 9489 C CA . ILE B 1 373 ? 114.246 123.670 101.890 1.00 72.00 373 ILE B CA 1
ATOM 9490 C C . ILE B 1 373 ? 114.852 123.225 100.565 1.00 71.43 373 ILE B C 1
ATOM 9491 O O . ILE B 1 373 ? 114.152 122.704 99.688 1.00 74.76 373 ILE B O 1
ATOM 9507 N N . GLY B 1 374 ? 116.159 123.427 100.395 1.00 64.71 374 GLY B N 1
ATOM 9508 C CA . GLY B 1 374 ? 116.817 122.956 99.191 1.00 66.10 374 GLY B CA 1
ATOM 9509 C C . GLY B 1 374 ? 116.736 121.450 99.036 1.00 67.66 374 GLY B C 1
ATOM 9510 O O . GLY B 1 374 ? 116.560 120.940 97.930 1.00 70.64 374 GLY B O 1
ATOM 9514 N N . GLY B 1 375 ? 116.872 120.718 100.142 1.00 66.57 375 GLY B N 1
ATOM 9515 C CA . GLY B 1 375 ? 116.735 119.272 100.078 1.00 65.40 375 GLY B CA 1
ATOM 9516 C C . GLY B 1 375 ? 115.337 118.843 99.684 1.00 70.63 375 GLY B C 1
ATOM 9517 O O . GLY B 1 375 ? 115.162 117.908 98.897 1.00 75.74 375 GLY B O 1
ATOM 9521 N N . SER B 1 376 ? 114.321 119.516 100.225 1.00 71.72 376 SER B N 1
ATOM 9522 C CA . SER B 1 376 ? 112.947 119.220 99.828 1.00 73.64 376 SER B CA 1
ATOM 9523 C C . SER B 1 376 ? 112.748 119.479 98.340 1.00 78.81 376 SER B C 1
ATOM 9524 O O . SER B 1 376 ? 112.135 118.670 97.629 1.00 80.35 376 SER B O 1
ATOM 9532 N N . LEU B 1 377 ? 113.267 120.606 97.848 1.00 78.03 377 LEU B N 1
ATOM 9533 C CA . LEU B 1 377 ? 113.143 120.921 96.428 1.00 71.07 377 LEU B CA 1
ATOM 9534 C C . LEU B 1 377 ? 113.871 119.896 95.568 1.00 72.63 377 LEU B C 1
ATOM 9535 O O . LEU B 1 377 ? 113.360 119.473 94.525 1.00 78.22 377 LEU B O 1
ATOM 9551 N N . GLY B 1 378 ? 115.066 119.486 95.989 1.00 70.08 378 GLY B N 1
ATOM 9552 C CA . GLY B 1 378 ? 115.851 118.522 95.244 1.00 71.39 378 GLY B CA 1
ATOM 9553 C C . GLY B 1 378 ? 115.347 117.104 95.320 1.00 70.18 378 GLY B C 1
ATOM 9554 O O . GLY B 1 378 ? 115.737 116.273 94.494 1.00 71.79 378 GLY B O 1
ATOM 9558 N N . LEU B 1 379 ? 114.499 116.802 96.302 1.00 66.23 379 LEU B N 1
ATOM 9559 C CA . LEU B 1 379 ? 113.864 115.493 96.381 1.00 72.83 379 LEU B CA 1
ATOM 9560 C C . LEU B 1 379 ? 112.571 115.459 95.570 1.00 75.86 379 LEU B C 1
ATOM 9561 O O . LEU B 1 379 ? 112.380 114.573 94.730 1.00 76.42 379 LEU B O 1
ATOM 9577 N N . PHE B 1 380 ? 111.675 116.420 95.810 1.00 75.62 380 PHE B N 1
ATOM 9578 C CA . PHE B 1 380 ? 110.359 116.371 95.174 1.00 76.85 380 PHE B CA 1
ATOM 9579 C C . PHE B 1 380 ? 110.377 116.747 93.693 1.00 77.68 380 PHE B C 1
ATOM 9580 O O . PHE B 1 380 ? 109.700 116.111 92.877 1.00 79.20 380 PHE B O 1
ATOM 9597 N N . LEU B 1 381 ? 111.142 117.779 93.323 1.00 78.55 381 LEU B N 1
ATOM 9598 C CA . LEU B 1 381 ? 111.143 118.271 91.951 1.00 78.69 381 LEU B CA 1
ATOM 9599 C C . LEU B 1 381 ? 112.524 118.460 91.346 1.00 76.38 381 LEU B C 1
ATOM 9600 O O . LEU B 1 381 ? 112.610 118.725 90.142 1.00 80.26 381 LEU B O 1
ATOM 9616 N N . GLY B 1 382 ? 113.598 118.338 92.120 1.00 72.95 382 GLY B N 1
ATOM 9617 C CA . GLY B 1 382 ? 114.909 118.656 91.588 1.00 76.65 382 GLY B CA 1
ATOM 9618 C C . GLY B 1 382 ? 115.045 120.107 91.187 1.00 78.98 382 GLY B C 1
ATOM 9619 O O . GLY B 1 382 ? 115.764 120.417 90.231 1.00 79.08 382 GLY B O 1
ATOM 9623 N N . ALA B 1 383 ? 114.373 121.008 91.898 1.00 77.12 383 ALA B N 1
ATOM 9624 C CA . ALA B 1 383 ? 114.357 122.418 91.552 1.00 78.26 383 ALA B CA 1
ATOM 9625 C C . ALA B 1 383 ? 115.534 123.127 92.220 1.00 79.65 383 ALA B C 1
ATOM 9626 O O . ALA B 1 383 ? 116.380 122.505 92.868 1.00 78.88 383 ALA B O 1
ATOM 9633 N N . SER B 1 384 ? 115.596 124.445 92.064 1.00 83.80 384 SER B N 1
ATOM 9634 C CA . SER B 1 384 ? 116.669 125.252 92.633 1.00 82.20 384 SER B CA 1
ATOM 9635 C C . SER B 1 384 ? 116.327 126.715 92.399 1.00 83.99 384 SER B C 1
ATOM 9636 O O . SER B 1 384 ? 115.295 127.044 91.805 1.00 86.17 384 SER B O 1
ATOM 9644 N N . ILE B 1 385 ? 117.156 127.600 92.951 1.00 92.38 385 ILE B N 1
ATOM 9645 C CA . ILE B 1 385 ? 116.924 129.022 92.773 1.00 94.29 385 ILE B CA 1
ATOM 9646 C C . ILE B 1 385 ? 117.069 129.225 91.292 1.00 95.34 385 ILE B C 1
ATOM 9647 O O . ILE B 1 385 ? 116.126 129.644 90.654 1.00 94.78 385 ILE B O 1
ATOM 9663 N N . LEU B 1 386 ? 118.223 128.868 90.742 1.00 95.61 386 LEU B N 1
ATOM 9664 C CA . LEU B 1 386 ? 118.455 129.042 89.323 1.00 95.54 386 LEU B CA 1
ATOM 9665 C C . LEU B 1 386 ? 117.270 128.487 88.587 1.00 97.12 386 LEU B C 1
ATOM 9666 O O . LEU B 1 386 ? 116.675 129.198 87.811 1.00 98.19 386 LEU B O 1
ATOM 9682 N N . SER B 1 387 ? 116.887 127.239 88.834 1.00 89.92 387 SER B N 1
ATOM 9683 C CA . SER B 1 387 ? 115.800 126.628 88.052 1.00 88.91 387 SER B CA 1
ATOM 9684 C C . SER B 1 387 ? 114.571 127.472 88.083 1.00 93.27 387 SER B C 1
ATOM 9685 O O . SER B 1 387 ? 114.114 127.936 87.048 1.00 95.02 387 SER B O 1
ATOM 9693 N N . MET B 1 388 ? 114.030 127.686 89.262 1.00 99.12 388 MET B N 1
ATOM 9694 C CA . MET B 1 388 ? 112.786 128.417 89.362 1.00 98.90 388 MET B CA 1
ATOM 9695 C C . MET B 1 388 ? 112.915 129.711 88.587 1.00 99.53 388 MET B C 1
ATOM 9696 O O . MET B 1 388 ? 112.103 129.999 87.692 1.00 98.72 388 MET B O 1
ATOM 9710 N N . CYS B 1 389 ? 113.959 130.469 88.894 1.00 99.48 389 CYS B N 1
ATOM 9711 C CA . CYS B 1 389 ? 114.163 131.751 88.244 1.00 100.77 389 CYS B CA 1
ATOM 9712 C C . CYS B 1 389 ? 114.090 131.634 86.734 1.00 101.12 389 CYS B C 1
ATOM 9713 O O . CYS B 1 389 ? 113.212 132.233 86.126 1.00 98.87 389 CYS B O 1
ATOM 9721 N N . ILE C 1 46 ? 122.318 136.710 88.539 1.00 30.00 46 ILE C N 1
ATOM 9722 C CA . ILE C 1 46 ? 121.616 135.768 89.393 1.00 30.00 46 ILE C CA 1
ATOM 9723 C C . ILE C 1 46 ? 122.441 134.543 89.608 1.00 30.00 46 ILE C C 1
ATOM 9724 O O . ILE C 1 46 ? 122.338 133.884 90.649 1.00 30.00 46 ILE C O 1
ATOM 9729 N N . ILE C 1 47 ? 123.270 134.200 88.643 1.00 30.00 47 ILE C N 1
ATOM 9730 C CA . ILE C 1 47 ? 124.095 133.029 88.786 1.00 30.00 47 ILE C CA 1
ATOM 9731 C C . ILE C 1 47 ? 125.193 133.394 89.745 1.00 30.00 47 ILE C C 1
ATOM 9732 O O . ILE C 1 47 ? 125.596 132.578 90.560 1.00 30.00 47 ILE C O 1
ATOM 9737 N N . ILE C 1 48 ? 125.661 134.632 89.680 1.00 30.00 48 ILE C N 1
ATOM 9738 C CA . ILE C 1 48 ? 126.766 135.065 90.542 1.00 30.00 48 ILE C CA 1
ATOM 9739 C C . ILE C 1 48 ? 126.334 135.284 91.992 1.00 30.00 48 ILE C C 1
ATOM 9740 O O . ILE C 1 48 ? 127.065 134.955 92.911 1.00 30.00 48 ILE C O 1
ATOM 9745 N N . ILE C 1 49 ? 125.140 135.821 92.195 1.00 30.00 49 ILE C N 1
ATOM 9746 C CA . ILE C 1 49 ? 124.643 136.039 93.548 1.00 30.00 49 ILE C CA 1
ATOM 9747 C C . ILE C 1 49 ? 124.238 134.711 94.166 1.00 30.00 49 ILE C C 1
ATOM 9748 O O . ILE C 1 49 ? 124.479 134.490 95.348 1.00 30.00 49 ILE C O 1
ATOM 9753 N N . SER C 1 50 ? 123.624 133.822 93.387 1.00 85.75 50 SER C N 1
ATOM 9754 C CA . SER C 1 50 ? 123.335 132.502 93.913 1.00 85.24 50 SER C CA 1
ATOM 9755 C C . SER C 1 50 ? 124.492 131.620 94.230 1.00 85.57 50 SER C C 1
ATOM 9756 O O . SER C 1 50 ? 124.376 130.695 95.025 1.00 87.56 50 SER C O 1
ATOM 9764 N N . CYS C 1 51 ? 125.621 131.919 93.610 1.00 91.54 51 CYS C N 1
ATOM 9765 C CA . CYS C 1 51 ? 126.808 131.130 93.848 1.00 92.01 51 CYS C CA 1
ATOM 9766 C C . CYS C 1 51 ? 127.520 131.672 95.065 1.00 95.35 51 CYS C C 1
ATOM 9767 O O . CYS C 1 51 ? 128.166 130.914 95.782 1.00 96.70 51 CYS C O 1
ATOM 9775 N N . ILE C 1 52 ? 127.434 132.977 95.301 1.00 96.15 52 ILE C N 1
ATOM 9776 C CA . ILE C 1 52 ? 128.034 133.523 96.514 1.00 95.83 52 ILE C CA 1
ATOM 9777 C C . ILE C 1 52 ? 127.163 133.031 97.659 1.00 93.55 52 ILE C C 1
ATOM 9778 O O . ILE C 1 52 ? 127.670 132.778 98.746 1.00 90.95 52 ILE C O 1
ATOM 9794 N N . GLY C 1 53 ? 125.861 132.855 97.418 1.00 88.97 53 GLY C N 1
ATOM 9795 C CA . GLY C 1 53 ? 124.986 132.309 98.449 1.00 90.87 53 GLY C CA 1
ATOM 9796 C C . GLY C 1 53 ? 125.229 130.839 98.728 1.00 89.64 53 GLY C C 1
ATOM 9797 O O . GLY C 1 53 ? 125.381 130.472 99.874 1.00 89.77 53 GLY C O 1
ATOM 9801 N N . MET C 1 54 ? 125.236 130.001 97.704 1.00 84.19 54 MET C N 1
ATOM 9802 C CA . MET C 1 54 ? 125.534 128.599 97.854 1.00 81.27 54 MET C CA 1
ATOM 9803 C C . MET C 1 54 ? 126.782 128.422 98.670 1.00 82.61 54 MET C C 1
ATOM 9804 O O . MET C 1 54 ? 126.794 127.644 99.598 1.00 84.75 54 MET C O 1
ATOM 9818 N N . PHE C 1 55 ? 127.839 129.136 98.338 1.00 89.51 55 PHE C N 1
ATOM 9819 C CA . PHE C 1 55 ? 129.109 128.950 99.032 1.00 91.18 55 PHE C CA 1
ATOM 9820 C C . PHE C 1 55 ? 129.015 129.365 100.486 1.00 89.83 55 PHE C C 1
ATOM 9821 O O . PHE C 1 55 ? 129.625 128.738 101.342 1.00 90.46 55 PHE C O 1
ATOM 9838 N N . TRP C 1 56 ? 128.243 130.406 100.772 1.00 84.03 56 TRP C N 1
ATOM 9839 C CA . TRP C 1 56 ? 128.093 130.872 102.140 1.00 84.76 56 TRP C CA 1
ATOM 9840 C C . TRP C 1 56 ? 127.221 129.950 102.992 1.00 85.57 56 TRP C C 1
ATOM 9841 O O . TRP C 1 56 ? 127.518 129.744 104.157 1.00 87.45 56 TRP C O 1
ATOM 9862 N N . ASN C 1 57 ? 126.169 129.379 102.422 1.00 75.72 57 ASN C N 1
ATOM 9863 C CA . ASN C 1 57 ? 125.335 128.453 103.170 1.00 71.41 57 ASN C CA 1
ATOM 9864 C C . ASN C 1 57 ? 126.125 127.191 103.364 1.00 74.79 57 ASN C C 1
ATOM 9865 O O . ASN C 1 57 ? 125.900 126.498 104.352 1.00 77.57 57 ASN C O 1
ATOM 9876 N N . VAL C 1 58 ? 127.075 126.886 102.475 1.00 74.89 58 VAL C N 1
ATOM 9877 C CA . VAL C 1 58 ? 127.882 125.683 102.728 1.00 74.39 58 VAL C CA 1
ATOM 9878 C C . VAL C 1 58 ? 128.920 125.948 103.819 1.00 78.09 58 VAL C C 1
ATOM 9879 O O . VAL C 1 58 ? 129.262 125.041 104.573 1.00 82.51 58 VAL C O 1
ATOM 9892 N N . VAL C 1 59 ? 129.395 127.178 103.949 1.00 81.50 59 VAL C N 1
ATOM 9893 C CA . VAL C 1 59 ? 130.332 127.532 105.021 1.00 80.90 59 VAL C CA 1
ATOM 9894 C C . VAL C 1 59 ? 129.621 127.414 106.352 1.00 79.30 59 VAL C C 1
ATOM 9895 O O . VAL C 1 59 ? 130.101 126.751 107.234 1.00 80.27 59 VAL C O 1
ATOM 9908 N N . GLU C 1 60 ? 128.472 128.045 106.497 1.00 77.03 60 GLU C N 1
ATOM 9909 C CA . GLU C 1 60 ? 127.717 128.020 107.746 1.00 76.57 60 GLU C CA 1
ATOM 9910 C C . GLU C 1 60 ? 127.485 126.590 108.210 1.00 77.32 60 GLU C C 1
ATOM 9911 O O . GLU C 1 60 ? 127.628 126.280 109.396 1.00 81.01 60 GLU C O 1
ATOM 9923 N N . ASN C 1 61 ? 127.120 125.699 107.287 1.00 73.36 61 ASN C N 1
ATOM 9924 C CA . ASN C 1 61 ? 126.918 124.303 107.661 1.00 74.42 61 ASN C CA 1
ATOM 9925 C C . ASN C 1 61 ? 128.210 123.690 108.188 1.00 78.04 61 ASN C C 1
ATOM 9926 O O . ASN C 1 61 ? 128.210 122.973 109.199 1.00 79.61 61 ASN C O 1
ATOM 9937 N N . ILE C 1 62 ? 129.301 123.851 107.455 1.00 76.23 62 ILE C N 1
ATOM 9938 C CA . ILE C 1 62 ? 130.548 123.210 107.834 1.00 77.37 62 ILE C CA 1
ATOM 9939 C C . ILE C 1 62 ? 131.005 123.840 109.119 1.00 79.15 62 ILE C C 1
ATOM 9940 O O . ILE C 1 62 ? 131.696 123.208 109.908 1.00 82.35 62 ILE C O 1
ATOM 9956 N N . LYS C 1 63 ? 130.607 125.074 109.360 1.00 30.00 63 LYS C N 1
ATOM 9957 C CA . LYS C 1 63 ? 130.930 125.681 110.624 1.00 30.00 63 LYS C CA 1
ATOM 9958 C C . LYS C 1 63 ? 130.165 124.934 111.679 1.00 30.00 63 LYS C C 1
ATOM 9959 O O . LYS C 1 63 ? 130.756 124.273 112.501 1.00 30.00 63 LYS C O 1
ATOM 9965 N N . LEU C 1 64 ? 128.848 125.001 111.658 1.00 73.79 64 LEU C N 1
ATOM 9966 C CA . LEU C 1 64 ? 128.060 124.384 112.712 1.00 69.79 64 LEU C CA 1
ATOM 9967 C C . LEU C 1 64 ? 128.392 122.938 112.955 1.00 70.51 64 LEU C C 1
ATOM 9968 O O . LEU C 1 64 ? 128.160 122.457 114.045 1.00 76.44 64 LEU C O 1
ATOM 9984 N N . TYR C 1 65 ? 128.897 122.219 111.965 1.00 70.69 65 TYR C N 1
ATOM 9985 C CA . TYR C 1 65 ? 129.309 120.837 112.197 1.00 75.70 65 TYR C CA 1
ATOM 9986 C C . TYR C 1 65 ? 130.611 120.772 112.984 1.00 73.65 65 TYR C C 1
ATOM 9987 O O . TYR C 1 65 ? 130.654 120.235 114.097 1.00 75.68 65 TYR C O 1
ATOM 10005 N N . PHE C 1 66 ? 131.692 121.316 112.422 1.00 77.62 66 PHE C N 1
ATOM 10006 C CA . PHE C 1 66 ? 133.001 121.184 113.055 1.00 78.56 66 PHE C CA 1
ATOM 10007 C C . PHE C 1 66 ? 133.184 122.193 114.182 1.00 79.47 66 PHE C C 1
ATOM 10008 O O . PHE C 1 66 ? 133.469 121.815 115.323 1.00 80.11 66 PHE C O 1
ATOM 10025 N N . TYR C 1 67 ? 133.026 123.481 113.881 1.00 76.96 67 TYR C N 1
ATOM 10026 C CA . TYR C 1 67 ? 133.314 124.541 114.846 1.00 77.88 67 TYR C CA 1
ATOM 10027 C C . TYR C 1 67 ? 132.063 124.893 115.655 1.00 77.08 67 TYR C C 1
ATOM 10028 O O . TYR C 1 67 ? 131.487 125.974 115.540 1.00 77.30 67 TYR C O 1
ATOM 10046 N N . SER C 1 68 ? 131.652 123.943 116.493 1.00 76.85 68 SER C N 1
ATOM 10047 C CA . SER C 1 68 ? 130.528 124.137 117.397 1.00 81.49 68 SER C CA 1
ATOM 10048 C C . SER C 1 68 ? 130.800 123.383 118.690 1.00 83.03 68 SER C C 1
ATOM 10049 O O . SER C 1 68 ? 131.501 122.367 118.709 1.00 79.10 68 SER C O 1
ATOM 10057 N N . SER C 1 69 ? 130.231 123.893 119.786 1.00 81.87 69 SER C N 1
ATOM 10058 C CA . SER C 1 69 ? 130.442 123.262 121.079 1.00 80.65 69 SER C CA 1
ATOM 10059 C C . SER C 1 69 ? 129.604 121.992 121.199 1.00 81.55 69 SER C C 1
ATOM 10060 O O . SER C 1 69 ? 128.478 121.936 120.695 1.00 85.23 69 SER C O 1
ATOM 10068 N N . PRO C 1 70 ? 130.119 120.955 121.858 1.00 68.96 70 PRO C N 1
ATOM 10069 C CA . PRO C 1 70 ? 129.314 119.743 122.042 1.00 66.03 70 PRO C CA 1
ATOM 10070 C C . PRO C 1 70 ? 128.112 120.020 122.927 1.00 66.57 70 PRO C C 1
ATOM 10071 O O . PRO C 1 70 ? 128.201 120.756 123.913 1.00 67.76 70 PRO C O 1
ATOM 10082 N N . SER C 1 71 ? 126.983 119.424 122.566 1.00 67.74 71 SER C N 1
ATOM 10083 C CA . SER C 1 71 ? 125.766 119.617 123.336 1.00 65.48 71 SER C CA 1
ATOM 10084 C C . SER C 1 71 ? 125.738 118.650 124.521 1.00 63.88 71 SER C C 1
ATOM 10085 O O . SER C 1 71 ? 126.493 117.676 124.582 1.00 62.91 71 SER C O 1
ATOM 10093 N N . VAL C 1 72 ? 124.865 118.939 125.484 1.00 62.23 72 VAL C N 1
ATOM 10094 C CA . VAL C 1 72 ? 124.842 118.237 126.763 1.00 60.70 72 VAL C CA 1
ATOM 10095 C C . VAL C 1 72 ? 123.453 117.660 126.998 1.00 59.56 72 VAL C C 1
ATOM 10096 O O . VAL C 1 72 ? 122.444 118.358 126.843 1.00 56.33 72 VAL C O 1
ATOM 10109 N N . LYS C 1 73 ? 123.405 116.386 127.378 1.00 57.32 73 LYS C N 1
ATOM 10110 C CA . LYS C 1 73 ? 122.175 115.701 127.750 1.00 60.39 73 LYS C CA 1
ATOM 10111 C C . LYS C 1 73 ? 122.146 115.562 129.265 1.00 61.38 73 LYS C C 1
ATOM 10112 O O . LYS C 1 73 ? 123.097 115.042 129.862 1.00 58.48 73 LYS C O 1
ATOM 10131 N N . PHE C 1 74 ? 121.058 116.020 129.874 1.00 65.83 74 PHE C N 1
ATOM 10132 C CA . PHE C 1 74 ? 120.888 116.024 131.320 1.00 59.63 74 PHE C CA 1
ATOM 10133 C C . PHE C 1 74 ? 119.854 114.983 131.721 1.00 63.23 74 PHE C C 1
ATOM 10134 O O . PHE C 1 74 ? 118.748 114.950 131.174 1.00 70.22 74 PHE C O 1
ATOM 10151 N N . GLU C 1 75 ? 120.216 114.133 132.679 1.00 62.17 75 GLU C N 1
ATOM 10152 C CA . GLU C 1 75 ? 119.340 113.064 133.130 1.00 64.47 75 GLU C CA 1
ATOM 10153 C C . GLU C 1 75 ? 119.380 112.976 134.647 1.00 65.26 75 GLU C C 1
ATOM 10154 O O . GLU C 1 75 ? 120.375 113.322 135.286 1.00 70.52 75 GLU C O 1
ATOM 10166 N N . TYR C 1 76 ? 118.277 112.492 135.217 1.00 60.51 76 TYR C N 1
ATOM 10167 C CA . TYR C 1 76 ? 118.196 112.145 136.632 1.00 60.69 76 TYR C CA 1
ATOM 10168 C C . TYR C 1 76 ? 117.993 110.630 136.710 1.00 57.48 76 TYR C C 1
ATOM 10169 O O . TYR C 1 76 ? 116.867 110.132 136.768 1.00 56.28 76 TYR C O 1
ATOM 10187 N N . ILE C 1 77 ? 119.106 109.897 136.710 1.00 53.54 77 ILE C N 1
ATOM 10188 C CA . ILE C 1 77 ? 119.045 108.453 136.549 1.00 58.50 77 ILE C CA 1
ATOM 10189 C C . ILE C 1 77 ? 119.031 107.770 137.912 1.00 55.56 77 ILE C C 1
ATOM 10190 O O . ILE C 1 77 ? 119.528 108.304 138.914 1.00 54.79 77 ILE C O 1
ATOM 10206 N N . LYS C 1 78 ? 118.459 106.569 137.941 1.00 55.46 78 LYS C N 1
ATOM 10207 C CA . LYS C 1 78 ? 118.399 105.724 139.130 1.00 53.47 78 LYS C CA 1
ATOM 10208 C C . LYS C 1 78 ? 119.246 104.492 138.829 1.00 57.11 78 LYS C C 1
ATOM 10209 O O . LYS C 1 78 ? 118.734 103.479 138.343 1.00 57.38 78 LYS C O 1
ATOM 10228 N N . ASN C 1 79 ? 120.544 104.579 139.108 1.00 63.57 79 ASN C N 1
ATOM 10229 C CA . ASN C 1 79 ? 121.479 103.506 138.794 1.00 63.79 79 ASN C CA 1
ATOM 10230 C C . ASN C 1 79 ? 121.314 102.382 139.810 1.00 62.89 79 ASN C C 1
ATOM 10231 O O . ASN C 1 79 ? 121.371 102.620 141.021 1.00 66.57 79 ASN C O 1
ATOM 10242 N N . ASP C 1 80 ? 121.113 101.158 139.314 1.00 55.53 80 ASP C N 1
ATOM 10243 C CA . ASP C 1 80 ? 120.929 100.018 140.204 1.00 60.16 80 ASP C CA 1
ATOM 10244 C C . ASP C 1 80 ? 122.165 99.739 141.044 1.00 64.43 80 ASP C C 1
ATOM 10245 O O . ASP C 1 80 ? 122.048 99.145 142.121 1.00 62.81 80 ASP C O 1
ATOM 10254 N N . SER C 1 81 ? 123.344 100.148 140.581 1.00 59.28 81 SER C N 1
ATOM 10255 C CA . SER C 1 81 ? 124.583 100.010 141.334 1.00 57.20 81 SER C CA 1
ATOM 10256 C C . SER C 1 81 ? 125.311 101.345 141.313 1.00 57.98 81 SER C C 1
ATOM 10257 O O . SER C 1 81 ? 125.460 101.954 140.249 1.00 60.26 81 SER C O 1
ATOM 10265 N N . LEU C 1 82 ? 125.756 101.798 142.481 1.00 52.50 82 LEU C N 1
ATOM 10266 C CA . LEU C 1 82 ? 126.395 103.097 142.631 1.00 49.56 82 LEU C CA 1
ATOM 10267 C C . LEU C 1 82 ? 127.727 102.937 143.344 1.00 51.63 82 LEU C C 1
ATOM 10268 O O . LEU C 1 82 ? 127.841 102.171 144.307 1.00 60.51 82 LEU C O 1
ATOM 10284 N N . TYR C 1 83 ? 128.734 103.666 142.869 1.00 42.51 83 TYR C N 1
ATOM 10285 C CA . TYR C 1 83 ? 130.037 103.705 143.522 1.00 46.68 83 TYR C CA 1
ATOM 10286 C C . TYR C 1 83 ? 129.956 104.665 144.701 1.00 48.97 83 TYR C C 1
ATOM 10287 O O . TYR C 1 83 ? 129.809 105.878 144.513 1.00 46.93 83 TYR C O 1
ATOM 10305 N N . PHE C 1 84 ? 130.048 104.135 145.917 1.00 40.31 84 PHE C N 1
ATOM 10306 C CA . PHE C 1 84 ? 130.009 104.995 147.086 1.00 35.36 84 PHE C CA 1
ATOM 10307 C C . PHE C 1 84 ? 131.262 105.868 147.154 1.00 42.67 84 PHE C C 1
ATOM 10308 O O . PHE C 1 84 ? 132.342 105.454 146.728 1.00 43.34 84 PHE C O 1
ATOM 10325 N N . PRO C 1 85 ? 131.140 107.079 147.686 1.00 40.50 85 PRO C N 1
ATOM 10326 C CA . PRO C 1 85 ? 132.303 107.962 147.787 1.00 37.63 85 PRO C CA 1
ATOM 10327 C C . PRO C 1 85 ? 133.257 107.516 148.879 1.00 37.12 85 PRO C C 1
ATOM 10328 O O . PRO C 1 85 ? 132.905 106.790 149.811 1.00 45.28 85 PRO C O 1
ATOM 10339 N N . ALA C 1 86 ? 134.496 107.964 148.744 1.00 28.61 86 ALA C N 1
ATOM 10340 C CA . ALA C 1 86 ? 135.435 107.943 149.848 1.00 29.35 86 ALA C CA 1
ATOM 10341 C C . ALA C 1 86 ? 135.063 109.026 150.853 1.00 36.56 86 ALA C C 1
ATOM 10342 O O . ALA C 1 86 ? 134.633 110.128 150.495 1.00 46.89 86 ALA C O 1
ATOM 10349 N N . ILE C 1 87 ? 135.219 108.689 152.129 1.00 37.75 87 ILE C N 1
ATOM 10350 C CA . ILE C 1 87 ? 134.908 109.590 153.232 1.00 38.91 87 ILE C CA 1
ATOM 10351 C C . ILE C 1 87 ? 136.203 109.830 153.991 1.00 36.70 87 ILE C C 1
ATOM 10352 O O . ILE C 1 87 ? 136.774 108.893 154.560 1.00 45.32 87 ILE C O 1
ATOM 10368 N N . THR C 1 88 ? 136.672 111.073 153.995 1.00 30.16 88 THR C N 1
ATOM 10369 C CA . THR C 1 88 ? 137.874 111.441 154.728 1.00 30.40 88 THR C CA 1
ATOM 10370 C C . THR C 1 88 ? 137.470 112.139 156.021 1.00 32.60 88 THR C C 1
ATOM 10371 O O . THR C 1 88 ? 136.828 113.195 155.989 1.00 43.42 88 THR C O 1
ATOM 10382 N N . ILE C 1 89 ? 137.830 111.538 157.147 1.00 31.74 89 ILE C N 1
ATOM 10383 C CA . ILE C 1 89 ? 137.627 112.126 158.463 1.00 31.69 89 ILE C CA 1
ATOM 10384 C C . ILE C 1 89 ? 138.938 112.788 158.854 1.00 37.24 89 ILE C C 1
ATOM 10385 O O . ILE C 1 89 ? 139.972 112.122 158.976 1.00 42.65 89 ILE C O 1
ATOM 10401 N N . CYS C 1 90 ? 138.892 114.101 159.038 1.00 38.44 90 CYS C N 1
ATOM 10402 C CA . CYS C 1 90 ? 140.052 114.910 159.351 1.00 36.68 90 CYS C CA 1
ATOM 10403 C C . CYS C 1 90 ? 139.864 115.613 160.690 1.00 34.65 90 CYS C C 1
ATOM 10404 O O . CYS C 1 90 ? 138.734 115.928 161.078 1.00 43.56 90 CYS C O 1
ATOM 10411 N N . PRO C 1 91 ? 140.942 115.866 161.427 1.00 29.66 91 PRO C N 1
ATOM 10412 C CA . PRO C 1 91 ? 140.817 116.680 162.637 1.00 37.86 91 PRO C CA 1
ATOM 10413 C C . PRO C 1 91 ? 140.532 118.131 162.290 1.00 48.82 91 PRO C C 1
ATOM 10414 O O . PRO C 1 91 ? 140.889 118.624 161.218 1.00 45.81 91 PRO C O 1
ATOM 10425 N N . PHE C 1 92 ? 139.875 118.818 163.218 1.00 51.69 92 PHE C N 1
ATOM 10426 C CA . PHE C 1 92 ? 139.558 120.222 163.031 1.00 48.60 92 PHE C CA 1
ATOM 10427 C C . PHE C 1 92 ? 140.826 121.061 163.203 1.00 50.63 92 PHE C C 1
ATOM 10428 O O . PHE C 1 92 ? 141.918 120.539 163.443 1.00 48.39 92 PHE C O 1
ATOM 10445 N N . LEU C 1 93 ? 140.673 122.380 163.066 1.00 49.75 93 LEU C N 1
ATOM 10446 C CA . LEU C 1 93 ? 141.787 123.319 163.152 1.00 48.50 93 LEU C CA 1
ATOM 10447 C C . LEU C 1 93 ? 142.759 122.953 164.267 1.00 48.32 93 LEU C C 1
ATOM 10448 O O . LEU C 1 93 ? 142.340 122.584 165.367 1.00 53.13 93 LEU C O 1
ATOM 10464 N N . LEU C 1 94 ? 144.059 123.052 163.989 1.00 49.77 94 LEU C N 1
ATOM 10465 C CA . LEU C 1 94 ? 145.071 122.765 164.999 1.00 50.67 94 LEU C CA 1
ATOM 10466 C C . LEU C 1 94 ? 144.961 123.669 166.217 1.00 54.29 94 LEU C C 1
ATOM 10467 O O . LEU C 1 94 ? 145.406 123.273 167.298 1.00 51.70 94 LEU C O 1
ATOM 10474 N N . ASN C 1 95 ? 144.076 124.655 166.239 1.00 66.35 95 ASN C N 1
ATOM 10475 C CA . ASN C 1 95 ? 143.865 125.412 167.497 1.00 61.07 95 ASN C CA 1
ATOM 10476 C C . ASN C 1 95 ? 142.846 124.753 168.382 1.00 58.31 95 ASN C C 1
ATOM 10477 O O . ASN C 1 95 ? 142.637 125.189 169.503 1.00 66.04 95 ASN C O 1
ATOM 10482 N N . TRP C 1 96 ? 142.150 123.755 167.864 1.00 65.64 96 TRP C N 1
ATOM 10483 C CA . TRP C 1 96 ? 141.076 123.120 168.598 1.00 69.48 96 TRP C CA 1
ATOM 10484 C C . TRP C 1 96 ? 141.357 121.667 168.889 1.00 68.86 96 TRP C C 1
ATOM 10485 O O . TRP C 1 96 ? 140.477 120.976 169.384 1.00 75.53 96 TRP C O 1
ATOM 10496 N N . ASN C 1 97 ? 142.554 121.181 168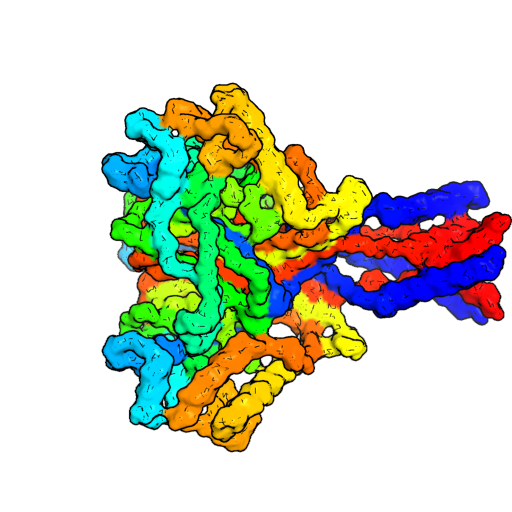.602 1.00 64.47 97 ASN C N 1
ATOM 10497 C CA . ASN C 1 97 ? 142.829 119.772 168.781 1.00 64.94 97 ASN C CA 1
ATOM 10498 C C . ASN C 1 97 ? 142.901 119.554 170.250 1.00 71.39 97 ASN C C 1
ATOM 10499 O O . ASN C 1 97 ? 143.503 120.350 170.950 1.00 79.20 97 ASN C O 1
ATOM 10504 N N . PRO C 1 98 ? 142.268 118.486 170.738 1.00 30.00 98 PRO C N 1
ATOM 10505 C CA . PRO C 1 98 ? 142.230 118.280 172.172 1.00 30.00 98 PRO C CA 1
ATOM 10506 C C . PRO C 1 98 ? 143.596 117.943 172.729 1.00 30.00 98 PRO C C 1
ATOM 10507 O O . PRO C 1 98 ? 143.730 117.848 173.940 1.00 30.00 98 PRO C O 1
ATOM 10511 N N . PHE C 1 99 ? 144.598 117.780 171.878 1.00 30.00 99 PHE C N 1
ATOM 10512 C CA . PHE C 1 99 ? 145.967 117.505 172.305 1.00 30.00 99 PHE C CA 1
ATOM 10513 C C . PHE C 1 99 ? 146.583 118.797 172.779 1.00 30.00 99 PHE C C 1
ATOM 10514 O O . PHE C 1 99 ? 147.456 118.793 173.633 1.00 30.00 99 PHE C O 1
ATOM 10522 N N . PHE C 1 100 ? 146.047 119.912 172.304 1.00 30.00 100 PHE C N 1
ATOM 10523 C CA . PHE C 1 100 ? 146.500 121.214 172.731 1.00 30.00 100 PHE C CA 1
ATOM 10524 C C . PHE C 1 100 ? 145.432 121.766 173.649 1.00 30.00 100 PHE C C 1
ATOM 10525 O O . PHE C 1 100 ? 145.724 122.136 174.778 1.00 30.00 100 PHE C O 1
ATOM 10533 N N . THR C 1 101 ? 144.203 121.885 173.178 1.00 30.00 101 THR C N 1
ATOM 10534 C CA . THR C 1 101 ? 143.180 122.533 173.981 1.00 30.00 101 THR C CA 1
ATOM 10535 C C . THR C 1 101 ? 143.067 121.991 175.377 1.00 30.00 101 THR C C 1
ATOM 10536 O O . THR C 1 101 ? 142.999 122.758 176.334 1.00 30.00 101 THR C O 1
ATOM 10540 N N . GLU C 1 102 ? 143.053 120.680 175.521 1.00 30.00 102 GLU C N 1
ATOM 10541 C CA . GLU C 1 102 ? 142.828 120.096 176.834 1.00 30.00 102 GLU C CA 1
ATOM 10542 C C . GLU C 1 102 ? 143.879 120.395 177.873 1.00 30.00 102 GLU C C 1
ATOM 10543 O O . GLU C 1 102 ? 143.550 120.699 179.016 1.00 30.00 102 GLU C O 1
ATOM 10549 N N . SER C 1 103 ? 145.137 120.327 177.492 1.00 90.92 103 SER C N 1
ATOM 10550 C CA . SER C 1 103 ? 146.180 120.514 178.473 1.00 92.20 103 SER C CA 1
ATOM 10551 C C . SER C 1 103 ? 146.134 121.897 179.072 1.00 93.91 103 SER C C 1
ATOM 10552 O O . SER C 1 103 ? 145.970 122.042 180.277 1.00 93.34 103 SER C O 1
ATOM 10555 N N . ILE C 1 104 ? 146.276 122.916 178.247 1.00 93.59 104 ILE C N 1
ATOM 10556 C CA . ILE C 1 104 ? 146.294 124.287 178.718 1.00 90.35 104 ILE C CA 1
ATOM 10557 C C . ILE C 1 104 ? 144.979 124.777 179.297 1.00 90.30 104 ILE C C 1
ATOM 10558 O O . ILE C 1 104 ? 143.970 124.094 179.229 1.00 90.74 104 ILE C O 1
ATOM 10563 N N . SER C 1 105 ? 144.982 125.973 179.859 1.00 94.46 105 SER C N 1
ATOM 10564 C CA . SER C 1 105 ? 143.789 126.488 180.520 1.00 97.51 105 SER C CA 1
ATOM 10565 C C . SER C 1 105 ? 142.792 127.196 179.618 1.00 97.39 105 SER C C 1
ATOM 10566 O O . SER C 1 105 ? 141.611 126.859 179.622 1.00 95.61 105 SER C O 1
ATOM 10569 N N . PHE C 1 106 ? 143.252 128.183 178.857 1.00 90.88 106 PHE C N 1
ATOM 10570 C CA . PHE C 1 106 ? 142.362 128.953 177.996 1.00 88.25 106 PHE C CA 1
ATOM 10571 C C . PHE C 1 106 ? 141.997 128.194 176.732 1.00 89.84 106 PHE C C 1
ATOM 10572 O O . PHE C 1 106 ? 142.434 127.066 176.536 1.00 90.40 106 PHE C O 1
ATOM 10580 N N . PHE C 1 107 ? 141.191 128.802 175.874 1.00 76.63 107 PHE C N 1
ATOM 10581 C CA . PHE C 1 107 ? 140.886 128.161 174.611 1.00 73.02 107 PHE C CA 1
ATOM 10582 C C . PHE C 1 107 ? 141.957 128.646 173.675 1.00 72.47 107 PHE C C 1
ATOM 10583 O O . PHE C 1 107 ? 141.962 129.815 173.314 1.00 75.37 107 PHE C O 1
ATOM 10591 N N . PRO C 1 108 ? 142.883 127.755 173.282 1.00 30.00 108 PRO C N 1
ATOM 10592 C CA . PRO C 1 108 ? 143.988 128.256 172.487 1.00 30.00 108 PRO C CA 1
ATOM 10593 C C . PRO C 1 108 ? 143.542 129.005 171.277 1.00 30.00 108 PRO C C 1
ATOM 10594 O O . PRO C 1 108 ? 142.516 128.679 170.702 1.00 30.00 108 PRO C O 1
ATOM 10598 N N . GLU C 1 109 ? 144.322 130.005 170.892 1.00 74.90 109 GLU C N 1
ATOM 10599 C CA . GLU C 1 109 ? 144.312 130.504 169.534 1.00 71.70 109 GLU C CA 1
ATOM 10600 C C . GLU C 1 109 ? 145.515 130.007 168.741 1.00 71.77 109 GLU C C 1
ATOM 10601 O O . GLU C 1 109 ? 146.382 129.400 169.314 1.00 72.83 109 GLU C O 1
ATOM 10607 N N . MET C 1 110 ? 145.596 130.280 167.454 1.00 58.16 110 MET C N 1
ATOM 10608 C CA . MET C 1 110 ? 146.630 129.733 166.582 1.00 55.99 110 MET C CA 1
ATOM 10609 C C . MET C 1 110 ? 148.016 130.209 167.003 1.00 57.20 110 MET C C 1
ATOM 10610 O O . MET C 1 110 ? 148.975 129.430 166.995 1.00 63.54 110 MET C O 1
ATOM 10624 N N . ASN C 1 111 ? 148.147 131.484 167.373 1.00 63.18 111 ASN C N 1
ATOM 10625 C CA . ASN C 1 111 ? 149.437 131.976 167.847 1.00 66.04 111 ASN C CA 1
ATOM 10626 C C . ASN C 1 111 ? 149.846 131.306 169.151 1.00 66.06 111 ASN C C 1
ATOM 10627 O O . ASN C 1 111 ? 151.032 131.023 169.355 1.00 69.21 111 ASN C O 1
ATOM 10638 N N . ASP C 1 112 ? 148.891 131.050 170.045 1.00 63.91 112 ASP C N 1
ATOM 10639 C CA . ASP C 1 112 ? 149.207 130.305 171.260 1.00 66.65 112 ASP C CA 1
ATOM 10640 C C . ASP C 1 112 ? 149.686 128.899 170.925 1.00 65.99 112 ASP C C 1
ATOM 10641 O O . ASP C 1 112 ? 150.604 128.379 171.569 1.00 63.29 112 ASP C O 1
ATOM 10650 N N . ILE C 1 113 ? 149.077 128.271 169.921 1.00 65.89 113 ILE C N 1
ATOM 10651 C CA . ILE C 1 113 ? 149.520 126.947 169.496 1.00 63.41 113 ILE C CA 1
ATOM 10652 C C . ILE C 1 113 ? 150.936 127.014 168.941 1.00 65.35 113 ILE C C 1
ATOM 10653 O O . ILE C 1 113 ? 151.755 126.122 169.191 1.00 67.72 113 ILE C O 1
ATOM 10669 N N . PHE C 1 114 ? 151.245 128.056 168.167 1.00 61.67 114 PHE C N 1
ATOM 10670 C CA . PHE C 1 114 ? 152.601 128.208 167.648 1.00 56.96 114 PHE C CA 1
ATOM 10671 C C . PHE C 1 114 ? 153.603 128.391 168.780 1.00 55.83 114 PHE C C 1
ATOM 10672 O O . PHE C 1 114 ? 154.701 127.825 168.743 1.00 62.91 114 PHE C O 1
ATOM 10689 N N . GLU C 1 115 ? 153.245 129.181 169.793 1.00 58.37 115 GLU C N 1
ATOM 10690 C CA . GLU C 1 115 ? 154.127 129.342 170.944 1.00 64.89 115 GLU C CA 1
ATOM 10691 C C . GLU C 1 115 ? 154.328 128.017 171.670 1.00 65.68 115 GLU C C 1
ATOM 10692 O O . GLU C 1 115 ? 155.449 127.684 172.076 1.00 68.83 115 GLU C O 1
ATOM 10704 N N . ILE C 1 116 ? 153.253 127.244 171.839 1.00 64.03 116 ILE C N 1
ATOM 10705 C CA . ILE C 1 116 ? 153.364 125.942 172.491 1.00 67.81 116 ILE C CA 1
ATOM 10706 C C . ILE C 1 116 ? 154.289 125.030 171.697 1.00 67.40 116 ILE C C 1
ATOM 10707 O O . ILE C 1 116 ? 155.130 124.324 172.265 1.00 68.99 116 ILE C O 1
ATOM 10723 N N . ILE C 1 117 ? 154.130 125.005 170.363 1.00 61.76 117 ILE C N 1
ATOM 10724 C CA . ILE C 1 117 ? 154.996 124.195 169.482 1.00 60.33 117 ILE C CA 1
ATOM 10725 C C . ILE C 1 117 ? 156.437 124.689 169.570 1.00 65.90 117 ILE C C 1
ATOM 10726 O O . ILE C 1 117 ? 157.365 123.912 169.393 1.00 69.57 117 ILE C O 1
ATOM 10742 N N . GLU C 1 118 ? 156.642 125.967 169.858 1.00 68.70 118 GLU C N 1
ATOM 10743 C CA . GLU C 1 118 ? 157.992 126.482 170.056 1.00 64.21 118 GLU C CA 1
ATOM 10744 C C . GLU C 1 118 ? 158.515 126.113 171.430 1.00 67.39 118 GLU C C 1
ATOM 10745 O O . GLU C 1 118 ? 159.700 125.845 171.568 1.00 74.10 118 GLU C O 1
ATOM 10757 N N . THR C 1 119 ? 157.659 126.083 172.444 1.00 68.02 119 THR C N 1
ATOM 10758 C CA . THR C 1 119 ? 158.103 125.785 173.797 1.00 72.98 119 THR C CA 1
ATOM 10759 C C . THR C 1 119 ? 158.448 124.323 173.902 1.00 72.42 119 THR C C 1
ATOM 10760 O O . THR C 1 119 ? 159.615 123.983 174.065 1.00 72.42 119 THR C O 1
ATOM 10771 N N . ASN C 1 120 ? 157.459 123.450 173.820 1.00 74.11 120 ASN C N 1
ATOM 10772 C CA . ASN C 1 120 ? 157.733 122.035 173.818 1.00 75.10 120 ASN C CA 1
ATOM 10773 C C . ASN C 1 120 ? 158.215 121.878 172.418 1.00 74.01 120 ASN C C 1
ATOM 10774 O O . ASN C 1 120 ? 157.487 122.206 171.498 1.00 73.72 120 ASN C O 1
ATOM 10785 N N . GLU C 1 121 ? 159.426 121.394 172.221 1.00 76.21 121 GLU C N 1
ATOM 10786 C CA . GLU C 1 121 ? 159.984 121.320 170.881 1.00 80.82 121 GLU C CA 1
ATOM 10787 C C . GLU C 1 121 ? 159.553 120.070 170.128 1.00 78.54 121 GLU C C 1
ATOM 10788 O O . GLU C 1 121 ? 160.278 119.086 170.089 1.00 77.86 121 GLU C O 1
ATOM 10800 N N . TYR C 1 122 ? 158.369 120.104 169.527 1.00 67.24 122 TYR C N 1
ATOM 10801 C CA . TYR C 1 122 ? 157.905 118.965 168.735 1.00 65.66 122 TYR C CA 1
ATOM 10802 C C . TYR C 1 122 ? 158.408 118.644 167.363 1.00 67.96 122 TYR C C 1
ATOM 10803 O O . TYR C 1 122 ? 158.595 119.548 166.553 1.00 74.76 122 TYR C O 1
ATOM 10821 N N . ASP C 1 123 ? 158.637 117.371 167.090 1.00 63.11 123 ASP C N 1
ATOM 10822 C CA . ASP C 1 123 ? 158.988 116.968 165.745 1.00 62.68 123 ASP C CA 1
ATOM 10823 C C . ASP C 1 123 ? 157.658 117.187 165.088 1.00 63.57 123 ASP C C 1
ATOM 10824 O O . ASP C 1 123 ? 156.659 116.787 165.642 1.00 65.39 123 ASP C O 1
ATOM 10833 N N . MET C 1 124 ? 157.609 117.831 163.937 1.00 62.15 124 MET C N 1
ATOM 10834 C CA . MET C 1 124 ? 156.325 118.156 163.334 1.00 64.14 124 MET C CA 1
ATOM 10835 C C . MET C 1 124 ? 155.655 116.887 162.878 1.00 65.56 124 MET C C 1
ATOM 10836 O O . MET C 1 124 ? 154.462 116.882 162.646 1.00 65.98 124 MET C O 1
ATOM 10850 N N . LEU C 1 125 ? 156.406 115.812 162.725 1.00 57.91 125 LEU C N 1
ATOM 10851 C CA . LEU C 1 125 ? 155.791 114.533 162.430 1.00 52.93 125 LEU C CA 1
ATOM 10852 C C . LEU C 1 125 ? 155.222 113.833 163.620 1.00 57.95 125 LEU C C 1
ATOM 10853 O O . LEU C 1 125 ? 154.297 113.074 163.483 1.00 61.30 125 LEU C O 1
ATOM 10869 N N . TYR C 1 126 ? 155.761 114.111 164.801 1.00 56.62 126 TYR C N 1
ATOM 10870 C CA . TYR C 1 126 ? 155.194 113.590 166.030 1.00 57.34 126 TYR C CA 1
ATOM 10871 C C . TYR C 1 126 ? 153.945 114.376 166.244 1.00 58.12 126 TYR C C 1
ATOM 10872 O O . TYR C 1 126 ? 152.948 113.822 166.618 1.00 62.46 126 TYR C O 1
ATOM 10890 N N . LEU C 1 127 ? 153.979 115.672 165.983 1.00 61.49 127 LEU C N 1
ATOM 10891 C CA . LEU C 1 127 ? 152.824 116.489 166.240 1.00 63.06 127 LEU C CA 1
ATOM 10892 C C . LEU C 1 127 ? 151.712 116.084 165.301 1.00 64.39 127 LEU C C 1
ATOM 10893 O O . LEU C 1 127 ? 150.582 116.024 165.741 1.00 68.11 127 LEU C O 1
ATOM 10909 N N . TRP C 1 128 ? 151.997 115.765 164.043 1.00 51.78 128 TRP C N 1
ATOM 10910 C CA . TRP C 1 128 ? 150.942 115.289 163.147 1.00 51.10 128 TRP C CA 1
ATOM 10911 C C . TRP C 1 128 ? 150.371 113.944 163.601 1.00 51.76 128 TRP C C 1
ATOM 10912 O O . TRP C 1 128 ? 149.190 113.703 163.458 1.00 52.22 128 TRP C O 1
ATOM 10933 N N . ASN C 1 129 ? 151.203 113.049 164.103 1.00 52.33 129 ASN C N 1
ATOM 10934 C CA . ASN C 1 129 ? 150.726 111.770 164.636 1.00 54.57 129 ASN C CA 1
ATOM 10935 C C . ASN C 1 129 ? 149.815 111.944 165.831 1.00 51.84 129 ASN C C 1
ATOM 10936 O O . ASN C 1 129 ? 148.816 111.262 165.929 1.00 48.63 129 ASN C O 1
ATOM 10947 N N . LYS C 1 130 ? 150.154 112.845 166.745 1.00 52.91 130 LYS C N 1
ATOM 10948 C CA . LYS C 1 130 ? 149.357 112.989 167.974 1.00 53.32 130 LYS C CA 1
ATOM 10949 C C . LYS C 1 130 ? 147.967 113.599 167.780 1.00 54.65 130 LYS C C 1
ATOM 10950 O O . LYS C 1 130 ? 147.136 113.489 168.656 1.00 53.08 130 LYS C O 1
ATOM 10969 N N . THR C 1 131 ? 147.698 114.247 166.664 1.00 55.46 131 THR C N 1
ATOM 10970 C CA . THR C 1 131 ? 146.428 114.932 166.434 1.00 58.71 131 THR C CA 1
ATOM 10971 C C . THR C 1 131 ? 145.282 113.941 166.250 1.00 59.80 131 THR C C 1
ATOM 10972 O O . THR C 1 131 ? 144.188 114.141 166.788 1.00 61.24 131 THR C O 1
ATOM 10983 N N . ASP C 1 132 ? 145.514 112.868 165.493 1.00 56.98 132 ASP C N 1
ATOM 10984 C CA . ASP C 1 132 ? 144.435 111.942 165.161 1.00 44.16 132 ASP C CA 1
ATOM 10985 C C . ASP C 1 132 ? 143.972 111.126 166.358 1.00 49.96 132 ASP C C 1
ATOM 10986 O O . ASP C 1 132 ? 142.962 110.420 166.260 1.00 51.03 132 ASP C O 1
ATOM 10995 N N . GLU C 1 133 ? 144.682 111.202 167.484 1.00 56.47 133 GLU C N 1
ATOM 10996 C CA . GLU C 1 133 ? 144.410 110.292 168.590 1.00 56.88 133 GLU C CA 1
ATOM 10997 C C . GLU C 1 133 ? 143.033 110.518 169.204 1.00 59.88 133 GLU C C 1
ATOM 10998 O O . GLU C 1 133 ? 142.568 109.684 169.988 1.00 63.17 133 GLU C O 1
ATOM 11004 N N . TYR C 1 134 ? 142.366 111.624 168.871 1.00 53.75 134 TYR C N 1
ATOM 11005 C CA . TYR C 1 134 ? 141.162 111.980 169.609 1.00 49.30 134 TYR C CA 1
ATOM 11006 C C . TYR C 1 134 ? 139.870 111.482 168.967 1.00 52.84 134 TYR C C 1
ATOM 11007 O O . TYR C 1 134 ? 138.792 111.801 169.476 1.00 60.15 134 TYR C O 1
ATOM 11016 N N . PHE C 1 135 ? 139.936 110.718 167.873 1.00 47.87 135 PHE C N 1
ATOM 11017 C CA . PHE C 1 135 ? 138.721 110.029 167.445 1.00 48.42 135 PHE C CA 1
ATOM 11018 C C . PHE C 1 135 ? 138.842 108.513 167.555 1.00 52.76 135 PHE C C 1
ATOM 11019 O O . PHE C 1 135 ? 137.838 107.835 167.791 1.00 59.22 135 PHE C O 1
ATOM 11027 N N . GLN C 1 136 ? 140.046 107.964 167.381 1.00 49.31 136 GLN C N 1
ATOM 11028 C CA . GLN C 1 136 ? 140.306 106.564 167.703 1.00 47.91 136 GLN C CA 1
ATOM 11029 C C . GLN C 1 136 ? 139.281 105.640 167.049 1.00 50.24 136 GLN C C 1
ATOM 11030 O O . GLN C 1 136 ? 138.433 105.060 167.734 1.00 58.36 136 GLN C O 1
ATOM 11036 N N . TYR C 1 137 ? 139.322 105.542 165.721 1.00 49.33 137 TYR C N 1
ATOM 11037 C CA . TYR C 1 137 ? 138.389 104.700 164.982 1.00 49.17 137 TYR C CA 1
ATOM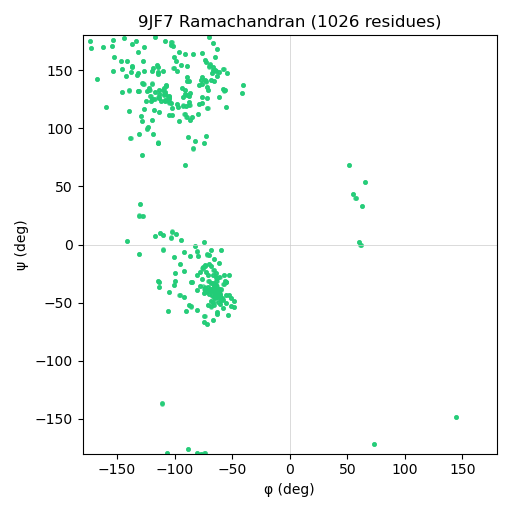 11038 C C . TYR C 1 137 ? 138.169 103.368 165.689 1.00 45.81 137 TYR C C 1
ATOM 11039 O O . TYR C 1 137 ? 139.127 102.688 166.066 1.00 45.59 137 TYR C O 1
ATOM 11048 N N . ASP C 1 138 ? 136.902 102.996 165.869 1.00 51.51 138 ASP C N 1
ATOM 11049 C CA . ASP C 1 138 ? 136.525 101.736 166.494 1.00 50.84 138 ASP C CA 1
ATOM 11050 C C . ASP C 1 138 ? 135.843 100.770 165.541 1.00 52.05 138 ASP C C 1
ATOM 11051 O O . ASP C 1 138 ? 136.064 99.562 165.635 1.00 64.17 138 ASP C O 1
ATOM 11056 N N . ASP C 1 139 ? 135.016 101.268 164.624 1.00 41.82 139 ASP C N 1
ATOM 11057 C CA . ASP C 1 139 ? 134.336 100.395 163.678 1.00 45.75 139 ASP C CA 1
ATOM 11058 C C . ASP C 1 139 ? 133.705 101.190 162.542 1.00 45.83 139 ASP C C 1
ATOM 11059 O O . ASP C 1 139 ? 133.185 102.289 162.756 1.00 54.42 139 ASP C O 1
ATOM 11064 N N . SER C 1 140 ? 133.752 100.640 161.334 1.00 36.85 140 SER C N 1
ATOM 11065 C CA . SER C 1 140 ? 133.116 101.233 160.166 1.00 35.16 140 SER C CA 1
ATOM 11066 C C . SER C 1 140 ? 132.616 100.111 159.273 1.00 41.31 140 SER C C 1
ATOM 11067 O O . SER C 1 140 ? 133.363 99.175 158.974 1.00 54.34 140 SER C O 1
ATOM 11070 N N . TYR C 1 141 ? 131.361 100.201 158.845 1.00 38.75 141 TYR C N 1
ATOM 11071 C CA . TYR C 1 141 ? 130.795 99.151 158.014 1.00 33.96 141 TYR C CA 1
ATOM 11072 C C . TYR C 1 141 ? 129.686 99.712 157.141 1.00 34.47 141 TYR C C 1
ATOM 11073 O O . TYR C 1 141 ? 128.993 100.660 157.518 1.00 43.35 141 TYR C O 1
ATOM 11082 N N . VAL C 1 142 ? 129.536 99.111 155.968 1.00 39.52 142 VAL C N 1
ATOM 11083 C CA . VAL C 1 142 ? 128.400 99.360 155.092 1.00 36.12 142 VAL C CA 1
ATOM 11084 C C . VAL C 1 142 ? 127.285 98.409 155.496 1.00 40.85 142 VAL C C 1
ATOM 11085 O O . VAL C 1 142 ? 127.474 97.187 155.512 1.00 50.99 142 VAL C O 1
ATOM 11089 N N . TYR C 1 143 ? 126.127 98.967 155.835 1.00 39.77 143 TYR C N 1
ATOM 11090 C CA . TYR C 1 143 ? 124.972 98.189 156.250 1.00 41.66 143 TYR C CA 1
ATOM 11091 C C . TYR C 1 143 ? 123.718 98.748 155.596 1.00 44.84 143 TYR C C 1
ATOM 11092 O O . TYR C 1 143 ? 123.650 99.933 155.257 1.00 45.61 143 TYR C O 1
ATOM 11101 N N . GLN C 1 144 ? 122.730 97.882 155.423 1.00 56.27 144 GLN C N 1
ATOM 11102 C CA . GLN C 1 144 ? 121.447 98.253 154.847 1.00 48.69 144 GLN C CA 1
ATOM 11103 C C . GLN C 1 144 ? 120.409 98.432 155.945 1.00 53.75 144 GLN C C 1
ATOM 11104 O O . GLN C 1 144 ? 120.483 97.821 157.012 1.00 61.86 144 GLN C O 1
ATOM 11110 N N . ASP C 1 145 ? 119.433 99.293 155.670 1.00 50.87 145 ASP C N 1
ATOM 11111 C CA . ASP C 1 145 ? 118.312 99.508 156.580 1.00 49.50 145 ASP C CA 1
ATOM 11112 C C . ASP C 1 145 ? 117.231 98.495 156.224 1.00 47.86 145 ASP C C 1
ATOM 11113 O O . ASP C 1 145 ? 116.390 98.742 155.358 1.00 52.17 145 ASP C O 1
ATOM 11118 N N . ALA C 1 146 ? 117.259 97.348 156.892 1.00 39.48 146 ALA C N 1
ATOM 11119 C CA . ALA C 1 146 ? 116.337 96.254 156.638 1.00 41.17 146 ALA C CA 1
ATOM 11120 C C . ALA C 1 146 ? 115.344 96.133 157.793 1.00 47.23 146 ALA C C 1
ATOM 11121 O O . ALA C 1 146 ? 115.447 96.831 158.808 1.00 49.89 146 ALA C O 1
ATOM 11123 N N . LEU C 1 147 ? 114.373 95.235 157.633 1.00 49.87 147 LEU C N 1
ATOM 11124 C CA . LEU C 1 147 ? 113.367 94.985 158.656 1.00 46.35 147 LEU C CA 1
ATOM 11125 C C . LEU C 1 147 ? 113.871 94.089 159.780 1.00 49.20 147 LEU C C 1
ATOM 11126 O O . LEU C 1 147 ? 113.179 93.947 160.793 1.00 53.60 147 LEU C O 1
ATOM 11131 N N . ILE C 1 148 ? 115.043 93.482 159.623 1.00 44.03 148 ILE C N 1
ATOM 11132 C CA . ILE C 1 148 ? 115.728 92.766 160.694 1.00 46.09 148 ILE C CA 1
ATOM 11133 C C . ILE C 1 148 ? 117.140 93.335 160.727 1.00 49.60 148 ILE C C 1
ATOM 11134 O O . ILE C 1 148 ? 117.954 93.043 159.845 1.00 52.23 148 ILE C O 1
ATOM 11139 N N . GLU C 1 149 ? 117.435 94.153 161.738 1.00 63.78 149 GLU C N 1
ATOM 11140 C CA . GLU C 1 149 ? 118.679 94.908 161.757 1.00 66.23 149 GLU C CA 1
ATOM 11141 C C . GLU C 1 149 ? 119.884 93.985 161.630 1.00 71.19 149 GLU C C 1
ATOM 11142 O O . GLU C 1 149 ? 119.974 92.953 162.299 1.00 73.78 149 GLU C O 1
ATOM 11148 N N . GLU C 1 150 ? 120.805 94.368 160.748 1.00 68.84 150 GLU C N 1
ATOM 11149 C CA . GLU C 1 150 ? 122.006 93.583 160.514 1.00 68.17 150 GLU C CA 1
ATOM 11150 C C . GLU C 1 150 ? 122.918 93.630 161.736 1.00 70.04 150 GLU C C 1
ATOM 11151 O O . GLU C 1 150 ? 123.057 94.663 162.396 1.00 65.71 150 GLU C O 1
ATOM 11157 N N . ASP C 1 151 ? 123.547 92.486 162.041 1.00 88.39 151 ASP C N 1
ATOM 11158 C CA . ASP C 1 151 ? 124.389 92.396 163.236 1.00 90.49 151 ASP C CA 1
ATOM 11159 C C . ASP C 1 151 ? 125.661 91.615 162.887 1.00 89.99 151 ASP C C 1
ATOM 11160 O O . ASP C 1 151 ? 125.717 90.387 162.965 1.00 91.69 151 ASP C O 1
ATOM 11165 N N . GLU C 1 152 ? 126.691 92.352 162.477 1.00 84.64 152 GLU C N 1
ATOM 11166 C CA . GLU C 1 152 ? 128.083 91.924 162.339 1.00 83.20 152 GLU C CA 1
ATOM 11167 C C . GLU C 1 152 ? 128.272 90.770 161.362 1.00 86.14 152 GLU C C 1
ATOM 11168 O O . GLU C 1 152 ? 129.408 90.304 161.206 1.00 86.49 152 GLU C O 1
ATOM 11174 N N . PHE C 1 153 ? 127.223 90.291 160.702 1.00 97.79 153 PHE C N 1
ATOM 11175 C CA . PHE C 1 153 ? 127.349 89.216 159.728 1.00 96.64 153 PHE C CA 1
ATOM 11176 C C . PHE C 1 153 ? 127.041 89.644 158.304 1.00 94.70 153 PHE C C 1
ATOM 11177 O O . PHE C 1 153 ? 127.638 89.104 157.370 1.00 93.27 153 PHE C O 1
ATOM 11185 N N . ASP C 1 154 ? 126.129 90.595 158.112 1.00 85.15 154 ASP C N 1
ATOM 11186 C CA . ASP C 1 154 ? 125.777 91.074 156.770 1.00 83.24 154 ASP C CA 1
ATOM 11187 C C . ASP C 1 154 ? 126.576 92.329 156.434 1.00 85.62 154 ASP C C 1
ATOM 11188 O O . ASP C 1 154 ? 127.094 92.469 155.324 1.00 85.08 154 ASP C O 1
ATOM 11193 N N . ARG C 1 155 ? 126.681 93.250 157.393 1.00 69.01 155 ARG C N 1
ATOM 11194 C CA . ARG C 1 155 ? 127.409 94.492 157.183 1.00 61.98 155 ARG C CA 1
ATOM 11195 C C . ARG C 1 155 ? 128.853 94.215 156.785 1.00 63.22 155 ARG C C 1
ATOM 11196 O O . ARG C 1 155 ? 129.530 93.383 157.392 1.00 61.00 155 ARG C O 1
ATOM 11204 N N . SER C 1 156 ? 129.318 94.920 155.757 1.00 60.29 156 SER C N 1
ATOM 11205 C CA . SER C 1 156 ? 130.683 94.747 155.284 1.00 61.28 156 SER C CA 1
ATOM 11206 C C . SER C 1 156 ? 131.617 95.719 155.993 1.00 59.51 156 SER C C 1
ATOM 11207 O O . SER C 1 156 ? 131.369 96.923 156.043 1.00 54.24 156 SER C O 1
ATOM 11210 N N . SER C 1 157 ? 132.712 95.188 156.529 1.00 60.37 157 SER C N 1
ATOM 11211 C CA . SER C 1 157 ? 133.609 95.940 157.399 1.00 58.43 157 SER C CA 1
ATOM 11212 C C . SER C 1 157 ? 134.651 96.662 156.555 1.00 50.91 157 SER C C 1
ATOM 11213 O O . SER C 1 157 ? 135.324 96.040 155.727 1.00 49.92 157 SER C O 1
ATOM 11221 N N . ILE C 1 158 ? 134.783 97.975 156.771 1.00 46.51 158 ILE C N 1
ATOM 11222 C CA . ILE C 1 158 ? 135.771 98.805 156.093 1.00 47.35 158 ILE C CA 1
ATOM 11223 C C . ILE C 1 158 ? 136.974 98.979 157.007 1.00 47.00 158 ILE C C 1
ATOM 11224 O O . ILE C 1 158 ? 136.853 98.991 158.237 1.00 47.06 158 ILE C O 1
ATOM 11240 N N . ILE C 1 159 ? 138.147 99.119 156.399 1.00 44.71 159 ILE C N 1
ATOM 11241 C CA . ILE C 1 159 ? 139.380 99.405 157.127 1.00 48.76 159 ILE C CA 1
ATOM 11242 C C . ILE C 1 159 ? 139.922 100.737 156.615 1.00 49.76 159 ILE C C 1
ATOM 11243 O O . ILE C 1 159 ? 140.429 100.800 155.487 1.00 48.85 159 ILE C O 1
ATOM 11259 N N . PRO C 1 160 ? 139.832 101.818 157.388 1.00 41.81 160 PRO C N 1
ATOM 11260 C CA . PRO C 1 160 ? 140.305 103.114 156.891 1.00 34.85 160 PRO C CA 1
ATOM 11261 C C . PRO C 1 160 ? 141.806 103.122 156.658 1.00 45.20 160 PRO C C 1
ATOM 11262 O O . PRO C 1 160 ? 142.566 102.349 157.244 1.00 44.85 160 PRO C O 1
ATOM 11273 N N . ASN C 1 161 ? 142.232 104.119 155.850 1.00 46.66 161 ASN C N 1
ATOM 11274 C CA . ASN C 1 161 ? 143.651 104.368 155.612 1.00 44.17 161 ASN C CA 1
ATOM 11275 C C . ASN C 1 161 ? 144.400 104.854 156.819 1.00 44.06 161 ASN C C 1
ATOM 11276 O O . ASN C 1 161 ? 145.489 104.393 157.095 1.00 53.75 161 ASN C O 1
ATOM 11287 N N . THR C 1 162 ? 143.815 105.779 157.547 1.00 30.00 162 THR C N 1
ATOM 11288 C CA . THR C 1 162 ? 144.387 106.255 158.791 1.00 30.00 162 THR C CA 1
ATOM 11289 C C . THR C 1 162 ? 145.730 106.921 158.788 1.00 30.00 162 THR C C 1
ATOM 11290 O O . THR C 1 162 ? 146.153 107.379 159.837 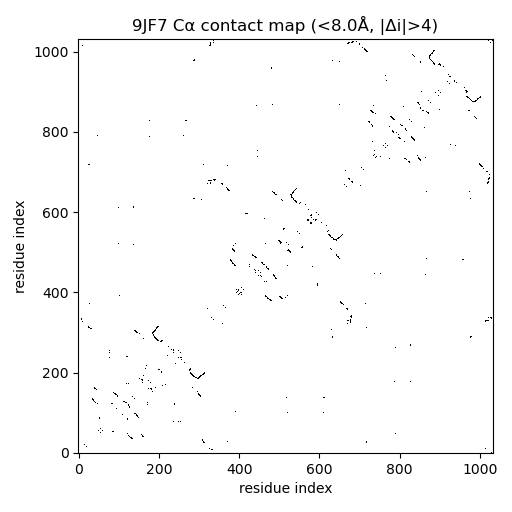1.00 30.00 162 THR C O 1
ATOM 11294 N N . GLU C 1 163 ? 146.368 107.047 157.639 1.00 51.43 163 GLU C N 1
ATOM 11295 C CA . GLU C 1 163 ? 147.712 107.596 157.549 1.00 46.97 163 GLU C CA 1
ATOM 11296 C C . GLU C 1 163 ? 147.780 108.714 156.531 1.00 47.38 163 GLU C C 1
ATOM 11297 O O . GLU C 1 163 ? 148.845 109.004 156.019 1.00 47.45 163 GLU C O 1
ATOM 11309 N N . ILE C 1 164 ? 146.657 109.363 156.253 1.00 45.92 164 ILE C N 1
ATOM 11310 C CA . ILE C 1 164 ? 146.700 110.505 155.346 1.00 44.63 164 ILE C CA 1
ATOM 11311 C C . ILE C 1 164 ? 147.252 111.702 156.101 1.00 51.49 164 ILE C C 1
ATOM 11312 O O . ILE C 1 164 ? 146.955 111.894 157.282 1.00 58.01 164 ILE C O 1
ATOM 11328 N N . MET C 1 165 ? 148.064 112.508 155.431 1.00 55.22 165 MET C N 1
ATOM 11329 C CA . MET C 1 165 ? 148.571 113.751 155.998 1.00 51.37 165 MET C CA 1
ATOM 11330 C C . MET C 1 165 ? 147.889 114.915 155.297 1.00 54.16 165 MET C C 1
ATOM 11331 O O . MET C 1 165 ? 147.937 115.017 154.067 1.00 62.27 165 MET C O 1
ATOM 11345 N N . SER C 1 166 ? 147.253 115.785 156.078 1.00 35.31 166 SER C N 1
ATOM 11346 C CA . SER C 1 166 ? 146.455 116.873 155.548 1.00 38.74 166 SER C CA 1
ATOM 11347 C C . SER C 1 166 ? 146.754 118.129 156.352 1.00 49.84 166 SER C C 1
ATOM 11348 O O . SER C 1 166 ? 147.415 118.084 157.396 1.00 55.43 166 SER C O 1
ATOM 11356 N N . VAL C 1 167 ? 146.215 119.251 155.876 1.00 41.71 167 VAL C N 1
ATOM 11357 C CA . VAL C 1 167 ? 146.584 120.555 156.414 1.00 39.60 167 VAL C CA 1
ATOM 11358 C C . VAL C 1 167 ? 146.335 120.631 157.914 1.00 46.91 167 VAL C C 1
ATOM 11359 O O . VAL C 1 167 ? 146.999 121.400 158.621 1.00 48.95 167 VAL C O 1
ATOM 11372 N N . SER C 1 168 ? 145.392 119.842 158.429 1.00 43.45 168 SER C N 1
ATOM 11373 C CA . SER C 1 168 ? 145.012 119.905 159.833 1.00 36.06 168 SER C CA 1
ATOM 11374 C C . SER C 1 168 ? 145.630 118.804 160.683 1.00 45.09 168 SER C C 1
ATOM 11375 O O . SER C 1 168 ? 145.540 118.876 161.913 1.00 46.19 168 SER C O 1
ATOM 11383 N N . GLY C 1 169 ? 146.244 117.795 160.076 1.00 47.37 169 GLY C N 1
ATOM 11384 C CA . GLY C 1 169 ? 146.826 116.707 160.828 1.00 38.91 169 GLY C CA 1
ATOM 11385 C C . GLY C 1 169 ? 146.672 115.401 160.082 1.00 40.79 169 GLY C C 1
ATOM 11386 O O . GLY C 1 169 ? 146.670 115.365 158.855 1.00 47.86 169 GLY C O 1
ATOM 11390 N N . LYS C 1 170 ? 146.545 114.312 160.830 1.00 45.56 170 LYS C N 1
ATOM 11391 C CA . LYS C 1 170 ? 146.432 112.991 160.231 1.00 43.47 170 LYS C CA 1
ATOM 11392 C C . LYS C 1 170 ? 144.962 112.633 160.047 1.00 43.64 170 LYS C C 1
ATOM 11393 O O . LYS C 1 170 ? 144.174 112.692 160.996 1.00 53.97 170 LYS C O 1
ATOM 11412 N N . CYS C 1 171 ? 144.606 112.262 158.822 1.00 37.34 171 CYS C N 1
ATOM 11413 C CA . CYS C 1 171 ? 143.240 111.979 158.412 1.00 38.88 171 CYS C CA 1
ATOM 11414 C C . CYS C 1 171 ? 143.092 110.515 158.016 1.00 49.66 171 CYS C C 1
ATOM 11415 O O . CYS C 1 171 ? 144.051 109.849 157.603 1.00 55.69 171 CYS C O 1
ATOM 11422 N N . HIS C 1 172 ? 141.856 110.028 158.140 1.00 43.39 172 HIS C N 1
ATOM 11423 C CA . HIS C 1 172 ? 141.503 108.640 157.854 1.00 36.02 172 HIS C CA 1
ATOM 11424 C C . HIS C 1 172 ? 140.574 108.621 156.647 1.00 40.42 172 HIS C C 1
ATOM 11425 O O . HIS C 1 172 ? 139.545 109.300 156.649 1.00 52.48 172 HIS C O 1
ATOM 11439 N N . MET C 1 173 ? 140.913 107.834 155.631 1.00 35.50 173 MET C N 1
ATOM 11440 C CA . MET C 1 173 ? 140.056 107.678 154.461 1.00 31.51 173 MET C CA 1
ATOM 11441 C C . MET C 1 173 ? 139.376 106.314 154.496 1.00 42.22 173 MET C C 1
ATOM 11442 O O . MET C 1 173 ? 140.042 105.284 154.634 1.00 50.00 173 MET C O 1
ATOM 11456 N N . TYR C 1 174 ? 138.052 106.317 154.368 1.00 37.96 174 TYR C N 1
ATOM 11457 C CA . TYR C 1 174 ? 137.259 105.106 154.219 1.00 31.05 174 TYR C CA 1
ATOM 11458 C C . TYR C 1 174 ? 136.767 105.019 152.782 1.00 37.96 174 TYR C C 1
ATOM 11459 O O . TYR C 1 174 ? 136.331 106.020 152.210 1.00 35.20 174 TYR C O 1
ATOM 11477 N N . SER C 1 175 ? 136.836 103.825 152.201 1.00 44.82 175 SER C N 1
ATOM 11478 C CA . SER C 1 175 ? 136.442 103.657 150.810 1.00 39.85 175 SER C CA 1
ATOM 11479 C C . SER C 1 175 ? 135.965 102.230 150.588 1.00 47.78 175 SER C C 1
ATOM 11480 O O . SER C 1 175 ? 136.259 101.325 151.374 1.00 46.97 175 SER C O 1
ATOM 11488 N N . LEU C 1 176 ? 135.224 102.047 149.500 1.00 51.52 176 LEU C N 1
ATOM 11489 C CA . LEU C 1 176 ? 134.752 100.743 149.062 1.00 45.32 176 LEU C CA 1
ATOM 11490 C C . LEU C 1 176 ? 135.397 100.386 147.731 1.00 48.10 176 LEU C C 1
ATOM 11491 O O . LEU C 1 176 ? 135.695 101.260 146.912 1.00 52.91 176 LEU C O 1
ATOM 11507 N N . GLU C 1 177 ? 135.610 99.089 147.522 1.00 66.18 177 GLU C N 1
ATOM 11508 C CA . GLU C 1 177 ? 136.262 98.615 146.307 1.00 69.61 177 GLU C CA 1
ATOM 11509 C C . GLU C 1 177 ? 135.334 98.248 145.156 1.00 66.66 177 GLU C C 1
ATOM 11510 O O . GLU C 1 177 ? 135.775 98.253 144.002 1.00 68.65 177 GLU C O 1
ATOM 11522 N N . GLU C 1 178 ? 134.066 97.937 145.435 1.00 59.75 178 GLU C N 1
ATOM 11523 C CA . GLU C 1 178 ? 133.119 97.540 144.406 1.00 60.26 178 GLU C CA 1
ATOM 11524 C C . GLU C 1 178 ? 131.757 98.139 144.732 1.00 60.59 178 GLU C C 1
ATOM 11525 O O . GLU C 1 178 ? 131.397 98.246 145.914 1.00 61.12 178 GLU C O 1
ATOM 11537 N N . PRO C 1 179 ? 130.978 98.532 143.723 1.00 58.41 179 PRO C N 1
ATOM 11538 C CA . PRO C 1 179 ? 129.683 99.168 144.003 1.00 53.29 179 PRO C CA 1
ATOM 11539 C C . PRO C 1 179 ? 128.631 98.369 144.761 1.00 50.79 179 PRO C C 1
ATOM 11540 O O . PRO C 1 179 ? 128.555 97.141 144.667 1.00 54.99 179 PRO C O 1
ATOM 11551 N N . VAL C 1 180 ? 127.822 99.092 145.530 1.00 50.13 180 VAL C N 1
ATOM 11552 C CA . VAL C 1 180 ? 126.709 98.504 146.258 1.00 53.12 180 VAL C CA 1
ATOM 11553 C C . VAL C 1 180 ? 125.460 98.556 145.387 1.00 53.58 180 VAL C C 1
ATOM 11554 O O . VAL C 1 180 ? 125.396 99.283 144.393 1.00 53.08 180 VAL C O 1
ATOM 11567 N N . TYR C 1 181 ? 124.453 97.770 145.764 1.00 51.97 181 TYR C N 1
ATOM 11568 C CA . TYR C 1 181 ? 123.214 97.663 144.999 1.00 54.98 181 TYR C CA 1
ATOM 11569 C C . TYR C 1 181 ? 122.240 98.728 145.494 1.00 56.94 181 TYR C C 1
ATOM 11570 O O . TYR C 1 181 ? 121.992 98.841 146.699 1.00 59.50 181 TYR C O 1
ATOM 11588 N N . ILE C 1 182 ? 121.683 99.504 144.564 1.00 56.45 182 ILE C N 1
ATOM 11589 C CA . ILE C 1 182 ? 120.822 100.636 144.894 1.00 56.93 182 ILE C CA 1
ATOM 11590 C C . ILE C 1 182 ? 119.389 100.363 144.457 1.00 58.04 182 ILE C C 1
ATOM 11591 O O . ILE C 1 182 ? 118.541 101.262 144.485 1.00 59.65 182 ILE C O 1
ATOM 11607 N N . GLY C 1 183 ? 119.100 99.128 144.052 1.00 54.80 183 GLY C N 1
ATOM 11608 C CA . GLY C 1 183 ? 117.790 98.842 143.490 1.00 56.52 183 GLY C CA 1
ATOM 11609 C C . GLY C 1 183 ? 116.652 99.178 144.431 1.00 58.17 183 GLY C C 1
ATOM 11610 O O . GLY C 1 183 ? 115.679 99.826 144.039 1.00 59.95 183 GLY C O 1
ATOM 11614 N N . ASN C 1 184 ? 116.759 98.756 145.690 1.00 61.61 184 ASN C N 1
ATOM 11615 C CA . ASN C 1 184 ? 115.706 99.002 146.666 1.00 58.09 184 ASN C CA 1
ATOM 11616 C C . ASN C 1 184 ? 115.935 100.291 147.444 1.00 58.90 184 ASN C C 1
ATOM 11617 O O . ASN C 1 184 ? 115.003 101.083 147.622 1.00 58.27 184 ASN C O 1
ATOM 11628 N N . ALA C 1 185 ? 117.160 100.513 147.908 1.00 57.81 185 ALA C N 1
ATOM 11629 C CA . ALA C 1 185 ? 117.513 101.715 148.649 1.00 51.97 185 ALA C CA 1
ATOM 11630 C C . ALA C 1 185 ? 119.028 101.837 148.627 1.00 57.31 185 ALA C C 1
ATOM 11631 O O . ALA C 1 185 ? 119.739 100.918 148.214 1.00 63.01 185 ALA C O 1
ATOM 11638 N N . ILE C 1 186 ? 119.517 102.987 149.077 1.00 58.27 186 ILE C N 1
ATOM 11639 C CA . ILE C 1 186 ? 120.946 103.260 149.145 1.00 52.67 186 ILE C CA 1
ATOM 11640 C C . ILE C 1 186 ? 121.446 102.804 150.514 1.00 53.06 186 ILE C C 1
ATOM 11641 O O . ILE C 1 186 ? 120.964 103.320 151.534 1.00 55.77 186 ILE C O 1
ATOM 11657 N N . PRO C 1 187 ? 122.389 101.853 150.587 1.00 42.44 187 PRO C N 1
ATOM 11658 C CA . PRO C 1 187 ? 122.871 101.409 151.903 1.00 45.80 187 PRO C CA 1
ATOM 11659 C C . PRO C 1 187 ? 123.557 102.529 152.668 1.00 44.78 187 PRO C C 1
ATOM 11660 O O . PRO C 1 187 ? 123.845 103.589 152.106 1.00 43.71 187 PRO C O 1
ATOM 11671 N N . ASN C 1 188 ? 123.819 102.301 153.950 1.00 45.58 188 ASN C N 1
ATOM 11672 C CA . ASN C 1 188 ? 124.366 103.313 154.841 1.00 35.38 188 ASN C CA 1
ATOM 11673 C C . ASN C 1 188 ? 125.768 102.910 155.274 1.00 43.44 188 ASN C C 1
ATOM 11674 O O . ASN C 1 188 ? 125.996 101.760 155.658 1.00 56.61 188 ASN C O 1
ATOM 11685 N N . ILE C 1 189 ? 126.705 103.850 155.211 1.00 31.82 189 ILE C N 1
ATOM 11686 C CA . ILE C 1 189 ? 128.020 103.663 155.814 1.00 32.65 189 ILE C CA 1
ATOM 11687 C C . ILE C 1 189 ? 127.984 104.251 157.212 1.00 34.21 189 ILE C C 1
ATOM 11688 O O . ILE C 1 189 ? 127.473 105.355 157.419 1.00 41.36 189 ILE C O 1
ATOM 11704 N N . LEU C 1 190 ? 128.518 103.517 158.184 1.00 35.96 190 LEU C N 1
ATOM 11705 C CA . LEU C 1 190 ? 128.536 103.961 159.577 1.00 35.29 190 LEU C CA 1
ATOM 11706 C C . LEU C 1 190 ? 129.973 103.897 160.080 1.00 42.01 190 LEU C C 1
ATOM 11707 O O . LEU C 1 190 ? 130.566 102.816 160.151 1.00 46.36 190 LEU C O 1
ATOM 11723 N N . ILE C 1 191 ? 130.528 105.052 160.431 1.00 46.67 191 ILE C N 1
ATOM 11724 C CA . ILE C 1 191 ? 131.872 105.139 160.989 1.00 42.40 191 ILE C CA 1
ATOM 11725 C C . ILE C 1 191 ? 131.732 105.427 162.479 1.00 42.66 191 ILE C C 1
ATOM 11726 O O . ILE C 1 191 ? 131.086 106.400 162.874 1.00 48.54 191 ILE C O 1
ATOM 11742 N N . VAL C 1 192 ? 132.337 104.581 163.305 1.00 37.62 192 VAL C N 1
ATOM 11743 C CA . VAL C 1 192 ? 132.257 104.702 164.755 1.00 35.13 192 VAL C CA 1
ATOM 11744 C C . VAL C 1 192 ? 133.614 105.131 165.292 1.00 39.75 192 VAL C C 1
ATOM 11745 O O . VAL C 1 192 ? 134.659 104.576 164.928 1.00 53.73 192 VAL C O 1
ATOM 11758 N N . TYR C 1 193 ? 133.599 106.130 166.170 1.00 35.56 193 TYR C N 1
ATOM 11759 C CA . TYR C 1 193 ? 134.818 106.658 166.762 1.00 35.66 193 TYR C CA 1
ATOM 11760 C C . TYR C 1 193 ? 134.687 106.656 168.277 1.00 42.06 193 TYR C C 1
ATOM 11761 O O . TYR C 1 193 ? 133.635 107.009 168.817 1.00 52.16 193 TYR C O 1
ATOM 11779 N N . ASN C 1 194 ? 135.760 106.261 168.954 1.00 46.65 194 ASN C N 1
ATOM 11780 C CA . ASN C 1 194 ? 135.821 106.223 170.407 1.00 52.46 194 ASN C CA 1
ATOM 11781 C C . ASN C 1 194 ? 136.753 107.309 170.928 1.00 48.93 194 ASN C C 1
ATOM 11782 O O . ASN C 1 194 ? 137.730 107.690 170.277 1.00 55.07 194 ASN C O 1
ATOM 11793 N N . HIS C 1 195 ? 136.444 107.804 172.124 1.00 50.93 195 HIS C N 1
ATOM 11794 C CA . HIS C 1 195 ? 137.234 108.855 172.749 1.00 56.69 195 HIS C CA 1
ATOM 11795 C C . HIS C 1 195 ? 137.536 108.448 174.185 1.00 58.24 195 HIS C C 1
ATOM 11796 O O . HIS C 1 195 ? 136.932 107.520 174.730 1.00 58.11 195 HIS C O 1
ATOM 11810 N N . SER C 1 196 ? 138.483 109.156 174.799 1.00 56.84 196 SER C N 1
ATOM 11811 C CA . SER C 1 196 ? 138.884 108.896 176.178 1.00 58.58 196 SER C CA 1
ATOM 11812 C C . SER C 1 196 ? 138.064 109.718 177.167 1.00 63.29 196 SER C C 1
ATOM 11813 O O . SER C 1 196 ? 137.417 109.161 178.059 1.00 62.62 196 SER C O 1
ATOM 11821 N N . LYS C 1 197 ? 138.080 111.039 177.023 1.00 59.38 197 LYS C N 1
ATOM 11822 C CA . LYS C 1 197 ? 137.307 111.915 177.887 1.00 57.49 197 LYS C CA 1
ATOM 11823 C C . LYS C 1 197 ? 135.976 112.273 177.225 1.00 59.77 197 LYS C C 1
ATOM 11824 O O . LYS C 1 197 ? 135.763 112.050 176.030 1.00 60.42 197 LYS C O 1
ATOM 11830 N N . ILE C 1 198 ? 135.066 112.823 178.024 1.00 59.01 198 ILE C N 1
ATOM 11831 C CA . ILE C 1 198 ? 133.778 113.313 177.504 1.00 56.39 198 ILE C CA 1
ATOM 11832 C C . ILE C 1 198 ? 134.064 114.705 176.951 1.00 60.90 198 ILE C C 1
ATOM 11833 O O . ILE C 1 198 ? 133.970 115.725 177.635 1.00 61.17 198 ILE C O 1
ATOM 11849 N N . TYR C 1 199 ? 134.438 114.741 175.675 1.00 60.42 199 TYR C N 1
ATOM 11850 C CA . TYR C 1 199 ? 134.864 115.990 175.058 1.00 56.98 199 TYR C CA 1
ATOM 11851 C C . TYR C 1 199 ? 133.674 116.913 174.831 1.00 56.62 199 TYR C C 1
ATOM 11852 O O . TYR C 1 199 ? 132.588 116.470 174.447 1.00 57.45 199 TYR C O 1
ATOM 11870 N N . LYS C 1 200 ? 133.886 118.205 175.072 1.00 60.33 200 LYS C N 1
ATOM 11871 C CA . LYS C 1 200 ? 132.867 119.232 174.893 1.00 66.26 200 LYS C CA 1
ATOM 11872 C C . LYS C 1 200 ? 133.348 120.192 173.809 1.00 63.52 200 LYS C C 1
ATOM 11873 O O . LYS C 1 200 ? 134.493 120.654 173.849 1.00 62.04 200 LYS C O 1
ATOM 11892 N N . ASP C 1 201 ? 132.470 120.484 172.843 1.00 61.26 201 ASP C N 1
ATOM 11893 C CA . ASP C 1 201 ? 132.762 121.424 171.753 1.00 59.96 201 ASP C CA 1
ATOM 11894 C C . ASP C 1 201 ? 134.004 121.011 170.967 1.00 61.56 201 ASP C C 1
ATOM 11895 O O . ASP C 1 201 ? 134.813 121.852 170.576 1.00 62.23 201 ASP C O 1
ATOM 11904 N N . LYS C 1 202 ? 134.151 119.712 170.724 1.00 61.62 202 LYS C N 1
ATOM 11905 C CA . LYS C 1 202 ? 135.214 119.182 169.884 1.00 60.08 202 LYS C CA 1
ATOM 11906 C C . LYS C 1 202 ? 134.613 118.680 168.580 1.00 61.33 202 LYS C C 1
ATOM 11907 O O . LYS C 1 202 ? 133.586 117.994 168.584 1.00 64.75 202 LYS C O 1
ATOM 11926 N N . TRP C 1 203 ? 135.255 119.024 167.468 1.00 56.15 203 TRP C N 1
ATOM 11927 C CA . TRP C 1 203 ? 134.705 118.799 166.140 1.00 52.92 203 TRP C CA 1
ATOM 11928 C C . TRP C 1 203 ? 135.712 118.058 165.272 1.00 52.33 203 TRP C C 1
ATOM 11929 O O . TRP C 1 203 ? 136.919 118.070 165.524 1.00 53.38 203 TRP C O 1
ATOM 11950 N N . ILE C 1 204 ? 135.188 117.402 164.239 1.00 55.05 204 ILE C N 1
ATOM 11951 C CA . ILE C 1 204 ? 135.978 116.792 163.180 1.00 49.66 204 ILE C CA 1
ATOM 11952 C C . ILE C 1 204 ? 135.343 117.184 161.852 1.00 50.16 204 ILE C C 1
ATOM 11953 O O . ILE C 1 204 ? 134.290 117.824 161.812 1.00 54.33 204 ILE C O 1
ATOM 11969 N N . LYS C 1 205 ? 135.986 116.799 160.752 1.00 39.72 205 LYS C N 1
ATOM 11970 C CA . LYS C 1 205 ? 135.518 117.181 159.423 1.00 37.08 205 LYS C CA 1
ATOM 11971 C C . LYS C 1 205 ? 135.332 115.925 158.587 1.00 34.14 205 LYS C C 1
ATOM 11972 O O . LYS C 1 205 ? 136.274 115.147 158.416 1.00 49.06 205 LYS C O 1
ATOM 11991 N N . VAL C 1 206 ? 134.124 115.735 158.065 1.00 33.41 206 VAL C N 1
ATOM 11992 C CA . VAL C 1 206 ? 133.797 114.616 157.192 1.00 32.92 206 VAL C CA 1
ATOM 11993 C C . VAL C 1 206 ? 133.703 115.165 155.775 1.00 37.11 206 VAL C C 1
ATOM 11994 O O . VAL C 1 206 ? 132.779 115.920 155.454 1.00 50.47 206 VAL C O 1
ATOM 12007 N N . LEU C 1 207 ? 134.648 114.786 154.919 1.00 33.65 207 LEU C N 1
ATOM 12008 C CA . LEU C 1 207 ? 134.676 115.231 153.534 1.00 31.84 207 LEU C CA 1
ATOM 12009 C C . LEU C 1 207 ? 134.309 114.054 152.641 1.00 34.35 207 LEU C C 1
ATOM 12010 O O . LEU C 1 207 ? 134.955 113.004 152.694 1.00 31.77 207 LEU C O 1
ATOM 12026 N N . ILE C 1 208 ? 133.275 114.231 151.826 1.00 37.86 208 ILE C N 1
ATOM 12027 C CA . ILE C 1 208 ? 132.821 113.207 150.894 1.00 39.25 208 ILE C CA 1
ATOM 12028 C C . ILE C 1 208 ? 133.405 113.530 149.527 1.00 40.26 208 ILE C C 1
ATOM 12029 O O . ILE C 1 208 ? 133.164 114.614 148.982 1.00 36.00 208 ILE C O 1
ATOM 12034 N N . HIS C 1 209 ? 134.175 112.598 148.972 1.00 32.35 209 HIS C N 1
ATOM 12035 C CA . HIS C 1 209 ? 134.829 112.828 147.695 1.00 41.30 209 HIS C CA 1
ATOM 12036 C C . HIS C 1 209 ? 134.850 111.526 146.912 1.00 37.62 209 HIS C C 1
ATOM 12037 O O . HIS C 1 209 ? 134.389 110.486 147.384 1.00 35.86 209 HIS C O 1
ATOM 12044 N N . SER C 1 210 ? 135.378 111.595 145.697 1.00 46.67 210 SER C N 1
ATOM 12045 C CA . SER C 1 210 ? 135.543 110.413 144.866 1.00 45.06 210 SER C CA 1
ATOM 12046 C C . SER C 1 210 ? 136.898 109.776 145.130 1.00 44.66 210 SER C C 1
ATOM 12047 O O . SER C 1 210 ? 137.891 110.463 145.379 1.00 51.32 210 SER C O 1
ATOM 12050 N N . ILE C 1 211 ? 136.931 108.442 145.078 1.00 43.53 211 ILE C N 1
ATOM 12051 C CA . ILE C 1 211 ? 138.188 107.731 145.268 1.00 46.70 211 ILE C CA 1
ATOM 12052 C C . ILE C 1 211 ? 139.202 108.113 144.204 1.00 49.93 211 ILE C C 1
ATOM 12053 O O . ILE C 1 211 ? 140.411 108.059 144.452 1.00 52.37 211 ILE C O 1
ATOM 12058 N N . GLU C 1 212 ? 138.739 108.508 143.019 1.00 57.54 212 GLU C N 1
ATOM 12059 C CA . GLU C 1 212 ? 139.612 108.969 141.949 1.00 52.71 212 GLU C CA 1
ATOM 12060 C C . GLU C 1 212 ? 140.165 110.361 142.205 1.00 57.88 212 GLU C C 1
ATOM 12061 O O . GLU C 1 212 ? 140.890 110.895 141.359 1.00 64.90 212 GLU C O 1
ATOM 12067 N N . ASP C 1 213 ? 139.836 110.958 143.349 1.00 56.31 213 ASP C N 1
ATOM 12068 C CA . ASP C 1 213 ? 140.350 112.262 143.747 1.00 57.19 213 ASP C CA 1
ATOM 12069 C C . ASP C 1 213 ? 140.898 112.195 145.165 1.00 50.54 213 ASP C C 1
ATOM 12070 O O . ASP C 1 213 ? 140.799 113.153 145.936 1.00 48.21 213 ASP C O 1
ATOM 12075 N N . LYS C 1 214 ? 141.492 111.059 145.522 1.00 49.96 214 LYS C N 1
ATOM 12076 C CA . LYS C 1 214 ? 141.963 110.809 146.878 1.00 46.28 214 LYS C CA 1
ATOM 12077 C C . LYS C 1 214 ? 143.331 111.414 147.155 1.00 49.99 214 LYS C C 1
ATOM 12078 O O . LYS C 1 214 ? 143.830 111.290 148.278 1.00 52.23 214 LYS C O 1
ATOM 12084 N N . LEU C 1 215 ? 143.948 112.059 146.166 1.00 52.28 215 LEU C N 1
ATOM 12085 C CA . LEU C 1 215 ? 145.262 112.663 146.333 1.00 50.46 215 LEU C CA 1
ATOM 12086 C C . LEU C 1 215 ? 145.221 114.162 146.572 1.00 47.69 215 LEU C C 1
ATOM 12087 O O . LEU C 1 215 ? 146.155 114.704 147.165 1.00 44.90 215 LEU C O 1
ATOM 12092 N N . THR C 1 216 ? 144.165 114.845 146.132 1.00 50.19 216 THR C N 1
ATOM 12093 C CA . THR C 1 216 ? 144.072 116.296 146.219 1.00 56.97 216 THR C CA 1
ATOM 12094 C C . THR C 1 216 ? 142.742 116.741 146.812 1.00 53.00 216 THR C C 1
ATOM 12095 O O . THR C 1 216 ? 142.284 117.858 146.560 1.00 54.29 216 THR C O 1
ATOM 12099 N N . SER C 1 217 ? 142.106 115.882 147.602 1.00 40.19 217 SER C N 1
ATOM 12100 C CA . SER C 1 217 ? 140.798 116.174 148.173 1.00 41.09 217 SER C CA 1
ATOM 12101 C C . SER C 1 217 ? 140.846 116.528 149.648 1.00 48.97 217 SER C C 1
ATOM 12102 O O . SER C 1 217 ? 140.143 117.445 150.078 1.00 56.53 217 SER C O 1
ATOM 12105 N N . HIS C 1 218 ? 141.661 115.829 150.441 1.00 51.85 218 HIS C N 1
ATOM 12106 C CA . HIS C 1 218 ? 141.724 116.107 151.870 1.00 47.04 218 HIS C CA 1
ATOM 12107 C C . HIS C 1 218 ? 142.250 117.505 152.171 1.00 54.51 218 HIS C C 1
ATOM 12108 O O . HIS C 1 218 ? 141.881 118.080 153.201 1.00 60.54 218 HIS C O 1
ATOM 12115 N N . PHE C 1 219 ? 143.089 118.067 151.299 1.00 48.18 219 PHE C N 1
ATOM 12116 C CA . PHE C 1 219 ? 143.651 119.388 151.566 1.00 43.06 219 PHE C CA 1
ATOM 12117 C C . PHE C 1 219 ? 142.565 120.434 151.762 1.00 46.98 219 PHE C C 1
ATOM 12118 O O . PHE C 1 219 ? 142.735 121.360 152.561 1.00 53.99 219 PHE C O 1
ATOM 12126 N N . PHE C 1 220 ? 141.445 120.304 151.054 1.00 40.23 220 PHE C N 1
ATOM 12127 C CA . PHE C 1 220 ? 140.346 121.255 151.142 1.00 41.55 220 PHE C CA 1
ATOM 12128 C C . PHE C 1 220 ? 139.240 120.769 152.071 1.00 46.75 220 PHE C C 1
ATOM 12129 O O . PHE C 1 220 ? 138.173 121.389 152.136 1.00 54.95 220 PHE C O 1
ATOM 12137 N N . ALA C 1 221 ? 139.482 119.679 152.802 1.00 44.77 221 ALA C N 1
ATOM 12138 C CA . ALA C 1 221 ? 138.465 119.153 153.704 1.00 37.91 221 ALA C CA 1
ATOM 12139 C C . ALA C 1 221 ? 137.989 120.210 154.690 1.00 40.23 221 ALA C C 1
ATOM 12140 O O . ALA C 1 221 ? 136.816 120.213 155.078 1.00 40.44 221 ALA C O 1
ATOM 12142 N N . ILE C 1 222 ? 138.874 121.125 155.095 1.00 43.01 222 ILE C N 1
ATOM 12143 C CA . ILE C 1 222 ? 138.497 122.145 156.066 1.00 39.87 222 ILE C CA 1
ATOM 12144 C C . ILE C 1 222 ? 137.419 123.060 155.498 1.00 43.72 222 ILE C C 1
ATOM 12145 O O . ILE C 1 222 ? 136.542 123.533 156.230 1.00 46.29 222 ILE C O 1
ATOM 12150 N N . ASN C 1 223 ? 137.470 123.338 154.195 1.00 31.36 223 ASN C N 1
ATOM 12151 C CA . ASN C 1 223 ? 136.482 124.224 153.593 1.00 31.97 223 ASN C CA 1
ATOM 12152 C C . ASN C 1 223 ? 135.390 123.465 152.850 1.00 42.98 223 ASN C C 1
ATOM 12153 O O . ASN C 1 223 ? 134.230 123.890 152.852 1.00 49.57 223 ASN C O 1
ATOM 12158 N N . VAL C 1 224 ? 135.733 122.341 152.210 1.00 35.49 224 VAL C N 1
ATOM 12159 C CA . VAL C 1 224 ? 134.737 121.543 151.501 1.00 27.86 224 VAL C CA 1
ATOM 12160 C C . VAL C 1 224 ? 134.131 120.451 152.367 1.00 32.02 224 VAL C C 1
ATOM 12161 O O . VAL C 1 224 ? 133.180 119.785 151.930 1.00 37.55 224 VAL C O 1
ATOM 12165 N N . GLY C 1 225 ? 134.639 120.247 153.581 1.00 36.36 225 GLY C N 1
ATOM 12166 C CA . GLY C 1 225 ? 134.124 119.219 154.456 1.00 34.31 225 GLY C CA 1
ATOM 12167 C C . GLY C 1 225 ? 132.865 119.647 155.185 1.00 42.29 225 GLY C C 1
ATOM 12168 O O . GLY C 1 225 ? 132.345 120.750 155.022 1.00 48.21 225 GLY C O 1
ATOM 12169 N N . VAL C 1 226 ? 132.366 118.732 156.010 1.00 39.46 226 VAL C N 1
ATOM 12170 C CA . VAL C 1 226 ? 131.165 118.943 156.807 1.00 31.69 226 VAL C CA 1
ATOM 12171 C C . VAL C 1 226 ? 131.560 118.779 158.267 1.00 42.00 226 VAL C C 1
ATOM 12172 O O . VAL C 1 226 ? 132.170 117.771 158.641 1.00 49.30 226 VAL C O 1
ATOM 12176 N N . ASP C 1 227 ? 131.225 119.766 159.091 1.00 49.10 227 ASP C N 1
ATOM 12177 C CA . ASP C 1 227 ? 131.580 119.706 160.503 1.00 47.64 227 ASP C CA 1
ATOM 12178 C C . ASP C 1 227 ? 130.736 118.668 161.226 1.00 44.50 227 ASP C C 1
ATOM 12179 O O . ASP C 1 227 ? 129.504 118.703 161.170 1.00 43.10 227 ASP C O 1
ATOM 12184 N N . SER C 1 228 ? 131.404 117.741 161.906 1.00 38.71 228 SER C N 1
ATOM 12185 C CA . SER C 1 228 ? 130.748 116.710 162.695 1.00 44.19 228 SER C CA 1
ATOM 12186 C C . SER C 1 228 ? 131.138 116.876 164.155 1.00 49.09 228 SER C C 1
ATOM 12187 O O . SER C 1 228 ? 132.328 116.903 164.485 1.00 55.52 228 SER C O 1
ATOM 12190 N N . LEU C 1 229 ? 130.138 116.986 165.022 1.00 46.18 229 LEU C N 1
ATOM 12191 C CA . LEU C 1 229 ? 130.391 117.153 166.444 1.00 45.57 229 LEU C CA 1
ATOM 12192 C C . LEU C 1 229 ? 130.753 115.817 167.078 1.00 44.25 229 LEU C C 1
ATOM 12193 O O . LEU C 1 229 ? 130.136 114.785 166.800 1.00 52.38 229 LEU C O 1
ATOM 12198 N N . LEU C 1 230 ? 131.764 115.844 167.938 1.00 45.60 230 LEU C N 1
ATOM 12199 C CA . LEU C 1 230 ? 132.209 114.630 168.603 1.00 51.07 230 LEU C CA 1
ATOM 12200 C C . LEU C 1 230 ? 131.140 114.113 169.558 1.00 49.81 230 LEU C C 1
ATOM 12201 O O . LEU C 1 230 ? 130.349 114.878 170.117 1.00 51.03 230 LEU C O 1
ATOM 12206 N N . GLN C 1 231 ? 131.121 112.795 169.737 1.00 46.59 231 GLN C N 1
ATOM 12207 C CA . GLN C 1 231 ? 130.193 112.139 170.655 1.00 50.03 231 GLN C CA 1
ATOM 12208 C C . GLN C 1 231 ? 128.746 112.508 170.335 1.00 48.70 231 GLN C C 1
ATOM 12209 O O . GLN C 1 231 ? 127.937 112.790 171.221 1.00 49.81 231 GLN C O 1
ATOM 12215 N N . GLN C 1 232 ? 128.424 112.506 169.044 1.00 47.82 232 GLN C N 1
ATOM 12216 C CA . GLN C 1 232 ? 127.076 112.829 168.598 1.00 50.77 232 GLN C CA 1
ATOM 12217 C C . GLN C 1 232 ? 126.827 112.288 167.198 1.00 53.18 232 GLN C C 1
ATOM 12218 O O . GLN C 1 232 ? 127.503 112.686 166.244 1.00 53.14 232 GLN C O 1
ATOM 12224 N N . MET C 1 233 ? 125.860 111.383 167.061 1.00 46.72 233 MET C N 1
ATOM 12225 C CA . MET C 1 233 ? 125.523 110.826 165.757 1.00 44.18 233 MET C CA 1
ATOM 12226 C C . MET C 1 233 ? 125.130 111.865 164.713 1.00 47.55 233 MET C C 1
ATOM 12227 O O . MET C 1 233 ? 124.318 112.753 164.980 1.00 51.98 233 MET C O 1
ATOM 12241 N N . THR C 1 234 ? 125.710 111.745 163.524 1.00 42.07 234 THR C N 1
ATOM 12242 C CA . THR C 1 234 ? 125.428 112.642 162.417 1.00 41.06 234 THR C CA 1
ATOM 12243 C C . THR C 1 234 ? 125.158 111.832 161.155 1.00 41.07 234 THR C C 1
ATOM 12244 O O . THR C 1 234 ? 125.711 110.750 160.949 1.00 51.46 234 THR C O 1
ATOM 12255 N N . GLU C 1 235 ? 124.291 112.380 160.310 1.00 36.21 235 GLU C N 1
ATOM 12256 C CA . GLU C 1 235 ? 123.938 111.787 159.031 1.00 31.86 235 GLU C CA 1
ATOM 12257 C C . GLU C 1 235 ? 124.312 112.780 157.945 1.00 35.38 235 GLU C C 1
ATOM 12258 O O . GLU C 1 235 ? 123.873 113.930 157.988 1.00 53.49 235 GLU C O 1
ATOM 12270 N N . VAL C 1 236 ? 125.120 112.347 156.983 1.00 20.19 236 VAL C N 1
ATOM 12271 C CA . VAL C 1 236 ? 125.558 113.198 155.881 1.00 25.62 236 VAL C CA 1
ATOM 12272 C C . VAL C 1 236 ? 125.053 112.550 154.601 1.00 28.41 236 VAL C C 1
ATOM 12273 O O . VAL C 1 236 ? 125.705 111.659 154.049 1.00 39.27 236 VAL C O 1
ATOM 12286 N N . ASN C 1 237 ? 123.893 112.989 154.123 1.00 29.40 237 ASN C N 1
ATOM 12287 C CA . ASN C 1 237 ? 123.306 112.458 152.901 1.00 35.43 237 ASN C CA 1
ATOM 12288 C C . ASN C 1 237 ? 123.869 113.241 151.723 1.00 33.73 237 ASN C C 1
ATOM 12289 O O . ASN C 1 237 ? 123.703 114.463 151.653 1.00 40.72 237 ASN C O 1
ATOM 12300 N N . PHE C 1 238 ? 124.540 112.540 150.816 1.00 27.84 238 PHE C N 1
ATOM 12301 C CA . PHE C 1 238 ? 125.202 113.151 149.673 1.00 28.19 238 PHE C CA 1
ATOM 12302 C C . PHE C 1 238 ? 124.388 112.941 148.403 1.00 34.75 238 PHE C C 1
ATOM 12303 O O . PHE C 1 238 ? 123.402 112.202 148.372 1.00 39.65 238 PHE C O 1
ATOM 12320 N N . GLN C 1 239 ? 124.820 113.613 147.338 1.00 28.48 239 GLN C N 1
ATOM 12321 C CA . GLN C 1 239 ? 124.235 113.472 146.014 1.00 33.33 239 GLN C CA 1
ATOM 12322 C C . GLN C 1 239 ? 125.357 113.293 145.003 1.00 39.44 239 GLN C C 1
ATOM 12323 O O . GLN C 1 239 ? 126.439 113.863 145.160 1.00 51.33 239 GLN C O 1
ATOM 12337 N N . VAL C 1 240 ? 125.093 112.503 143.965 1.00 42.74 240 VAL C N 1
ATOM 12338 C CA . VAL C 1 240 ? 126.110 112.083 143.008 1.00 40.33 240 VAL C CA 1
ATOM 12339 C C . VAL C 1 240 ? 125.877 112.795 141.683 1.00 38.16 240 VAL C C 1
ATOM 12340 O O . VAL C 1 240 ? 124.755 112.818 141.166 1.00 41.62 240 VAL C O 1
ATOM 12353 N N . ILE C 1 241 ? 126.947 113.372 141.137 1.00 39.78 241 ILE C N 1
ATOM 12354 C CA . ILE C 1 241 ? 126.893 114.081 139.863 1.00 47.35 241 ILE C CA 1
ATOM 12355 C C . ILE C 1 241 ? 127.914 113.477 138.907 1.00 46.33 241 ILE C C 1
ATOM 12356 O O . ILE C 1 241 ? 129.108 113.786 138.977 1.00 51.24 241 ILE C O 1
ATOM 12372 N N . GLN C 1 242 ? 127.449 112.619 138.004 1.00 45.30 242 GLN C N 1
ATOM 12373 C CA . GLN C 1 242 ? 128.309 112.065 136.973 1.00 54.74 242 GLN C CA 1
ATOM 12374 C C . GLN C 1 242 ? 128.300 112.957 135.735 1.00 60.90 242 GLN C C 1
ATOM 12375 O O . GLN C 1 242 ? 127.268 113.500 135.331 1.00 58.03 242 GLN C O 1
ATOM 12389 N N . LYS C 1 243 ? 129.474 113.097 135.123 1.00 59.33 243 LYS C N 1
ATOM 12390 C CA . LYS C 1 243 ? 129.611 113.922 133.927 1.00 52.34 243 LYS C CA 1
ATOM 12391 C C . LYS C 1 243 ? 130.536 113.207 132.957 1.00 52.39 243 LYS C C 1
ATOM 12392 O O . LYS C 1 243 ? 131.723 113.032 133.249 1.00 57.99 243 LYS C O 1
ATOM 12411 N N . ILE C 1 244 ? 129.996 112.798 131.814 1.00 54.66 244 ILE C N 1
ATOM 12412 C CA . ILE C 1 244 ? 130.752 112.107 130.779 1.00 56.37 244 ILE C CA 1
ATOM 12413 C C . ILE C 1 244 ? 131.176 113.161 129.765 1.00 60.10 244 ILE C C 1
ATOM 12414 O O . ILE C 1 244 ? 130.358 113.660 128.986 1.00 62.16 244 ILE C O 1
ATOM 12430 N N . ASN C 1 245 ? 132.457 113.512 129.779 1.00 58.11 245 ASN C N 1
ATOM 12431 C CA . ASN C 1 245 ? 132.986 114.471 128.826 1.00 58.25 245 ASN C CA 1
ATOM 12432 C C . ASN C 1 245 ? 133.472 113.758 127.567 1.00 66.32 245 ASN C C 1
ATOM 12433 O O . ASN C 1 245 ? 133.844 112.582 127.589 1.00 70.05 245 ASN C O 1
ATOM 12444 N N . LEU C 1 246 ? 133.456 114.489 126.456 1.00 64.98 246 LEU C N 1
ATOM 12445 C CA . LEU C 1 246 ? 133.929 113.967 125.182 1.00 66.03 246 LEU C CA 1
ATOM 12446 C C . LEU C 1 246 ? 135.408 114.288 125.019 1.00 64.32 246 LEU C C 1
ATOM 12447 O O . LEU C 1 246 ? 135.833 115.422 125.260 1.00 62.31 246 LEU C O 1
ATOM 12463 N N . ASN C 1 247 ? 136.185 113.289 124.610 1.00 65.86 247 ASN C N 1
ATOM 12464 C CA . ASN C 1 247 ? 137.600 113.504 124.343 1.00 68.64 247 ASN C CA 1
ATOM 12465 C C . ASN C 1 247 ? 137.747 114.323 123.066 1.00 68.53 247 ASN C C 1
ATOM 12466 O O . ASN C 1 247 ? 137.346 113.879 121.985 1.00 68.17 247 ASN C O 1
ATOM 12477 N N . LEU C 1 248 ? 138.316 115.517 123.192 1.00 72.89 248 LEU C N 1
ATOM 12478 C CA . LEU C 1 248 ? 138.462 116.445 122.082 1.00 72.92 248 LEU C CA 1
ATOM 12479 C C . LEU C 1 248 ? 139.939 116.633 121.772 1.00 73.74 248 LEU C C 1
ATOM 12480 O O . LEU C 1 248 ? 140.781 116.596 122.673 1.00 75.02 248 LEU C O 1
ATOM 12496 N N . SER C 1 249 ? 140.252 116.832 120.490 1.00 76.70 249 SER C N 1
ATOM 12497 C CA . SER C 1 249 ? 141.643 117.023 120.097 1.00 77.57 249 SER C CA 1
ATOM 12498 C C . SER C 1 249 ? 142.244 118.236 120.798 1.00 79.78 249 SER C C 1
ATOM 12499 O O . SER C 1 249 ? 143.353 118.170 121.341 1.00 76.52 249 SER C O 1
ATOM 12507 N N . ASN C 1 250 ? 141.519 119.357 120.798 1.00 82.81 250 ASN C N 1
ATOM 12508 C CA . ASN C 1 250 ? 142.010 120.552 121.476 1.00 85.15 250 ASN C CA 1
ATOM 12509 C C . ASN C 1 250 ? 142.009 120.377 122.989 1.00 85.46 250 ASN C C 1
ATOM 12510 O O . ASN C 1 250 ? 142.927 120.852 123.669 1.00 83.70 250 ASN C O 1
ATOM 12521 N N . ASN C 1 251 ? 140.995 119.706 123.534 1.00 77.97 251 ASN C N 1
ATOM 12522 C CA . ASN C 1 251 ? 140.860 119.498 124.977 1.00 73.32 251 ASN C CA 1
ATOM 12523 C C . ASN C 1 251 ? 140.645 118.014 125.240 1.00 76.44 251 ASN C C 1
ATOM 12524 O O . ASN C 1 251 ? 139.524 117.565 125.505 1.00 74.88 251 ASN C O 1
ATOM 12535 N N . PRO C 1 252 ? 141.712 117.215 125.178 1.00 82.40 252 PRO C N 1
ATOM 12536 C CA . PRO C 1 252 ? 141.562 115.764 125.363 1.00 79.92 252 PRO C CA 1
ATOM 12537 C C . PRO C 1 252 ? 141.435 115.411 126.838 1.00 77.92 252 PRO C C 1
ATOM 12538 O O . PRO C 1 252 ? 142.324 115.707 127.637 1.00 77.60 252 PRO C O 1
ATOM 12549 N N . CYS C 1 253 ? 140.321 114.777 127.192 1.00 69.57 253 CYS C N 1
ATOM 12550 C CA . CYS C 1 253 ? 140.118 114.334 128.562 1.00 65.35 253 CYS C CA 1
ATOM 12551 C C . CYS C 1 253 ? 141.013 113.132 128.853 1.00 67.55 253 CYS C C 1
ATOM 12552 O O . CYS C 1 253 ? 141.441 112.405 127.953 1.00 73.94 253 CYS C O 1
ATOM 12559 N N . LEU C 1 254 ? 141.293 112.916 130.136 1.00 64.70 254 LEU C N 1
ATOM 12560 C CA . LEU C 1 254 ? 142.127 111.811 130.583 1.00 65.65 254 LEU C CA 1
ATOM 12561 C C . LEU C 1 254 ? 141.374 111.020 131.641 1.00 61.05 254 LEU C C 1
ATOM 12562 O O . LEU C 1 254 ? 140.321 111.435 132.128 1.00 62.69 254 LEU C O 1
ATOM 12578 N N . PHE C 1 255 ? 141.927 109.864 131.992 1.00 63.52 255 PHE C N 1
ATOM 12579 C CA . PHE C 1 255 ? 141.337 109.054 133.040 1.00 64.73 255 PHE C CA 1
ATOM 12580 C C . PHE C 1 255 ? 141.417 109.792 134.376 1.00 67.95 255 PHE C C 1
ATOM 12581 O O . PHE C 1 255 ? 142.332 110.589 134.600 1.00 73.83 255 PHE C O 1
ATOM 12598 N N . PRO C 1 256 ? 140.468 109.546 135.284 1.00 67.13 256 PRO C N 1
ATOM 12599 C CA . PRO C 1 256 ? 140.503 110.258 136.573 1.00 66.67 256 PRO C CA 1
ATOM 12600 C C . PRO C 1 256 ? 141.814 110.095 137.319 1.00 66.77 256 PRO C C 1
ATOM 12601 O O . PRO C 1 256 ? 142.236 111.017 138.026 1.00 66.19 256 PRO C O 1
ATOM 12612 N N . GLU C 1 257 ? 142.473 108.944 137.183 1.00 71.47 257 GLU C N 1
ATOM 12613 C CA . GLU C 1 257 ? 143.756 108.735 137.842 1.00 71.40 257 GLU C CA 1
ATOM 12614 C C . GLU C 1 257 ? 144.778 109.773 137.386 1.00 69.64 257 GLU C C 1
ATOM 12615 O O . GLU C 1 257 ? 145.467 110.391 138.204 1.00 68.87 257 GLU C O 1
ATOM 12627 N N . GLU C 1 258 ? 144.876 109.984 136.072 1.00 70.50 258 GLU C N 1
ATOM 12628 C CA . GLU C 1 258 ? 145.872 110.916 135.552 1.00 67.60 258 GLU C CA 1
ATOM 12629 C C . GLU C 1 258 ? 145.522 112.361 135.880 1.00 63.87 258 GLU C C 1
ATOM 12630 O O . GLU C 1 258 ? 146.419 113.163 136.151 1.00 66.22 258 GLU C O 1
ATOM 12642 N N . VAL C 1 259 ? 144.237 112.717 135.858 1.00 57.82 259 VAL C N 1
ATOM 12643 C CA . VAL C 1 259 ? 143.848 114.071 136.237 1.00 60.41 259 VAL C CA 1
ATOM 12644 C C . VAL C 1 259 ? 144.161 114.318 137.708 1.00 67.22 259 VAL C C 1
ATOM 12645 O O . VAL C 1 259 ? 144.641 115.395 138.083 1.00 74.80 259 VAL C O 1
ATOM 12658 N N . ASP C 1 260 ? 143.889 113.331 138.563 1.00 67.81 260 ASP C N 1
ATOM 12659 C CA . ASP C 1 260 ? 144.216 113.467 139.976 1.00 64.02 260 ASP C CA 1
ATOM 12660 C C . ASP C 1 260 ? 145.719 113.594 140.184 1.00 57.70 260 ASP C C 1
ATOM 12661 O O . ASP C 1 260 ? 146.169 114.392 141.010 1.00 57.21 260 ASP C O 1
ATOM 12670 N N . LYS C 1 261 ? 146.510 112.811 139.446 1.00 61.77 261 LYS C N 1
ATOM 12671 C CA . LYS C 1 261 ? 147.961 112.941 139.539 1.00 60.66 261 LYS C CA 1
ATOM 12672 C C . LYS C 1 261 ? 148.434 114.313 139.080 1.00 66.37 261 LYS C C 1
ATOM 12673 O O . LYS C 1 261 ? 149.320 114.904 139.708 1.00 73.57 261 LYS C O 1
ATOM 12692 N N . CYS C 1 262 ? 147.864 114.833 137.991 1.00 63.44 262 CYS C N 1
ATOM 12693 C CA . CYS C 1 262 ? 148.229 116.167 137.526 1.00 58.94 262 CYS C CA 1
ATOM 12694 C C . CYS C 1 262 ? 147.900 117.221 138.572 1.00 62.38 262 CYS C C 1
ATOM 12695 O O . CYS C 1 262 ? 148.713 118.113 138.843 1.00 69.00 262 CYS C O 1
ATOM 12702 N N . PHE C 1 263 ? 146.712 117.133 139.174 1.00 61.45 263 PHE C N 1
ATOM 12703 C CA . PHE C 1 263 ? 146.340 118.100 140.199 1.00 60.80 263 PHE C CA 1
ATOM 12704 C C . PHE C 1 263 ? 147.236 117.986 141.424 1.00 62.89 263 PHE C C 1
ATOM 12705 O O . PHE C 1 263 ? 147.619 119.008 141.999 1.00 66.70 263 PHE C O 1
ATOM 12722 N N . LYS C 1 264 ? 147.578 116.765 141.836 1.00 60.40 264 LYS C N 1
ATOM 12723 C CA . LYS C 1 264 ? 148.482 116.592 142.968 1.00 54.33 264 LYS C CA 1
ATOM 12724 C C . LYS C 1 264 ? 149.849 117.194 142.673 1.00 58.39 264 LYS C C 1
ATOM 12725 O O . LYS C 1 264 ? 150.423 117.890 143.518 1.00 66.98 264 LYS C O 1
ATOM 12744 N N . LYS C 1 265 ? 150.384 116.945 141.476 1.00 58.60 265 LYS C N 1
ATOM 12745 C CA . LYS C 1 265 ? 151.686 117.499 141.125 1.00 59.61 265 LYS C CA 1
ATOM 12746 C C . LYS C 1 265 ? 151.639 119.021 141.113 1.00 62.08 265 LYS C C 1
ATOM 12747 O O . LYS C 1 265 ? 152.533 119.687 141.652 1.00 65.14 265 LYS C O 1
ATOM 12766 N N . CYS C 1 266 ? 150.598 119.593 140.501 1.00 63.93 266 CYS C N 1
ATOM 12767 C CA . CYS C 1 266 ? 150.493 121.046 140.442 1.00 62.18 266 CYS C CA 1
ATOM 12768 C C . CYS C 1 266 ? 150.360 121.645 141.834 1.00 60.51 266 CYS C C 1
ATOM 12769 O O . CYS C 1 266 ? 150.986 122.665 142.137 1.00 67.98 266 CYS C O 1
ATOM 12776 N N . LEU C 1 267 ? 149.550 121.025 142.695 1.00 51.34 267 LEU C N 1
ATOM 12777 C CA . LEU C 1 267 ? 149.422 121.509 144.063 1.00 52.21 267 LEU C CA 1
ATOM 12778 C C . LEU C 1 267 ? 150.757 121.446 144.786 1.00 53.20 267 LEU C C 1
ATOM 12779 O O . LEU C 1 267 ? 151.112 122.366 145.528 1.00 57.34 267 LEU C O 1
ATOM 12795 N N . ASP C 1 268 ? 151.512 120.366 144.585 1.00 58.65 268 ASP C N 1
ATOM 12796 C CA . ASP C 1 268 ? 152.797 120.239 145.260 1.00 59.10 268 ASP C CA 1
ATOM 12797 C C . ASP C 1 268 ? 153.773 121.314 144.802 1.00 59.81 268 ASP C C 1
ATOM 12798 O O . ASP C 1 268 ? 154.433 121.952 145.630 1.00 59.39 268 ASP C O 1
ATOM 12807 N N . ASN C 1 269 ? 153.878 121.540 143.487 1.00 60.89 269 ASN C N 1
ATOM 12808 C CA . ASN C 1 269 ? 154.774 122.591 143.010 1.00 57.29 269 ASN C CA 1
ATOM 12809 C C . ASN C 1 269 ? 154.327 123.966 143.489 1.00 59.94 269 ASN C C 1
ATOM 12810 O O . ASN C 1 269 ? 155.163 124.790 143.877 1.00 63.43 269 ASN C O 1
ATOM 12821 N N . PHE C 1 270 ? 153.022 124.234 143.467 1.00 58.79 270 PHE C N 1
ATOM 12822 C CA . PHE C 1 270 ? 152.498 125.532 143.863 1.00 58.17 270 PHE C CA 1
ATOM 12823 C C . PHE C 1 270 ? 152.663 125.789 145.355 1.00 57.11 270 PHE C C 1
ATOM 12824 O O . PHE C 1 270 ? 152.860 126.942 145.757 1.00 57.73 270 PHE C O 1
ATOM 12841 N N . MET C 1 271 ? 152.584 124.745 146.181 1.00 57.83 271 MET C N 1
ATOM 12842 C CA . MET C 1 271 ? 152.919 124.886 147.591 1.00 52.22 271 MET C CA 1
ATOM 12843 C C . MET C 1 271 ? 154.410 125.133 147.770 1.00 53.08 271 MET C C 1
ATOM 12844 O O . MET C 1 271 ? 154.818 126.053 148.492 1.00 61.74 271 MET C O 1
ATOM 12849 N N . PHE C 1 272 ? 155.239 124.321 147.107 1.00 53.41 272 PHE C N 1
ATOM 12850 C CA . PHE C 1 272 ? 156.675 124.366 147.355 1.00 58.55 272 PHE C CA 1
ATOM 12851 C C . PHE C 1 272 ? 157.288 125.676 146.893 1.00 62.23 272 PHE C C 1
ATOM 12852 O O . PHE C 1 272 ? 158.248 126.158 147.496 1.00 62.68 272 PHE C O 1
ATOM 12860 N N . LYS C 1 273 ? 156.761 126.270 145.822 1.00 58.95 273 LYS C N 1
ATOM 12861 C CA . LYS C 1 273 ? 157.300 127.548 145.374 1.00 53.38 273 LYS C CA 1
ATOM 12862 C C . LYS C 1 273 ? 157.222 128.589 146.487 1.00 60.63 273 LYS C C 1
ATOM 12863 O O . LYS C 1 273 ? 158.233 129.182 146.887 1.00 67.96 273 LYS C O 1
ATOM 12869 N N . ASP C 1 274 ? 156.020 128.788 147.032 1.00 64.69 274 ASP C N 1
ATOM 12870 C CA . ASP C 1 274 ? 155.844 129.771 148.095 1.00 69.07 274 ASP C CA 1
ATOM 12871 C C . ASP C 1 274 ? 156.564 129.356 149.370 1.00 68.84 274 ASP C C 1
ATOM 12872 O O . ASP C 1 274 ? 157.122 130.210 150.069 1.00 73.64 274 ASP C O 1
ATOM 12877 N N . LEU C 1 275 ? 156.569 128.064 149.691 1.00 53.51 275 LEU C N 1
ATOM 12878 C CA . LEU C 1 275 ? 157.182 127.611 150.929 1.00 52.97 275 LEU C CA 1
ATOM 12879 C C . LEU C 1 275 ? 158.704 127.614 150.868 1.00 58.78 275 LEU C C 1
ATOM 12880 O O . LEU C 1 275 ? 159.354 127.599 151.917 1.00 65.44 275 LEU C O 1
ATOM 12885 N N . SER C 1 276 ? 159.283 127.627 149.665 1.00 55.83 276 SER C N 1
ATOM 12886 C CA . SER C 1 276 ? 160.714 127.849 149.518 1.00 57.97 276 SER C CA 1
ATOM 12887 C C . SER C 1 276 ? 161.024 129.336 149.500 1.00 57.42 276 SER C C 1
ATOM 12888 O O . SER C 1 276 ? 162.090 129.757 149.963 1.00 58.64 276 SER C O 1
ATOM 12891 N N . ARG C 1 277 ? 160.105 130.144 148.968 1.00 68.42 277 ARG C N 1
ATOM 12892 C CA . ARG C 1 277 ? 160.214 131.585 149.150 1.00 69.01 277 ARG C CA 1
ATOM 12893 C C . ARG C 1 277 ? 160.291 131.929 150.631 1.00 69.60 277 ARG C C 1
ATOM 12894 O O . ARG C 1 277 ? 161.102 132.761 151.051 1.00 69.83 277 ARG C O 1
ATOM 12902 N N . ILE C 1 278 ? 159.452 131.282 151.443 1.00 67.45 278 ILE C N 1
ATOM 12903 C CA . ILE C 1 278 ? 159.391 131.613 152.865 1.00 65.52 278 ILE C CA 1
ATOM 12904 C C . ILE C 1 278 ? 160.615 131.071 153.595 1.00 66.07 278 ILE C C 1
ATOM 12905 O O . ILE C 1 278 ? 161.457 131.835 154.080 1.00 67.06 278 ILE C O 1
ATOM 12910 N N . HIS C 1 279 ? 160.736 129.739 153.682 1.00 69.56 279 HIS C N 1
ATOM 12911 C CA . HIS C 1 279 ? 161.848 129.186 154.447 1.00 66.55 279 HIS C CA 1
ATOM 12912 C C . HIS C 1 279 ? 162.488 127.935 153.849 1.00 65.07 279 HIS C C 1
ATOM 12913 O O . HIS C 1 279 ? 163.400 127.385 154.477 1.00 65.03 279 HIS C O 1
ATOM 12920 N N . LYS C 1 280 ? 162.064 127.466 152.679 1.00 59.13 280 LYS C N 1
ATOM 12921 C CA . LYS C 1 280 ? 162.764 126.389 151.979 1.00 59.61 280 LYS C CA 1
ATOM 12922 C C . LYS C 1 280 ? 162.700 125.077 152.766 1.00 60.93 280 LYS C C 1
ATOM 12923 O O . LYS C 1 280 ? 163.721 124.457 153.072 1.00 57.28 280 LYS C O 1
ATOM 12929 N N . CYS C 1 281 ? 161.485 124.658 153.118 1.00 63.08 281 CYS C N 1
ATOM 12930 C CA . CYS C 1 281 ? 161.253 123.374 153.767 1.00 57.06 281 CYS C CA 1
ATOM 12931 C C . CYS C 1 281 ? 159.830 122.934 153.460 1.00 56.58 281 CYS C C 1
ATOM 12932 O O . CYS C 1 281 ? 159.030 123.704 152.919 1.00 60.06 281 CYS C O 1
ATOM 12939 N N . ARG C 1 282 ? 159.506 121.691 153.809 1.00 55.57 282 ARG C N 1
ATOM 12940 C CA . ARG C 1 282 ? 158.185 121.145 153.527 1.00 59.90 282 ARG C CA 1
ATOM 12941 C C . ARG C 1 282 ? 157.472 120.742 154.810 1.00 56.56 282 ARG C C 1
ATOM 12942 O O . ARG C 1 282 ? 158.076 120.167 155.719 1.00 50.68 282 ARG C O 1
ATOM 12963 N N . LEU C 1 283 ? 156.177 121.052 154.866 1.00 49.69 283 LEU C N 1
ATOM 12964 C CA . LEU C 1 283 ? 155.324 120.707 155.990 1.00 51.32 283 LEU C CA 1
ATOM 12965 C C . LEU C 1 283 ? 154.958 119.227 155.960 1.00 58.70 283 LEU C C 1
ATOM 12966 O O . LEU C 1 283 ? 155.126 118.553 154.942 1.00 61.66 283 LEU C O 1
ATOM 12982 N N . PRO C 1 284 ? 154.441 118.694 157.072 1.00 56.75 284 PRO C N 1
ATOM 12983 C CA . PRO C 1 284 ? 154.163 117.251 157.141 1.00 53.75 284 PRO C CA 1
ATOM 12984 C C . PRO C 1 284 ? 153.148 116.753 156.125 1.00 49.76 284 PRO C C 1
ATOM 12985 O O . PRO C 1 284 ? 153.070 115.537 155.913 1.00 56.48 284 PRO C O 1
ATOM 12996 N N . PHE C 1 285 ? 152.365 117.632 155.501 1.00 46.02 285 PHE C N 1
ATOM 12997 C CA . PHE C 1 285 ? 151.289 117.214 154.611 1.00 49.99 285 PHE C CA 1
ATOM 12998 C C . PHE C 1 285 ? 151.648 117.341 153.135 1.00 54.07 285 PHE C C 1
ATOM 12999 O O . PHE C 1 285 ? 150.760 117.229 152.285 1.00 54.39 285 PHE C O 1
ATOM 13016 N N . MET C 1 286 ? 152.914 117.582 152.804 1.00 56.11 286 MET C N 1
ATOM 13017 C CA . MET C 1 286 ? 153.352 117.658 151.414 1.00 54.24 286 MET C CA 1
ATOM 13018 C C . MET C 1 286 ? 154.443 116.626 151.174 1.00 59.70 286 MET C C 1
ATOM 13019 O O . MET C 1 286 ? 155.457 116.612 151.880 1.00 54.64 286 MET C O 1
ATOM 13033 N N . ASP C 1 287 ? 154.358 115.888 150.067 1.00 62.77 287 ASP C N 1
ATOM 13034 C CA . ASP C 1 287 ? 155.341 114.854 149.773 1.00 61.21 287 ASP C CA 1
ATOM 13035 C C . ASP C 1 287 ? 156.264 115.157 148.607 1.00 60.52 287 ASP C C 1
ATOM 13036 O O . ASP C 1 287 ? 157.174 114.391 148.356 1.00 60.66 287 ASP C O 1
ATOM 13045 N N . TYR C 1 288 ? 156.063 116.265 147.902 1.00 62.22 288 TYR C N 1
ATOM 13046 C CA . TYR C 1 288 ? 156.841 116.524 146.663 1.00 61.49 288 TYR C CA 1
ATOM 13047 C C . TYR C 1 288 ? 158.296 116.788 146.551 1.00 60.21 288 TYR C C 1
ATOM 13048 O O . TYR C 1 288 ? 158.889 116.164 145.719 1.00 63.59 288 TYR C O 1
ATOM 13066 N N . PRO C 1 289 ? 158.868 117.701 147.338 1.00 30.00 289 PRO C N 1
ATOM 13067 C CA . PRO C 1 289 ? 160.307 117.842 147.152 1.00 30.00 289 PRO C CA 1
ATOM 13068 C C . PRO C 1 289 ? 160.765 116.746 148.058 1.00 30.00 289 PRO C C 1
ATOM 13069 O O . PRO C 1 289 ? 160.684 116.923 149.255 1.00 30.00 289 PRO C O 1
ATOM 13073 N N . PRO C 1 290 ? 161.304 115.641 147.510 1.00 54.33 290 PRO C N 1
ATOM 13074 C CA . PRO C 1 290 ? 161.522 114.515 148.421 1.00 56.57 290 PRO C CA 1
ATOM 13075 C C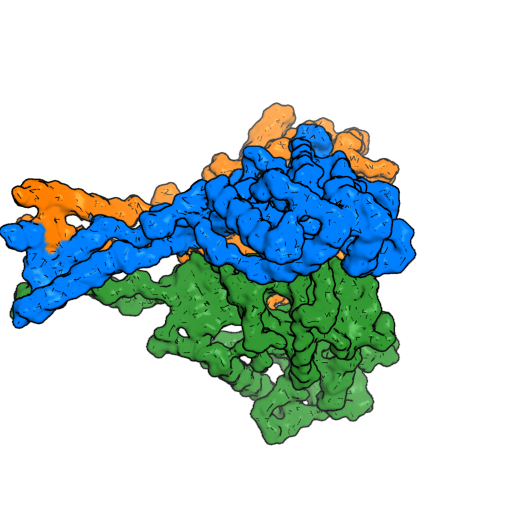 . PRO C 1 290 ? 162.765 114.669 149.225 1.00 55.83 290 PRO C C 1
ATOM 13076 O O . PRO C 1 290 ? 162.777 114.266 150.377 1.00 58.32 290 PRO C O 1
ATOM 13087 N N . ASP C 1 291 ? 163.824 115.175 148.627 1.00 61.63 291 ASP C N 1
ATOM 13088 C CA . ASP C 1 291 ? 165.024 115.455 149.384 1.00 62.08 291 ASP C CA 1
ATOM 13089 C C . ASP C 1 291 ? 164.823 116.575 150.377 1.00 63.00 291 ASP C C 1
ATOM 13090 O O . ASP C 1 291 ? 165.311 116.497 151.499 1.00 61.75 291 ASP C O 1
ATOM 13099 N N . ILE C 1 292 ? 164.097 117.614 149.985 1.00 61.54 292 ILE C N 1
ATOM 13100 C CA . ILE C 1 292 ? 163.975 118.787 150.844 1.00 58.59 292 ILE C CA 1
ATOM 13101 C C . ILE C 1 292 ? 163.463 118.441 152.235 1.00 60.17 292 ILE C C 1
ATOM 13102 O O . ILE C 1 292 ? 162.374 117.966 152.356 1.00 64.33 292 ILE C O 1
ATOM 13118 N N . PRO C 1 293 ? 164.246 118.690 153.292 1.00 55.55 293 PRO C N 1
ATOM 13119 C CA . PRO C 1 293 ? 163.830 118.269 154.641 1.00 53.41 293 PRO C CA 1
ATOM 13120 C C . PRO C 1 293 ? 162.510 118.763 155.209 1.00 55.92 293 PRO C C 1
ATOM 13121 O O . PRO C 1 293 ? 162.120 119.861 154.859 1.00 64.53 293 PRO C O 1
ATOM 13132 N N . TYR C 1 294 ? 161.843 118.007 156.088 1.00 56.42 294 TYR C N 1
ATOM 13133 C CA . TYR C 1 294 ? 160.644 118.509 156.743 1.00 56.21 294 TYR C CA 1
ATOM 13134 C C . TYR C 1 294 ? 160.976 119.703 157.629 1.00 59.00 294 TYR C C 1
ATOM 13135 O O . TYR C 1 294 ? 162.073 119.807 158.186 1.00 56.71 294 TYR C O 1
ATOM 13153 N N . CYS C 1 295 ? 160.011 120.609 157.761 1.00 64.05 295 CYS C N 1
ATOM 13154 C CA . CYS C 1 295 ? 160.192 121.779 158.604 1.00 62.11 295 CYS C CA 1
ATOM 13155 C C . CYS C 1 295 ? 160.232 121.381 160.075 1.00 64.90 295 CYS C C 1
ATOM 13156 O O . CYS C 1 295 ? 159.693 120.350 160.488 1.00 66.94 295 CYS C O 1
ATOM 13163 N N . ASN C 1 296 ? 160.887 122.218 160.872 1.00 63.03 296 ASN C N 1
ATOM 13164 C CA . ASN C 1 296 ? 160.993 122.028 162.310 1.00 63.49 296 ASN C CA 1
ATOM 13165 C C . ASN C 1 296 ? 160.103 123.032 163.030 1.00 65.63 296 ASN C C 1
ATOM 13166 O O . ASN C 1 296 ? 159.414 123.849 162.413 1.00 67.85 296 ASN C O 1
ATOM 13177 N N . TYR C 1 297 ? 160.124 122.962 164.363 1.00 66.13 297 TYR C N 1
ATOM 13178 C CA . TYR C 1 297 ? 159.243 123.811 165.159 1.00 62.94 297 TYR C CA 1
ATOM 13179 C C . TYR C 1 297 ? 159.564 125.290 164.976 1.00 65.42 297 TYR C C 1
ATOM 13180 O O . TYR C 1 297 ? 158.664 126.131 165.067 1.00 69.59 297 TYR C O 1
ATOM 13198 N N . THR C 1 298 ? 160.831 125.630 164.730 1.00 62.98 298 THR C N 1
ATOM 13199 C CA . THR C 1 298 ? 161.187 127.033 164.551 1.00 62.43 298 THR C CA 1
ATOM 13200 C C . THR C 1 298 ? 160.536 127.615 163.302 1.00 62.35 298 THR C C 1
ATOM 13201 O O . THR C 1 298 ? 160.041 128.748 163.325 1.00 67.35 298 THR C O 1
ATOM 13212 N N . ASN C 1 299 ? 160.525 126.859 162.207 1.00 61.37 299 ASN C N 1
ATOM 13213 C CA . ASN C 1 299 ? 160.032 127.358 160.931 1.00 61.82 299 ASN C CA 1
ATOM 13214 C C . ASN C 1 299 ? 158.573 127.010 160.669 1.00 58.77 299 ASN C C 1
ATOM 13215 O O . ASN C 1 299 ? 157.957 127.622 159.791 1.00 60.66 299 ASN C O 1
ATOM 13226 N N . PHE C 1 300 ? 158.007 126.049 161.397 1.00 57.62 300 PHE C N 1
ATOM 13227 C CA . PHE C 1 300 ? 156.638 125.627 161.114 1.00 56.56 300 PHE C CA 1
ATOM 13228 C C . PHE C 1 300 ? 155.630 126.757 161.264 1.00 54.37 300 PHE C C 1
ATOM 13229 O O . PHE C 1 300 ? 154.728 126.861 160.417 1.00 57.72 300 PHE C O 1
ATOM 13246 N N . PRO C 1 301 ? 155.683 127.596 162.301 1.00 47.80 301 PRO C N 1
ATOM 13247 C CA . PRO C 1 301 ? 154.670 128.660 162.419 1.00 52.46 301 PRO C CA 1
ATOM 13248 C C . PRO C 1 301 ? 154.584 129.559 161.196 1.00 54.83 301 PRO C C 1
ATOM 13249 O O . PRO C 1 301 ? 153.486 129.792 160.672 1.00 52.14 301 PRO C O 1
ATOM 13260 N N . GLN C 1 302 ? 155.722 130.076 160.726 1.00 53.32 302 GLN C N 1
ATOM 13261 C CA . GLN C 1 302 ? 155.711 130.963 159.568 1.00 49.74 302 GLN C CA 1
ATOM 13262 C C . GLN C 1 302 ? 155.174 130.247 158.339 1.00 50.26 302 GLN C C 1
ATOM 13263 O O . GLN C 1 302 ? 154.368 130.802 157.582 1.00 57.63 302 GLN C O 1
ATOM 13277 N N . MET C 1 303 ? 155.613 129.008 158.120 1.00 47.25 303 MET C N 1
ATOM 13278 C CA . MET C 1 303 ? 155.182 128.261 156.945 1.00 49.23 303 MET C CA 1
ATOM 13279 C C . MET C 1 303 ? 153.679 128.015 156.973 1.00 52.89 303 MET C C 1
ATOM 13280 O O . MET C 1 303 ? 152.991 128.192 155.964 1.00 52.63 303 MET C O 1
ATOM 13294 N N . TYR C 1 304 ? 153.156 127.602 158.129 1.00 53.25 304 TYR C N 1
ATOM 13295 C CA . TYR C 1 304 ? 151.727 127.334 158.244 1.00 48.27 304 TYR C CA 1
ATOM 13296 C C . TYR C 1 304 ? 150.914 128.606 158.054 1.00 51.87 304 TYR C C 1
ATOM 13297 O O . TYR C 1 304 ? 149.881 128.601 157.371 1.00 50.32 304 TYR C O 1
ATOM 13315 N N . THR C 1 305 ? 151.363 129.712 158.656 1.00 56.28 305 THR C N 1
ATOM 13316 C CA . THR C 1 305 ? 150.661 130.979 158.486 1.00 47.80 305 THR C CA 1
ATOM 13317 C C . THR C 1 305 ? 150.657 131.399 157.024 1.00 52.84 305 THR C C 1
ATOM 13318 O O . THR C 1 305 ? 149.646 131.888 156.508 1.00 59.85 305 THR C O 1
ATOM 13329 N N . ARG C 1 306 ? 151.732 131.178 156.314 1.00 49.18 306 ARG C N 1
ATOM 13330 C CA . ARG C 1 306 ? 151.745 131.498 154.912 1.00 49.09 306 ARG C CA 1
ATOM 13331 C C . ARG C 1 306 ? 150.840 130.567 154.193 1.00 47.24 306 ARG C C 1
ATOM 13332 O O . ARG C 1 306 ? 149.970 131.017 153.505 1.00 51.56 306 ARG C O 1
ATOM 13340 N N . PHE C 1 307 ? 151.022 129.272 154.367 1.00 41.45 307 PHE C N 1
ATOM 13341 C CA . PHE C 1 307 ? 150.232 128.286 153.645 1.00 43.67 307 PHE C CA 1
ATOM 13342 C C . PHE C 1 307 ? 148.725 128.428 153.814 1.00 50.40 307 PHE C C 1
ATOM 13343 O O . PHE C 1 307 ? 147.988 128.086 152.915 1.00 52.98 307 PHE C O 1
ATOM 13360 N N . ASN C 1 308 ? 148.243 128.904 154.946 1.00 49.93 308 ASN C N 1
ATOM 13361 C CA . ASN C 1 308 ? 146.814 129.162 155.092 1.00 46.46 308 ASN C CA 1
ATOM 13362 C C . ASN C 1 308 ? 146.347 130.197 154.073 1.00 49.16 308 ASN C C 1
ATOM 13363 O O . ASN C 1 308 ? 145.377 129.977 153.336 1.00 51.25 308 ASN C O 1
ATOM 13374 N N . LYS C 1 309 ? 147.048 131.330 154.007 1.00 50.88 309 LYS C N 1
ATOM 13375 C CA . LYS C 1 309 ? 146.707 132.365 153.038 1.00 50.13 309 LYS C CA 1
ATOM 13376 C C . LYS C 1 309 ? 146.890 131.864 151.612 1.00 47.67 309 LYS C C 1
ATOM 13377 O O . LYS C 1 309 ? 146.090 132.180 150.724 1.00 51.40 309 LYS C O 1
ATOM 13396 N N . ILE C 1 310 ? 147.946 131.086 151.373 1.00 48.99 310 ILE C N 1
ATOM 13397 C CA . ILE C 1 310 ? 148.185 130.540 150.039 1.00 50.43 310 ILE C CA 1
ATOM 13398 C C . ILE C 1 310 ? 147.000 129.688 149.594 1.00 46.26 310 ILE C C 1
ATOM 13399 O O . ILE C 1 310 ? 146.509 129.812 148.467 1.00 52.50 310 ILE C O 1
ATOM 13415 N N . LEU C 1 311 ? 146.521 128.815 150.480 1.00 40.07 311 LEU C N 1
ATOM 13416 C CA . LEU C 1 311 ? 145.408 127.931 150.166 1.00 41.34 311 LEU C CA 1
ATOM 13417 C C . LEU C 1 311 ? 144.076 128.662 150.097 1.00 43.01 311 LEU C C 1
ATOM 13418 O O . LEU C 1 311 ? 143.152 128.169 149.443 1.00 38.53 311 LEU C O 1
ATOM 13434 N N . LYS C 1 312 ? 143.951 129.816 150.756 1.00 53.85 312 LYS C N 1
ATOM 13435 C CA . LYS C 1 312 ? 142.695 130.554 150.682 1.00 47.46 312 LYS C CA 1
ATOM 13436 C C . LYS C 1 312 ? 142.363 130.951 149.250 1.00 52.11 312 LYS C C 1
ATOM 13437 O O . LYS C 1 312 ? 141.206 130.842 148.829 1.00 54.69 312 LYS C O 1
ATOM 13456 N N . GLY C 1 313 ? 143.356 131.408 148.487 1.00 54.37 313 GLY C N 1
ATOM 13457 C CA . GLY C 1 313 ? 143.149 131.842 147.120 1.00 55.80 313 GLY C CA 1
ATOM 13458 C C . GLY C 1 313 ? 143.587 130.881 146.039 1.00 54.25 313 GLY C C 1
ATOM 13459 O O . GLY C 1 313 ? 143.539 131.244 144.856 1.00 55.75 313 GLY C O 1
ATOM 13463 N N . PHE C 1 314 ? 144.014 129.667 146.385 1.00 51.64 314 PHE C N 1
ATOM 13464 C CA . PHE C 1 314 ? 144.436 128.713 145.370 1.00 49.00 314 PHE C CA 1
ATOM 13465 C C . PHE C 1 314 ? 143.277 128.398 144.434 1.00 54.43 314 PHE C C 1
ATOM 13466 O O . PHE C 1 314 ? 142.186 128.029 144.881 1.00 56.21 314 PHE C O 1
ATOM 13483 N N . ASN C 1 315 ? 143.514 128.544 143.134 1.00 60.47 315 ASN C N 1
ATOM 13484 C CA . ASN C 1 315 ? 142.496 128.315 142.116 1.00 63.39 315 ASN C CA 1
ATOM 13485 C C . ASN C 1 315 ? 142.981 127.239 141.155 1.00 59.26 315 ASN C C 1
ATOM 13486 O O . ASN C 1 315 ? 144.126 127.279 140.696 1.00 56.96 315 ASN C O 1
ATOM 13497 N N . LYS C 1 316 ? 142.103 126.278 140.862 1.00 64.99 316 LYS C N 1
ATOM 13498 C CA . LYS C 1 316 ? 142.469 125.157 140.005 1.00 63.40 316 LYS C CA 1
ATOM 13499 C C . LYS C 1 316 ? 142.581 125.555 138.541 1.00 69.66 316 LYS C C 1
ATOM 13500 O O . LYS C 1 316 ? 143.200 124.823 137.759 1.00 72.07 316 LYS C O 1
ATOM 13519 N N . THR C 1 317 ? 142.000 126.691 138.147 1.00 70.33 317 THR C N 1
ATOM 13520 C CA . THR C 1 317 ? 142.097 127.119 136.756 1.00 69.69 317 THR C CA 1
ATOM 13521 C C . THR C 1 317 ? 143.549 127.359 136.361 1.00 67.77 317 THR C C 1
ATOM 13522 O O . THR C 1 317 ? 143.966 126.999 135.253 1.00 69.83 317 THR C O 1
ATOM 13533 N N . ASN C 1 318 ? 144.334 127.965 137.253 1.00 66.51 318 ASN C N 1
ATOM 13534 C CA . ASN C 1 318 ? 145.751 128.167 136.971 1.00 66.10 318 ASN C CA 1
ATOM 13535 C C . ASN C 1 318 ? 146.454 126.837 136.739 1.00 69.57 318 ASN C C 1
ATOM 13536 O O . ASN C 1 318 ? 147.328 126.730 135.870 1.00 74.37 318 ASN C O 1
ATOM 13547 N N . CYS C 1 319 ? 146.089 125.813 137.508 1.00 75.18 319 CYS C N 1
ATOM 13548 C CA . CYS C 1 319 ? 146.616 124.464 137.308 1.00 75.61 319 CYS C CA 1
ATOM 13549 C C . CYS C 1 319 ? 145.947 123.877 136.069 1.00 77.21 319 CYS C C 1
ATOM 13550 O O . CYS C 1 319 ? 144.917 123.202 136.132 1.00 79.85 319 CYS C O 1
ATOM 13557 N N . LEU C 1 320 ? 146.553 124.150 134.916 1.00 71.22 320 LEU C N 1
ATOM 13558 C CA . LEU C 1 320 ? 146.014 123.666 133.653 1.00 69.97 320 LEU C CA 1
ATOM 13559 C C . LEU C 1 320 ? 146.234 122.166 133.518 1.00 71.57 320 LEU C C 1
ATOM 13560 O O . LEU C 1 320 ? 147.288 121.725 133.051 1.00 71.00 320 LEU C O 1
ATOM 13576 N N . CYS C 1 321 ? 145.243 121.378 133.930 1.00 73.19 321 CYS C N 1
ATOM 13577 C CA . CYS C 1 321 ? 145.272 119.934 133.791 1.00 71.96 321 CYS C CA 1
ATOM 13578 C C . CYS C 1 321 ? 144.113 119.479 132.911 1.00 72.06 321 CYS C C 1
ATOM 13579 O O . CYS C 1 321 ? 143.073 120.141 132.856 1.00 69.89 321 CYS C O 1
ATOM 13586 N N . PRO C 1 322 ? 144.263 118.359 132.208 1.00 71.92 322 PRO C N 1
ATOM 13587 C CA . PRO C 1 322 ? 143.183 117.891 131.335 1.00 69.73 322 PRO C CA 1
ATOM 13588 C C . PRO C 1 322 ? 141.958 117.465 132.127 1.00 69.86 322 PRO C C 1
ATOM 13589 O O . PRO C 1 322 ? 142.036 117.061 133.290 1.00 74.93 322 PRO C O 1
ATOM 13600 N N . ARG C 1 323 ? 140.806 117.569 131.472 1.00 64.06 323 ARG C N 1
ATOM 13601 C CA . ARG C 1 323 ? 139.548 117.178 132.087 1.00 63.49 323 ARG C CA 1
ATOM 13602 C C . ARG C 1 323 ? 139.491 115.660 132.245 1.00 61.49 323 ARG C C 1
ATOM 13603 O O . ARG C 1 323 ? 140.406 114.928 131.859 1.00 68.76 323 ARG C O 1
ATOM 13624 N N . LYS C 1 324 ? 138.393 115.185 132.823 1.00 56.15 324 LYS C N 1
ATOM 13625 C CA . LYS C 1 324 ? 138.166 113.762 133.038 1.00 58.77 324 LYS C CA 1
ATOM 13626 C C . LYS C 1 324 ? 137.089 113.272 132.081 1.00 60.12 324 LYS C C 1
ATOM 13627 O O . LYS C 1 324 ? 136.015 113.875 131.987 1.00 66.79 324 LYS C O 1
ATOM 13646 N N . CYS C 1 325 ? 137.379 112.179 131.372 1.00 67.70 325 CYS C N 1
ATOM 13647 C CA . CYS C 1 325 ? 136.391 111.627 130.451 1.00 70.01 325 CYS C CA 1
ATOM 13648 C C . CYS C 1 325 ? 135.159 111.133 131.199 1.00 69.82 325 CYS C C 1
ATOM 13649 O O . CYS C 1 325 ? 134.026 111.345 130.750 1.00 74.09 325 CYS C O 1
ATOM 13656 N N . ARG C 1 326 ? 135.359 110.476 132.342 1.00 60.60 326 ARG C N 1
ATOM 13657 C CA . ARG C 1 326 ? 134.255 109.991 133.176 1.00 62.04 326 ARG C CA 1
ATOM 13658 C C . ARG C 1 326 ? 134.541 110.437 134.608 1.00 63.69 326 ARG C C 1
ATOM 13659 O O . ARG C 1 326 ? 135.269 109.768 135.347 1.00 64.98 326 ARG C O 1
ATOM 13680 N N . GLU C 1 327 ? 133.962 111.570 134.993 1.00 58.72 327 GLU C N 1
ATOM 13681 C CA . GLU C 1 327 ? 134.158 112.133 136.320 1.00 59.32 327 GLU C CA 1
ATOM 13682 C C . GLU C 1 327 ? 132.908 111.964 137.172 1.00 58.27 327 GLU C C 1
ATOM 13683 O O . GLU C 1 327 ? 131.786 112.174 136.705 1.00 48.17 327 GLU C O 1
ATOM 13695 N N . THR C 1 328 ? 133.113 111.560 138.423 1.00 54.04 328 THR C N 1
ATOM 13696 C CA . THR C 1 328 ? 132.034 111.392 139.386 1.00 49.90 328 THR C CA 1
ATOM 13697 C C . THR C 1 328 ? 132.296 112.301 140.575 1.00 46.46 328 THR C C 1
ATOM 13698 O O . THR C 1 328 ? 133.352 112.211 141.207 1.00 53.92 328 THR C O 1
ATOM 13709 N N . ARG C 1 329 ? 131.337 113.173 140.873 1.00 42.56 329 ARG C N 1
ATOM 13710 C CA . ARG C 1 329 ? 131.414 114.070 142.011 1.00 40.90 329 ARG C CA 1
ATOM 13711 C C . ARG C 1 329 ? 130.329 113.716 143.016 1.00 45.89 329 ARG C C 1
ATOM 13712 O O . ARG C 1 329 ? 129.277 113.174 142.663 1.00 52.83 329 ARG C O 1
ATOM 13733 N N . TYR C 1 330 ? 130.598 114.031 144.277 1.00 39.63 330 TYR C N 1
ATOM 13734 C CA . TYR C 1 330 ? 129.664 113.783 145.365 1.00 37.24 330 TYR C CA 1
ATOM 13735 C C . TYR C 1 330 ? 129.495 115.060 146.171 1.00 45.63 330 TYR C C 1
ATOM 13736 O O . TYR C 1 330 ? 130.425 115.486 146.864 1.00 55.02 330 TYR C O 1
ATOM 13754 N N . GLU C 1 331 ? 128.320 115.664 146.075 1.00 37.89 331 GLU C N 1
ATOM 13755 C CA . GLU C 1 331 ? 127.969 116.844 146.846 1.00 34.24 331 GLU C CA 1
ATOM 13756 C C . GLU C 1 331 ? 127.141 116.428 148.056 1.00 38.05 331 GLU C C 1
ATOM 13757 O O . GLU C 1 331 ? 126.529 115.358 148.084 1.00 46.50 331 GLU C O 1
ATOM 13763 N N . ILE C 1 332 ? 127.129 117.288 149.068 1.00 28.58 332 ILE C N 1
ATOM 13764 C CA . ILE C 1 332 ? 126.400 117.036 150.305 1.00 35.09 332 ILE C CA 1
ATOM 13765 C C . ILE C 1 332 ? 124.966 117.513 150.128 1.00 31.21 332 ILE C C 1
ATOM 13766 O O . ILE C 1 332 ? 124.706 118.721 150.092 1.00 37.77 332 ILE C O 1
ATOM 13771 N N . GLN C 1 333 ? 124.037 116.565 150.009 1.00 33.90 333 GLN C N 1
ATOM 13772 C CA . GLN C 1 333 ? 122.621 116.879 149.898 1.00 21.67 333 GLN C CA 1
ATOM 13773 C C . GLN C 1 333 ? 122.062 117.519 151.157 1.00 24.90 333 GLN C C 1
ATOM 13774 O O . GLN C 1 333 ? 121.325 118.503 151.071 1.00 39.05 333 GLN C O 1
ATOM 13780 N N . TYR C 1 334 ? 122.394 116.980 152.325 1.00 14.70 334 TYR C N 1
ATOM 13781 C CA . TYR C 1 334 ? 122.012 117.617 153.580 1.00 17.83 334 TYR C CA 1
ATOM 13782 C C . TYR C 1 334 ? 122.672 116.877 154.737 1.00 19.55 334 TYR C C 1
ATOM 13783 O O . TYR C 1 334 ? 123.260 115.806 154.568 1.00 21.08 334 TYR C O 1
ATOM 13792 N N . GLN C 1 335 ? 122.588 117.489 155.916 1.00 33.97 335 GLN C N 1
ATOM 13793 C CA . GLN C 1 335 ? 123.189 116.961 157.132 1.00 25.74 335 GLN C CA 1
ATOM 13794 C C . GLN C 1 335 ? 122.149 116.998 158.239 1.00 28.92 335 GLN C C 1
ATOM 13795 O O . GLN C 1 335 ? 121.486 118.021 158.439 1.00 41.58 335 GLN C O 1
ATOM 13801 N N . PHE C 1 336 ? 122.009 115.887 158.954 1.00 24.23 336 PHE C N 1
ATOM 13802 C CA . PHE C 1 336 ? 121.022 115.728 160.006 1.00 37.31 336 PHE C CA 1
ATOM 13803 C C . PHE C 1 336 ? 121.712 115.285 161.289 1.00 42.67 336 PHE C C 1
ATOM 13804 O O . PHE C 1 336 ? 122.743 114.608 161.255 1.00 50.15 336 PHE C O 1
ATOM 13812 N N . ASN C 1 337 ? 121.146 115.679 162.423 1.00 40.84 337 ASN C N 1
ATOM 13813 C CA . ASN C 1 337 ? 121.677 115.312 163.728 1.00 40.49 337 ASN C CA 1
ATOM 13814 C C . ASN C 1 337 ? 120.685 114.395 164.428 1.00 48.03 337 ASN C C 1
ATOM 13815 O O . ASN C 1 337 ? 119.509 114.744 164.573 1.00 54.37 337 ASN C O 1
ATOM 13820 N N . ILE C 1 338 ? 121.157 113.228 164.857 1.00 41.61 338 ILE C N 1
ATOM 13821 C CA . ILE C 1 338 ? 120.313 112.211 165.476 1.00 46.32 338 ILE C CA 1
ATOM 13822 C C . ILE C 1 338 ? 120.697 112.098 166.943 1.00 48.49 338 ILE C C 1
ATOM 13823 O O . ILE C 1 338 ? 121.860 111.838 167.272 1.00 50.98 338 ILE C O 1
ATOM 13828 N N . GLY C 1 339 ? 119.719 112.289 167.822 1.00 50.69 339 GLY C N 1
ATOM 13829 C CA . GLY C 1 339 ? 119.943 112.107 169.239 1.00 48.22 339 GLY C CA 1
ATOM 13830 C C . GLY C 1 339 ? 120.770 113.219 169.860 1.00 50.53 339 GLY C C 1
ATOM 13831 O O . GLY C 1 339 ? 121.068 114.246 169.250 1.00 52.18 339 GLY C O 1
ATOM 13832 N N . GLY C 1 340 ? 121.143 112.984 171.115 1.00 58.69 340 GLY C N 1
ATOM 13833 C CA . GLY C 1 340 ? 121.948 113.931 171.857 1.00 62.03 340 GLY C CA 1
ATOM 13834 C C . GLY C 1 340 ? 123.353 113.430 172.117 1.00 60.37 340 GLY C C 1
ATOM 13835 O O . GLY C 1 340 ? 123.992 112.863 171.226 1.00 59.34 340 GLY C O 1
ATOM 13836 N N . PHE C 1 341 ? 123.844 113.631 173.336 1.00 63.54 341 PHE C N 1
ATOM 13837 C CA . PHE C 1 341 ? 125.191 113.195 173.673 1.00 62.08 341 PHE C CA 1
ATOM 13838 C C . PHE C 1 341 ? 125.303 111.680 173.578 1.00 63.11 341 PHE C C 1
ATOM 13839 O O . PHE C 1 341 ? 124.356 110.947 173.876 1.00 62.34 341 PHE C O 1
ATOM 13847 N N . ASN C 1 342 ? 126.474 111.214 173.154 1.00 59.12 342 ASN C N 1
ATOM 13848 C CA . ASN C 1 342 ? 126.780 109.796 173.072 1.00 56.86 342 ASN C CA 1
ATOM 13849 C C . ASN C 1 342 ? 128.221 109.573 173.506 1.00 60.05 342 ASN C C 1
ATOM 13850 O O . ASN C 1 342 ? 129.047 110.489 173.477 1.00 63.90 342 ASN C O 1
ATOM 13855 N N . ASN C 1 343 ? 128.517 108.345 173.916 1.00 60.24 343 ASN C N 1
ATOM 13856 C CA . ASN C 1 343 ? 129.879 107.966 174.268 1.00 56.72 343 ASN C CA 1
ATOM 13857 C C . ASN C 1 343 ? 130.728 107.639 173.048 1.00 55.77 343 ASN C C 1
ATOM 13858 O O . ASN C 1 343 ? 131.931 107.408 173.190 1.00 59.24 343 ASN C O 1
ATOM 13863 N N . GLN C 1 344 ? 130.128 107.615 171.859 1.00 48.02 344 GLN C N 1
ATOM 13864 C CA . GLN C 1 344 ? 130.844 107.336 170.627 1.00 40.56 344 GLN C CA 1
ATOM 13865 C C . GLN C 1 344 ? 130.350 108.290 169.552 1.00 42.56 344 GLN C C 1
ATOM 13866 O O . GLN C 1 344 ? 129.186 108.695 169.554 1.00 52.02 344 GLN C O 1
ATOM 13880 N N . THR C 1 345 ? 131.241 108.642 168.634 1.00 37.10 345 THR C N 1
ATOM 13881 C CA . THR C 1 345 ? 130.882 109.481 167.499 1.00 41.54 345 THR C CA 1
ATOM 13882 C C . THR C 1 345 ? 130.472 108.581 166.340 1.00 42.89 345 THR C C 1
ATOM 13883 O O . THR C 1 345 ? 131.303 107.849 165.794 1.00 49.62 345 THR C O 1
ATOM 13894 N N . PHE C 1 346 ? 129.194 108.626 165.980 1.00 41.47 346 PHE C N 1
ATOM 13895 C CA . PHE C 1 346 ? 128.670 107.872 164.851 1.00 37.40 346 PHE C CA 1
ATOM 13896 C C . PHE C 1 346 ? 128.477 108.818 163.676 1.00 38.05 346 PHE C C 1
ATOM 13897 O O . PHE C 1 346 ? 127.746 109.807 163.784 1.00 46.23 346 PHE C O 1
ATOM 13914 N N . ILE C 1 347 ? 129.130 108.513 162.561 1.00 36.54 347 ILE C N 1
ATOM 13915 C CA . ILE C 1 347 ? 129.032 109.308 161.344 1.00 36.69 347 ILE C CA 1
ATOM 13916 C C . ILE C 1 347 ? 128.342 108.424 160.316 1.00 39.25 347 ILE C C 1
ATOM 13917 O O . ILE C 1 347 ? 128.888 107.394 159.903 1.00 50.45 347 ILE C O 1
ATOM 13933 N N . LYS C 1 348 ? 127.139 108.814 159.907 1.00 39.47 348 LYS C N 1
ATOM 13934 C CA . LYS C 1 348 ? 126.391 108.047 158.924 1.00 41.79 348 LYS C CA 1
ATOM 13935 C C . LYS C 1 348 ? 126.421 108.750 157.576 1.00 38.48 348 LYS C C 1
ATOM 13936 O O . LYS C 1 348 ? 126.065 109.926 157.459 1.00 50.61 348 LYS C O 1
ATOM 13955 N N . ILE C 1 349 ? 126.855 108.017 156.556 1.00 31.87 349 ILE C N 1
ATOM 13956 C CA . ILE C 1 349 ? 126.957 108.517 155.193 1.00 32.64 349 ILE C CA 1
ATOM 13957 C C . ILE C 1 349 ? 125.941 107.767 154.346 1.00 36.23 349 ILE C C 1
ATOM 13958 O O . ILE C 1 349 ? 125.884 106.532 154.377 1.00 45.86 349 ILE C O 1
ATOM 13974 N N . THR C 1 350 ? 125.134 108.512 153.595 1.00 34.77 350 THR C N 1
ATOM 13975 C CA . THR C 1 350 ? 124.029 107.931 152.846 1.00 35.99 350 THR C CA 1
ATOM 13976 C C . THR C 1 350 ? 123.726 108.804 151.637 1.00 43.41 350 THR C C 1
ATOM 13977 O O . THR C 1 350 ? 124.332 109.860 151.435 1.00 51.59 350 THR C O 1
ATOM 13988 N N . SER C 1 351 ? 122.781 108.338 150.826 1.00 37.09 351 SER C N 1
ATOM 13989 C CA . SER C 1 351 ? 122.181 109.135 149.768 1.00 40.74 351 SER C CA 1
ATOM 13990 C C . SER C 1 351 ? 120.695 108.820 149.750 1.00 42.43 351 SER C C 1
ATOM 13991 O O . SER C 1 351 ? 120.300 107.669 149.940 1.00 45.47 351 SER C O 1
ATOM 13999 N N . ARG C 1 352 ? 119.835 109.820 149.704 1.00 45.50 352 ARG C N 1
ATOM 14000 C CA . ARG C 1 352 ? 118.410 109.601 149.590 1.00 41.51 352 ARG C CA 1
ATOM 14001 C C . ARG C 1 352 ? 118.011 110.045 148.217 1.00 41.97 352 ARG C C 1
ATOM 14002 O O . ARG C 1 352 ? 116.838 110.087 147.903 1.00 50.57 352 ARG C O 1
ATOM 14023 N N . ASN C 1 353 ? 118.982 110.356 147.377 1.00 40.61 353 ASN C N 1
ATOM 14024 C CA . ASN C 1 353 ? 118.713 110.867 146.053 1.00 44.14 353 ASN C CA 1
ATOM 14025 C C . ASN C 1 353 ? 119.156 110.075 144.842 1.00 47.55 353 ASN C C 1
ATOM 14026 O O . ASN C 1 353 ? 119.778 109.038 145.016 1.00 49.30 353 ASN C O 1
ATOM 14037 N N . SER C 1 354 ? 118.874 110.556 143.639 1.00 50.86 354 SER C N 1
ATOM 14038 C CA . SER C 1 354 ? 119.281 109.886 142.427 1.00 49.94 354 SER C CA 1
ATOM 14039 C C . SER C 1 354 ? 120.492 110.537 141.818 1.00 55.00 354 SER C C 1
ATOM 14040 O O . SER C 1 354 ? 120.883 111.604 142.265 1.00 56.64 354 SER C O 1
ATOM 14048 N N . ILE C 1 355 ? 121.090 109.915 140.808 1.00 51.05 355 ILE C N 1
ATOM 14049 C CA . ILE C 1 355 ? 122.331 110.407 140.224 1.00 46.08 355 ILE C CA 1
ATOM 14050 C C . ILE C 1 355 ? 122.003 111.406 139.125 1.00 49.41 355 ILE C C 1
ATOM 14051 O O . ILE C 1 355 ? 121.047 111.234 138.364 1.00 52.06 355 ILE C O 1
ATOM 14067 N N . THR C 1 356 ? 122.799 112.467 139.042 1.00 51.38 356 THR C N 1
ATOM 14068 C CA . THR C 1 356 ? 122.629 113.498 138.027 1.00 47.93 356 THR C CA 1
ATOM 14069 C C . THR C 1 356 ? 123.663 113.290 136.929 1.00 47.94 356 THR C C 1
ATOM 14070 O O . THR C 1 356 ? 124.857 113.489 137.156 1.00 52.08 356 THR C O 1
ATOM 14081 N N . LEU C 1 357 ? 123.203 112.904 135.744 1.00 57.06 357 LEU C N 1
ATOM 14082 C CA . LEU C 1 357 ? 124.076 112.523 134.643 1.00 56.30 357 LEU C CA 1
ATOM 14083 C C . LEU C 1 357 ? 124.116 113.640 133.610 1.00 59.55 357 LEU C C 1
ATOM 14084 O O . LEU C 1 357 ? 123.067 114.106 133.155 1.00 66.84 357 LEU C O 1
ATOM 14100 N N . GLU C 1 358 ? 125.322 114.062 133.243 1.00 53.03 358 GLU C N 1
ATOM 14101 C CA . GLU C 1 358 ? 125.544 115.083 132.218 1.00 55.55 358 GLU C CA 1
ATOM 14102 C C . GLU C 1 358 ? 126.445 114.475 131.149 1.00 56.98 358 GLU C C 1
ATOM 14103 O O . GLU C 1 358 ? 127.661 114.393 131.329 1.00 53.98 358 GLU C O 1
ATOM 14115 N N . THR C 1 359 ? 125.857 114.059 130.033 1.00 62.57 359 THR C N 1
ATOM 14116 C CA . THR C 1 359 ? 126.605 113.387 128.976 1.00 61.12 359 THR C CA 1
ATOM 14117 C C . THR C 1 359 ? 126.826 114.347 127.812 1.00 58.34 359 THR C C 1
ATOM 14118 O O . THR C 1 359 ? 125.869 114.932 127.299 1.00 54.71 359 THR C O 1
ATOM 14129 N N . GLU C 1 360 ? 128.077 114.502 127.390 1.00 59.67 360 GLU C N 1
ATOM 14130 C CA . GLU C 1 360 ? 128.362 115.327 126.225 1.00 59.36 360 GLU C CA 1
ATOM 14131 C C . GLU C 1 360 ? 128.240 114.500 124.952 1.00 62.58 360 GLU C C 1
ATOM 14132 O O . GLU C 1 360 ? 128.802 113.407 124.842 1.00 60.51 360 GLU C O 1
ATOM 14144 N N . TYR C 1 361 ? 127.496 115.032 123.987 1.00 67.02 361 TYR C N 1
ATOM 14145 C CA . TYR C 1 361 ? 127.283 114.367 122.712 1.00 65.09 361 TYR C CA 1
ATOM 14146 C C . TYR C 1 361 ? 127.159 115.406 121.608 1.00 64.63 361 TYR C C 1
ATOM 14147 O O . TYR C 1 361 ? 126.853 116.576 121.861 1.00 65.27 361 TYR C O 1
ATOM 14165 N N . TRP C 1 362 ? 127.428 114.963 120.381 1.00 68.14 362 TRP C N 1
ATOM 14166 C CA . TRP C 1 362 ? 127.352 115.814 119.200 1.00 69.34 362 TRP C CA 1
ATOM 14167 C C . TRP C 1 362 ? 125.964 115.696 118.587 1.00 70.13 362 TRP C C 1
ATOM 14168 O O . TRP C 1 362 ? 125.547 114.603 118.188 1.00 67.62 362 TRP C O 1
ATOM 14189 N N . SER C 1 363 ? 125.248 116.819 118.513 1.00 65.06 363 SER C N 1
ATOM 14190 C CA . SER C 1 363 ? 123.926 116.805 117.899 1.00 67.82 363 SER C CA 1
ATOM 14191 C C . SER C 1 363 ? 124.012 116.738 116.379 1.00 71.38 363 SER C C 1
ATOM 14192 O O . SER C 1 363 ? 123.061 116.293 115.727 1.00 69.63 363 SER C O 1
ATOM 14200 N N . TYR C 1 364 ? 125.149 117.113 115.778 1.00 75.45 364 TYR C N 1
ATOM 14201 C CA . TYR C 1 364 ? 125.319 117.107 114.321 1.00 70.57 364 TYR C CA 1
ATOM 14202 C C . TYR C 1 364 ? 126.172 115.930 113.877 1.00 70.99 364 TYR C C 1
ATOM 14203 O O . TYR C 1 364 ? 127.303 115.810 114.326 1.00 72.62 364 TYR C O 1
ATOM 14221 N N . ASN C 1 365 ? 125.649 115.070 113.008 1.00 67.03 365 ASN C N 1
ATOM 14222 C CA . ASN C 1 365 ? 126.410 113.934 112.466 1.00 68.25 365 ASN C CA 1
ATOM 14223 C C . ASN C 1 365 ? 126.915 114.270 111.067 1.00 72.61 365 ASN C C 1
ATOM 14224 O O . ASN C 1 365 ? 126.403 115.188 110.440 1.00 72.81 365 ASN C O 1
ATOM 14235 N N . PHE C 1 366 ? 127.926 113.550 110.573 1.00 69.51 366 PHE C N 1
ATOM 14236 C CA . PHE C 1 366 ? 128.494 113.817 109.244 1.00 67.74 366 PHE C CA 1
ATOM 14237 C C . PHE C 1 366 ? 127.478 113.579 108.185 1.00 69.68 366 PHE C C 1
ATOM 14238 O O . PHE C 1 366 ? 127.420 114.308 107.222 1.00 71.54 366 PHE C O 1
ATOM 14255 N N . TYR C 1 367 ? 126.628 112.589 108.385 1.00 71.48 367 TYR C N 1
ATOM 14256 C CA . TYR C 1 367 ? 125.604 112.251 107.407 1.00 72.29 367 TYR C CA 1
ATOM 14257 C C . TYR C 1 367 ? 124.500 113.282 107.343 1.00 68.97 367 TYR C C 1
ATOM 14258 O O . TYR C 1 367 ? 123.645 113.152 106.506 1.00 73.43 367 TYR C O 1
ATOM 14276 N N . SER C 1 368 ? 124.466 114.246 108.250 1.00 62.43 368 SER C N 1
ATOM 14277 C CA . SER C 1 368 ? 123.501 115.343 108.190 1.00 66.27 368 SER C CA 1
ATOM 14278 C C . SER C 1 368 ? 124.215 116.543 107.603 1.00 67.88 368 SER C C 1
ATOM 14279 O O . SER C 1 368 ? 123.580 117.359 106.973 1.00 70.81 368 SER C O 1
ATOM 14287 N N . LEU C 1 369 ? 125.512 116.697 107.828 1.00 67.93 369 LEU C N 1
ATOM 14288 C CA . LEU C 1 369 ? 126.296 117.744 107.180 1.00 68.67 369 LEU C CA 1
ATOM 14289 C C . LEU C 1 369 ? 126.259 117.594 105.666 1.00 70.32 369 LEU C C 1
ATOM 14290 O O . LEU C 1 369 ? 126.057 118.572 104.935 1.00 73.39 369 LEU C O 1
ATOM 14306 N N . LEU C 1 370 ? 126.468 116.371 105.176 1.00 67.94 370 LEU C N 1
ATOM 14307 C CA . LEU C 1 370 ? 126.425 116.139 103.736 1.00 65.69 370 LEU C CA 1
ATOM 14308 C C . LEU C 1 370 ? 125.040 116.435 103.180 1.00 64.25 370 LEU C C 1
ATOM 14309 O O . LEU C 1 370 ? 124.902 117.033 102.107 1.00 66.90 370 LEU C O 1
ATOM 14325 N N . SER C 1 371 ? 123.996 116.023 103.903 1.00 57.79 371 SER C N 1
ATOM 14326 C CA . SER C 1 371 ? 122.637 116.281 103.440 1.00 57.99 371 SER C CA 1
ATOM 14327 C C . SER C 1 371 ? 122.353 117.776 103.372 1.00 61.47 371 SER C C 1
ATOM 14328 O O . SER C 1 371 ? 121.724 118.251 102.422 1.00 68.89 371 SER C O 1
ATOM 14336 N N . ASP C 1 372 ? 122.810 118.535 104.367 1.00 65.18 372 ASP C N 1
ATOM 14337 C CA . ASP C 1 372 ? 122.577 119.975 104.362 1.00 70.12 372 ASP C CA 1
ATOM 14338 C C . ASP C 1 372 ? 123.371 120.671 103.265 1.00 71.69 372 ASP C C 1
ATOM 14339 O O . ASP C 1 372 ? 122.863 121.604 102.631 1.00 70.21 372 ASP C O 1
ATOM 14348 N N . ILE C 1 373 ? 124.612 120.243 103.022 1.00 70.05 373 ILE C N 1
ATOM 14349 C CA . ILE C 1 373 ? 125.373 120.812 101.913 1.00 72.00 373 ILE C CA 1
ATOM 14350 C C . ILE C 1 373 ? 124.685 120.508 100.589 1.00 71.43 373 ILE C C 1
ATOM 14351 O O . ILE C 1 373 ? 124.583 121.374 99.710 1.00 74.76 373 ILE C O 1
ATOM 14367 N N . GLY C 1 374 ? 124.205 119.275 100.420 1.00 64.71 374 GLY C N 1
ATOM 14368 C CA . GLY C 1 374 ? 123.468 118.939 99.216 1.00 66.10 374 GLY C CA 1
ATOM 14369 C C . GLY C 1 374 ? 122.204 119.762 99.061 1.00 67.66 374 GLY C C 1
ATOM 14370 O O . GLY C 1 374 ? 121.851 120.168 97.954 1.00 70.64 374 GLY C O 1
ATOM 14374 N N . GLY C 1 375 ? 121.503 120.012 100.167 1.00 66.57 375 GLY C N 1
ATOM 14375 C CA . GLY C 1 375 ? 120.319 120.852 100.102 1.00 65.40 375 GLY C CA 1
ATOM 14376 C C . GLY C 1 375 ? 120.646 122.278 99.706 1.00 70.63 375 GLY C C 1
ATOM 14377 O O . GLY C 1 375 ? 119.924 122.895 98.919 1.00 75.74 375 GLY C O 1
ATOM 14381 N N . SER C 1 376 ? 121.738 122.823 100.246 1.00 71.72 376 SER C N 1
ATOM 14382 C CA . SER C 1 376 ? 122.167 124.159 99.847 1.00 73.64 376 SER C CA 1
ATOM 14383 C C . SER C 1 376 ? 122.491 124.201 98.359 1.00 78.81 376 SER C C 1
ATOM 14384 O O . SER C 1 376 ? 122.097 125.136 97.648 1.00 80.35 376 SER C O 1
ATOM 14392 N N . LEU C 1 377 ? 123.208 123.186 97.868 1.00 78.03 377 LEU C N 1
ATOM 14393 C CA . LEU C 1 377 ? 123.543 123.136 96.448 1.00 71.07 377 LEU C CA 1
ATOM 14394 C C . LEU C 1 377 ? 122.290 123.016 95.589 1.00 72.63 377 LEU C C 1
ATOM 14395 O O . LEU C 1 377 ? 122.180 123.668 94.545 1.00 78.22 377 LEU C O 1
ATOM 14411 N N . GLY C 1 378 ? 121.337 122.186 96.011 1.00 70.08 378 GLY C N 1
ATOM 14412 C CA . GLY C 1 378 ? 120.110 121.988 95.267 1.00 71.39 378 GLY C CA 1
ATOM 14413 C C . GLY C 1 378 ? 119.134 123.134 95.341 1.00 70.18 378 GLY C C 1
ATOM 14414 O O . GLY C 1 378 ? 118.219 123.209 94.515 1.00 71.79 378 GLY C O 1
ATOM 14418 N N . LEU C 1 379 ? 119.297 124.020 96.322 1.00 66.23 379 LEU C N 1
ATOM 14419 C CA . LEU C 1 379 ? 118.480 125.224 96.400 1.00 72.83 379 LEU C CA 1
ATOM 14420 C C . LEU C 1 379 ? 119.097 126.359 95.587 1.00 75.86 379 LEU C C 1
ATOM 14421 O O . LEU C 1 379 ? 118.426 126.967 94.747 1.00 76.42 379 LEU C O 1
ATOM 14437 N N . PHE C 1 380 ? 120.378 126.656 95.826 1.00 75.62 380 PHE C N 1
ATOM 14438 C CA . PHE C 1 380 ? 120.993 127.819 95.190 1.00 76.85 380 PHE C CA 1
ATOM 14439 C C . PHE C 1 380 ? 121.309 127.614 93.708 1.00 77.68 380 PHE C C 1
ATOM 14440 O O . PHE C 1 380 ? 121.097 128.517 92.891 1.00 79.20 380 PHE C O 1
ATOM 14457 N N . LEU C 1 381 ? 121.821 126.434 93.339 1.00 78.55 381 LEU C N 1
ATOM 14458 C CA . LEU C 1 381 ? 122.246 126.186 91.967 1.00 78.69 381 LEU C CA 1
ATOM 14459 C C . LEU C 1 381 ? 121.719 124.894 91.364 1.00 76.38 381 LEU C C 1
ATOM 14460 O O . LEU C 1 381 ? 121.905 124.685 90.160 1.00 80.26 381 LEU C O 1
ATOM 14476 N N . GLY C 1 382 ? 121.077 124.026 92.140 1.00 72.95 382 GLY C N 1
ATOM 14477 C CA . GLY C 1 382 ? 120.696 122.730 91.609 1.00 76.65 382 GLY C CA 1
ATOM 14478 C C . GLY C 1 382 ? 121.884 121.887 91.209 1.00 78.98 382 GLY C C 1
ATOM 14479 O O . GLY C 1 382 ? 121.794 121.108 90.255 1.00 79.08 382 GLY C O 1
ATOM 14483 N N . ALA C 1 383 ? 123.000 122.020 91.920 1.00 77.12 383 ALA C N 1
ATOM 14484 C CA . ALA C 1 383 ? 124.230 121.329 91.575 1.00 78.26 383 ALA C CA 1
ATOM 14485 C C . ALA C 1 383 ? 124.257 119.955 92.244 1.00 79.65 383 ALA C C 1
ATOM 14486 O O . ALA C 1 383 ? 123.295 119.535 92.892 1.00 78.88 383 ALA C O 1
ATOM 14493 N N . SER C 1 384 ? 125.367 119.243 92.089 1.00 83.80 384 SER C N 1
ATOM 14494 C CA . SER C 1 384 ? 125.529 117.911 92.660 1.00 82.20 384 SER C CA 1
ATOM 14495 C C . SER C 1 384 ? 126.968 117.476 92.426 1.00 83.99 384 SER C C 1
ATOM 14496 O O . SER C 1 384 ? 127.768 118.203 91.832 1.00 86.17 384 SER C O 1
ATOM 14504 N N . ILE C 1 385 ? 127.319 116.316 92.981 1.00 92.38 385 ILE C N 1
ATOM 14505 C CA . ILE C 1 385 ? 128.667 115.806 92.802 1.00 94.29 385 ILE C CA 1
ATOM 14506 C C . ILE C 1 385 ? 128.771 115.577 91.322 1.00 95.34 385 ILE C C 1
ATOM 14507 O O . ILE C 1 385 ? 129.604 116.182 90.682 1.00 94.78 385 ILE C O 1
ATOM 14523 N N . LEU C 1 386 ? 127.884 114.755 90.773 1.00 95.61 386 LEU C N 1
ATOM 14524 C CA . LEU C 1 386 ? 127.919 114.466 89.354 1.00 95.54 386 LEU C CA 1
ATOM 14525 C C . LEU C 1 386 ? 128.029 115.768 88.616 1.00 97.12 386 LEU C C 1
ATOM 14526 O O . LEU C 1 386 ? 128.942 115.926 87.840 1.00 98.19 386 LEU C O 1
ATOM 14542 N N . SER C 1 387 ? 127.141 116.724 88.863 1.00 89.92 387 SER C N 1
ATOM 14543 C CA . SER C 1 387 ? 127.155 117.970 88.079 1.00 88.91 387 SER C CA 1
ATOM 14544 C C . SER C 1 387 ? 128.500 118.612 88.108 1.00 93.27 387 SER C C 1
ATOM 14545 O O . SER C 1 387 ? 129.129 118.774 87.073 1.00 95.02 387 SER C O 1
ATOM 14553 N N . MET C 1 388 ? 128.956 118.976 89.287 1.00 99.12 388 MET C N 1
ATOM 14554 C CA . MET C 1 388 ? 130.211 119.687 89.385 1.00 98.90 388 MET C CA 1
ATOM 14555 C C . MET C 1 388 ? 131.267 118.928 88.611 1.00 99.53 388 MET C C 1
ATOM 14556 O O . MET C 1 388 ? 131.922 119.486 87.715 1.00 98.72 388 MET C O 1
ATOM 14570 N N . CYS C 1 389 ? 131.401 117.645 88.920 1.00 99.48 389 CYS C N 1
ATOM 14571 C CA . CYS C 1 389 ? 132.410 116.827 88.270 1.00 100.77 389 CYS C CA 1
ATOM 14572 C C . CYS C 1 389 ? 132.345 116.947 86.760 1.00 101.12 389 CYS C C 1
ATOM 14573 O O . CYS C 1 389 ? 133.302 117.406 86.152 1.00 98.87 389 CYS C O 1
#

Nearest PDB structures (foldseek):
  6l6p-assembly1_A  TM=6.702E-01  e=1.505E-18  Homo sapiens
  6l6p-assembly1_B  TM=6.728E-01  e=2.594E-18  Homo sapiens
  3s3w-assembly1_C  TM=6.527E-01  e=1.328E-17  Gallus gallus
  3s3x-assembly1_B  TM=6.752E-01  e=2.903E-16  Gallus gallus
  3s3x-assembly1_A  TM=6.579E-01  e=2.572E-16  Gallus gallus

Foldseek 3Di:
DLVVLVVQLVVLLVVLVCCQPVHFFDKDKDFDFDQWDFFFKKKKFFAALQQQCVPCVPDDDSGDLVNSLVVCVVPWDDLQVVLVVRVQFFAWDWKWWAADDPDGDDPPPTHTWDWPQAAQELRGTMTITGDDGIDGDNPHWIKMKTKTFGDDQDDPGKIWIATWHPLQVQPGRHCSNPRTDIFDWQFEKEFAKAKEKEADDQDPVFGADASNQQNVLLNVVVLVLLQVVLCVQPFADDPNHCPPPPGHHDTSVRVSVSSVVVVVSVVPDDCVVSDGGHHNIDMTMGGPDMDTDDDGHSMYIYMYTHRGTYMYMYTHHPDDVVVSVVSSCVSCCVSPNADPVRVD/DLVVLVVQLVVLLVVLVCCQPVHFFDKDKDFDFDQWDFFFKKKKFFAALQQQCVPCVPDDDSGDLVNSLVVCVVPWDDLQVVLVVRVQFFAWDWKWWAADDPDGDDPPPTHTWDWPQAAQELRGTMTITGDDGIDGDNPHWIKMKTKTFGDDQDDPGKIWIATWHPLQVQPGRHCSNPRTDIFDWQFEKEFAKAKEKEADDQDPVFGADASNQQNVLLNVVVLVLLQVVLCVQPFADDPNHCPPPPGHHDTSVRVSVSSVVVVVSVVPDDCVVSDGGHHNIDMTMGGPDMDTDDDGHSMYIYMYTHRGTYMYMYTHHPDDVVVSVVSSCVSCCVSPNADPVRVD/DLVVLVVQLVVLLVVLVCCQPVHFFDKDKDFDFDQWDFFFKKKKFFAALQQQCVPCVPDDDSGDLVNSLVVCVVPWDDLQVVLVVRVQFFAWDWKWWAADDPDGDDPPPTHTWDWPQAAQELRGTMTITGDDGIDGDNPHWIKMKTKTFGDDQDDPGKIWIATWHPLQVQPGRHCSNPRTDIFDWQFEKEFAKAKEKEADDQDPVFGADASNQQNVLLNVVVLVLLQVVLCVQPFADDPNHCPPPPGHHDTSVRVSVSSVVVVVSVVPDDCVVSDGGHHNIDMTMGGPDMDTDDDGHSMYIYMYTHRGTYMYMYTHHPDDVVVSVVSSCVSCCVSPNADPVRVD